Protein AF-A0ABD5PRK1-F1 (afdb_monomer_lite)

InterPro domains:
  IPR055713 Protein of unknown function DUF7289 [PF23960] (14-251)

Foldseek 3Di:
DDDDDDDDDDDDDDDDPVVNVVVVVCVCVVVVVVVCVVVVVVVVVVVVQVVLVVVLVVLVVVVLVVLVCCVVQQDKDWQDDPDPQSRKDKFQFKKKKKFFAAPVDPDTPCVPPLGMDMDTFIWTWRDDPFWIWIDTQQFIKIQGPVAIATPGDHQAAADPVRDGDRRGHHFDFDDDPDDTTITGRDPVRVVVVVVSNVSSVVRDPGQKMKMKMQHPRQVHVQVRHVVRQVPHPPWDWDWDDDDRMIMIITGGHDDDDADWAKAFPDWPAKFALDDDDTDRDRPQEAEAFGKIFTKTKIATQHQAKDKKKKKKWKDQPPHTQDIDIKTFPDIAHHGDIDMLSPCVGIPNQTMATEPDDDRRYGDDDAPGKMWMKMFMPDRTYIPPGTDIHHYHFWDKAKEWDDKDWDAAAEAFAKTKIKIKIFIQGAWDKKKKFKAFQVRDTQWIAIDTDHHGGMDIDITMRGGHDADLCLVAGKMKIDIPHYIDIDRHHHDKDKEFPDKDWPCPAAAAFAKIKIKTKIFIGSAWDWWKKFKAAQVRDTQWIDIDTHGGIDIDITMRRGHHDDWGWMWIDIPHYIDIDTHAHQDQADPLVPDDFFFDQDPVTRTEDAEPNSLLNCQVVDLAGAYEYPEAYALLNQCNHNVRQGRDARWDQALPTDARQYEYHPVLHEHENGEGHAQPTAKWENHSHFWHADPPIDAQQDTYEYENYEYYAYHIEYAAQWEHHISEDAHEYAHYEAEHEIEYQAFQYEPHTSEYESYEQQHEYEAAYAWYGHYQPVLVVPDADRVNDRQGFTEPHGREYEDQYEHAHYEAQYATEEAAQYEDHYSEYYQDAYEHHAYEYQHYHGYHDHQLVSCQVVCVVVVNHDDSVQADQAHHTREYDYAHHHYALLYEYACVHPVHRYGPYHHYDHDRYYYDHNVLQAAQCCCPDPGNVRHCDVVNVHQWDHFHGGGIHGPSNCLSVKDWDKDFPDWDAPAAASGKIKTKIKTKINDPNDPDQKDKWKKFKAWQVRDTQHIDIDIFGDDNPDTTIDIDMTMHRGHLPSAAKGWMWIDTRGDIDIDIYHHHHPCVVPDPPDDDDDDDDDDDDDDDDDDDDDDDD

pLDDT: mean 79.97, std 16.08, range [21.81, 98.88]

Organism: NCBI:txid2932267

Secondary structure (DSSP, 8-state):
-----------------HHHHHHHHHHHHHHHHHHHHHHHHHHHHHHHHHHHHHHHHHHHHHHHHHHHHHHHH---EE---SSGGG-PEEE---EEEEEEE-TTSSS--TT-TTTEEEEE--EEEEEETTEEEEEETTEEEEEETTEEEEEE--SEEE-TTSPEEE-PPP------SSS--EE---HHHHHHHHHHHHHHHHH---SEEEEEEE-TTHHHHHHHHHHHHTT--SSEEEEEEETTEEEEEEE---PPP-S--EEEEEEEEEEE-SSSSPPBPGGGEEETT-EEEEEEEEEE-SSS-B--EEEEEEEETTEEEEEEEEEBSS-B-TT-EEETT-TTTB-TT--EEET-SSTTEE---TT-EEEEEEEEETT--B-SS-EEEEEEPPPP-EEEEEEEE-S-B-TTS-EEEEEEEEE-SSSEEEEEEEE-TTS-EEEEEEEEE-TT-EEEEEEEESS----S-GGG-EEEEEESS-EEEEE--B--EEEEEEEEETT-SB-TT--EEEEEEEEEESS-EEEEEEEE-TTS-EEEEEEEEESSEEEEEEEESS--SS-EEEEEE-SS-EEEEEE-B--S---GGG---SS-SBTTBPEEE-SHHHHHTHHHH-TTS-EEE-S-EE-GGGGGSGGGTBS--BS-SSTTSPP--SEEE-TT-EEES-EEEEEEEEEESSEEESS--STTSPPTT-S-EEEEEEEEEEEEEEEEEEESSEEEE-SEEEEEEEEEEEEEEES-EESSEEEEES-B--S-EEEEEEEEEEE-HHHHSSS--TTSS----EESSEEEEESS-B--EEEE--EEEESS-EESSEEE--SS--EE-EEEE-S--EEE-S-HHHHHHHHHHTT----TT----BSSEEE---S--EE-TTEEEETTT-S-SEEET--S-----EEE-HHHHSSGGGGSTTTTTTS-BGGGTSSEE--TTS--EEHHHHHHH-EEEEEEEEE-SSEETTSEEEEEEEEEEE----S-SEEEEEEEEE-TTS-EEEEEEEEEE--TTS-EEEEEEEEEE--TT--EEEEEEEE-SS-EEEEEEEEE-TTTTS---------------------------

Sequence (1093 aa):
MWQNWRGSGDDTDRGVSPIVGITLLFGMVFVGAILVFVMGSAMFDTVGSEVDREKVHLCMGEADHRLGTVVATRTEQPMAFDDPDCQPEVVEEGALEITWFNSSDEDPDWDNESRTVSEDLGALKFELDDRTIAHQGGGIWERTDSGARVVKAPNVGFDGNETLQLDFMQLDSVEAAGSQSKAQHDYESGSSAVENLTSAVETSDGEDFALRIESRYAEAWERHLEREAEGVDKWNVSVTRKDDEVVMKVEDIGDVPADPHFLIDRDYGLTTHDEGYPHAIENNRVEQGDRFRINASLTNYGDTESDVEATISIWNESELVEERTIESKNEYDTGESVFTGEHEKWDNNHFFHVGSEGEHGIDLTPGEEYTYDVETGPGGDSLVERGTFLVVDEPPEFAIQNVDIDGPVTPRESLTVDARIKNQGEQHKQFVWLEGFDGNVVDIGELELDRNEQKTVTLEWGSVDVPAEPDEAEITVGTETDSETVDVDIDPLLEVSDIEVLDDPVEEGDPVTVRADIEAIGGETEQDVVLEGFDGTEVDRRSVTVSGSETVTLQYDDVGEPTGRVTVRTDDDEMEEVVVVDRDGPVCGAVSYDGSGTGSDPYQVSTVDELQCIDDQGLDAHYELVDDIDAHGTEYWNDGAGFEPIGDQWFWGNEFAGDFDGNGHAIKGLHIHRPDENFVGLFAINEYFDDSGPGVGEGSKIHDLRLENVSVHGQQVTGGLI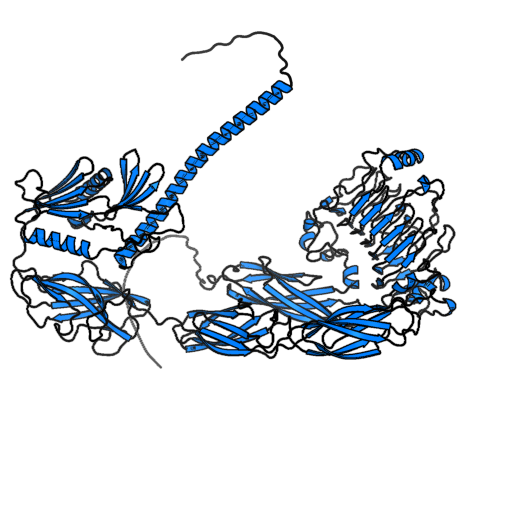GAAGGVIENVRVSGEVTAEYQEVGGIAGSAHNADLDNRLVSEATVKGGVPAAATHEVYHPWGADNMGIGGIVGSTGYNTEVSTAYSLADVEGPFAVGGIVGWTSDFASDNEQMYWAEGDIELTADPWEIEDYLNWMGRPVHSADNTGGAIFGRGDDANDGFDDSVYYNVDDHESAFGEHVIGEQIDVTGRHTHEMQGLNATDPGKLGNLHYEEDGGPWVAIPDTYPRFAWELEAEGVFEVEIDDIEEDVTAGETATIDVTVTSRYQDRDEESVTQTITLTNPDGQIVDTEQVTLESSLDEDDEKEISLVWQTDFGDDGVGNVTVRSDDREDSAQIEIDSIDDRTGESDSSVDDIVGGDSEIDIDVDAVEVS

Radius of gyration: 48.46 Å; chains: 1; bounding box: 107×113×134 Å

Structure (mmCIF, N/CA/C/O backbone):
data_AF-A0ABD5PRK1-F1
#
_entry.id   AF-A0ABD5PRK1-F1
#
loop_
_atom_site.group_PDB
_atom_site.id
_atom_site.type_symbol
_atom_site.label_atom_id
_atom_site.label_alt_id
_atom_site.label_comp_id
_atom_site.label_asym_id
_atom_site.label_entity_id
_atom_site.label_seq_id
_atom_site.pdbx_PDB_ins_code
_atom_site.Cartn_x
_atom_site.Cartn_y
_atom_site.Cartn_z
_atom_site.occupancy
_atom_site.B_iso_or_equiv
_atom_site.auth_seq_id
_atom_site.auth_comp_id
_atom_site.auth_asym_id
_atom_site.auth_atom_id
_atom_site.pdbx_PDB_model_num
ATOM 1 N N . MET A 1 1 ? -15.702 73.962 38.352 1.00 36.00 1 MET A N 1
ATOM 2 C CA . MET A 1 1 ? -15.189 75.319 38.663 1.00 36.00 1 MET A CA 1
ATOM 3 C C . MET A 1 1 ? -13.694 75.150 38.956 1.00 36.00 1 MET A C 1
ATOM 5 O O . MET A 1 1 ? -13.372 74.754 40.058 1.00 36.00 1 MET A O 1
ATOM 9 N N . TRP A 1 2 ? -12.807 75.068 37.962 1.00 32.00 2 TRP A N 1
ATOM 10 C CA . TRP A 1 2 ? -11.920 76.122 37.411 1.00 32.00 2 TRP A CA 1
ATOM 11 C C . TRP A 1 2 ? -11.212 75.478 36.188 1.00 32.00 2 TRP A C 1
ATOM 13 O O . TRP A 1 2 ? -10.627 74.418 36.347 1.00 32.00 2 TRP A O 1
ATOM 23 N N . GLN A 1 3 ? -11.520 75.829 34.935 1.00 40.16 3 GLN A N 1
ATOM 24 C CA . GLN A 1 3 ? -10.853 76.797 34.034 1.00 40.16 3 GLN A CA 1
ATOM 25 C C . GLN A 1 3 ? -9.332 76.651 33.783 1.00 40.16 3 GLN A C 1
ATOM 27 O O . GLN A 1 3 ? -8.527 77.024 34.623 1.00 40.16 3 GLN A O 1
ATOM 32 N N . ASN A 1 4 ? -9.027 76.271 32.528 1.00 43.12 4 ASN A N 1
ATOM 33 C CA . ASN A 1 4 ? -8.062 76.844 31.570 1.00 43.12 4 ASN A CA 1
ATOM 34 C C . ASN A 1 4 ? -6.611 77.126 31.993 1.00 43.12 4 ASN A C 1
ATOM 36 O O . ASN A 1 4 ? -6.372 78.022 32.793 1.00 43.12 4 ASN A O 1
ATOM 40 N N . TRP A 1 5 ? -5.667 76.622 31.184 1.00 39.00 5 TRP A N 1
ATOM 41 C CA . TRP A 1 5 ? -4.640 77.478 30.570 1.00 39.00 5 TRP A CA 1
ATOM 42 C C . TRP A 1 5 ? -4.132 76.925 29.224 1.00 39.00 5 TRP A C 1
ATOM 44 O O . TRP A 1 5 ? -3.831 75.745 29.087 1.00 39.00 5 TRP A O 1
ATOM 54 N N . ARG A 1 6 ? -4.073 77.817 28.227 1.00 44.06 6 ARG A N 1
ATOM 55 C CA . ARG A 1 6 ? -3.530 77.665 26.864 1.00 44.06 6 ARG A CA 1
ATOM 56 C C . ARG A 1 6 ? -2.334 78.622 26.732 1.00 44.06 6 ARG A C 1
ATOM 58 O O . ARG A 1 6 ? -2.422 79.735 27.246 1.00 44.06 6 ARG A O 1
ATOM 65 N N . GLY A 1 7 ? -1.324 78.253 25.940 1.00 33.56 7 GLY A N 1
ATOM 66 C CA . GLY A 1 7 ? -0.274 79.145 25.399 1.00 33.56 7 GLY A CA 1
ATOM 67 C C . GLY A 1 7 ? 1.081 78.425 25.347 1.00 33.56 7 GLY A C 1
ATOM 68 O O . GLY A 1 7 ? 1.615 78.126 26.403 1.00 33.56 7 GLY A O 1
ATOM 69 N N . SER A 1 8 ? 1.556 77.887 24.216 1.00 37.38 8 SER A N 1
ATOM 70 C CA . SER A 1 8 ? 2.039 78.457 22.932 1.00 37.38 8 SER A CA 1
ATOM 71 C C . SER A 1 8 ? 3.557 78.709 22.879 1.00 37.38 8 SER A C 1
ATOM 73 O O . SER A 1 8 ? 4.042 79.577 23.603 1.00 37.38 8 SER A O 1
ATOM 75 N N . GLY A 1 9 ? 4.209 78.060 21.900 1.00 35.16 9 GLY A N 1
ATOM 76 C CA . GLY A 1 9 ? 5.493 78.419 21.265 1.00 35.16 9 GLY A CA 1
ATOM 77 C C . GLY A 1 9 ? 6.755 77.900 21.968 1.00 35.16 9 GLY A C 1
ATOM 78 O O . GLY A 1 9 ? 6.799 77.874 23.189 1.00 35.16 9 GLY A O 1
ATOM 79 N N . ASP A 1 10 ? 7.845 77.517 21.305 1.00 39.00 10 ASP A N 1
ATOM 80 C CA . ASP A 1 10 ? 8.197 77.329 19.889 1.00 39.00 10 ASP A CA 1
ATOM 81 C C . ASP A 1 10 ? 9.543 76.551 19.878 1.00 39.00 10 ASP A C 1
ATOM 83 O O . ASP A 1 10 ? 10.304 76.668 20.840 1.00 39.00 10 ASP A O 1
ATOM 87 N N . ASP A 1 11 ? 9.793 75.780 18.815 1.00 45.78 11 ASP A N 1
ATOM 88 C CA . ASP A 1 11 ? 11.057 75.192 18.310 1.00 45.78 11 ASP A CA 1
ATOM 89 C C . ASP A 1 11 ? 12.128 74.574 19.249 1.00 45.78 11 ASP A C 1
ATOM 91 O O . ASP A 1 11 ? 12.793 75.255 20.030 1.00 45.78 11 ASP A O 1
ATOM 95 N N . THR A 1 12 ? 12.449 73.284 19.033 1.00 40.28 12 THR A N 1
ATOM 96 C CA . THR A 1 12 ? 13.782 72.804 18.571 1.00 40.28 12 THR A CA 1
ATOM 97 C C . THR A 1 12 ? 13.856 71.269 18.460 1.00 40.28 12 THR A C 1
ATOM 99 O O . THR A 1 12 ? 13.503 70.541 19.385 1.00 40.28 12 THR A O 1
ATOM 102 N N . ASP A 1 13 ? 14.368 70.814 17.313 1.00 48.66 13 ASP A N 1
ATOM 103 C CA . ASP A 1 13 ? 14.818 69.463 16.947 1.00 48.66 13 ASP A CA 1
ATOM 104 C C . ASP A 1 13 ? 15.233 68.537 18.098 1.00 48.66 13 ASP A C 1
ATOM 106 O O . ASP A 1 13 ? 16.192 68.832 18.818 1.00 48.66 13 ASP A O 1
ATOM 110 N N . ARG A 1 14 ? 14.632 67.338 18.133 1.00 44.12 14 ARG A N 1
ATOM 111 C CA . ARG A 1 14 ? 15.302 66.080 18.504 1.00 44.12 14 ARG A CA 1
ATOM 112 C C . ARG A 1 14 ? 14.697 64.925 17.709 1.00 44.12 14 ARG A C 1
ATOM 114 O O . ARG A 1 14 ? 13.741 64.299 18.151 1.00 44.12 14 ARG A O 1
ATOM 121 N N . GLY A 1 15 ? 15.288 64.627 16.552 1.00 52.00 15 GLY A N 1
ATOM 122 C CA . GLY A 1 15 ? 15.179 63.298 15.958 1.00 52.00 15 GLY A CA 1
ATOM 123 C C . GLY A 1 15 ? 15.675 62.272 16.976 1.00 52.00 15 GLY A C 1
ATOM 124 O O . GLY A 1 15 ? 16.831 62.312 17.405 1.00 52.00 15 GLY A O 1
ATOM 125 N N . VAL A 1 16 ? 14.771 61.412 17.430 1.00 48.41 16 VAL A N 1
ATOM 126 C CA . VAL A 1 16 ? 15.097 60.300 18.318 1.00 48.41 16 VAL A CA 1
ATOM 127 C C . VAL A 1 16 ? 15.764 59.239 17.444 1.00 48.41 16 VAL A C 1
ATOM 129 O O . VAL A 1 16 ? 15.196 58.821 16.441 1.00 48.41 16 VAL A O 1
ATOM 132 N N . SER A 1 17 ? 17.008 58.877 17.770 1.00 61.12 17 SER A N 1
ATOM 133 C CA . SER A 1 17 ? 17.769 57.834 17.065 1.00 61.12 17 SER A CA 1
ATOM 134 C C . SER A 1 17 ? 16.921 56.558 16.920 1.00 61.12 17 SER A C 1
ATOM 136 O O . SER A 1 17 ? 16.282 56.186 17.908 1.00 61.12 17 SER A O 1
ATOM 138 N N . PRO A 1 18 ? 16.936 55.854 15.768 1.00 61.69 18 PRO A N 1
ATOM 139 C CA . PRO A 1 18 ? 16.210 54.592 15.580 1.00 61.69 18 PRO A CA 1
ATOM 140 C C . PRO A 1 18 ? 16.487 53.573 16.691 1.00 61.69 18 PRO A C 1
ATOM 142 O O . PRO A 1 18 ? 15.584 52.865 17.118 1.00 61.69 18 PRO A O 1
ATOM 145 N N . ILE A 1 19 ? 17.704 53.581 17.247 1.00 64.56 19 ILE A N 1
ATOM 146 C CA . ILE A 1 19 ? 18.089 52.730 18.381 1.00 64.56 19 ILE A CA 1
ATOM 147 C C . ILE A 1 19 ? 17.270 53.075 19.627 1.00 64.56 19 ILE A C 1
ATOM 149 O O . ILE A 1 19 ? 16.774 52.183 20.295 1.00 64.56 19 ILE A O 1
ATOM 153 N N . VAL A 1 20 ? 17.068 54.361 19.924 1.00 63.69 20 VAL A N 1
ATOM 154 C CA . VAL A 1 20 ? 16.262 54.794 21.078 1.00 63.69 20 VAL A CA 1
ATOM 155 C C . VAL A 1 20 ? 14.776 54.512 20.841 1.00 63.69 20 VAL A C 1
ATOM 157 O O . VAL A 1 20 ? 14.081 54.185 21.794 1.00 63.69 20 VAL A O 1
ATOM 160 N N . GLY A 1 21 ? 14.305 54.578 19.589 1.00 64.88 21 GLY A N 1
ATOM 161 C CA . GLY A 1 21 ? 12.952 54.162 19.207 1.00 64.88 21 GLY A CA 1
ATOM 162 C C . GLY A 1 21 ? 12.718 52.667 19.427 1.00 64.88 21 GLY A C 1
ATOM 163 O O . GLY A 1 21 ? 11.761 52.304 20.099 1.00 64.88 21 GLY A O 1
ATOM 164 N N . ILE A 1 22 ? 13.639 51.818 18.961 1.00 70.38 22 ILE A N 1
ATOM 165 C CA . ILE A 1 22 ? 13.597 50.362 19.162 1.00 70.38 22 ILE A CA 1
ATOM 166 C C . ILE A 1 22 ? 13.758 50.008 20.648 1.00 70.38 22 ILE A C 1
ATOM 168 O O . ILE A 1 22 ? 13.011 49.185 21.156 1.00 70.38 22 ILE A O 1
ATOM 172 N N . THR A 1 23 ? 14.657 50.663 21.393 1.00 67.81 23 THR A N 1
ATOM 173 C CA . THR A 1 23 ? 14.811 50.419 22.841 1.00 67.81 23 THR A CA 1
ATOM 174 C C . THR A 1 23 ? 13.586 50.872 23.642 1.00 67.81 23 THR A C 1
ATOM 176 O O . THR A 1 23 ? 13.236 50.229 24.625 1.00 67.81 23 THR A O 1
ATOM 179 N N . LEU A 1 24 ? 12.909 51.952 23.238 1.00 70.50 24 LEU A N 1
ATOM 180 C CA . LEU A 1 24 ? 11.640 52.363 23.848 1.00 70.50 24 LEU A CA 1
ATOM 181 C C . LEU A 1 24 ? 10.492 51.428 23.473 1.00 70.50 24 LEU A C 1
ATOM 183 O O . LEU A 1 24 ? 9.649 51.182 24.325 1.00 70.50 24 LEU A O 1
ATOM 187 N N . LEU A 1 25 ? 10.474 50.895 22.248 1.00 74.25 25 LEU A N 1
ATOM 188 C CA . LEU A 1 25 ? 9.505 49.891 21.810 1.00 74.25 25 LEU A CA 1
ATOM 189 C C . LEU A 1 25 ? 9.691 48.582 22.572 1.00 74.25 25 LEU A C 1
ATOM 191 O O . LEU A 1 25 ? 8.744 48.133 23.199 1.00 74.25 25 LEU A O 1
ATOM 195 N N . PHE A 1 26 ? 10.910 48.039 22.639 1.00 74.50 26 PHE A N 1
ATOM 196 C CA . PHE A 1 26 ? 11.205 46.886 23.490 1.00 74.50 26 PHE A CA 1
ATOM 197 C C . PHE A 1 26 ? 10.923 47.191 24.959 1.00 74.50 26 PHE A C 1
ATOM 199 O O . PHE A 1 26 ? 10.348 46.360 25.639 1.00 74.50 26 PHE A O 1
ATOM 206 N N . GLY A 1 27 ? 11.235 48.392 25.450 1.00 70.50 27 GLY A N 1
ATOM 207 C CA . GLY A 1 27 ? 10.889 48.801 26.810 1.00 70.50 27 GLY A CA 1
ATOM 208 C C . GLY A 1 27 ? 9.378 48.850 27.063 1.00 70.50 27 GLY A C 1
ATOM 209 O O . GLY A 1 27 ? 8.934 48.420 28.120 1.00 70.50 27 GLY A O 1
ATOM 210 N N . MET A 1 28 ? 8.575 49.330 26.110 1.00 75.50 28 MET A N 1
ATOM 211 C CA . MET A 1 28 ? 7.111 49.363 26.214 1.00 75.50 28 MET A CA 1
ATOM 212 C C . MET A 1 28 ? 6.485 47.984 26.055 1.00 75.50 28 MET A C 1
ATOM 214 O O . MET A 1 28 ? 5.557 47.679 26.790 1.00 75.50 28 MET A O 1
ATOM 218 N N . VAL A 1 29 ? 6.997 47.155 25.146 1.00 72.56 29 VAL A N 1
ATOM 219 C CA . VAL A 1 29 ? 6.552 45.768 24.974 1.00 72.56 29 VAL A CA 1
ATOM 220 C C . VAL A 1 29 ? 6.918 44.953 26.208 1.00 72.56 29 VAL A C 1
ATOM 222 O O . VAL A 1 29 ? 6.083 44.219 26.706 1.00 72.56 29 VAL A O 1
ATOM 225 N N . PHE A 1 30 ? 8.106 45.150 26.783 1.00 74.31 30 PHE A N 1
ATOM 226 C CA . PHE A 1 30 ? 8.533 44.456 27.998 1.00 74.31 30 PHE A CA 1
ATOM 227 C C . PHE A 1 30 ? 7.751 44.925 29.231 1.00 74.31 30 PHE A C 1
ATOM 229 O O . PHE A 1 30 ? 7.329 44.111 30.042 1.00 74.31 30 PHE A O 1
ATOM 236 N N . VAL A 1 31 ? 7.486 46.231 29.363 1.00 73.94 31 VAL A N 1
ATOM 237 C CA . VAL A 1 31 ? 6.613 46.753 30.428 1.00 73.94 31 VAL A CA 1
ATOM 238 C C . VAL A 1 31 ? 5.169 46.300 30.223 1.00 73.94 31 VAL A C 1
ATOM 240 O O . VAL A 1 31 ? 4.520 45.965 31.204 1.00 73.94 31 VAL A O 1
ATOM 243 N N . GLY A 1 32 ? 4.682 46.250 28.981 1.00 72.25 32 GLY A N 1
ATOM 244 C CA . GLY A 1 32 ? 3.358 45.744 28.624 1.00 72.25 32 GLY A CA 1
ATOM 245 C C . GLY A 1 32 ? 3.213 44.257 28.927 1.00 72.25 32 GLY A C 1
ATOM 246 O O . GLY A 1 32 ? 2.250 43.878 29.575 1.00 72.25 32 GLY A O 1
ATOM 247 N N . ALA A 1 33 ? 4.206 43.445 28.569 1.00 72.75 33 ALA A N 1
ATOM 248 C CA . ALA A 1 33 ? 4.259 42.022 28.882 1.00 72.75 33 ALA A CA 1
ATOM 249 C C . ALA A 1 33 ? 4.326 41.781 30.394 1.00 72.75 33 ALA A C 1
ATOM 251 O O . ALA A 1 33 ? 3.603 40.933 30.892 1.00 72.75 33 ALA A O 1
ATOM 252 N N . ILE A 1 34 ? 5.102 42.569 31.152 1.00 71.12 34 ILE A N 1
ATOM 253 C CA . ILE A 1 34 ? 5.102 42.494 32.622 1.00 71.12 34 ILE A CA 1
ATOM 254 C C . ILE A 1 34 ? 3.736 42.894 33.191 1.00 71.12 34 ILE A C 1
ATOM 256 O O . ILE A 1 34 ? 3.265 42.266 34.128 1.00 71.12 34 ILE A O 1
ATOM 260 N N . LEU A 1 35 ? 3.083 43.924 32.648 1.00 64.62 35 LEU A N 1
ATOM 261 C CA . LEU A 1 35 ? 1.768 44.365 33.122 1.00 64.62 35 LEU A CA 1
ATOM 262 C C . LEU A 1 35 ? 0.675 43.339 32.819 1.00 64.62 35 LEU A C 1
ATOM 264 O O . LEU A 1 35 ? -0.165 43.094 33.677 1.00 64.62 35 LEU A O 1
ATOM 268 N N . VAL A 1 36 ? 0.714 42.726 31.636 1.00 70.69 36 VAL A N 1
ATOM 269 C CA . VAL A 1 36 ? -0.182 41.634 31.239 1.00 70.69 36 VAL A CA 1
ATOM 270 C C . VAL A 1 36 ? 0.107 40.382 32.057 1.00 70.69 36 VAL A C 1
ATOM 272 O O . VAL A 1 36 ? -0.831 39.759 32.519 1.00 70.69 36 VAL A O 1
ATOM 275 N N . PHE A 1 37 ? 1.371 40.055 32.325 1.00 68.88 37 PHE A N 1
ATOM 276 C CA . PHE A 1 37 ? 1.740 38.926 33.179 1.00 68.88 37 PHE A CA 1
ATOM 277 C C . PHE A 1 37 ? 1.311 39.143 34.635 1.00 68.88 37 PHE A C 1
ATOM 279 O O . PHE A 1 37 ? 0.816 38.224 35.266 1.00 68.88 37 PHE A O 1
ATOM 286 N N . VAL A 1 38 ? 1.429 40.364 35.168 1.00 64.19 38 VAL A N 1
ATOM 287 C CA . VAL A 1 38 ? 0.999 40.699 36.539 1.00 64.19 38 VAL A CA 1
ATOM 288 C C . VAL A 1 38 ? -0.527 40.783 36.656 1.00 64.19 38 VAL A C 1
ATOM 290 O O . VAL A 1 38 ? -1.080 40.335 37.654 1.00 64.19 38 VAL A O 1
ATOM 293 N N . MET A 1 39 ? -1.229 41.334 35.658 1.00 62.16 39 MET A N 1
ATOM 294 C CA . MET A 1 39 ? -2.701 41.302 35.627 1.00 62.16 39 MET A CA 1
ATOM 295 C C . MET A 1 39 ? -3.229 39.891 35.355 1.00 62.16 39 MET A C 1
ATOM 297 O O . MET A 1 39 ? -4.250 39.522 35.920 1.00 62.16 39 MET A O 1
ATOM 301 N N . GLY A 1 40 ? -2.515 39.113 34.542 1.00 57.84 40 GLY A N 1
ATOM 302 C CA . GLY A 1 40 ? -2.781 37.709 34.267 1.00 57.84 40 GLY A CA 1
ATOM 303 C C . GLY A 1 40 ? -2.614 36.864 35.519 1.00 57.84 40 GLY A C 1
ATOM 304 O O . GLY A 1 40 ? -3.560 36.192 35.889 1.00 57.84 40 GLY A O 1
ATOM 305 N N . SER A 1 41 ? -1.491 36.964 36.241 1.00 57.34 41 SER A N 1
ATOM 306 C CA . SER A 1 41 ? -1.297 36.196 37.481 1.00 57.34 41 SER A CA 1
ATOM 307 C C . SER A 1 41 ? -2.307 36.586 38.561 1.00 57.34 41 SER A C 1
ATOM 309 O O . SER A 1 41 ? -2.822 35.712 39.238 1.00 57.34 41 SER A O 1
ATOM 311 N N . ALA A 1 42 ? -2.662 37.870 38.686 1.00 54.16 42 ALA A N 1
ATOM 312 C CA . ALA A 1 42 ? -3.689 38.287 39.639 1.00 54.16 42 ALA A CA 1
ATOM 313 C C . ALA A 1 42 ? -5.094 37.785 39.254 1.00 54.16 42 ALA A C 1
ATOM 315 O O . ALA A 1 42 ? -5.876 37.446 40.136 1.00 54.16 42 ALA A O 1
ATOM 316 N N . MET A 1 43 ? -5.430 37.726 37.958 1.00 55.28 43 MET A N 1
ATOM 317 C CA . MET A 1 43 ? -6.680 37.109 37.494 1.00 55.28 43 MET A CA 1
ATOM 318 C C . MET A 1 43 ? -6.663 35.588 37.666 1.00 55.28 43 MET A C 1
ATOM 320 O O . MET A 1 43 ? -7.667 35.050 38.111 1.00 55.28 43 MET A O 1
ATOM 324 N N . PHE A 1 44 ? -5.547 34.914 37.381 1.00 54.47 44 PHE A N 1
ATOM 325 C CA . PHE A 1 44 ? -5.402 33.469 37.570 1.00 54.47 44 PHE A CA 1
ATOM 326 C C . PHE A 1 44 ? -5.474 33.066 39.050 1.00 54.47 44 PHE A C 1
ATOM 328 O O . PHE A 1 44 ? -6.173 32.109 39.347 1.00 54.47 44 PHE A O 1
ATOM 335 N N . ASP A 1 45 ? -4.891 33.830 39.983 1.00 54.22 45 ASP A N 1
ATOM 336 C CA . ASP A 1 45 ? -5.049 33.585 41.432 1.00 54.22 45 ASP A CA 1
ATOM 337 C C . ASP A 1 45 ? -6.508 33.799 41.897 1.00 54.22 45 ASP A C 1
ATOM 339 O O . ASP A 1 45 ? -7.007 33.112 42.788 1.00 54.22 45 ASP A O 1
ATOM 343 N N . THR A 1 46 ? -7.227 34.749 41.281 1.00 55.06 46 THR A N 1
ATOM 344 C CA . THR A 1 46 ? -8.635 35.027 41.628 1.00 55.06 46 THR A CA 1
ATOM 345 C C . THR A 1 46 ? -9.585 33.979 41.034 1.00 55.06 46 THR A C 1
ATOM 347 O O . THR A 1 46 ? -10.543 33.594 41.687 1.00 55.06 46 THR A O 1
ATOM 350 N N . VAL A 1 47 ? -9.319 33.495 39.816 1.00 57.56 47 VAL A N 1
ATOM 351 C CA . VAL A 1 47 ? -10.098 32.414 39.185 1.00 57.56 47 VAL A CA 1
ATOM 352 C C . VAL A 1 47 ? -9.780 31.066 39.835 1.00 57.56 47 VAL A C 1
ATOM 354 O O . VAL A 1 47 ? -10.703 30.302 40.082 1.00 57.56 47 VAL A O 1
ATOM 357 N N . GLY A 1 48 ? -8.514 30.802 40.176 1.00 59.56 48 GLY A N 1
ATOM 358 C CA . GLY A 1 48 ? -8.097 29.600 40.904 1.00 59.56 48 GLY A CA 1
ATOM 359 C C . GLY A 1 48 ? -8.814 29.475 42.245 1.00 59.56 48 GLY A C 1
ATOM 360 O O . GLY A 1 48 ? -9.508 28.496 42.467 1.00 59.56 48 GLY A O 1
ATOM 361 N N . SER A 1 49 ? -8.792 30.528 43.070 1.00 59.69 49 SER A N 1
ATOM 362 C CA . SER A 1 49 ? -9.482 30.516 44.373 1.00 59.69 49 SER A CA 1
ATOM 363 C C . SER A 1 49 ? -11.014 30.396 44.295 1.00 59.69 49 SER A C 1
ATOM 365 O O . SER A 1 49 ? -11.632 29.887 45.230 1.00 59.69 49 SER A O 1
ATOM 367 N N . GLU A 1 50 ? -11.654 30.843 43.208 1.00 62.09 50 GLU A N 1
ATOM 368 C CA . GLU A 1 50 ? -13.105 30.685 43.016 1.00 62.09 50 GLU A CA 1
ATOM 369 C C . GLU A 1 50 ? -13.465 29.273 42.516 1.00 62.09 50 GLU A C 1
ATOM 371 O O . GLU A 1 50 ? -14.463 28.710 42.963 1.00 62.09 50 GLU A O 1
ATOM 376 N N . VAL A 1 51 ? -12.611 28.666 41.684 1.00 65.19 51 VAL A N 1
ATOM 377 C CA . VAL A 1 51 ? -12.718 27.257 41.267 1.00 65.19 51 VAL A CA 1
ATOM 378 C C . VAL A 1 51 ? -12.456 26.313 42.443 1.00 65.19 51 VAL A C 1
ATOM 380 O O . VAL A 1 51 ? -13.252 25.408 42.675 1.00 65.19 51 VAL A O 1
ATOM 383 N N . ASP A 1 52 ? -11.408 26.550 43.235 1.00 67.25 52 ASP A N 1
ATOM 384 C CA . ASP A 1 52 ? -11.092 25.753 44.430 1.00 67.25 52 ASP A CA 1
ATOM 385 C C . ASP A 1 52 ? -12.230 25.830 45.455 1.00 67.25 52 ASP A C 1
ATOM 387 O O . ASP A 1 52 ? -12.584 24.843 46.098 1.00 67.25 52 ASP A O 1
ATOM 391 N N . ARG A 1 53 ? -12.888 26.990 45.554 1.00 67.88 53 ARG A N 1
ATOM 392 C CA . ARG A 1 53 ? -14.077 27.168 46.388 1.00 67.88 53 ARG A CA 1
ATOM 393 C C . ARG A 1 53 ? -15.271 26.343 45.902 1.00 67.88 53 ARG A C 1
ATOM 395 O O . ARG A 1 53 ? -15.931 25.731 46.739 1.00 67.88 53 ARG A O 1
ATOM 402 N N . GLU A 1 54 ? -15.591 26.334 44.606 1.00 72.12 54 GLU A N 1
ATOM 403 C CA . GLU A 1 54 ? -16.687 25.496 44.083 1.00 72.12 54 GLU A CA 1
ATOM 404 C C . GLU A 1 54 ? -16.373 24.000 44.214 1.00 72.12 54 GLU A C 1
ATOM 406 O O . GLU A 1 54 ? -17.244 23.232 44.625 1.00 72.12 54 GLU A O 1
ATOM 411 N N . LYS A 1 55 ? -15.116 23.603 43.988 1.00 74.25 55 LYS A N 1
ATOM 412 C CA . LYS A 1 55 ? -14.646 22.228 44.195 1.00 74.25 55 LYS A CA 1
ATOM 413 C C . LYS A 1 55 ? -14.780 21.774 45.647 1.00 74.25 55 LYS A C 1
ATOM 415 O O . LYS A 1 55 ? -15.388 20.738 45.901 1.00 74.25 55 LYS A O 1
ATOM 420 N N . VAL A 1 56 ? -14.308 22.562 46.617 1.00 75.12 56 VAL A N 1
ATOM 421 C CA . VAL A 1 56 ? -14.456 22.217 48.043 1.00 75.12 56 VAL A CA 1
ATOM 422 C C . VAL A 1 56 ? -15.929 22.207 48.470 1.00 75.12 56 VAL A C 1
ATOM 424 O O . VAL A 1 56 ? -16.303 21.414 49.329 1.00 75.12 56 VAL A O 1
ATOM 427 N N . HIS A 1 57 ? -16.802 23.020 47.864 1.00 72.69 57 HIS A N 1
ATOM 428 C CA . HIS A 1 57 ? -18.244 22.931 48.114 1.00 72.69 57 HIS A CA 1
ATOM 429 C C . HIS A 1 57 ? -18.869 21.633 47.580 1.00 72.69 57 HIS A C 1
ATOM 431 O O . HIS A 1 57 ? -19.713 21.068 48.273 1.00 72.69 57 HIS A O 1
ATOM 437 N N . LEU A 1 58 ? -18.445 21.145 46.410 1.00 74.44 58 LEU A N 1
ATOM 438 C CA . LEU A 1 58 ? -18.860 19.841 45.877 1.00 74.44 58 LEU A CA 1
ATOM 439 C C . LEU A 1 58 ? -18.351 18.697 46.761 1.00 74.44 58 LEU A C 1
ATOM 441 O O . LEU A 1 58 ? -19.140 17.851 47.172 1.00 74.44 58 LEU A O 1
ATOM 445 N N . CYS A 1 59 ? -17.073 18.728 47.146 1.00 79.06 59 CYS A N 1
ATOM 446 C CA . CYS A 1 59 ? -16.482 17.726 48.035 1.00 79.06 59 CYS A CA 1
ATOM 447 C C . CYS A 1 59 ? -17.107 17.740 49.438 1.00 79.06 59 CYS A C 1
ATOM 449 O O . CYS A 1 59 ? -17.344 16.684 50.014 1.00 79.06 59 CYS A O 1
ATOM 451 N N . MET A 1 60 ? -17.441 18.917 49.982 1.00 79.75 60 MET A N 1
ATOM 452 C CA . MET A 1 60 ? -18.185 19.027 51.240 1.00 79.75 60 MET A CA 1
ATOM 453 C C . MET A 1 60 ? -19.629 18.528 51.093 1.00 79.75 60 MET A C 1
ATOM 455 O O . MET A 1 60 ? -20.147 17.929 52.026 1.00 79.75 60 MET A O 1
ATOM 459 N N . GLY A 1 61 ? -20.280 18.754 49.947 1.00 73.12 61 GLY A N 1
ATOM 460 C CA . GLY A 1 61 ? -21.615 18.221 49.662 1.00 73.12 61 GLY A CA 1
ATOM 461 C C . GLY A 1 61 ? -21.627 16.694 49.587 1.00 73.12 61 GLY A C 1
ATOM 462 O O . GLY A 1 61 ? -22.489 16.060 50.182 1.00 73.12 61 GLY A O 1
ATOM 463 N N . GLU A 1 62 ? -20.625 16.108 48.938 1.00 76.44 62 GLU A N 1
ATOM 464 C CA . GLU A 1 62 ? -20.427 14.658 48.888 1.00 76.44 62 GLU A CA 1
ATOM 465 C C . GLU A 1 62 ? -20.054 14.089 50.266 1.00 76.44 62 GLU A C 1
ATOM 467 O O . GLU A 1 62 ? -20.598 13.072 50.685 1.00 76.44 62 GLU A O 1
ATOM 472 N N . ALA A 1 63 ? -19.187 14.762 51.030 1.00 75.31 63 ALA A N 1
ATOM 473 C CA . ALA A 1 63 ? -18.878 14.370 52.406 1.00 75.31 63 ALA A CA 1
ATOM 474 C C . ALA A 1 63 ? -20.124 14.419 53.311 1.00 75.31 63 ALA A C 1
ATOM 476 O O . ALA A 1 63 ? -20.338 13.505 54.102 1.00 75.31 63 ALA A O 1
ATOM 477 N N . ASP A 1 64 ? -20.965 15.448 53.176 1.00 72.06 64 ASP A N 1
ATOM 478 C CA . ASP A 1 64 ? -22.252 15.589 53.873 1.00 72.06 64 ASP A CA 1
ATOM 479 C C . ASP A 1 64 ? -23.259 14.512 53.431 1.00 72.06 64 ASP A C 1
ATOM 481 O O . ASP A 1 64 ? -23.940 13.940 54.279 1.00 72.06 64 ASP A O 1
ATOM 485 N N . HIS A 1 65 ? -23.296 14.148 52.144 1.00 73.06 65 HIS A N 1
ATOM 486 C CA . HIS A 1 65 ? -24.107 13.037 51.634 1.00 73.06 65 HIS A CA 1
ATOM 487 C C . HIS A 1 65 ? -23.637 11.682 52.181 1.00 73.06 65 HIS A C 1
ATOM 489 O O . HIS A 1 65 ? -24.450 10.881 52.645 1.00 73.06 65 HIS A O 1
ATOM 495 N N . ARG A 1 66 ? -22.322 11.440 52.218 1.00 74.38 66 ARG A N 1
ATOM 496 C CA . ARG A 1 66 ? -21.729 10.240 52.825 1.00 74.38 66 ARG A CA 1
ATOM 497 C C . ARG A 1 66 ? -21.968 10.192 54.325 1.00 74.38 66 ARG A C 1
ATOM 499 O O . ARG A 1 66 ? -22.327 9.137 54.825 1.00 74.38 66 ARG A O 1
ATOM 506 N N . LEU A 1 67 ? -21.838 11.306 55.046 1.00 68.12 67 LEU A N 1
ATOM 507 C CA . LEU A 1 67 ? -22.193 11.389 56.468 1.00 68.12 67 LEU A CA 1
ATOM 508 C C . LEU A 1 67 ? -23.689 11.128 56.687 1.00 68.12 67 LEU A C 1
ATOM 510 O O . LEU A 1 67 ? -24.044 10.368 57.583 1.00 68.12 67 LEU A O 1
ATOM 514 N N . GLY A 1 68 ? -24.560 11.671 55.835 1.00 60.03 68 GLY A N 1
ATOM 515 C CA . GLY A 1 68 ? -25.989 11.354 55.824 1.00 60.03 68 GLY A CA 1
ATOM 516 C C . GLY A 1 68 ? -26.253 9.870 55.563 1.00 60.03 68 GLY A C 1
ATOM 517 O O . GLY A 1 68 ? -27.092 9.270 56.227 1.00 60.03 68 GLY A O 1
ATOM 518 N N . THR A 1 69 ? -25.469 9.247 54.682 1.00 58.88 69 THR A N 1
ATOM 519 C CA . THR A 1 69 ? -25.508 7.805 54.408 1.00 58.88 69 THR A CA 1
ATOM 520 C C . THR A 1 69 ? -25.004 6.998 55.601 1.00 58.88 69 THR A C 1
ATOM 522 O O . THR A 1 69 ? -25.620 5.998 55.943 1.00 58.88 69 THR A O 1
ATOM 525 N N . VAL A 1 70 ? -23.947 7.424 56.301 1.00 61.62 70 VAL A N 1
ATOM 526 C CA . VAL A 1 70 ? -23.488 6.796 57.557 1.00 61.62 70 VAL A CA 1
ATOM 527 C C . VAL A 1 70 ? -24.596 6.841 58.613 1.00 61.62 70 VAL A C 1
ATOM 529 O O . VAL A 1 70 ? -24.824 5.847 59.298 1.00 61.62 70 VAL A O 1
ATOM 532 N N . VAL A 1 71 ? -25.316 7.963 58.724 1.00 55.97 71 VAL A N 1
ATOM 533 C CA . VAL A 1 71 ? -26.447 8.115 59.654 1.00 55.97 71 VAL A CA 1
ATOM 534 C C . VAL A 1 71 ? -27.645 7.251 59.241 1.00 55.97 71 VAL A C 1
ATOM 536 O O . VAL A 1 71 ? -28.213 6.566 60.087 1.00 55.97 71 VAL A O 1
ATOM 539 N N . ALA A 1 72 ? -27.999 7.227 57.953 1.00 51.59 72 ALA A N 1
ATOM 540 C CA . ALA A 1 72 ? -29.161 6.498 57.440 1.00 51.59 72 ALA A CA 1
ATOM 541 C C . ALA A 1 72 ? -28.937 4.977 57.364 1.00 51.59 72 ALA A C 1
ATOM 543 O O . ALA A 1 72 ? -29.798 4.191 57.746 1.00 51.59 72 ALA A O 1
ATOM 544 N N . THR A 1 73 ? -27.764 4.554 56.894 1.00 53.00 73 THR A N 1
ATOM 545 C CA . THR A 1 73 ? -27.446 3.148 56.574 1.00 53.00 73 THR A CA 1
ATOM 546 C C . THR A 1 73 ? -26.594 2.459 57.634 1.00 53.00 73 THR A C 1
ATOM 548 O O . THR A 1 73 ? -26.400 1.247 57.570 1.00 53.00 73 THR A O 1
ATOM 551 N N . ARG A 1 74 ? -26.048 3.209 58.606 1.00 52.62 74 ARG A N 1
ATOM 552 C CA . ARG A 1 74 ? -25.153 2.710 59.672 1.00 52.62 74 ARG A CA 1
ATOM 553 C C . ARG A 1 74 ? -23.869 2.037 59.161 1.00 52.62 74 ARG A C 1
ATOM 555 O O . ARG A 1 74 ? -23.187 1.354 59.923 1.00 52.62 74 ARG A O 1
ATOM 562 N N . THR A 1 75 ? -23.521 2.248 57.892 1.00 53.88 75 THR A N 1
ATOM 563 C CA . THR A 1 75 ? -22.336 1.676 57.241 1.00 53.88 75 THR A CA 1
ATOM 564 C C . THR A 1 75 ? -21.186 2.682 57.255 1.00 53.88 75 THR A C 1
ATOM 566 O O . THR A 1 75 ? -21.395 3.855 56.955 1.00 53.88 75 THR A O 1
ATOM 569 N N . GLU A 1 76 ? -19.971 2.237 57.598 1.00 60.88 76 GLU A N 1
ATOM 570 C CA . GLU A 1 76 ? -18.765 3.078 57.542 1.00 60.88 76 GLU A CA 1
ATOM 571 C C . GLU A 1 76 ? -18.543 3.612 56.123 1.00 60.88 76 GLU A C 1
ATOM 573 O O . GLU A 1 76 ? -18.503 2.830 55.173 1.00 60.88 76 GLU A O 1
ATOM 578 N N . GLN A 1 77 ? -18.316 4.920 55.983 1.00 65.25 77 GLN A N 1
ATOM 579 C CA . GLN A 1 77 ? -18.011 5.526 54.685 1.00 65.25 77 GLN A CA 1
ATOM 580 C C . GLN A 1 77 ? -16.566 6.039 54.642 1.00 65.25 77 GLN A C 1
ATOM 582 O O . GLN A 1 77 ? -16.114 6.697 55.590 1.00 65.25 77 GLN A O 1
ATOM 587 N N . PRO A 1 78 ? -15.814 5.762 53.560 1.00 70.12 78 PRO A N 1
ATOM 588 C CA . PRO A 1 78 ? -14.499 6.348 53.363 1.00 70.12 78 PRO A CA 1
ATOM 589 C C . PRO A 1 78 ? -14.623 7.857 53.116 1.00 70.12 78 PRO A C 1
ATOM 591 O O . PRO A 1 78 ? -15.383 8.312 52.259 1.00 70.12 78 PRO A O 1
ATOM 594 N N . MET A 1 79 ? -13.831 8.629 53.860 1.00 70.56 79 MET A N 1
ATOM 595 C CA . MET A 1 79 ? -13.736 10.091 53.746 1.00 70.56 79 MET A CA 1
ATOM 596 C C . MET A 1 79 ? -12.498 10.534 52.955 1.00 70.56 79 MET A C 1
ATOM 598 O O . MET A 1 79 ? -12.147 11.711 52.953 1.00 70.56 79 MET A O 1
ATOM 602 N N . ALA A 1 80 ? -11.833 9.584 52.292 1.00 67.00 80 ALA A N 1
ATOM 603 C CA . ALA A 1 80 ? -10.792 9.857 51.315 1.00 67.00 80 ALA A CA 1
ATOM 604 C C . ALA A 1 80 ? -11.429 10.089 49.940 1.00 67.00 80 ALA A C 1
ATOM 606 O O . ALA A 1 80 ? -12.274 9.309 49.495 1.00 67.00 80 ALA A O 1
ATOM 607 N N . PHE A 1 81 ? -10.996 11.157 49.283 1.00 73.06 81 PHE A N 1
ATOM 608 C CA . PHE A 1 81 ? -11.353 11.490 47.909 1.00 73.06 81 PHE A CA 1
ATOM 609 C C . PHE A 1 81 ? -10.127 11.283 47.015 1.00 73.06 81 PHE A C 1
ATOM 611 O O . PHE A 1 81 ? -8.998 11.396 47.496 1.00 73.06 81 PHE A O 1
ATOM 618 N N . ASP A 1 82 ? -10.328 10.980 45.733 1.00 73.12 82 ASP A N 1
ATOM 619 C CA . ASP A 1 82 ? -9.211 10.804 44.789 1.00 73.12 82 ASP A CA 1
ATOM 620 C C . ASP A 1 82 ? -8.488 12.129 44.496 1.00 73.12 82 ASP A C 1
ATOM 622 O O . ASP A 1 82 ? -7.302 12.141 44.164 1.00 73.12 82 ASP A O 1
ATOM 626 N N . ASP A 1 83 ? -9.182 13.258 44.680 1.00 72.94 83 ASP A N 1
ATOM 627 C CA . ASP A 1 83 ? -8.611 14.592 44.524 1.00 72.94 83 ASP A CA 1
ATOM 628 C C . ASP A 1 83 ? -7.785 14.991 45.774 1.00 72.94 83 ASP A C 1
ATOM 630 O O . ASP A 1 83 ? -8.315 15.016 46.898 1.00 72.94 83 ASP A O 1
ATOM 634 N N . PRO A 1 84 ? -6.483 15.313 45.626 1.00 68.69 84 PRO A N 1
ATOM 635 C CA . PRO A 1 84 ? -5.636 15.756 46.732 1.00 68.69 84 PRO A CA 1
ATOM 636 C C . PRO A 1 84 ? -6.077 17.088 47.363 1.00 68.69 84 PRO A C 1
ATOM 638 O O . PRO A 1 84 ? -5.732 17.326 48.522 1.00 68.69 84 PRO A O 1
ATOM 641 N N . ASP A 1 85 ? -6.851 17.922 46.661 1.00 67.81 85 ASP A N 1
ATOM 642 C CA . ASP A 1 85 ? -7.411 19.172 47.196 1.00 67.81 85 ASP A CA 1
ATOM 643 C C . ASP A 1 85 ? -8.703 18.936 48.011 1.00 67.81 85 ASP A C 1
ATOM 645 O O . ASP A 1 85 ? -9.182 19.826 48.716 1.00 67.81 85 ASP A O 1
ATOM 649 N N . CYS A 1 86 ? -9.241 17.710 47.990 1.00 75.00 86 CYS A N 1
ATOM 650 C CA . CYS A 1 86 ? -10.428 17.292 48.739 1.00 75.00 86 CYS A CA 1
ATOM 651 C C . CYS A 1 86 ? -10.100 16.333 49.889 1.00 75.00 86 CYS A C 1
ATOM 653 O O . CYS A 1 86 ? -10.851 15.404 50.154 1.00 75.00 86 CYS A O 1
ATOM 655 N N . GLN A 1 87 ? -8.996 16.551 50.605 1.00 79.94 87 GLN A N 1
ATOM 656 C CA . GLN A 1 87 ? -8.648 15.752 51.786 1.00 79.94 87 GLN A CA 1
ATOM 657 C C . GLN A 1 87 ? -9.154 16.428 53.074 1.00 79.94 87 GLN A C 1
ATOM 659 O O . GLN A 1 87 ? -8.523 17.384 53.536 1.00 79.94 87 GLN A O 1
ATOM 664 N N . PRO A 1 88 ? -10.272 15.978 53.680 1.00 78.00 88 PRO A N 1
ATOM 665 C CA . PRO A 1 88 ? -10.755 16.571 54.918 1.00 78.00 88 PRO A CA 1
ATOM 666 C C . PRO A 1 88 ? -9.914 16.145 56.126 1.00 78.00 88 PRO A C 1
ATOM 668 O O . PRO A 1 88 ? -9.453 15.008 56.233 1.00 78.00 88 PRO A O 1
ATOM 671 N N . GLU A 1 89 ? -9.787 17.045 57.097 1.00 78.94 89 GLU A N 1
ATOM 672 C CA . GLU A 1 89 ? -9.212 16.741 58.408 1.00 78.94 89 GLU A CA 1
ATOM 673 C C . GLU A 1 89 ? -10.348 16.577 59.427 1.00 78.94 89 GLU A C 1
ATOM 675 O O . GLU A 1 89 ? -11.154 17.490 59.625 1.00 78.94 89 GLU A O 1
ATOM 680 N N . VAL A 1 90 ? -10.419 15.415 60.080 1.00 74.50 90 VAL A N 1
ATOM 681 C CA . VAL A 1 90 ? -11.297 15.201 61.240 1.00 74.50 90 VAL A CA 1
ATOM 682 C C . VAL A 1 90 ? -10.571 15.726 62.473 1.00 74.50 90 VAL A C 1
ATOM 684 O O . VAL A 1 90 ? -9.446 15.311 62.752 1.00 74.50 90 VAL A O 1
ATOM 687 N N . VAL A 1 91 ? -11.197 16.642 63.206 1.00 77.44 91 VAL A N 1
ATOM 688 C CA . VAL A 1 91 ? -10.646 17.215 64.436 1.00 77.44 91 VAL A CA 1
ATOM 689 C C . VAL A 1 91 ? -11.641 17.106 65.583 1.00 77.44 91 VAL A C 1
ATOM 691 O O . VAL A 1 91 ? -12.824 17.397 65.426 1.00 77.44 91 VAL A O 1
ATOM 694 N N . GLU A 1 92 ? -11.145 16.750 66.764 1.00 77.81 92 GLU A N 1
ATOM 695 C CA . GLU A 1 92 ? -11.881 16.845 68.028 1.00 77.81 92 GLU A CA 1
ATOM 696 C C . GLU A 1 92 ? -11.983 18.328 68.437 1.00 77.81 92 GLU A C 1
ATOM 698 O O . GLU A 1 92 ? -11.225 18.837 69.266 1.00 77.81 92 GLU A O 1
ATOM 703 N N . GLU A 1 93 ? -12.863 19.079 67.773 1.00 80.38 93 GLU A N 1
ATOM 704 C CA . GLU A 1 93 ? -13.160 20.472 68.104 1.00 80.38 93 GLU A CA 1
ATOM 705 C C . GLU A 1 93 ? -14.644 20.648 68.433 1.00 80.38 93 GLU A C 1
ATOM 707 O O . GLU A 1 93 ? -15.513 20.159 67.716 1.00 80.38 93 GLU A O 1
ATOM 712 N N . GLY A 1 94 ? -14.917 21.444 69.469 1.00 81.44 94 GLY A N 1
ATOM 713 C CA . GLY A 1 94 ? -16.254 21.845 69.899 1.00 81.44 94 GLY A CA 1
ATOM 714 C C . GLY A 1 94 ? -16.920 20.869 70.867 1.00 81.44 94 GLY A C 1
ATOM 715 O O . GLY A 1 94 ? -16.729 19.661 70.772 1.00 81.44 94 GLY A O 1
ATOM 716 N N . ALA A 1 95 ? -17.707 21.417 71.788 1.00 83.94 95 ALA A N 1
ATOM 717 C CA . ALA A 1 95 ? -18.377 20.664 72.841 1.00 83.94 95 ALA A CA 1
ATOM 718 C C . ALA A 1 95 ? -19.822 21.136 73.020 1.00 83.94 95 ALA A C 1
ATOM 720 O O . ALA A 1 95 ? -20.150 22.309 72.805 1.00 83.94 95 ALA A O 1
ATOM 721 N N . LEU A 1 96 ? -20.672 20.203 73.425 1.00 83.69 96 LEU A N 1
ATOM 722 C CA . LEU A 1 96 ? -22.074 20.388 73.743 1.00 83.69 96 LEU A CA 1
ATOM 723 C C . LEU A 1 96 ? -22.294 20.094 75.221 1.00 83.69 96 LEU A C 1
ATOM 725 O O . LEU A 1 96 ? -21.912 19.039 75.713 1.00 83.69 96 LEU A O 1
ATOM 729 N N . GLU A 1 97 ? -22.966 20.992 75.925 1.00 84.06 97 GLU A N 1
ATOM 730 C CA . GLU A 1 97 ? -23.390 20.762 77.298 1.00 84.06 97 GLU A CA 1
ATOM 731 C C . GLU A 1 97 ? -24.866 21.079 77.472 1.00 84.06 97 GLU A C 1
ATOM 733 O O . GLU A 1 97 ? -25.372 22.088 76.981 1.00 84.06 97 GLU A O 1
ATOM 738 N N . ILE A 1 98 ? -25.561 20.225 78.211 1.00 81.00 98 ILE A N 1
ATOM 739 C CA . ILE A 1 98 ? -26.986 20.364 78.496 1.00 81.00 98 ILE A CA 1
ATOM 740 C C . ILE A 1 98 ? -27.183 20.281 79.998 1.00 81.00 98 ILE A C 1
ATOM 742 O O . ILE A 1 98 ? -26.629 19.394 80.638 1.00 81.00 98 ILE A O 1
ATOM 746 N N . THR A 1 99 ? -27.971 21.187 80.574 1.00 80.00 99 THR A N 1
ATOM 747 C CA . THR A 1 99 ? -28.241 21.184 82.012 1.00 80.00 99 THR A CA 1
ATOM 748 C C . THR A 1 99 ? -29.681 21.552 82.346 1.00 80.00 99 THR A C 1
ATOM 750 O O . THR A 1 99 ? -30.284 22.425 81.716 1.00 80.00 99 THR A O 1
ATOM 753 N N . TRP A 1 100 ? -30.222 20.907 83.379 1.00 76.69 100 TRP A N 1
ATOM 754 C CA . TRP A 1 100 ? -31.498 21.283 83.987 1.00 76.69 100 TRP A CA 1
ATOM 755 C C . TRP A 1 100 ? -31.269 22.187 85.197 1.00 76.69 100 TRP A C 1
ATOM 757 O O . TRP A 1 100 ? -30.489 21.871 86.103 1.00 76.69 100 TRP A O 1
ATOM 767 N N . PHE A 1 101 ? -31.988 23.304 85.262 1.00 73.44 101 PHE A N 1
ATOM 768 C CA . PHE A 1 101 ? -31.860 24.281 86.340 1.00 73.44 101 PHE A CA 1
ATOM 769 C C . PHE A 1 101 ? -33.228 24.738 86.858 1.00 73.44 101 PHE A C 1
ATOM 771 O O . PHE A 1 101 ? -34.281 24.299 86.400 1.00 73.44 101 PHE A O 1
ATOM 778 N N . ASN A 1 102 ? -33.222 25.535 87.923 1.00 73.00 102 ASN A N 1
ATOM 779 C CA . ASN A 1 102 ? -34.440 26.078 88.512 1.00 73.00 102 ASN A CA 1
ATOM 780 C C . ASN A 1 102 ? -34.472 27.595 88.294 1.00 73.00 102 ASN A C 1
ATOM 782 O O . ASN A 1 102 ? -33.471 28.261 88.554 1.00 73.00 102 ASN A O 1
ATOM 786 N N . SER A 1 103 ? -35.637 28.134 87.932 1.00 63.75 103 SER A N 1
ATOM 787 C CA . SER A 1 103 ? -35.916 29.554 87.643 1.00 63.75 103 SER A CA 1
ATOM 788 C C . SER A 1 103 ? -35.454 30.564 88.701 1.00 63.75 103 SER A C 1
ATOM 790 O O . SER A 1 103 ? -35.465 31.778 88.478 1.00 63.75 103 SER A O 1
ATOM 792 N N . SER A 1 104 ? -35.067 30.099 89.892 1.00 63.22 104 SER A N 1
ATOM 793 C CA . SER A 1 104 ? -34.507 30.933 90.955 1.00 63.22 104 SER A CA 1
ATOM 794 C C . SER A 1 104 ? -32.994 31.208 90.853 1.00 63.22 104 SER A C 1
ATOM 796 O O . SER A 1 104 ? -32.513 32.084 91.582 1.00 63.22 104 SER A O 1
ATOM 798 N N . ASP A 1 105 ? -32.274 30.553 89.938 1.00 62.97 105 ASP A N 1
ATOM 799 C CA . ASP A 1 105 ? -30.855 30.782 89.641 1.00 62.97 105 ASP A CA 1
ATOM 800 C C . ASP A 1 105 ? -30.688 31.721 88.417 1.00 62.97 105 ASP A C 1
ATOM 802 O O . ASP A 1 105 ? -31.317 31.521 87.385 1.00 62.97 105 ASP A O 1
ATOM 806 N N . GLU A 1 106 ? -29.863 32.784 88.516 1.00 64.88 106 GLU A N 1
ATOM 807 C CA . GLU A 1 106 ? -29.654 33.749 87.402 1.00 64.88 106 GLU A CA 1
ATOM 808 C C . GLU A 1 106 ? -28.895 33.125 86.207 1.00 64.88 106 GLU A C 1
ATOM 810 O O . GLU A 1 106 ? -29.102 33.537 85.062 1.00 64.88 106 GLU A O 1
ATOM 815 N N . ASP A 1 107 ? -28.044 32.124 86.456 1.00 72.81 107 ASP A N 1
ATOM 816 C CA . ASP A 1 107 ? -27.267 31.403 85.444 1.00 72.81 107 ASP A CA 1
ATOM 817 C C . ASP A 1 107 ? -27.238 29.890 85.740 1.00 72.81 107 ASP A C 1
ATOM 819 O O . ASP A 1 107 ? -27.150 29.524 86.916 1.00 72.81 107 ASP A O 1
ATOM 823 N N . PRO A 1 108 ? -27.287 29.017 84.709 1.00 78.88 108 PRO A N 1
ATOM 824 C CA . PRO A 1 108 ? -27.198 27.569 84.883 1.00 78.88 108 PRO A CA 1
ATOM 825 C C . PRO A 1 108 ? -25.873 27.148 85.537 1.00 78.88 108 PRO A C 1
ATOM 827 O O . PRO A 1 108 ? -24.812 27.689 85.214 1.00 78.88 108 PRO A O 1
ATOM 830 N N . ASP A 1 109 ? -25.929 26.180 86.455 1.00 79.62 109 ASP A N 1
ATOM 831 C CA . ASP A 1 109 ? -24.752 25.628 87.140 1.00 79.62 109 ASP A CA 1
ATOM 832 C C . ASP A 1 109 ? -24.140 24.478 86.329 1.00 79.62 109 ASP A C 1
ATOM 834 O O . ASP A 1 109 ? -24.400 23.302 86.586 1.00 79.62 109 ASP A O 1
ATOM 838 N N . TRP A 1 110 ? -23.332 24.830 85.328 1.00 81.31 110 TRP A N 1
ATOM 839 C CA . TRP A 1 110 ? -22.704 23.870 84.415 1.00 81.31 110 TRP A CA 1
ATOM 840 C C . TRP A 1 110 ? -21.770 22.871 85.116 1.00 81.31 110 TRP A C 1
ATOM 842 O O . TRP A 1 110 ? -21.641 21.744 84.660 1.00 81.31 110 TRP A O 1
ATOM 852 N N . ASP A 1 111 ? -21.194 23.222 86.271 1.00 77.25 111 ASP A N 1
ATOM 853 C CA . ASP A 1 111 ? -20.272 22.350 87.018 1.00 77.25 111 ASP A CA 1
ATOM 854 C C . ASP A 1 111 ? -20.998 21.236 87.813 1.00 77.25 111 ASP A C 1
ATOM 856 O O . ASP A 1 111 ? -20.361 20.426 88.499 1.00 77.25 111 ASP A O 1
ATOM 860 N N . ASN A 1 112 ? -22.335 21.190 87.785 1.00 73.19 112 ASN A N 1
ATOM 861 C CA . ASN A 1 112 ? -23.110 20.198 88.518 1.00 73.19 112 ASN A CA 1
ATOM 862 C C . ASN A 1 112 ? -23.254 18.885 87.733 1.00 73.19 112 ASN A C 1
ATOM 864 O O . ASN A 1 112 ? -24.246 18.664 87.044 1.00 73.19 112 ASN A O 1
ATOM 868 N N . GLU A 1 113 ? -22.315 17.962 87.949 1.00 66.44 113 GLU A N 1
ATOM 869 C CA . GLU A 1 113 ? -22.270 16.617 87.338 1.00 66.44 113 GLU A CA 1
ATOM 870 C C . GLU A 1 113 ? -23.548 15.764 87.532 1.00 66.44 113 GLU A C 1
ATOM 872 O O . GLU A 1 113 ? -23.688 14.728 86.896 1.00 66.44 113 GLU A O 1
ATOM 877 N N . SER A 1 114 ? -24.478 16.147 88.423 1.00 63.75 114 SER A N 1
ATOM 878 C CA . SER A 1 114 ? -25.769 15.447 88.594 1.00 63.75 114 SER A CA 1
ATOM 879 C C . SER A 1 114 ? -26.913 16.003 87.742 1.00 63.75 114 SER A C 1
ATOM 881 O O . SER A 1 114 ? -27.993 15.426 87.738 1.00 63.75 114 SER A O 1
ATOM 883 N N . ARG A 1 115 ? -26.705 17.144 87.078 1.00 66.81 115 ARG A N 1
ATOM 884 C CA . ARG A 1 115 ? -27.712 17.830 86.251 1.00 66.81 115 ARG A CA 1
ATOM 885 C C . ARG A 1 115 ? -27.193 18.247 84.882 1.00 66.81 115 ARG A C 1
ATOM 887 O O . ARG A 1 115 ? -28.013 18.581 84.035 1.00 66.81 115 ARG A O 1
ATOM 894 N N . THR A 1 116 ? -25.874 18.242 84.692 1.00 73.69 116 THR A N 1
ATOM 895 C CA . THR A 1 116 ? -25.206 18.612 83.447 1.00 73.69 116 THR A CA 1
ATOM 896 C C . THR A 1 116 ? -24.658 17.379 82.738 1.00 73.69 116 THR A C 1
ATOM 898 O O . THR A 1 116 ? -23.959 16.571 83.348 1.00 73.69 116 THR A O 1
ATOM 901 N N . VAL A 1 117 ? -24.942 17.284 81.444 1.00 73.62 117 VAL A N 1
ATOM 902 C CA . VAL A 1 117 ? -24.375 16.322 80.494 1.00 73.62 117 VAL A CA 1
ATOM 903 C C . VAL A 1 117 ? -23.437 17.085 79.566 1.00 73.62 117 VAL A C 1
ATOM 905 O O . VAL A 1 117 ? -23.763 18.205 79.177 1.00 73.62 117 VAL A O 1
ATOM 908 N N . SER A 1 118 ? -22.283 16.506 79.241 1.00 77.88 118 SER A N 1
ATOM 909 C CA . SER A 1 118 ? -21.281 17.097 78.351 1.00 77.88 118 SER A CA 1
ATOM 910 C C . SER A 1 118 ? -20.852 16.064 77.318 1.00 77.88 118 SER A C 1
ATOM 912 O O . SER A 1 118 ? -20.530 14.941 77.694 1.00 77.88 118 SER A O 1
ATOM 914 N N . GLU A 1 119 ? -20.846 16.464 76.052 1.00 74.62 119 GLU A N 1
ATOM 915 C CA . GLU A 1 119 ? -20.537 15.632 74.892 1.00 74.62 119 GLU A CA 1
ATOM 916 C C . GLU A 1 119 ? -19.601 16.393 73.940 1.00 74.62 119 GLU A C 1
ATOM 918 O O . GLU A 1 119 ? -19.747 17.604 73.751 1.00 74.62 119 GLU A O 1
ATOM 923 N N . ASP A 1 120 ? -18.655 15.696 73.315 1.00 78.75 120 ASP A N 1
ATOM 924 C CA . ASP A 1 120 ? -17.790 16.276 72.285 1.00 78.75 120 ASP A CA 1
ATOM 925 C C . ASP A 1 120 ? -18.507 16.248 70.922 1.00 78.75 120 ASP A C 1
ATOM 927 O O . ASP A 1 120 ? -19.155 15.268 70.561 1.00 78.75 120 ASP A O 1
ATOM 931 N N . LEU A 1 121 ? -18.430 17.338 70.149 1.00 76.44 121 LEU A N 1
ATOM 932 C CA . LEU A 1 121 ? -19.111 17.425 68.846 1.00 76.44 121 LEU A CA 1
ATOM 933 C C . LEU A 1 121 ? -18.239 16.921 67.692 1.00 76.44 121 LEU A C 1
ATOM 935 O O . LEU A 1 121 ? -18.751 16.338 66.736 1.00 76.44 121 LEU A O 1
ATOM 939 N N . GLY A 1 122 ? -16.934 17.187 67.755 1.00 79.38 122 GLY A N 1
ATOM 940 C CA . GLY A 1 122 ? -16.024 16.978 66.631 1.00 79.38 122 GLY A CA 1
ATOM 941 C C . GLY A 1 122 ? -16.340 17.878 65.425 1.00 79.38 122 GLY A C 1
ATOM 942 O O . GLY A 1 122 ? -17.385 18.530 65.333 1.00 79.38 122 GLY A O 1
ATOM 943 N N . ALA A 1 123 ? -15.411 17.965 64.477 1.00 82.19 123 ALA A N 1
ATOM 944 C CA . ALA A 1 123 ? -15.619 18.677 63.221 1.00 82.19 123 ALA A CA 1
ATOM 945 C C . ALA A 1 123 ? -14.837 18.036 62.069 1.00 82.19 123 ALA A C 1
ATOM 947 O O . ALA A 1 123 ? -13.669 17.683 62.219 1.00 82.19 123 ALA A O 1
ATOM 948 N N . LEU A 1 124 ? -15.460 17.965 60.893 1.00 83.31 124 LEU A N 1
ATOM 949 C CA . LEU A 1 124 ? -14.791 17.653 59.628 1.00 83.31 124 LEU A CA 1
ATOM 950 C C . LEU A 1 124 ? -14.469 18.974 58.923 1.00 83.31 124 LEU A C 1
ATOM 952 O O . LEU A 1 124 ? -15.398 19.706 58.580 1.00 83.31 124 LEU A O 1
ATOM 956 N N . LYS A 1 125 ? -13.190 19.312 58.722 1.00 84.19 125 LYS A N 1
ATOM 957 C CA . LYS A 1 125 ? -12.779 20.598 58.129 1.00 84.19 125 LYS A CA 1
ATOM 958 C C . LYS A 1 125 ? -12.031 20.435 56.804 1.00 84.19 125 LYS A C 1
ATOM 960 O O . LYS A 1 125 ? -11.190 19.554 56.654 1.00 84.19 125 LYS A O 1
ATOM 965 N N . PHE A 1 126 ? -12.294 21.365 55.891 1.00 83.50 126 PHE A N 1
ATOM 966 C CA . PHE A 1 126 ? -11.490 21.626 54.699 1.00 83.50 126 PHE A CA 1
ATOM 967 C C . PHE A 1 126 ? -10.807 22.989 54.868 1.00 83.50 126 PHE A C 1
ATOM 969 O O . PHE A 1 126 ? -11.470 24.005 55.128 1.00 83.50 126 PHE A O 1
ATOM 976 N N . GLU A 1 127 ? -9.477 23.006 54.770 1.00 80.81 127 GLU A N 1
ATOM 977 C CA . GLU A 1 127 ? -8.672 24.225 54.871 1.00 80.81 127 GLU A CA 1
ATOM 978 C C . GLU A 1 127 ? -8.385 24.791 53.476 1.00 80.81 127 GLU A C 1
ATOM 980 O O . GLU A 1 127 ? -7.793 24.127 52.634 1.00 80.81 127 GLU A O 1
ATOM 985 N N . LEU A 1 128 ? -8.805 26.038 53.256 1.00 77.94 128 LEU A N 1
ATOM 986 C CA . LEU A 1 128 ? -8.494 26.844 52.077 1.00 77.94 128 LEU A CA 1
ATOM 987 C C . LEU A 1 128 ? -7.606 28.023 52.508 1.00 77.94 128 LEU A C 1
ATOM 989 O O . LEU A 1 128 ? -7.614 28.426 53.674 1.00 77.94 128 LEU A O 1
ATOM 993 N N . ASP A 1 129 ? -6.877 28.625 51.568 1.00 75.81 129 ASP A N 1
ATOM 994 C CA . ASP A 1 129 ? -5.904 29.690 51.864 1.00 75.81 129 ASP A CA 1
ATOM 995 C C . ASP A 1 129 ? -6.503 30.923 52.582 1.00 75.81 129 ASP A C 1
ATOM 997 O O . ASP A 1 129 ? -5.798 31.603 53.334 1.00 75.81 129 ASP A O 1
ATOM 1001 N N . ASP A 1 130 ? -7.792 31.231 52.375 1.00 78.00 130 ASP A N 1
ATOM 1002 C CA . ASP A 1 130 ? -8.476 32.413 52.926 1.00 78.00 130 ASP A CA 1
ATOM 1003 C C . ASP A 1 130 ? -9.665 32.101 53.863 1.00 78.00 130 ASP A C 1
ATOM 1005 O O . ASP A 1 130 ? -10.281 33.027 54.414 1.00 78.00 130 ASP A O 1
ATOM 1009 N N . ARG A 1 131 ? -10.016 30.820 54.052 1.00 83.00 131 ARG A N 1
ATOM 1010 C CA . ARG A 1 131 ? -11.214 30.393 54.797 1.00 83.00 131 ARG A CA 1
ATOM 1011 C C . ARG A 1 131 ? -11.156 28.940 55.265 1.00 83.00 131 ARG A C 1
ATOM 1013 O O . ARG A 1 131 ? -10.363 28.137 54.797 1.00 83.00 131 ARG A O 1
ATOM 1020 N N . THR A 1 132 ? -12.067 28.584 56.159 1.00 85.88 132 THR A N 1
ATOM 1021 C CA . THR A 1 132 ? -12.301 27.201 56.591 1.00 85.88 132 THR A CA 1
ATOM 1022 C C . THR A 1 132 ? -13.772 26.865 56.390 1.00 85.88 132 THR A C 1
ATOM 1024 O O . THR A 1 132 ? -14.629 27.625 56.850 1.00 85.88 132 THR A O 1
ATOM 1027 N N . ILE A 1 133 ? -14.066 25.740 55.737 1.00 86.81 133 ILE A N 1
ATOM 1028 C CA . ILE A 1 133 ? -15.421 25.176 55.655 1.00 86.81 133 ILE A CA 1
ATOM 1029 C C . ILE A 1 133 ? -15.435 23.917 56.518 1.00 86.81 133 ILE A C 1
ATOM 1031 O O . ILE A 1 133 ? -14.577 23.053 56.351 1.00 86.81 133 ILE A O 1
ATOM 1035 N N . ALA A 1 134 ? -16.371 23.822 57.461 1.00 86.12 134 ALA A N 1
ATOM 1036 C CA . ALA A 1 134 ? -16.439 22.697 58.385 1.00 86.12 134 ALA A CA 1
ATOM 1037 C C . ALA A 1 134 ? -17.863 22.192 58.608 1.00 86.12 134 ALA A C 1
ATOM 1039 O O . ALA A 1 134 ? -18.794 22.989 58.727 1.00 86.12 134 ALA A O 1
ATOM 1040 N N . HIS A 1 135 ? -18.004 20.875 58.720 1.00 85.62 135 HIS A N 1
ATOM 1041 C CA . HIS A 1 135 ? -19.217 20.208 59.173 1.00 85.62 135 HIS A CA 1
ATOM 1042 C C . HIS A 1 135 ? -19.095 19.910 60.677 1.00 85.62 135 HIS A C 1
ATOM 1044 O O . HIS A 1 135 ? -18.174 19.207 61.090 1.00 85.62 135 HIS A O 1
ATOM 1050 N N . GLN A 1 136 ? -19.988 20.465 61.502 1.00 84.94 136 GLN A N 1
ATOM 1051 C CA . GLN A 1 136 ? -19.995 20.287 62.964 1.00 84.94 136 GLN A CA 1
ATOM 1052 C C . GLN A 1 136 ? -21.431 20.328 63.496 1.00 84.94 136 GLN A C 1
ATOM 1054 O O . GLN A 1 136 ? -22.176 21.256 63.170 1.00 84.94 136 GLN A O 1
ATOM 1059 N N . GLY A 1 137 ? -21.810 19.352 64.329 1.00 73.56 137 GLY A N 1
ATOM 1060 C CA . GLY A 1 137 ? -23.127 19.308 64.976 1.00 73.56 137 GLY A CA 1
ATOM 1061 C C . GLY A 1 137 ? -24.306 19.216 64.002 1.00 73.56 137 GLY A C 1
ATOM 1062 O O . GLY A 1 137 ? -25.371 19.742 64.301 1.00 73.56 137 GLY A O 1
ATOM 1063 N N . GLY A 1 138 ? -24.105 18.611 62.824 1.00 74.62 138 GLY A N 1
ATOM 1064 C CA . GLY A 1 138 ? -25.131 18.449 61.779 1.00 74.62 138 GLY A CA 1
ATOM 1065 C C . GLY A 1 138 ? -25.303 19.642 60.828 1.00 74.62 138 GLY A C 1
ATOM 1066 O O . GLY A 1 138 ? -26.178 19.615 59.967 1.00 74.62 138 GLY A O 1
ATOM 1067 N N . GLY A 1 139 ? -24.501 20.703 60.982 1.00 78.81 139 GLY A N 1
ATOM 1068 C CA . GLY A 1 139 ? -24.527 21.890 60.124 1.00 78.81 139 GLY A CA 1
ATOM 1069 C C . GLY A 1 139 ? -23.199 22.124 59.407 1.00 78.81 139 GLY A C 1
ATOM 1070 O O . GLY A 1 139 ? -22.146 21.680 59.869 1.00 78.81 139 GLY A O 1
ATOM 1071 N N . ILE A 1 140 ? -23.241 22.880 58.305 1.00 85.88 140 ILE A N 1
ATOM 1072 C CA . ILE A 1 140 ? -22.054 23.307 57.550 1.00 85.88 140 ILE A CA 1
ATOM 1073 C C . ILE A 1 140 ? -21.807 24.792 57.800 1.00 85.88 140 ILE A C 1
ATOM 1075 O O . ILE A 1 140 ? -22.660 25.648 57.535 1.00 85.88 140 ILE A O 1
ATOM 1079 N N . TRP A 1 141 ? -20.599 25.099 58.257 1.00 87.31 141 TRP A N 1
ATOM 1080 C CA . TRP A 1 141 ? -20.160 26.419 58.686 1.00 87.31 141 TRP A CA 1
ATOM 1081 C C . TRP A 1 141 ? -18.988 26.888 57.826 1.00 87.31 141 TRP A C 1
ATOM 1083 O O . TRP A 1 141 ? -18.063 26.130 57.553 1.00 87.31 141 TRP A O 1
ATOM 1093 N N . GLU A 1 142 ? -18.995 28.158 57.422 1.00 86.88 142 GLU A N 1
ATOM 1094 C CA . GLU A 1 142 ? -17.858 28.792 56.745 1.00 86.88 142 GLU A CA 1
ATOM 1095 C C . GLU A 1 142 ? -17.299 29.907 57.629 1.00 86.88 142 GLU A C 1
ATOM 1097 O O . GLU A 1 142 ? -18.032 30.804 58.057 1.00 86.88 142 GLU A O 1
ATOM 1102 N N . ARG A 1 143 ? -15.989 29.880 57.881 1.00 86.75 143 ARG A N 1
ATOM 1103 C CA . ARG A 1 143 ? -15.270 30.897 58.651 1.00 86.75 143 ARG A CA 1
ATOM 1104 C C . ARG A 1 143 ? -14.205 31.567 57.798 1.00 86.75 143 ARG A C 1
ATOM 1106 O O . ARG A 1 143 ? -13.387 30.903 57.179 1.00 86.75 143 ARG A O 1
ATOM 1113 N N . THR A 1 144 ? -14.192 32.893 57.832 1.00 85.00 144 THR A N 1
ATOM 1114 C CA . THR A 1 144 ? -13.182 33.746 57.188 1.00 85.00 144 THR A CA 1
ATOM 1115 C C . THR A 1 144 ? -12.551 34.667 58.232 1.00 85.00 144 THR A C 1
ATOM 1117 O O . THR A 1 144 ? -13.057 34.779 59.352 1.00 85.00 144 THR A O 1
ATOM 1120 N N . ASP A 1 145 ? -11.532 35.437 57.847 1.00 78.69 145 ASP A N 1
ATOM 1121 C CA . ASP A 1 145 ? -10.985 36.531 58.670 1.00 78.69 145 ASP A CA 1
ATOM 1122 C C . ASP A 1 145 ? -12.039 37.581 59.092 1.00 78.69 145 ASP A C 1
ATOM 1124 O O . ASP A 1 145 ? -11.811 38.370 60.013 1.00 78.69 145 ASP A O 1
ATOM 1128 N N . SER A 1 146 ? -13.191 37.625 58.409 1.00 76.44 146 SER A N 1
ATOM 1129 C CA . SER A 1 146 ? -14.271 38.589 58.650 1.00 76.44 146 SER A CA 1
ATOM 1130 C C . SER A 1 146 ? -15.383 38.100 59.589 1.00 76.44 146 SER A C 1
ATOM 1132 O O . SER A 1 146 ? -16.228 38.911 59.968 1.00 76.44 146 SER A O 1
ATOM 1134 N N . GLY A 1 147 ? -15.373 36.820 59.982 1.00 79.75 147 GLY A N 1
ATOM 1135 C CA . GLY A 1 147 ? -16.391 36.190 60.833 1.00 79.75 147 GLY A CA 1
ATOM 1136 C C . GLY A 1 147 ? -16.817 34.804 60.331 1.00 79.75 147 GLY A C 1
ATOM 1137 O O . GLY A 1 147 ? -16.330 34.330 59.298 1.00 79.75 147 GLY A O 1
ATOM 1138 N N . ALA A 1 148 ? -17.731 34.157 61.058 1.00 85.81 148 ALA A N 1
ATOM 1139 C CA . ALA A 1 148 ? -18.288 32.842 60.706 1.00 85.81 148 ALA A CA 1
ATOM 1140 C C . ALA A 1 148 ? -19.746 32.954 60.242 1.00 85.81 148 ALA A C 1
ATOM 1142 O O . ALA A 1 148 ? -20.507 33.731 60.817 1.00 85.81 148 ALA A O 1
ATOM 1143 N N . ARG A 1 149 ? -20.170 32.177 59.237 1.00 85.06 149 ARG A N 1
ATOM 1144 C CA . ARG A 1 149 ? -21.562 32.103 58.751 1.00 85.06 149 ARG A CA 1
ATOM 1145 C C . ARG A 1 149 ? -22.037 30.664 58.548 1.00 85.06 149 ARG A C 1
ATOM 1147 O O . ARG A 1 149 ? -21.239 29.773 58.288 1.00 85.06 149 ARG A O 1
ATOM 1154 N N . VAL A 1 150 ? -23.354 30.479 58.612 1.00 84.12 150 VAL A N 1
ATOM 1155 C CA . VAL A 1 150 ? -24.023 29.216 58.272 1.00 84.12 150 VAL A CA 1
ATOM 1156 C C . VAL A 1 150 ? -24.128 29.065 56.749 1.00 84.12 150 VAL A C 1
ATOM 1158 O O . VAL A 1 150 ? -24.486 30.021 56.051 1.00 84.12 150 VAL A O 1
ATOM 1161 N N . VAL A 1 151 ? -23.769 27.886 56.243 1.00 81.81 151 VAL A N 1
ATOM 1162 C CA . VAL A 1 151 ? -23.942 27.462 54.843 1.00 81.81 151 VAL A CA 1
ATOM 1163 C C . VAL A 1 151 ? -25.130 26.507 54.748 1.00 81.81 151 VAL A C 1
ATOM 1165 O O . VAL A 1 151 ? -26.033 26.759 53.955 1.00 81.81 151 VAL A O 1
ATOM 1168 N N . LYS A 1 152 ? -25.167 25.488 55.616 1.00 81.69 152 LYS A N 1
ATOM 1169 C CA . LYS A 1 152 ? -26.297 24.570 55.824 1.00 81.69 152 LYS A CA 1
ATOM 1170 C C . LYS A 1 152 ? -26.618 24.534 57.316 1.00 81.69 152 LYS A C 1
ATOM 1172 O O . LYS A 1 152 ? -25.706 24.385 58.127 1.00 81.69 152 LYS A O 1
ATOM 1177 N N . ALA A 1 153 ? -27.881 24.745 57.669 1.00 76.94 153 ALA A N 1
ATOM 1178 C CA . ALA A 1 153 ? -28.308 24.782 59.063 1.00 76.94 153 ALA A CA 1
ATOM 1179 C C . ALA A 1 153 ? -28.428 23.357 59.645 1.00 76.94 153 ALA A C 1
ATOM 1181 O O . ALA A 1 153 ? -28.868 22.467 58.919 1.00 76.94 153 ALA A O 1
ATOM 1182 N N . PRO A 1 154 ? -28.052 23.146 60.918 1.00 78.62 154 PRO A N 1
ATOM 1183 C CA . PRO A 1 154 ? -28.276 21.889 61.632 1.00 78.62 154 PRO A CA 1
ATOM 1184 C C . PRO A 1 154 ? -29.743 21.742 62.059 1.00 78.62 154 PRO A C 1
ATOM 1186 O O . PRO A 1 154 ? -30.443 22.747 62.214 1.00 78.62 154 PRO A O 1
ATOM 1189 N N . ASN A 1 155 ? -30.185 20.512 62.341 1.00 73.88 155 ASN A N 1
ATOM 1190 C CA . ASN A 1 155 ? -31.522 20.237 62.887 1.00 73.88 155 ASN A CA 1
ATOM 1191 C C . ASN A 1 155 ? -31.564 20.399 64.422 1.00 73.88 155 ASN A C 1
ATOM 1193 O O . ASN A 1 155 ? -31.902 19.494 65.177 1.00 73.88 155 ASN A O 1
ATOM 1197 N N . VAL A 1 156 ? -31.152 21.580 64.886 1.00 76.12 156 VAL A N 1
ATOM 1198 C CA . VAL A 1 156 ? -31.120 21.960 66.303 1.00 76.12 156 VAL A CA 1
ATOM 1199 C C . VAL A 1 156 ? -31.948 23.227 66.449 1.00 76.12 156 VAL A C 1
ATOM 1201 O O . VAL A 1 156 ? -31.534 24.290 65.976 1.00 76.12 156 VAL A O 1
ATOM 1204 N N . GLY A 1 157 ? -33.126 23.117 67.057 1.00 75.56 157 GLY A N 1
ATOM 1205 C CA . GLY A 1 157 ? -34.122 24.188 67.041 1.00 75.56 157 GLY A CA 1
ATOM 1206 C C . GLY A 1 157 ? -35.508 23.716 67.459 1.00 75.56 157 GLY A C 1
ATOM 1207 O O . GLY A 1 157 ? -35.638 22.756 68.214 1.00 75.56 157 GLY A O 1
ATOM 1208 N N . PHE A 1 158 ? -36.548 24.399 66.984 1.00 76.69 158 PHE A N 1
ATOM 1209 C CA . PHE A 1 158 ? -37.930 24.022 67.274 1.00 76.69 158 PHE A CA 1
ATOM 1210 C C . PHE A 1 158 ? -38.660 23.635 65.995 1.00 76.69 158 PHE A C 1
ATOM 1212 O O . PHE A 1 158 ? -38.570 24.332 64.987 1.00 76.69 158 PHE A O 1
ATOM 1219 N N . ASP A 1 159 ? -39.415 22.542 66.045 1.00 68.19 159 ASP A N 1
ATOM 1220 C CA . ASP A 1 159 ? -40.266 22.148 64.926 1.00 68.19 159 ASP A CA 1
ATOM 1221 C C . ASP A 1 159 ? -41.557 22.989 64.846 1.00 68.19 159 ASP A C 1
ATOM 1223 O O . ASP A 1 159 ? -41.861 23.825 65.702 1.00 68.19 159 ASP A O 1
ATOM 1227 N N . GLY A 1 160 ? -42.362 22.756 63.803 1.00 62.00 160 GLY A N 1
ATOM 1228 C CA . GLY A 1 160 ? -43.626 23.471 63.584 1.00 62.00 160 GLY A CA 1
ATOM 1229 C C . GLY A 1 160 ? -44.690 23.278 64.677 1.00 62.00 160 GLY A C 1
ATOM 1230 O O . GLY A 1 160 ? -45.681 24.010 64.678 1.00 62.00 160 GLY A O 1
ATOM 1231 N N . ASN A 1 161 ? -44.492 22.330 65.600 1.00 65.44 161 ASN A N 1
ATOM 1232 C CA . ASN A 1 161 ? -45.343 22.079 66.764 1.00 65.44 161 ASN A CA 1
ATOM 1233 C C . ASN A 1 161 ? -44.749 22.650 68.065 1.00 65.44 161 ASN A C 1
ATOM 1235 O O . ASN A 1 161 ? -45.264 22.364 69.151 1.00 65.44 161 ASN A O 1
ATOM 1239 N N . GLU A 1 162 ? -43.697 23.468 67.960 1.00 67.44 162 GLU A N 1
ATOM 1240 C CA . GLU A 1 162 ? -42.957 24.027 69.092 1.00 67.44 162 GLU A CA 1
ATOM 1241 C C . GLU A 1 162 ? -42.378 22.922 69.991 1.00 67.44 162 GLU A C 1
ATOM 1243 O O . GLU A 1 162 ? -42.383 23.038 71.218 1.00 67.44 162 GLU A O 1
ATOM 1248 N N . THR A 1 163 ? -41.917 21.819 69.395 1.00 69.81 163 THR A N 1
ATOM 1249 C CA . THR A 1 163 ? -41.136 20.778 70.076 1.00 69.81 163 THR A CA 1
ATOM 1250 C C . THR A 1 163 ? -39.657 21.083 69.899 1.00 69.81 163 THR A C 1
ATOM 1252 O O . THR A 1 163 ? -39.224 21.409 68.796 1.00 69.81 163 THR A O 1
ATOM 1255 N N . LEU A 1 164 ? -38.879 21.003 70.982 1.00 72.12 164 LEU A N 1
ATOM 1256 C CA . LEU A 1 164 ? -37.431 21.190 70.919 1.00 72.12 164 LEU A CA 1
ATOM 1257 C C . LEU A 1 164 ? -36.791 19.950 70.280 1.00 72.12 164 LEU A C 1
ATOM 1259 O O . LEU A 1 164 ? -36.875 18.865 70.850 1.00 72.12 164 LEU A O 1
ATOM 1263 N N . GLN A 1 165 ? -36.151 20.138 69.130 1.00 68.38 165 GLN A N 1
ATOM 1264 C CA . GLN A 1 165 ? -35.398 19.119 68.402 1.00 68.38 165 GLN A CA 1
ATOM 1265 C C . GLN A 1 165 ? -33.901 19.331 68.653 1.00 68.38 165 GLN A C 1
ATOM 1267 O O . GLN A 1 165 ? -33.385 20.444 68.494 1.00 68.38 165 GLN A O 1
ATOM 1272 N N . LEU A 1 166 ? -33.211 18.275 69.087 1.00 69.00 166 LEU A N 1
ATOM 1273 C CA . LEU A 1 166 ? -31.792 18.292 69.451 1.00 69.00 166 LEU A CA 1
ATOM 1274 C C . LEU A 1 166 ? -31.042 17.186 68.700 1.00 69.00 166 LEU A C 1
ATOM 1276 O O . LEU A 1 166 ? -30.539 16.248 69.315 1.00 69.00 166 LEU A O 1
ATOM 1280 N N . ASP A 1 167 ? -30.941 17.317 67.377 1.00 69.94 167 ASP A N 1
ATOM 1281 C CA . ASP A 1 167 ? -30.221 16.350 66.546 1.00 69.94 167 ASP A CA 1
ATOM 1282 C C . ASP A 1 167 ? -28.790 16.822 66.290 1.00 69.94 167 ASP A C 1
ATOM 1284 O O . ASP A 1 167 ? -28.504 17.595 65.370 1.00 69.94 167 ASP A O 1
ATOM 1288 N N . PHE A 1 168 ? -27.867 16.352 67.125 1.00 68.12 168 PHE A N 1
ATOM 1289 C CA . PHE A 1 168 ? -26.445 16.637 66.970 1.00 68.12 168 PHE A CA 1
ATOM 1290 C C . PHE A 1 168 ? -25.725 15.449 66.339 1.00 68.12 168 PHE A C 1
ATOM 1292 O O . PHE A 1 168 ? -25.717 14.349 66.885 1.00 68.12 168 PHE A O 1
ATOM 1299 N N . MET A 1 169 ? -25.052 15.692 65.213 1.00 71.06 169 MET A N 1
ATOM 1300 C CA . MET A 1 169 ? -24.080 14.741 64.674 1.00 71.06 169 MET A CA 1
ATOM 1301 C C . MET A 1 169 ? -22.751 14.890 65.418 1.00 71.06 169 MET A C 1
ATOM 1303 O O . MET A 1 169 ? -22.144 15.965 65.363 1.00 71.06 169 MET A O 1
ATOM 1307 N N . GLN A 1 170 ? -22.309 13.814 66.069 1.00 68.94 170 GLN A N 1
ATOM 1308 C CA . GLN A 1 170 ? -20.974 13.689 66.650 1.00 68.94 170 GLN A CA 1
ATOM 1309 C C . GLN A 1 170 ? -20.017 13.038 65.645 1.00 68.94 170 GLN A C 1
ATOM 1311 O O . GLN A 1 170 ? -20.404 12.128 64.909 1.00 68.94 170 GLN A O 1
ATOM 1316 N N . LEU A 1 171 ? -18.772 13.511 65.607 1.00 66.31 171 LEU A N 1
ATOM 1317 C CA . LEU 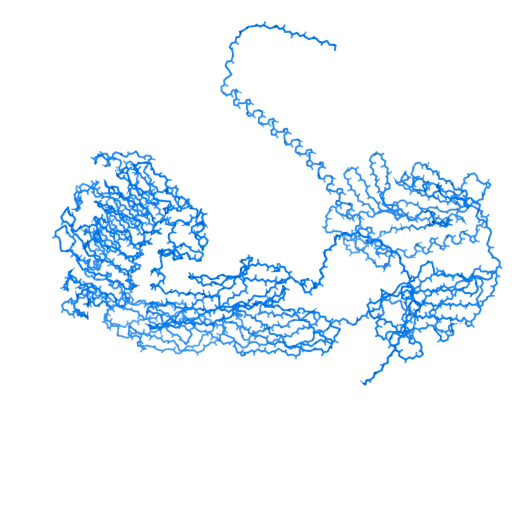A 1 171 ? -17.712 12.959 64.765 1.00 66.31 171 LEU A CA 1
ATOM 1318 C C . LEU A 1 171 ? -16.535 12.522 65.638 1.00 66.31 171 LEU A C 1
ATOM 1320 O O . LEU A 1 171 ? -15.902 13.367 66.269 1.00 66.31 171 LEU A O 1
ATOM 1324 N N . ASP A 1 172 ? -16.219 11.227 65.613 1.00 59.91 172 ASP A N 1
ATOM 1325 C CA . ASP A 1 172 ? -15.046 10.657 66.283 1.00 59.91 172 ASP A CA 1
ATOM 1326 C C . ASP A 1 172 ? -14.026 10.133 65.255 1.00 59.91 172 ASP A C 1
ATOM 1328 O O . ASP A 1 172 ? -14.376 9.725 64.142 1.00 59.91 172 ASP A O 1
ATOM 1332 N N . SER A 1 173 ? -12.740 10.174 65.605 1.00 55.94 173 SER A N 1
ATOM 1333 C CA . SER A 1 173 ? -11.652 9.728 64.737 1.00 55.94 173 SER A CA 1
ATOM 1334 C C . SER A 1 173 ? -11.278 8.271 65.025 1.00 55.94 173 SER A C 1
ATOM 1336 O O . SER A 1 173 ? -10.737 7.938 66.077 1.00 55.94 173 SER A O 1
ATOM 1338 N N . VAL A 1 174 ? -11.509 7.377 64.059 1.00 50.75 174 VAL A N 1
ATOM 1339 C CA . VAL A 1 174 ? -11.032 5.987 64.137 1.00 50.75 174 VAL A CA 1
ATOM 1340 C C . VAL A 1 174 ? -9.828 5.816 63.210 1.00 50.75 174 VAL A C 1
ATOM 1342 O O . VAL A 1 174 ? -9.969 5.695 61.994 1.00 50.75 174 VAL A O 1
ATOM 1345 N N . GLU A 1 175 ? -8.615 5.788 63.773 1.00 45.75 175 GLU A N 1
ATOM 1346 C CA . GLU A 1 175 ? -7.411 5.382 63.033 1.00 45.75 175 GLU A CA 1
ATOM 1347 C C . GLU A 1 175 ? -7.469 3.870 62.733 1.00 45.75 175 GLU A C 1
ATOM 1349 O O . GLU A 1 175 ? -7.040 3.031 63.532 1.00 45.75 175 GLU A O 1
ATOM 1354 N N . ALA A 1 176 ? -7.984 3.496 61.560 1.00 39.47 176 ALA A N 1
ATOM 1355 C CA . ALA A 1 176 ? -7.819 2.150 61.021 1.00 39.47 176 ALA A CA 1
ATOM 1356 C C . ALA A 1 176 ? -6.425 1.998 60.380 1.00 39.47 176 ALA A C 1
ATOM 1358 O O . ALA A 1 176 ? -5.868 2.928 59.803 1.00 39.47 176 ALA A O 1
ATOM 1359 N N . ALA A 1 177 ? -5.826 0.810 60.485 1.00 41.53 177 ALA A N 1
ATOM 1360 C CA . ALA A 1 177 ? -4.506 0.514 59.931 1.00 41.53 177 ALA A CA 1
ATOM 1361 C C . ALA A 1 177 ? -4.527 0.495 58.386 1.00 41.53 177 ALA A C 1
ATOM 1363 O O . ALA A 1 177 ? -4.673 -0.555 57.770 1.00 41.53 177 ALA A O 1
ATOM 1364 N N . GLY A 1 178 ? -4.370 1.667 57.775 1.00 40.69 178 GLY A N 1
ATOM 1365 C CA . GLY A 1 178 ? -4.393 1.909 56.331 1.00 40.69 178 GLY A CA 1
ATOM 1366 C C . GLY A 1 178 ? -4.827 3.355 56.099 1.00 40.69 178 GLY A C 1
ATOM 1367 O O . GLY A 1 178 ? -5.705 3.830 56.797 1.00 40.69 178 GLY A O 1
ATOM 1368 N N . SER A 1 179 ? -4.168 4.074 55.194 1.00 47.47 179 SER A N 1
ATOM 1369 C CA . SER A 1 179 ? -4.085 5.544 55.089 1.00 47.47 179 SER A CA 1
ATOM 1370 C C . SER A 1 179 ? -5.384 6.347 54.848 1.00 47.47 179 SER A C 1
ATOM 1372 O O . SER A 1 179 ? -5.297 7.443 54.303 1.00 47.47 179 SER A O 1
ATOM 1374 N N . GLN A 1 180 ? -6.570 5.840 55.183 1.00 55.09 180 GLN A N 1
ATOM 1375 C CA . GLN A 1 180 ? -7.852 6.467 54.857 1.00 55.09 180 GLN A CA 1
ATOM 1376 C C . GLN A 1 180 ? -8.671 6.751 56.119 1.00 55.09 180 GLN A C 1
ATOM 1378 O O . GLN A 1 180 ? -9.005 5.836 56.873 1.00 55.09 180 GLN A O 1
ATOM 1383 N N . SER A 1 181 ? -9.019 8.023 56.323 1.00 58.66 181 SER A N 1
ATOM 1384 C CA . SER A 1 181 ? -10.007 8.443 57.318 1.00 58.66 181 SER A CA 1
ATOM 1385 C C . SER A 1 181 ? -11.374 7.880 56.928 1.00 58.66 181 SER A C 1
ATOM 1387 O O . SER A 1 181 ? -11.803 8.027 55.783 1.00 58.66 181 SER A O 1
ATOM 1389 N N . LYS A 1 182 ? -12.067 7.238 57.865 1.00 60.06 182 LYS A N 1
ATOM 1390 C CA . LYS A 1 182 ? -13.448 6.775 57.693 1.00 60.06 182 LYS A CA 1
ATOM 1391 C C . LYS A 1 182 ? -14.347 7.518 58.667 1.00 60.06 182 LYS A C 1
ATOM 1393 O O . LYS A 1 182 ? -13.929 7.768 59.794 1.00 60.06 182 LYS A O 1
ATOM 1398 N N . ALA A 1 183 ? -15.567 7.835 58.247 1.00 59.06 183 ALA A N 1
ATOM 1399 C CA . ALA A 1 183 ? -16.599 8.270 59.176 1.00 59.06 183 ALA A CA 1
ATOM 1400 C C . ALA A 1 183 ? -17.437 7.070 59.608 1.00 59.06 183 ALA A C 1
ATOM 1402 O O . ALA A 1 183 ? -17.858 6.254 58.783 1.00 59.06 183 ALA A O 1
ATOM 1403 N N . GLN A 1 184 ? -17.676 6.984 60.910 1.00 55.09 184 GLN A N 1
ATOM 1404 C CA . GLN A 1 184 ? -18.465 5.940 61.540 1.00 55.09 184 GLN A CA 1
ATOM 1405 C C . GLN A 1 184 ? -19.488 6.584 62.473 1.00 55.09 184 GLN A C 1
ATOM 1407 O O . GLN A 1 184 ? -19.199 7.586 63.122 1.00 55.09 184 GLN A O 1
ATOM 1412 N N . HIS A 1 185 ? -20.685 6.004 62.528 1.00 50.06 185 HIS A N 1
ATOM 1413 C CA . HIS A 1 185 ? -21.707 6.393 63.489 1.00 50.06 185 HIS A CA 1
ATOM 1414 C C . HIS A 1 185 ? -21.368 5.787 64.858 1.00 50.06 185 HIS A C 1
ATOM 1416 O O . HIS A 1 185 ? -21.429 4.564 65.011 1.00 50.06 185 HIS A O 1
ATOM 1422 N N . ASP A 1 186 ? -21.030 6.605 65.857 1.00 50.50 186 ASP A N 1
ATOM 1423 C CA . ASP A 1 186 ? -20.805 6.110 67.218 1.00 50.50 186 ASP A CA 1
ATOM 1424 C C . ASP A 1 186 ? -22.146 5.863 67.932 1.00 50.50 186 ASP A C 1
ATOM 1426 O O . ASP A 1 186 ? -22.823 6.770 68.422 1.00 50.50 186 ASP A O 1
ATOM 1430 N N . TYR A 1 187 ? -22.568 4.597 67.944 1.00 46.38 187 TYR A N 1
ATOM 1431 C CA . TYR A 1 187 ? -23.801 4.169 68.602 1.00 46.38 187 TYR A CA 1
ATOM 1432 C C . TYR A 1 187 ? -23.694 4.171 70.135 1.00 46.38 187 TYR A C 1
ATOM 1434 O O . TYR A 1 187 ? -24.727 4.250 70.804 1.00 46.38 187 TYR A O 1
ATOM 1442 N N . GLU A 1 188 ? -22.483 4.097 70.708 1.00 43.31 188 GLU A N 1
ATOM 1443 C CA . GLU A 1 188 ? -22.324 4.178 72.162 1.00 43.31 188 GLU A CA 1
ATOM 1444 C C . GLU A 1 188 ? -22.620 5.607 72.637 1.00 43.31 188 GLU A C 1
ATOM 1446 O O . GLU A 1 188 ? -23.391 5.767 73.582 1.00 43.31 188 GLU A O 1
ATOM 1451 N N . SER A 1 189 ? -22.148 6.644 71.941 1.00 45.09 189 SER A N 1
ATOM 1452 C CA . SER A 1 189 ? -22.277 8.041 72.392 1.00 45.09 189 SER A CA 1
ATOM 1453 C C . SER A 1 189 ? -23.675 8.661 72.198 1.00 45.09 189 SER A C 1
ATOM 1455 O O . SER A 1 189 ? -24.166 9.341 73.096 1.00 45.09 189 SER A O 1
ATOM 1457 N N . GLY A 1 190 ? -24.409 8.349 71.119 1.00 45.00 190 GLY A N 1
ATOM 1458 C CA . GLY A 1 190 ? -25.800 8.823 70.939 1.00 45.00 190 GLY A CA 1
ATOM 1459 C C . GLY A 1 190 ? -26.805 8.175 71.907 1.00 45.00 190 GLY A C 1
ATOM 1460 O O . GLY A 1 190 ? -27.703 8.832 72.436 1.00 45.00 190 GLY A O 1
ATOM 1461 N N . SER A 1 191 ? -26.609 6.886 72.205 1.00 44.44 191 SER A N 1
ATOM 1462 C CA . SER A 1 191 ? -27.343 6.173 73.258 1.00 44.44 191 SER A CA 1
ATOM 1463 C C . SER A 1 191 ? -26.993 6.724 74.640 1.00 44.44 191 SER A C 1
ATOM 1465 O O . SER A 1 191 ? -27.887 6.914 75.457 1.00 44.44 191 SER A O 1
ATOM 1467 N N . SER A 1 192 ? -25.714 7.033 74.880 1.00 44.47 192 SER A N 1
ATOM 1468 C CA . SER A 1 192 ? -25.231 7.634 76.127 1.00 44.47 192 SER A CA 1
ATOM 1469 C C . SER A 1 192 ? -25.781 9.038 76.339 1.00 44.47 192 SER A C 1
ATOM 1471 O O . SER A 1 192 ? -26.178 9.349 77.450 1.00 44.47 192 SER A O 1
ATOM 1473 N N . ALA A 1 193 ? -25.863 9.878 75.305 1.00 49.16 193 ALA A N 1
ATOM 1474 C CA . ALA A 1 193 ? -26.403 11.231 75.408 1.00 49.16 193 ALA A CA 1
ATOM 1475 C C . ALA A 1 193 ? -27.900 11.216 75.751 1.00 49.16 193 ALA A C 1
ATOM 1477 O O . ALA A 1 193 ? -28.327 11.935 76.653 1.00 49.16 193 ALA A O 1
ATOM 1478 N N . VAL A 1 194 ? -28.691 10.353 75.101 1.00 50.12 194 VAL A N 1
ATOM 1479 C CA . VAL A 1 194 ? -30.121 10.171 75.409 1.00 50.12 194 VAL A CA 1
ATOM 1480 C C . VAL A 1 194 ? -30.321 9.504 76.776 1.00 50.12 194 VAL A C 1
ATOM 1482 O O . VAL A 1 194 ? -31.159 9.966 77.548 1.00 50.12 194 VAL A O 1
ATOM 1485 N N . GLU A 1 195 ? -29.528 8.491 77.144 1.00 52.34 195 GLU A N 1
ATOM 1486 C CA . GLU A 1 195 ? -29.544 7.884 78.487 1.00 52.34 195 GLU A CA 1
ATOM 1487 C C . GLU A 1 195 ? -29.097 8.874 79.575 1.00 52.34 195 GLU A C 1
ATOM 1489 O O . GLU A 1 195 ? -29.674 8.881 80.661 1.00 52.34 195 GLU A O 1
ATOM 1494 N N . ASN A 1 196 ? -28.120 9.744 79.302 1.00 52.53 196 ASN A N 1
ATOM 1495 C CA . ASN A 1 196 ? -27.630 10.782 80.212 1.00 52.53 196 ASN A CA 1
ATOM 1496 C C . ASN A 1 196 ? -28.650 11.917 80.352 1.00 52.53 196 ASN A C 1
ATOM 1498 O O . ASN A 1 196 ? -28.867 12.397 81.463 1.00 52.53 196 ASN A O 1
ATOM 1502 N N . LEU A 1 197 ? -29.313 12.320 79.263 1.00 53.12 197 LEU A N 1
ATOM 1503 C CA . LEU A 1 197 ? -30.413 13.288 79.270 1.00 53.12 197 LEU A CA 1
ATOM 1504 C C . LEU A 1 197 ? -31.620 12.743 80.032 1.00 53.12 197 LEU A C 1
ATOM 1506 O O . LEU A 1 197 ? -32.164 13.443 80.883 1.00 53.12 197 LEU A O 1
ATOM 1510 N N . THR A 1 198 ? -31.983 11.483 79.796 1.00 54.16 198 THR A N 1
ATOM 1511 C CA . THR A 1 198 ? -33.070 10.793 80.504 1.00 54.16 198 THR A CA 1
ATOM 1512 C C . THR A 1 198 ? -32.720 10.615 81.983 1.00 54.16 198 THR A C 1
ATOM 1514 O O . THR A 1 198 ? -33.513 10.977 82.844 1.00 54.16 198 THR A O 1
ATOM 1517 N N . SER A 1 199 ? -31.491 10.201 82.313 1.00 53.16 199 SER A N 1
ATOM 1518 C CA . SER A 1 199 ? -31.001 10.101 83.698 1.00 53.16 199 SER A CA 1
ATOM 1519 C C . SER A 1 199 ? -30.948 11.460 84.407 1.00 53.16 199 SER A C 1
ATOM 1521 O O . SER A 1 199 ? -31.249 11.554 85.600 1.00 53.16 199 SER A O 1
ATOM 1523 N N . ALA A 1 200 ? -30.571 12.530 83.702 1.00 54.06 200 ALA A N 1
ATOM 1524 C CA . ALA A 1 200 ? -30.592 13.891 84.226 1.00 54.06 200 ALA A CA 1
ATOM 1525 C C . ALA A 1 200 ? -32.031 14.368 84.470 1.00 54.06 200 ALA A C 1
ATOM 1527 O O . ALA A 1 200 ? -32.277 14.983 85.500 1.00 54.06 200 ALA A O 1
ATOM 1528 N N . VAL A 1 201 ? -32.991 14.032 83.599 1.00 56.03 201 VAL A N 1
ATOM 1529 C CA . VAL A 1 201 ? -34.431 14.282 83.812 1.00 56.03 201 VAL A CA 1
ATOM 1530 C C . VAL A 1 201 ? -34.959 13.494 85.017 1.00 56.03 201 VAL A C 1
ATOM 1532 O O . VAL A 1 201 ? -35.606 14.072 85.885 1.00 56.03 201 VAL A O 1
ATOM 1535 N N . GLU A 1 202 ? -34.627 12.206 85.134 1.00 54.56 202 GLU A N 1
ATOM 1536 C CA . GLU A 1 202 ? -35.056 11.330 86.237 1.00 54.56 202 GLU A CA 1
ATOM 1537 C C . GLU A 1 202 ? -34.504 11.751 87.613 1.00 54.56 202 GLU A C 1
ATOM 1539 O O . GLU A 1 202 ? -35.094 11.438 88.652 1.00 54.56 202 GLU A O 1
ATOM 1544 N N . THR A 1 203 ? -33.359 12.444 87.648 1.00 52.59 203 THR A N 1
ATOM 1545 C CA . THR A 1 203 ? -32.664 12.844 88.888 1.00 52.59 203 THR A CA 1
ATOM 1546 C C . THR A 1 203 ? -32.708 14.348 89.188 1.00 52.59 203 THR A C 1
ATOM 1548 O O . THR A 1 203 ? -32.278 14.774 90.269 1.00 52.59 203 THR A O 1
ATOM 1551 N N . SER A 1 204 ? -33.242 15.160 88.274 1.00 57.00 204 SER A N 1
ATOM 1552 C CA . SER A 1 204 ? -33.332 16.618 88.386 1.00 57.00 204 SER A CA 1
ATOM 1553 C C . SER A 1 204 ? -34.620 17.068 89.087 1.00 57.00 204 SER A C 1
ATOM 1555 O O . SER A 1 204 ? -35.710 16.608 88.781 1.00 57.00 204 SER A O 1
ATOM 1557 N N . ASP A 1 205 ? -34.499 18.042 90.000 1.00 59.88 205 ASP A N 1
ATOM 1558 C CA . ASP A 1 205 ? -35.638 18.806 90.553 1.00 59.88 205 ASP A CA 1
ATOM 1559 C C . ASP A 1 205 ? -35.806 20.169 89.821 1.00 59.88 205 ASP A C 1
ATOM 1561 O O . ASP A 1 205 ? -36.278 21.150 90.407 1.00 59.88 205 ASP A O 1
ATOM 1565 N N . GLY A 1 206 ? -35.251 20.301 88.611 1.00 62.62 206 GLY A N 1
ATOM 1566 C CA . GLY A 1 206 ? -35.259 21.523 87.799 1.00 62.62 206 GLY A CA 1
ATOM 1567 C C . GLY A 1 206 ? -36.551 21.683 86.996 1.00 62.62 206 GLY A C 1
ATOM 1568 O O . GLY A 1 206 ? -37.144 20.695 86.586 1.00 62.62 206 GLY A O 1
ATOM 1569 N N . GLU A 1 207 ? -36.979 22.928 86.778 1.00 70.31 207 GLU A N 1
ATOM 1570 C CA . GLU A 1 207 ? -38.194 23.266 86.008 1.00 70.31 207 GLU A CA 1
ATOM 1571 C C . GLU A 1 207 ? -37.853 23.860 84.621 1.00 70.31 207 GLU A C 1
ATOM 1573 O O . GLU A 1 207 ? -38.750 24.026 83.792 1.00 70.31 207 GLU A O 1
ATOM 1578 N N . ASP A 1 208 ? -36.564 24.143 84.370 1.00 78.75 208 ASP A N 1
ATOM 1579 C CA . ASP A 1 208 ? -36.045 24.845 83.192 1.00 78.75 208 ASP A CA 1
ATOM 1580 C C . ASP A 1 208 ? -34.818 24.131 82.595 1.00 78.75 208 ASP A C 1
ATOM 1582 O O . ASP A 1 208 ? -34.087 23.411 83.285 1.00 78.75 208 ASP A O 1
ATOM 1586 N N . PHE A 1 209 ? -34.564 24.377 81.312 1.00 83.50 209 PHE A N 1
ATOM 1587 C CA . PHE A 1 209 ? -33.570 23.698 80.480 1.00 83.50 209 PHE A CA 1
ATOM 1588 C C . PHE A 1 209 ? -32.566 24.693 79.882 1.00 83.50 209 PHE A C 1
ATOM 1590 O O . PHE A 1 209 ? -32.949 25.770 79.421 1.00 83.50 209 PHE A O 1
ATOM 1597 N N . ALA A 1 210 ? -31.276 24.355 79.849 1.00 84.75 210 ALA A N 1
ATOM 1598 C CA . ALA A 1 210 ? -30.264 25.145 79.152 1.00 84.75 210 ALA A CA 1
ATOM 1599 C C . ALA A 1 210 ? -29.298 24.282 78.331 1.00 84.75 210 ALA A C 1
ATOM 1601 O O . ALA A 1 210 ? -28.882 23.209 78.756 1.00 84.75 210 ALA A O 1
ATOM 1602 N N . LEU A 1 211 ? -28.895 24.824 77.183 1.00 87.44 211 LEU A N 1
ATOM 1603 C CA . LEU A 1 211 ? -27.960 24.265 76.209 1.00 87.44 211 LEU A CA 1
ATOM 1604 C C . LEU A 1 211 ? -26.767 25.214 76.049 1.00 87.44 211 LEU A C 1
ATOM 1606 O O . LEU A 1 211 ? -26.970 26.410 75.834 1.00 87.44 211 LEU A O 1
ATOM 1610 N N . ARG A 1 212 ? -25.537 24.705 76.120 1.00 88.94 212 ARG A N 1
ATOM 1611 C CA . ARG A 1 212 ? -24.296 25.435 75.840 1.00 88.94 212 ARG A CA 1
ATOM 1612 C C . ARG A 1 212 ? -23.522 24.736 74.727 1.00 88.94 212 ARG A C 1
ATOM 1614 O O . ARG A 1 212 ? -23.291 23.538 74.794 1.00 88.94 212 ARG A O 1
ATOM 1621 N N . ILE A 1 213 ? -23.117 25.500 73.717 1.00 89.56 213 ILE A N 1
ATOM 1622 C CA . ILE A 1 213 ? -22.288 25.044 72.599 1.00 89.56 213 ILE A CA 1
ATOM 1623 C C . ILE A 1 213 ? -20.982 25.834 72.633 1.00 89.56 213 ILE A C 1
ATOM 1625 O O . ILE A 1 213 ? -20.993 27.052 72.432 1.00 89.56 213 ILE A O 1
ATOM 1629 N N . GLU A 1 214 ? -19.863 25.157 72.868 1.00 90.75 214 GLU A N 1
ATOM 1630 C CA . GLU A 1 214 ? -18.524 25.718 72.695 1.00 90.75 214 GLU A CA 1
ATOM 1631 C C . GLU A 1 214 ? -18.049 25.399 71.272 1.00 90.75 214 GLU A C 1
ATOM 1633 O O . GLU A 1 214 ? -17.911 24.241 70.887 1.00 90.75 214 GLU A O 1
ATOM 1638 N N . SER A 1 215 ? -17.854 26.422 70.440 1.00 90.06 215 SER A N 1
ATOM 1639 C CA . SER A 1 215 ? -17.510 26.262 69.028 1.00 90.06 215 SER A CA 1
ATOM 1640 C C . SER A 1 215 ? -16.787 27.488 68.473 1.00 90.06 215 SER A C 1
ATOM 1642 O O . SER A 1 215 ? -17.189 28.633 68.672 1.00 90.06 215 SER A O 1
ATOM 1644 N N . ARG A 1 216 ? -15.780 27.258 67.623 1.00 87.00 216 ARG A N 1
ATOM 1645 C CA . ARG A 1 216 ? -15.128 28.321 66.831 1.00 87.00 216 ARG A CA 1
ATOM 1646 C C . ARG A 1 216 ? -16.062 29.007 65.828 1.00 87.00 216 ARG A C 1
ATOM 1648 O O . ARG A 1 216 ? -15.688 30.025 65.241 1.00 87.00 216 ARG A O 1
ATOM 1655 N N . TYR A 1 217 ? -17.252 28.448 65.618 1.00 89.44 217 TYR A N 1
ATOM 1656 C CA . TYR A 1 217 ? -18.316 28.979 64.772 1.00 89.44 217 TYR A CA 1
ATOM 1657 C C . TYR A 1 217 ? -19.454 29.601 65.603 1.00 89.44 217 TYR A C 1
ATOM 1659 O O . TYR A 1 217 ? -20.544 29.815 65.076 1.00 89.44 217 TYR A O 1
ATOM 1667 N N . ALA A 1 218 ? -19.215 29.936 66.880 1.00 87.88 218 ALA A N 1
ATOM 1668 C CA . ALA A 1 218 ? -20.212 30.472 67.814 1.00 87.88 218 ALA A CA 1
ATOM 1669 C C . ALA A 1 218 ? -21.042 31.650 67.263 1.00 87.88 218 ALA A C 1
ATOM 1671 O O . ALA A 1 218 ? -22.234 31.750 67.529 1.00 87.88 218 ALA A O 1
ATOM 1672 N N . GLU A 1 219 ? -20.456 32.541 66.454 1.00 88.12 219 GLU A N 1
ATOM 1673 C CA . GLU A 1 219 ? -21.192 33.648 65.811 1.00 88.12 219 GLU A CA 1
ATOM 1674 C C . GLU A 1 219 ? -22.260 33.166 64.804 1.00 88.12 219 GLU A C 1
ATOM 1676 O O . GLU A 1 219 ? -23.284 33.824 64.598 1.00 88.12 219 GLU A O 1
ATOM 1681 N N . ALA A 1 220 ? -22.027 32.033 64.141 1.00 89.06 220 ALA A N 1
ATOM 1682 C CA . ALA A 1 220 ? -22.998 31.423 63.241 1.00 89.06 220 ALA A CA 1
ATOM 1683 C C . ALA A 1 220 ? -24.059 30.625 64.016 1.00 89.06 220 ALA A C 1
ATOM 1685 O O . ALA A 1 220 ? -25.239 30.738 63.685 1.00 89.06 220 ALA A O 1
ATOM 1686 N N . TRP A 1 221 ? -23.653 29.911 65.072 1.00 88.62 221 TRP A N 1
ATOM 1687 C CA . TRP A 1 221 ? -24.551 29.196 65.987 1.00 88.62 221 TRP A CA 1
ATOM 1688 C C . TRP A 1 221 ? -25.534 30.128 66.709 1.00 88.62 221 TRP A C 1
ATOM 1690 O O . TRP A 1 221 ? -26.726 29.843 66.735 1.00 88.62 221 TRP A O 1
ATOM 1700 N N . GLU A 1 222 ? -25.073 31.279 67.214 1.00 90.50 222 GLU A N 1
ATOM 1701 C CA . GLU A 1 222 ? -25.930 32.303 67.838 1.00 90.50 222 GLU A CA 1
ATOM 1702 C C . GLU A 1 222 ? -27.044 32.744 66.881 1.00 90.50 222 GLU A C 1
ATOM 1704 O O . GLU A 1 222 ? -28.220 32.685 67.223 1.00 90.50 222 GLU A O 1
ATOM 1709 N N . ARG A 1 223 ? -26.689 33.095 65.639 1.00 87.00 223 ARG A N 1
ATOM 1710 C CA . ARG A 1 223 ? -27.660 33.546 64.628 1.00 87.00 223 ARG A CA 1
ATOM 1711 C C . ARG A 1 223 ? -28.616 32.455 64.155 1.00 87.00 223 ARG A C 1
ATOM 1713 O O . ARG A 1 223 ? -29.664 32.787 63.602 1.00 87.00 223 ARG A O 1
ATOM 1720 N N . HIS A 1 224 ? -28.224 31.187 64.256 1.00 87.88 224 HIS A N 1
ATOM 1721 C CA . HIS A 1 224 ? -29.102 30.053 63.976 1.00 87.88 224 HIS A CA 1
ATOM 1722 C C . HIS A 1 224 ? -30.124 29.898 65.102 1.00 87.88 224 HIS A C 1
ATOM 1724 O O . HIS A 1 224 ? -31.314 30.051 64.857 1.00 87.88 224 HIS A O 1
ATOM 1730 N N . LEU A 1 225 ? -29.662 29.747 66.344 1.00 87.56 225 LEU A N 1
ATOM 1731 C CA . LEU A 1 225 ? -30.530 29.546 67.507 1.00 87.56 225 LEU A CA 1
ATOM 1732 C C . LEU A 1 225 ? -31.446 30.749 67.791 1.00 87.56 225 LEU A C 1
ATOM 1734 O O . LEU A 1 225 ? -32.591 30.562 68.189 1.00 87.56 225 LEU A O 1
ATOM 1738 N N . GLU A 1 226 ? -30.989 31.984 67.551 1.00 86.69 226 GLU A N 1
ATOM 1739 C CA . GLU A 1 226 ? -31.854 33.172 67.630 1.00 86.69 226 GLU A CA 1
ATOM 1740 C C . GLU A 1 226 ? -33.006 33.102 66.620 1.00 86.69 226 GLU A C 1
ATOM 1742 O O . GLU A 1 226 ? -34.129 33.471 66.954 1.00 86.69 226 GLU A O 1
ATOM 1747 N N . ARG A 1 227 ? -32.747 32.605 65.402 1.00 85.62 227 ARG A N 1
ATOM 1748 C CA . ARG A 1 227 ? -33.774 32.463 64.362 1.00 85.62 227 ARG A CA 1
ATOM 1749 C C . ARG A 1 227 ? -34.802 31.401 64.735 1.00 85.62 227 ARG A C 1
ATOM 1751 O O . ARG A 1 227 ? -35.990 31.650 64.570 1.00 85.62 227 ARG A O 1
ATOM 1758 N N . GLU A 1 228 ? -34.352 30.267 65.260 1.00 84.00 228 GLU A N 1
ATOM 1759 C CA . GLU A 1 228 ? -35.238 29.194 65.731 1.00 84.00 228 GLU A CA 1
ATOM 1760 C C . GLU A 1 228 ? -36.095 29.650 66.926 1.00 84.00 228 GLU A C 1
ATOM 1762 O O . GLU A 1 228 ? -37.260 29.282 67.047 1.00 84.00 228 GLU A O 1
ATOM 1767 N N . ALA A 1 229 ? -35.560 30.525 67.783 1.00 82.31 229 ALA A N 1
ATOM 1768 C CA . ALA A 1 229 ? -36.281 31.062 68.934 1.00 82.31 229 ALA A CA 1
ATOM 1769 C C . ALA A 1 229 ? -37.328 32.145 68.585 1.00 82.31 229 ALA A C 1
ATOM 1771 O O . ALA A 1 229 ? -38.241 32.376 69.378 1.00 82.31 229 ALA A O 1
ATOM 1772 N N . GLU A 1 230 ? -37.238 32.819 67.428 1.00 80.06 230 GLU A N 1
ATOM 1773 C CA . GLU A 1 230 ? -38.140 33.929 67.048 1.00 80.06 230 GLU A CA 1
ATOM 1774 C C . GLU A 1 230 ? -39.620 33.509 66.880 1.00 80.06 230 GLU A C 1
ATOM 1776 O O . GLU A 1 230 ? -40.493 34.383 66.831 1.00 80.06 230 GLU A O 1
ATOM 1781 N N . GLY A 1 231 ? -39.908 32.202 66.806 1.00 69.06 231 GLY A N 1
ATOM 1782 C CA . GLY A 1 231 ? -41.236 31.637 66.537 1.00 69.06 231 GLY A CA 1
ATOM 1783 C C . GLY A 1 231 ? -41.891 30.834 67.667 1.00 69.06 231 GLY A C 1
ATOM 1784 O O . GLY A 1 231 ? -42.964 30.290 67.430 1.00 69.06 231 GLY A O 1
ATOM 1785 N N . VAL A 1 232 ? -41.285 30.747 68.856 1.00 78.50 232 VAL A N 1
ATOM 1786 C CA . VAL A 1 232 ? -41.780 29.899 69.959 1.00 78.50 232 VAL A CA 1
ATOM 1787 C C . VAL A 1 232 ? -42.606 30.707 70.959 1.00 78.50 232 VAL A C 1
ATOM 1789 O O . VAL A 1 232 ? -42.071 31.553 71.674 1.00 78.50 232 VAL A O 1
ATOM 1792 N N . ASP A 1 233 ? -43.905 30.418 71.049 1.00 75.69 233 ASP A N 1
ATOM 1793 C CA . ASP A 1 233 ? -44.837 31.034 72.002 1.00 75.69 233 ASP A CA 1
ATOM 1794 C C . ASP A 1 233 ? -45.060 30.169 73.264 1.00 75.69 233 ASP A C 1
ATOM 1796 O O . ASP A 1 233 ? -45.492 30.688 74.301 1.00 75.69 233 ASP A O 1
ATOM 1800 N N . LYS A 1 234 ? -44.792 28.855 73.192 1.00 75.75 234 LYS A N 1
ATOM 1801 C CA . LYS A 1 234 ? -45.025 27.883 74.283 1.00 75.75 234 LYS A CA 1
ATOM 1802 C C . LYS A 1 234 ? -44.119 28.068 75.500 1.00 75.75 234 LYS A C 1
ATOM 1804 O O . LYS A 1 234 ? -44.575 27.845 76.622 1.00 75.75 234 LYS A O 1
ATOM 1809 N N . TRP A 1 235 ? -42.871 28.475 75.282 1.00 79.50 235 TRP A N 1
ATOM 1810 C CA . TRP A 1 235 ? -41.825 28.572 76.304 1.00 79.50 235 TRP A CA 1
ATOM 1811 C C . TRP A 1 235 ? -41.088 29.907 76.218 1.00 79.50 235 TRP A C 1
ATOM 1813 O O . TRP A 1 235 ? -41.057 30.542 75.165 1.00 79.50 235 TRP A O 1
ATOM 1823 N N . ASN A 1 236 ? -40.458 30.335 77.314 1.00 80.56 236 ASN A N 1
ATOM 1824 C CA . ASN A 1 236 ? -39.595 31.515 77.287 1.00 80.56 236 ASN A CA 1
ATOM 1825 C C . ASN A 1 236 ? -38.173 31.113 76.870 1.00 80.56 236 ASN A C 1
ATOM 1827 O O . ASN A 1 236 ? -37.462 30.473 77.645 1.00 80.56 236 ASN A O 1
ATOM 1831 N N . VAL A 1 237 ? -37.763 31.493 75.654 1.00 85.88 237 VAL A N 1
ATOM 1832 C CA . VAL A 1 237 ? -36.465 31.119 75.070 1.00 85.88 237 VAL A CA 1
ATOM 1833 C C . VAL A 1 237 ? -35.529 32.327 74.981 1.00 85.88 237 VAL A C 1
ATOM 1835 O O . VAL A 1 237 ? -35.912 33.390 74.493 1.00 85.88 237 VAL A O 1
ATOM 1838 N N . SER A 1 238 ? -34.278 32.180 75.424 1.00 86.31 238 SER A N 1
ATOM 1839 C CA . SER A 1 238 ? -33.245 33.217 75.271 1.00 86.31 238 SER A CA 1
ATOM 1840 C C . SER A 1 238 ? -31.911 32.642 74.809 1.00 86.31 238 SER A C 1
ATOM 1842 O O . SER A 1 238 ? -31.507 31.582 75.275 1.00 86.31 238 SER A O 1
ATOM 1844 N N . VAL A 1 239 ? -31.219 33.358 73.917 1.00 88.69 239 VAL A N 1
ATOM 1845 C CA . VAL A 1 239 ? -29.914 32.971 73.359 1.00 88.69 239 VAL A CA 1
ATOM 1846 C C . VAL A 1 239 ? -28.897 34.070 73.661 1.00 88.69 239 VAL A C 1
ATOM 1848 O O . VAL A 1 239 ? -29.190 35.257 73.524 1.00 88.69 239 VAL A O 1
ATOM 1851 N N . THR A 1 240 ? -27.706 33.691 74.121 1.00 89.12 240 THR A N 1
ATOM 1852 C CA . THR A 1 240 ? -26.605 34.619 74.419 1.00 89.12 240 THR A CA 1
ATOM 1853 C C . THR A 1 240 ? -25.268 34.034 73.981 1.00 89.12 240 THR A C 1
ATOM 1855 O O . THR A 1 240 ? -25.021 32.854 74.209 1.00 89.12 240 THR A O 1
ATOM 1858 N N . ARG A 1 241 ? -24.375 34.854 73.413 1.00 90.25 241 ARG A N 1
ATOM 1859 C CA . ARG A 1 241 ? -22.999 34.447 73.085 1.00 90.25 241 ARG A CA 1
ATOM 1860 C C . ARG A 1 241 ? -21.946 35.186 73.901 1.00 90.25 241 ARG A C 1
ATOM 1862 O O . ARG A 1 241 ? -22.048 36.392 74.154 1.00 90.25 241 ARG A O 1
ATOM 1869 N N . LYS A 1 242 ? -20.871 34.479 74.247 1.00 86.56 242 LYS A N 1
ATOM 1870 C CA . LYS A 1 242 ? -19.656 35.043 74.833 1.00 86.56 242 LYS A CA 1
ATOM 1871 C C . LYS A 1 242 ? -18.429 34.317 74.283 1.00 86.56 242 LYS A C 1
ATOM 1873 O O . LYS A 1 242 ? -18.265 33.130 74.507 1.00 86.56 242 LYS A O 1
ATOM 1878 N N . ASP A 1 243 ? -17.550 35.060 73.610 1.00 86.81 243 ASP A N 1
ATOM 1879 C CA . ASP A 1 243 ? -16.366 34.509 72.938 1.00 86.81 243 ASP A CA 1
ATOM 1880 C C . ASP A 1 243 ? -16.756 33.354 71.982 1.00 86.81 243 ASP A C 1
ATOM 1882 O O . ASP A 1 243 ? -17.515 33.612 71.036 1.00 86.81 243 ASP A O 1
ATOM 1886 N N . ASP A 1 244 ? -16.279 32.135 72.247 1.00 87.44 244 ASP A N 1
ATOM 1887 C CA . ASP A 1 244 ? -16.550 30.908 71.481 1.00 87.44 244 ASP A CA 1
ATOM 1888 C C . ASP A 1 244 ? -17.697 30.059 72.088 1.00 87.44 244 ASP A C 1
ATOM 1890 O O . ASP A 1 244 ? -17.927 28.940 71.649 1.00 87.44 244 ASP A O 1
ATOM 1894 N N . GLU A 1 245 ? -18.450 30.570 73.073 1.00 88.62 245 GLU A N 1
ATOM 1895 C CA . GLU A 1 245 ? -19.585 29.870 73.705 1.00 88.62 245 GLU A CA 1
ATOM 1896 C C . GLU A 1 245 ? -20.935 30.513 73.332 1.00 88.62 245 GLU A C 1
ATOM 1898 O O . GLU A 1 245 ? -21.108 31.732 73.452 1.00 88.62 245 GLU A O 1
ATOM 1903 N N . VAL A 1 246 ? -21.924 29.696 72.953 1.00 91.25 246 VAL A N 1
ATOM 1904 C CA . VAL A 1 246 ? -23.334 30.086 72.760 1.00 91.25 246 VAL A CA 1
ATOM 1905 C C . VAL A 1 246 ? -24.203 29.347 73.769 1.00 91.25 246 VAL A C 1
ATOM 1907 O O . VAL A 1 246 ? -24.102 28.133 73.886 1.00 91.25 246 VAL A O 1
ATOM 1910 N N . VAL A 1 247 ? -25.069 30.064 74.485 1.00 90.19 247 VAL A N 1
ATOM 1911 C CA . VAL A 1 247 ? -25.980 29.496 75.486 1.00 90.19 247 VAL A CA 1
ATOM 1912 C C . VAL A 1 247 ? -27.424 29.819 75.133 1.00 90.19 247 VAL A C 1
ATOM 1914 O O . VAL A 1 247 ? -27.766 30.993 74.981 1.00 90.19 247 VAL A O 1
ATOM 1917 N N . MET A 1 248 ? -28.267 28.791 75.075 1.00 88.19 248 MET A N 1
ATOM 1918 C CA . MET A 1 248 ? -29.717 28.870 74.914 1.00 88.19 248 MET A CA 1
ATOM 1919 C C . MET A 1 248 ? -30.412 28.393 76.197 1.00 88.19 248 MET A C 1
ATOM 1921 O O . MET A 1 248 ? -30.076 27.336 76.719 1.00 88.19 248 MET A O 1
ATOM 1925 N N . LYS A 1 249 ? -31.375 29.158 76.717 1.00 87.88 249 LYS A N 1
ATOM 1926 C CA . LYS A 1 249 ? -32.188 28.811 77.899 1.00 87.88 249 LYS A CA 1
ATOM 1927 C C . LYS A 1 249 ? -33.660 28.704 77.498 1.00 87.88 249 LYS A C 1
ATOM 1929 O O . LYS A 1 249 ? -34.128 29.579 76.771 1.00 87.88 249 LYS A O 1
ATOM 1934 N N . VAL A 1 250 ? -34.361 27.684 77.990 1.00 84.06 250 VAL A N 1
ATOM 1935 C CA . VAL A 1 250 ? -35.797 27.421 77.806 1.00 84.06 250 VAL A CA 1
ATOM 1936 C C . VAL A 1 250 ? -36.435 27.267 79.188 1.00 84.06 250 VAL A C 1
ATOM 1938 O O . VAL A 1 250 ? -36.079 26.356 79.932 1.00 84.06 250 VAL A O 1
ATOM 1941 N N . GLU A 1 251 ? -37.353 28.162 79.542 1.00 79.44 251 GLU A N 1
ATOM 1942 C CA . GLU A 1 251 ? -37.990 28.198 80.868 1.00 79.44 251 GLU A CA 1
ATOM 1943 C C . GLU A 1 251 ? -39.480 27.767 80.813 1.00 79.44 251 GLU A C 1
ATOM 1945 O O . GLU A 1 251 ? -40.126 27.939 79.774 1.00 79.44 251 GLU A O 1
ATOM 1950 N N . ASP A 1 252 ? -40.020 27.262 81.937 1.00 70.44 252 ASP A N 1
ATOM 1951 C CA . ASP A 1 252 ? -41.417 26.831 82.203 1.00 70.44 252 ASP A CA 1
ATOM 1952 C C . ASP A 1 252 ? -41.872 25.431 81.657 1.00 70.44 252 ASP A C 1
ATOM 1954 O O . ASP A 1 252 ? -42.923 25.333 81.015 1.00 70.44 252 ASP A O 1
ATOM 1958 N N . ILE A 1 253 ? -41.160 24.314 81.924 1.00 67.56 253 ILE A N 1
ATOM 1959 C CA . ILE A 1 253 ? -41.404 23.002 81.248 1.00 67.56 253 ILE A CA 1
ATOM 1960 C C . ILE A 1 253 ? -42.445 22.027 81.910 1.00 67.56 253 ILE A C 1
ATOM 1962 O O . ILE A 1 253 ? -43.149 21.343 81.169 1.00 67.56 253 ILE A O 1
ATOM 1966 N N . GLY A 1 254 ? -42.685 22.001 83.236 1.00 57.84 254 GLY A N 1
ATOM 1967 C CA . GLY A 1 254 ? -43.797 21.243 83.907 1.00 57.84 254 GLY A CA 1
ATOM 1968 C C . GLY A 1 254 ? -43.569 19.747 84.306 1.00 57.84 254 GLY A C 1
ATOM 1969 O O . GLY A 1 254 ? -42.572 19.163 83.912 1.00 57.84 254 GLY A O 1
ATOM 1970 N N . ASP A 1 255 ? -44.483 19.133 85.108 1.00 54.97 255 ASP A N 1
ATOM 1971 C CA . ASP A 1 255 ? -44.385 17.777 85.761 1.00 54.97 255 ASP A CA 1
ATOM 1972 C C . ASP A 1 255 ? -44.846 16.545 84.900 1.00 54.97 255 ASP A C 1
ATOM 1974 O O . ASP A 1 255 ? -45.757 16.669 84.078 1.00 54.97 255 ASP A O 1
ATOM 1978 N N . VAL A 1 256 ? -44.311 15.333 85.187 1.00 53.00 256 VAL A N 1
ATOM 1979 C CA . VAL A 1 256 ? -44.518 14.005 84.514 1.00 53.00 256 VAL A CA 1
ATOM 1980 C C . VAL A 1 256 ? -45.908 13.335 84.787 1.00 53.00 256 VAL A C 1
ATOM 1982 O O . VAL A 1 256 ? -46.463 13.534 85.873 1.00 53.00 256 VAL A O 1
ATOM 1985 N N . PRO A 1 257 ? -46.511 12.541 83.856 1.00 53.72 257 PRO A N 1
ATOM 1986 C CA . PRO A 1 257 ? -47.859 11.937 83.998 1.00 53.72 257 PRO A CA 1
ATOM 1987 C C . PRO A 1 257 ? -47.977 10.762 85.001 1.00 53.72 257 PRO A C 1
ATOM 1989 O O . PRO A 1 257 ? -47.016 10.051 85.244 1.00 53.72 257 PRO A O 1
ATOM 1992 N N . ALA A 1 258 ? -49.187 10.510 85.538 1.00 54.19 258 ALA A N 1
ATOM 1993 C CA . ALA A 1 258 ? -49.456 9.537 86.622 1.00 54.19 258 ALA A CA 1
ATOM 1994 C C . ALA A 1 258 ? -50.147 8.204 86.209 1.00 54.19 258 ALA A C 1
ATOM 1996 O O . ALA A 1 258 ? -50.465 7.400 87.086 1.00 54.19 258 ALA A O 1
ATOM 1997 N N . ASP A 1 259 ? -50.433 7.978 84.921 1.00 68.94 259 ASP A N 1
ATOM 1998 C CA . ASP A 1 259 ? -51.104 6.772 84.384 1.00 68.94 259 ASP A CA 1
ATOM 1999 C C . ASP A 1 259 ? -50.091 5.895 83.596 1.00 68.94 259 ASP A C 1
ATOM 2001 O O . ASP A 1 259 ? -49.137 6.464 83.065 1.00 68.94 259 ASP A O 1
ATOM 2005 N N . PRO A 1 260 ? -50.256 4.548 83.507 1.00 69.31 260 PRO A N 1
ATOM 2006 C CA . PRO A 1 260 ? -49.364 3.667 82.736 1.00 69.31 260 PRO A CA 1
ATOM 2007 C C . PRO A 1 260 ? -49.326 4.104 81.272 1.00 69.31 260 PRO A C 1
ATOM 2009 O O . PRO A 1 260 ? -50.378 4.279 80.650 1.00 69.31 260 PRO A O 1
ATOM 2012 N N . HIS A 1 261 ? -48.117 4.308 80.757 1.00 79.00 261 HIS A N 1
ATOM 2013 C CA . HIS A 1 261 ? -47.880 4.877 79.437 1.00 79.00 261 HIS A CA 1
ATOM 2014 C C . HIS A 1 261 ? -46.697 4.157 78.799 1.00 79.00 261 HIS A C 1
ATOM 2016 O O . HIS A 1 261 ? -45.561 4.329 79.244 1.00 79.00 261 HIS A O 1
ATOM 2022 N N . PHE A 1 262 ? -46.968 3.325 77.795 1.00 81.88 262 PHE A N 1
ATOM 2023 C CA . PHE A 1 262 ? -45.912 2.648 77.047 1.00 81.88 262 PHE A CA 1
ATOM 2024 C C . PHE A 1 262 ? -45.415 3.545 75.925 1.00 81.88 262 PHE A C 1
ATOM 2026 O O . PHE A 1 262 ? -46.201 3.929 75.060 1.00 81.88 262 PHE A O 1
ATOM 2033 N N . LEU A 1 263 ? -44.128 3.872 75.958 1.00 80.56 263 LEU A N 1
ATOM 2034 C CA . LEU A 1 263 ? -43.457 4.601 74.888 1.00 80.56 263 LEU A CA 1
ATOM 2035 C C . LEU A 1 263 ? -42.594 3.647 74.067 1.00 80.56 263 LEU A C 1
ATOM 2037 O O . LEU A 1 263 ? -42.107 2.637 74.585 1.00 80.56 263 LEU A O 1
ATOM 2041 N N . ILE A 1 264 ? -42.433 3.964 72.789 1.00 80.56 264 ILE A N 1
ATOM 2042 C CA . ILE A 1 264 ? -41.525 3.278 71.882 1.00 80.56 264 ILE A CA 1
ATOM 2043 C C . ILE A 1 264 ? -40.141 3.895 72.068 1.00 80.56 264 ILE A C 1
ATOM 2045 O O . ILE A 1 264 ? -39.879 5.004 71.611 1.00 80.56 264 ILE A O 1
ATOM 2049 N N . ASP A 1 265 ? -39.230 3.180 72.727 1.00 74.00 265 ASP A N 1
ATOM 2050 C CA . ASP A 1 265 ? -37.881 3.711 72.979 1.00 74.00 265 ASP A CA 1
ATOM 2051 C C . ASP A 1 265 ? -37.013 3.665 71.725 1.00 74.00 265 ASP A C 1
ATOM 2053 O O . ASP A 1 265 ? -36.111 4.482 71.533 1.00 74.00 265 ASP A O 1
ATOM 2057 N N . ARG A 1 266 ? -37.217 2.621 70.911 1.00 78.69 266 ARG A N 1
ATOM 2058 C CA . ARG A 1 266 ? -36.395 2.345 69.735 1.00 78.69 266 ARG A CA 1
ATOM 2059 C C . ARG A 1 266 ? -37.098 1.404 68.769 1.00 78.69 266 ARG A C 1
ATOM 2061 O O . ARG A 1 266 ? -37.529 0.320 69.162 1.00 78.69 266 ARG A O 1
ATOM 2068 N N . ASP A 1 267 ? -37.105 1.784 67.498 1.00 79.94 267 ASP A N 1
ATOM 2069 C CA . ASP A 1 267 ? -37.408 0.891 66.384 1.00 79.94 267 ASP A CA 1
ATOM 2070 C C . ASP A 1 267 ? -36.124 0.192 65.894 1.00 79.94 267 ASP A C 1
ATOM 2072 O O . ASP A 1 267 ? -35.090 0.827 65.661 1.00 79.94 267 ASP A O 1
ATOM 2076 N N . TYR A 1 268 ? -36.169 -1.135 65.788 1.00 77.94 268 TYR A N 1
ATOM 2077 C CA . TYR A 1 268 ? -35.084 -1.985 65.288 1.00 77.94 268 TYR A CA 1
ATOM 2078 C C . TYR A 1 268 ? -35.346 -2.500 63.870 1.00 77.94 268 TYR A C 1
ATOM 2080 O O . TYR A 1 268 ? -34.506 -3.234 63.347 1.00 77.94 268 TYR A O 1
ATOM 2088 N N . GLY A 1 269 ? -36.462 -2.124 63.248 1.00 83.12 269 GLY A N 1
ATOM 2089 C CA . GLY A 1 269 ? -36.754 -2.470 61.868 1.00 83.12 269 GLY A CA 1
ATOM 2090 C C . GLY A 1 269 ? -37.145 -3.924 61.652 1.00 83.12 269 GLY A C 1
ATOM 2091 O O . GLY A 1 269 ? -37.683 -4.607 62.536 1.00 83.12 269 GLY A O 1
ATOM 2092 N N . LEU A 1 270 ? -36.898 -4.390 60.429 1.00 86.62 270 LEU A N 1
ATOM 2093 C CA . LEU A 1 270 ? -37.234 -5.738 60.012 1.00 86.62 270 LEU A CA 1
ATOM 2094 C C . LEU A 1 270 ? -36.208 -6.728 60.561 1.00 86.62 270 LEU A C 1
ATOM 2096 O O . LEU A 1 270 ? -35.000 -6.510 60.516 1.00 86.62 270 LEU A O 1
ATOM 2100 N N . THR A 1 271 ? -36.694 -7.857 61.063 1.00 82.31 271 THR A N 1
ATOM 2101 C CA . THR A 1 271 ? -35.859 -8.938 61.590 1.00 82.31 271 THR A CA 1
ATOM 2102 C C . THR A 1 271 ? -36.261 -10.287 61.015 1.00 82.31 271 THR A C 1
ATOM 2104 O O . THR A 1 271 ? -37.434 -10.537 60.723 1.00 82.31 271 THR A O 1
ATOM 2107 N N . THR A 1 272 ? -35.285 -11.181 60.870 1.00 77.31 272 THR A N 1
ATOM 2108 C CA . THR A 1 272 ? -35.483 -12.541 60.352 1.00 77.31 272 THR A CA 1
ATOM 2109 C C . THR A 1 272 ? -36.385 -13.369 61.273 1.00 77.31 272 THR A C 1
ATOM 2111 O O . THR A 1 272 ? -36.287 -13.277 62.500 1.00 77.31 272 THR A O 1
ATOM 2114 N N . HIS A 1 273 ? -37.217 -14.251 60.712 1.00 74.06 273 HIS A N 1
ATOM 2115 C CA . HIS A 1 273 ? -38.110 -15.115 61.497 1.00 74.06 273 HIS A CA 1
ATOM 2116 C C . HIS A 1 273 ? -37.416 -16.270 62.259 1.00 74.06 273 HIS A C 1
ATOM 2118 O O . HIS A 1 273 ? -38.046 -16.851 63.150 1.00 74.06 273 HIS A O 1
ATOM 2124 N N . ASP A 1 274 ? -36.174 -16.630 61.922 1.00 67.06 274 ASP A N 1
ATOM 2125 C CA . ASP A 1 274 ? -35.512 -17.869 62.367 1.00 67.06 274 ASP A CA 1
ATOM 2126 C C . ASP A 1 274 ? -35.441 -18.089 63.897 1.00 67.06 274 ASP A C 1
ATOM 2128 O O . ASP A 1 274 ? -35.472 -17.160 64.707 1.00 67.06 274 ASP A O 1
ATOM 2132 N N . GLU A 1 275 ? -35.358 -19.363 64.319 1.00 51.16 275 GLU A N 1
ATOM 2133 C CA . GLU A 1 275 ? -35.257 -19.772 65.732 1.00 51.16 275 GLU A CA 1
ATOM 2134 C C . GLU A 1 275 ? -33.880 -19.403 66.330 1.00 51.16 275 GLU A C 1
ATOM 2136 O O . GLU A 1 275 ? -32.951 -20.209 66.382 1.00 51.16 275 GLU A O 1
ATOM 2141 N N . GLY A 1 276 ? -33.746 -18.170 66.811 1.00 58.62 276 GLY A N 1
ATOM 2142 C CA . GLY A 1 276 ? -32.525 -17.620 67.403 1.00 58.62 276 GLY A CA 1
ATOM 2143 C C . GLY A 1 276 ? -32.688 -16.125 67.664 1.00 58.62 276 GLY A C 1
ATOM 2144 O O . GLY A 1 276 ? -33.741 -15.576 67.362 1.00 58.62 276 GLY A O 1
ATOM 2145 N N . TYR A 1 277 ? -31.696 -15.471 68.280 1.00 57.00 277 TYR A N 1
ATOM 2146 C CA . TYR A 1 277 ? -31.725 -14.013 68.479 1.00 57.00 277 TYR A CA 1
ATOM 2147 C C . TYR A 1 277 ? -32.081 -13.319 67.149 1.00 57.00 277 TYR A C 1
ATOM 2149 O O . TYR A 1 277 ? -31.425 -13.622 66.156 1.00 57.00 277 TYR A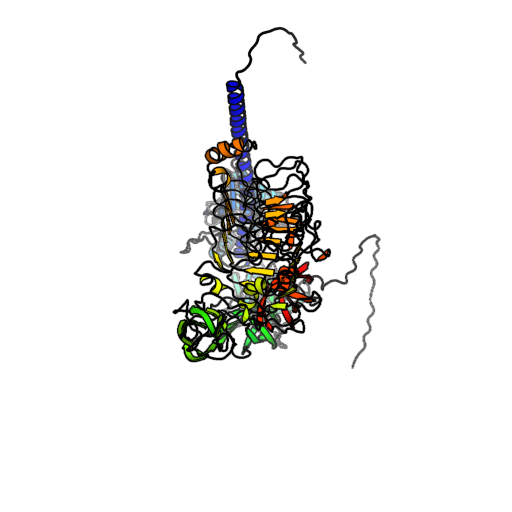 O 1
ATOM 2157 N N . PRO A 1 278 ? -33.107 -12.449 67.103 1.00 60.94 278 PRO A N 1
ATOM 2158 C CA . PRO A 1 278 ? -33.535 -11.825 65.856 1.00 60.94 278 PRO A CA 1
ATOM 2159 C C . PRO A 1 278 ? -32.377 -11.019 65.257 1.00 60.94 278 PRO A C 1
ATOM 2161 O O . PRO A 1 278 ? -31.819 -10.146 65.923 1.00 60.94 278 PRO A O 1
ATOM 2164 N N . HIS A 1 279 ? -32.004 -11.338 64.019 1.00 70.56 279 HIS A N 1
ATOM 2165 C CA . HIS A 1 279 ? -31.040 -10.568 63.242 1.00 70.56 279 HIS A CA 1
ATOM 2166 C C . HIS A 1 279 ? -31.797 -9.547 62.397 1.00 70.56 279 HIS A C 1
ATOM 2168 O O . HIS A 1 279 ? -32.850 -9.875 61.847 1.00 70.56 279 HIS A O 1
ATOM 2174 N N . ALA A 1 280 ? -31.289 -8.316 62.337 1.00 72.19 280 ALA A N 1
ATOM 2175 C CA . ALA A 1 280 ? -31.825 -7.301 61.438 1.00 72.19 280 ALA A CA 1
ATOM 2176 C C . ALA A 1 280 ? -31.666 -7.773 59.987 1.00 72.19 280 ALA A C 1
ATOM 2178 O O . ALA A 1 280 ? -30.635 -8.351 59.642 1.00 72.19 280 ALA A O 1
ATOM 2179 N N . ILE A 1 281 ? -32.692 -7.554 59.171 1.00 71.50 281 ILE A N 1
ATOM 2180 C CA . ILE A 1 281 ? -32.632 -7.798 57.732 1.00 71.50 281 ILE A CA 1
ATOM 2181 C C . ILE A 1 281 ? -31.805 -6.673 57.109 1.00 71.50 281 ILE A C 1
ATOM 2183 O O . ILE A 1 281 ? -32.088 -5.494 57.329 1.00 71.50 281 ILE A O 1
ATOM 2187 N N . GLU A 1 282 ? -30.751 -7.032 56.376 1.00 61.31 282 GLU A N 1
ATOM 2188 C CA . GLU A 1 282 ? -29.858 -6.052 55.759 1.00 61.31 282 GLU A CA 1
ATOM 2189 C C . GLU A 1 282 ? -30.630 -5.173 54.766 1.00 61.31 282 GLU A C 1
ATOM 2191 O O . GLU A 1 282 ? -31.411 -5.655 53.946 1.00 61.31 282 GLU A O 1
ATOM 2196 N N . ASN A 1 283 ? -30.421 -3.858 54.865 1.00 63.66 283 ASN A N 1
ATOM 2197 C CA . ASN A 1 283 ? -31.017 -2.842 53.993 1.00 63.66 283 ASN A CA 1
ATOM 2198 C C . ASN A 1 283 ? -32.559 -2.817 53.947 1.00 63.66 283 ASN A C 1
ATOM 2200 O O . ASN A 1 283 ? -33.111 -2.221 53.027 1.00 63.66 283 ASN A O 1
ATOM 2204 N N . ASN A 1 284 ? -33.257 -3.446 54.906 1.00 76.69 284 ASN A N 1
ATOM 2205 C CA . ASN A 1 284 ? -34.721 -3.585 54.890 1.00 76.69 284 ASN A CA 1
ATOM 2206 C C . ASN A 1 284 ? -35.250 -4.115 53.540 1.00 76.69 284 ASN A C 1
ATOM 2208 O O . ASN A 1 284 ? -36.281 -3.661 53.048 1.00 76.69 284 ASN A O 1
ATOM 2212 N N . ARG A 1 285 ? -34.532 -5.054 52.913 1.00 79.06 285 ARG A N 1
ATOM 2213 C CA . ARG A 1 285 ? -34.962 -5.697 51.664 1.00 79.06 285 ARG A CA 1
ATOM 2214 C C . ARG A 1 285 ? -35.527 -7.073 51.980 1.00 79.06 285 ARG A C 1
ATOM 2216 O O . ARG A 1 285 ? -34.889 -7.833 52.701 1.00 79.06 285 ARG A O 1
ATOM 2223 N N . VAL A 1 286 ? -36.720 -7.375 51.481 1.00 80.69 286 VAL A N 1
ATOM 2224 C CA . VAL A 1 286 ? -37.358 -8.689 51.659 1.00 80.69 286 VAL A CA 1
ATOM 2225 C C . VAL A 1 286 ? -37.643 -9.319 50.304 1.00 80.69 286 VAL A C 1
ATOM 2227 O O . VAL A 1 286 ? -38.148 -8.656 49.401 1.00 80.69 286 VAL A O 1
ATOM 2230 N N . GLU A 1 287 ? -37.313 -10.594 50.162 1.00 80.62 287 GLU A N 1
ATOM 2231 C CA . GLU A 1 287 ? -37.482 -11.357 48.925 1.00 80.62 287 GLU A CA 1
ATOM 2232 C C . GLU A 1 287 ? -38.816 -12.114 48.911 1.00 80.62 287 GLU A C 1
ATOM 2234 O O . GLU A 1 287 ? -39.458 -12.363 49.943 1.00 80.62 287 GLU A O 1
ATOM 2239 N N . GLN A 1 288 ? -39.261 -12.521 47.722 1.00 78.31 288 GLN A N 1
ATOM 2240 C CA . GLN A 1 288 ? -40.447 -13.361 47.606 1.00 78.31 288 GLN A CA 1
ATOM 2241 C C . GLN A 1 288 ? -40.208 -14.730 48.275 1.00 78.31 288 GLN A C 1
ATOM 2243 O O . GLN A 1 288 ? -39.304 -15.477 47.917 1.00 78.31 288 GLN A O 1
ATOM 2248 N N . GLY A 1 289 ? -41.046 -15.084 49.256 1.00 74.62 289 GLY A N 1
ATOM 2249 C CA . GLY A 1 289 ? -40.875 -16.280 50.094 1.00 74.62 289 GLY A CA 1
ATOM 2250 C C . GLY A 1 289 ? -40.226 -16.025 51.462 1.00 74.62 289 GLY A C 1
ATOM 2251 O O . GLY A 1 289 ? -40.200 -16.937 52.296 1.00 74.62 289 GLY A O 1
ATOM 2252 N N . ASP A 1 290 ? -39.776 -14.799 51.749 1.00 83.00 290 ASP A N 1
ATOM 2253 C CA . ASP A 1 290 ? -39.175 -14.459 53.039 1.00 83.00 290 ASP A CA 1
ATOM 2254 C C . ASP A 1 290 ? -40.176 -14.401 54.191 1.00 83.00 290 ASP A C 1
ATOM 2256 O O . ASP A 1 290 ? -41.341 -14.013 54.049 1.00 83.00 290 ASP A O 1
ATOM 2260 N N . ARG A 1 291 ? -39.689 -14.739 55.393 1.00 85.44 291 ARG A N 1
ATOM 2261 C CA . ARG A 1 291 ? -40.428 -14.601 56.655 1.00 85.44 291 ARG A CA 1
ATOM 2262 C C . ARG A 1 291 ? -39.747 -13.574 57.553 1.00 85.44 291 ARG A C 1
ATOM 2264 O O . ARG A 1 291 ? -38.631 -13.808 58.018 1.00 85.44 291 ARG A O 1
ATOM 2271 N N . PHE A 1 292 ? -40.454 -12.496 57.886 1.00 87.56 292 PHE A N 1
ATOM 2272 C CA . PHE A 1 292 ? -39.906 -11.376 58.662 1.00 87.56 292 PHE A CA 1
ATOM 2273 C C . PHE A 1 292 ? -40.806 -10.942 59.834 1.00 87.56 292 PHE A C 1
ATOM 2275 O O . PHE A 1 292 ? -41.959 -11.367 59.959 1.00 87.56 292 PHE A O 1
ATOM 2282 N N . ARG A 1 293 ? -40.260 -10.122 60.740 1.00 87.38 293 ARG A N 1
ATOM 2283 C CA . ARG A 1 293 ? -40.946 -9.479 61.880 1.00 87.38 293 ARG A CA 1
ATOM 2284 C C . ARG A 1 293 ? -40.551 -8.007 61.967 1.00 87.38 293 ARG A C 1
ATOM 2286 O O . ARG A 1 293 ? -39.426 -7.680 61.613 1.00 87.38 293 ARG A O 1
ATOM 2293 N N . ILE A 1 294 ? -41.415 -7.164 62.525 1.00 88.12 294 ILE A N 1
ATOM 2294 C CA . ILE A 1 294 ? -41.093 -5.770 62.875 1.00 88.12 294 ILE A CA 1
ATOM 2295 C C . ILE A 1 294 ? -40.781 -5.710 64.372 1.00 88.12 294 ILE A C 1
ATOM 2297 O O . ILE A 1 294 ? -41.585 -6.169 65.192 1.00 88.12 294 ILE A O 1
ATOM 2301 N N . ASN A 1 295 ? -39.597 -5.210 64.728 1.00 86.19 295 ASN A N 1
ATOM 2302 C CA . ASN A 1 295 ? -39.067 -5.273 66.086 1.00 86.19 295 ASN A CA 1
ATOM 2303 C C . ASN A 1 295 ? -38.879 -3.873 66.692 1.00 86.19 295 ASN A C 1
ATOM 2305 O O . ASN A 1 295 ? -38.052 -3.115 66.212 1.00 86.19 295 ASN A O 1
ATOM 2309 N N . ALA A 1 296 ? -39.570 -3.557 67.785 1.00 84.50 296 ALA A N 1
ATOM 2310 C CA . ALA A 1 296 ? -39.456 -2.296 68.522 1.00 84.50 296 ALA A CA 1
ATOM 2311 C C . ALA A 1 296 ? -39.398 -2.548 70.041 1.00 84.50 296 ALA A C 1
ATOM 2313 O O . ALA A 1 296 ? -39.996 -3.517 70.517 1.00 84.50 296 ALA A O 1
ATOM 2314 N N . SER A 1 297 ? -38.677 -1.702 70.791 1.00 85.88 297 SER A N 1
ATOM 2315 C CA . SER A 1 297 ? -38.643 -1.700 72.267 1.00 85.88 297 SER A CA 1
ATOM 2316 C C . SER A 1 297 ? -39.755 -0.824 72.823 1.00 85.88 297 SER A C 1
ATOM 2318 O O . SER A 1 297 ? -39.842 0.346 72.460 1.00 85.88 297 SER A O 1
ATOM 2320 N N . LEU A 1 298 ? -40.564 -1.383 73.720 1.00 88.12 298 LEU A N 1
ATOM 2321 C CA . LEU A 1 298 ? -41.671 -0.698 74.382 1.00 88.12 298 LEU A CA 1
ATOM 2322 C C . LEU A 1 298 ? -41.426 -0.662 75.895 1.00 88.12 298 LEU A C 1
ATOM 2324 O O . LEU A 1 298 ? -41.338 -1.736 76.497 1.00 88.12 298 LEU A O 1
ATOM 2328 N N . THR A 1 299 ? -41.374 0.523 76.513 1.00 84.00 299 THR A N 1
ATOM 2329 C CA . THR A 1 299 ? -41.134 0.695 77.963 1.00 84.00 299 THR A CA 1
ATOM 2330 C C . THR A 1 299 ? -42.285 1.402 78.668 1.00 84.00 299 THR A C 1
ATOM 2332 O O . THR A 1 299 ? -42.821 2.394 78.178 1.00 84.00 299 THR A O 1
ATOM 2335 N N . ASN A 1 300 ? -42.661 0.908 79.853 1.00 83.25 300 ASN A N 1
ATOM 2336 C CA . ASN A 1 300 ? -43.690 1.527 80.692 1.00 83.25 300 ASN A CA 1
ATOM 2337 C C . ASN A 1 300 ? -43.123 2.701 81.509 1.00 83.25 300 ASN A C 1
ATOM 2339 O O . ASN A 1 300 ? -42.426 2.485 82.501 1.00 83.25 300 ASN A O 1
ATOM 2343 N N . TYR A 1 301 ? -43.481 3.934 81.160 1.00 75.75 301 TYR A N 1
ATOM 2344 C CA . TYR A 1 301 ? -43.064 5.146 81.879 1.00 75.75 301 TYR A CA 1
ATOM 2345 C C . TYR A 1 301 ? -44.087 5.667 82.892 1.00 75.75 301 TYR A C 1
ATOM 2347 O O . TYR A 1 301 ? -43.862 6.697 83.524 1.00 75.75 301 TYR A O 1
ATOM 2355 N N . GLY A 1 302 ? -45.214 4.978 83.071 1.00 70.25 302 GLY A N 1
ATOM 2356 C CA . GLY A 1 302 ? -46.188 5.362 84.088 1.00 70.25 302 GLY A CA 1
ATOM 2357 C C . GLY A 1 302 ? -45.935 4.708 85.445 1.00 70.25 302 GLY A C 1
ATOM 2358 O O . GLY A 1 302 ? -45.233 3.707 85.570 1.00 70.25 302 GLY A O 1
ATOM 2359 N N . ASP A 1 303 ? -46.577 5.238 86.483 1.00 71.81 303 ASP A N 1
ATOM 2360 C CA . ASP A 1 303 ? -46.345 4.860 87.887 1.00 71.81 303 ASP A CA 1
ATOM 2361 C C . ASP A 1 303 ? -46.964 3.498 88.317 1.00 71.81 303 ASP A C 1
ATOM 2363 O O . ASP A 1 303 ? -47.031 3.195 89.517 1.00 71.81 303 ASP A O 1
ATOM 2367 N N . THR A 1 304 ? -47.476 2.675 87.387 1.00 76.62 304 THR A N 1
ATOM 2368 C CA . THR A 1 304 ? -48.147 1.386 87.685 1.00 76.62 304 THR A CA 1
ATOM 2369 C C . THR A 1 304 ? -47.844 0.282 86.664 1.00 76.62 304 THR A C 1
ATOM 2371 O O . THR A 1 304 ? -47.780 0.572 85.474 1.00 76.62 304 THR A O 1
ATOM 2374 N N . GLU A 1 305 ? -47.769 -0.982 87.109 1.00 83.50 305 GLU A N 1
ATOM 2375 C CA . GLU A 1 305 ? -47.637 -2.173 86.241 1.00 83.50 305 GLU A CA 1
ATOM 2376 C C . GLU A 1 305 ? -48.856 -2.364 85.308 1.00 83.50 305 GLU A C 1
ATOM 2378 O O . GLU A 1 305 ? -49.995 -2.141 85.732 1.00 83.50 305 GLU A O 1
ATOM 2383 N N . SER A 1 306 ? -48.630 -2.760 84.048 1.00 85.19 306 SER A N 1
ATOM 2384 C CA . SER A 1 306 ? -49.686 -2.997 83.042 1.00 85.19 306 SER A CA 1
ATOM 2385 C C . SER A 1 306 ? -49.222 -3.967 81.947 1.00 85.19 306 SER A C 1
ATOM 2387 O O . SER A 1 306 ? -48.025 -4.109 81.704 1.00 85.19 306 SER A O 1
ATOM 2389 N N . ASP A 1 307 ? -50.160 -4.641 81.284 1.00 87.19 307 ASP A N 1
ATOM 2390 C CA . ASP A 1 307 ? -49.954 -5.283 79.982 1.00 87.19 307 ASP A CA 1
ATOM 2391 C C . ASP A 1 307 ? -49.837 -4.238 78.859 1.00 87.19 307 ASP A C 1
ATOM 2393 O O . ASP A 1 307 ? -50.290 -3.099 79.028 1.00 87.19 307 ASP A O 1
ATOM 2397 N N . VAL A 1 308 ? -49.204 -4.626 77.744 1.00 87.81 308 VAL A N 1
ATOM 2398 C CA . VAL A 1 308 ? -49.026 -3.783 76.553 1.00 87.81 308 VAL A CA 1
ATOM 2399 C C . VAL A 1 308 ? -49.662 -4.437 75.329 1.00 87.81 308 VAL A C 1
ATOM 2401 O O . VAL A 1 308 ? -49.457 -5.623 75.050 1.00 87.81 308 VAL A O 1
ATOM 2404 N N . GLU A 1 309 ? -50.424 -3.637 74.591 1.00 88.88 309 GLU A N 1
ATOM 2405 C CA . GLU A 1 309 ? -50.923 -3.953 73.256 1.00 88.88 309 GLU A CA 1
ATOM 2406 C C . GLU A 1 309 ? -50.071 -3.190 72.236 1.00 88.88 309 GLU A C 1
ATOM 2408 O O . GLU A 1 309 ? -49.829 -1.994 72.410 1.00 88.88 309 GLU A O 1
ATOM 2413 N N . ALA A 1 310 ? -49.615 -3.865 71.181 1.00 88.94 310 ALA A N 1
ATOM 2414 C CA . ALA A 1 310 ? -48.924 -3.228 70.064 1.00 88.94 310 ALA A CA 1
ATOM 2415 C C . ALA A 1 310 ? -49.653 -3.539 68.754 1.00 88.94 310 ALA A C 1
ATOM 2417 O O . ALA A 1 310 ? -49.927 -4.702 68.461 1.00 88.94 310 ALA A O 1
ATOM 2418 N N . THR A 1 311 ? -49.974 -2.517 67.966 1.00 90.44 311 THR A N 1
ATOM 2419 C CA . THR A 1 311 ? -50.572 -2.664 66.634 1.00 90.44 311 THR A CA 1
ATOM 2420 C C . THR A 1 311 ? -49.525 -2.356 65.580 1.00 90.44 311 THR A C 1
ATOM 2422 O O . THR A 1 311 ? -48.983 -1.259 65.543 1.00 90.44 311 THR A O 1
ATOM 2425 N N . ILE A 1 312 ? -49.232 -3.345 64.739 1.00 91.50 312 ILE A N 1
ATOM 2426 C CA . ILE A 1 312 ? -48.292 -3.244 63.627 1.00 91.50 312 ILE A CA 1
ATOM 2427 C C . ILE A 1 312 ? -49.105 -3.106 62.346 1.00 91.50 312 ILE A C 1
ATOM 2429 O O . ILE A 1 312 ? -49.905 -3.991 62.037 1.00 91.50 312 ILE A O 1
ATOM 2433 N N . SER A 1 313 ? -48.899 -2.030 61.595 1.00 90.75 313 SER A N 1
ATOM 2434 C CA . SER A 1 313 ? -49.586 -1.795 60.321 1.00 90.75 313 SER A CA 1
ATOM 2435 C C . SER A 1 313 ? -48.582 -1.649 59.183 1.00 90.75 313 SER A C 1
ATOM 2437 O O . SER A 1 313 ? -47.528 -1.059 59.378 1.00 90.75 313 SER A O 1
ATOM 2439 N N . ILE A 1 314 ? -48.890 -2.214 58.015 1.00 92.06 314 ILE A N 1
ATOM 2440 C CA . ILE A 1 314 ? -48.091 -2.136 56.787 1.00 92.06 314 ILE A CA 1
ATOM 2441 C C . ILE A 1 314 ? -48.933 -1.448 55.719 1.00 92.06 314 ILE A C 1
ATOM 2443 O O . ILE A 1 314 ? -50.106 -1.777 55.528 1.00 92.06 314 ILE A O 1
ATOM 2447 N N . TRP A 1 315 ? -48.323 -0.503 55.018 1.00 89.38 315 TRP A N 1
ATOM 2448 C CA . TRP A 1 315 ? -48.968 0.372 54.057 1.00 89.38 315 TRP A CA 1
ATOM 2449 C C . TRP A 1 315 ? -48.181 0.402 52.752 1.00 89.38 315 TRP A C 1
ATOM 2451 O O . TRP A 1 315 ? -46.952 0.423 52.767 1.00 89.38 315 TRP A O 1
ATOM 2461 N N . ASN A 1 316 ? -48.904 0.467 51.640 1.00 87.56 316 ASN A N 1
ATOM 2462 C CA . ASN A 1 316 ? -48.371 0.873 50.348 1.00 87.56 316 ASN A CA 1
ATOM 2463 C C . ASN A 1 316 ? -48.880 2.296 50.101 1.00 87.56 316 ASN A C 1
ATOM 2465 O O . ASN A 1 316 ? -50.092 2.521 50.040 1.00 87.56 316 ASN A O 1
ATOM 2469 N N . GLU A 1 317 ? -47.972 3.269 50.083 1.00 84.25 317 GLU A N 1
ATOM 2470 C CA . GLU A 1 317 ? -48.301 4.696 50.113 1.00 84.25 317 GLU A CA 1
ATOM 2471 C C . GLU A 1 317 ? -49.321 5.053 51.227 1.00 84.25 317 GLU A C 1
ATOM 2473 O O . GLU A 1 317 ? -48.987 5.129 52.410 1.00 84.25 317 GLU A O 1
ATOM 2478 N N . SER A 1 318 ? -50.586 5.292 50.857 1.00 82.06 318 SER A N 1
ATOM 2479 C CA . SER A 1 318 ? -51.693 5.628 51.766 1.00 82.06 318 SER A CA 1
ATOM 2480 C C . SER A 1 318 ? -52.697 4.484 51.970 1.00 82.06 318 SER A C 1
ATOM 2482 O O . SER A 1 318 ? -53.661 4.652 52.723 1.00 82.06 318 SER A O 1
ATOM 2484 N N . GLU A 1 319 ? -52.517 3.342 51.303 1.00 86.50 319 GLU A N 1
ATOM 2485 C CA . GLU A 1 319 ? -53.395 2.176 51.401 1.00 86.50 319 GLU A CA 1
ATOM 2486 C C . GLU A 1 319 ? -52.879 1.194 52.459 1.00 86.50 319 GLU A C 1
ATOM 2488 O O . GLU A 1 319 ? -51.721 0.784 52.442 1.00 86.50 319 GLU A O 1
ATOM 2493 N N . LEU A 1 320 ? -53.746 0.825 53.408 1.00 89.06 320 LEU A N 1
ATOM 2494 C CA . LEU A 1 320 ? -53.426 -0.171 54.428 1.00 89.06 320 LEU A CA 1
ATOM 2495 C C . LEU A 1 320 ? -53.437 -1.561 53.787 1.00 89.06 320 LEU A C 1
ATOM 2497 O O . LEU A 1 320 ? -54.499 -2.045 53.392 1.00 89.06 320 LEU A O 1
ATOM 2501 N N . VAL A 1 321 ? -52.272 -2.200 53.736 1.00 89.06 321 VAL A N 1
ATOM 2502 C CA . VAL A 1 321 ? -52.083 -3.541 53.171 1.00 89.06 321 VAL A CA 1
ATOM 2503 C C . VAL A 1 321 ? -52.424 -4.601 54.212 1.00 89.06 321 VAL A C 1
ATOM 2505 O O . VAL A 1 321 ? -53.168 -5.537 53.933 1.00 89.06 321 VAL A O 1
ATOM 2508 N N . GLU A 1 322 ? -51.910 -4.442 55.434 1.00 89.81 322 GLU A N 1
ATOM 2509 C CA . GLU A 1 322 ? -52.075 -5.417 56.514 1.00 89.81 322 GLU A CA 1
ATOM 2510 C C . GLU A 1 322 ? -51.970 -4.729 57.885 1.00 89.81 322 GLU A C 1
ATOM 2512 O O . GLU A 1 322 ? -51.164 -3.823 58.072 1.00 89.81 322 GLU A O 1
ATOM 2517 N N . GLU A 1 323 ? -52.757 -5.171 58.870 1.00 89.81 323 GLU A N 1
ATOM 2518 C CA . GLU A 1 323 ? -52.708 -4.670 60.252 1.00 89.81 323 GLU A CA 1
ATOM 2519 C C . GLU A 1 323 ? -52.837 -5.826 61.247 1.00 89.81 323 GLU A C 1
ATOM 2521 O O . GLU A 1 323 ? -53.706 -6.694 61.108 1.00 89.81 323 GLU A O 1
ATOM 2526 N N . ARG A 1 324 ? -51.981 -5.842 62.275 1.00 88.19 324 ARG A N 1
ATOM 2527 C CA . ARG A 1 324 ? -51.953 -6.886 63.304 1.00 88.19 324 ARG A CA 1
ATOM 2528 C C . ARG A 1 324 ? -51.715 -6.312 64.689 1.00 88.19 324 ARG A C 1
ATOM 2530 O O . ARG A 1 324 ? -50.655 -5.765 64.968 1.00 88.19 324 ARG A O 1
ATOM 2537 N N . THR A 1 325 ? -52.668 -6.539 65.584 1.00 88.50 325 THR A N 1
ATOM 2538 C CA . THR A 1 325 ? -52.502 -6.275 67.016 1.00 88.50 325 THR A CA 1
ATOM 2539 C C . THR A 1 325 ? -51.966 -7.515 67.726 1.00 88.50 325 THR A C 1
ATOM 2541 O O . THR A 1 325 ? -52.446 -8.628 67.483 1.00 88.50 325 THR A O 1
ATOM 2544 N N . ILE A 1 326 ? -50.976 -7.309 68.592 1.00 87.69 326 ILE A N 1
ATOM 2545 C CA . ILE A 1 326 ? -50.363 -8.317 69.454 1.00 87.69 326 ILE A CA 1
ATOM 2546 C C . ILE A 1 326 ? -50.475 -7.881 70.917 1.00 87.69 326 ILE A C 1
ATOM 2548 O O . ILE A 1 326 ? -50.284 -6.711 71.246 1.00 87.69 326 ILE A O 1
ATOM 2552 N N . GLU A 1 327 ? -50.785 -8.829 71.798 1.00 88.94 327 GLU A N 1
ATOM 2553 C CA . GLU A 1 327 ? -50.920 -8.589 73.242 1.00 88.94 327 GLU A CA 1
ATOM 2554 C C . GLU A 1 327 ? -49.782 -9.282 74.004 1.00 88.94 327 GLU A C 1
ATOM 2556 O O . GLU A 1 327 ? -49.428 -10.442 73.728 1.00 88.94 327 GLU A O 1
ATOM 2561 N N . SER A 1 328 ? -49.197 -8.593 74.987 1.00 89.62 328 SER A N 1
ATOM 2562 C CA . SER A 1 328 ? -48.151 -9.183 75.816 1.00 89.62 328 SER A CA 1
ATOM 2563 C C . SER A 1 328 ? -48.700 -10.278 76.738 1.00 89.62 328 SER A C 1
ATOM 2565 O O . SER A 1 328 ? -49.755 -10.167 77.359 1.00 89.62 328 SER A O 1
ATOM 2567 N N . LYS A 1 329 ? -47.953 -11.377 76.903 1.00 86.56 329 LYS A N 1
ATOM 2568 C CA . LYS A 1 329 ? -48.338 -12.477 77.813 1.00 86.56 329 LYS A CA 1
ATOM 2569 C C . LYS A 1 329 ? -48.107 -12.163 79.299 1.00 86.56 329 LYS A C 1
ATOM 2571 O O . LYS A 1 329 ? -48.552 -12.945 80.141 1.00 86.56 329 LYS A O 1
ATOM 2576 N N . ASN A 1 330 ? -47.368 -11.096 79.618 1.00 86.81 330 ASN A N 1
ATOM 2577 C CA . ASN A 1 330 ? -47.036 -10.657 80.979 1.00 86.81 330 ASN A CA 1
ATOM 2578 C C . ASN A 1 330 ? -47.309 -9.149 81.146 1.00 86.81 330 ASN A C 1
ATOM 2580 O O . ASN A 1 330 ? -47.337 -8.425 80.152 1.00 86.81 330 ASN A O 1
ATOM 2584 N N . GLU A 1 331 ? -47.468 -8.713 82.398 1.00 87.38 331 GLU A N 1
ATOM 2585 C CA . GLU A 1 331 ? -47.495 -7.302 82.823 1.00 87.38 331 GLU A CA 1
ATOM 2586 C C . GLU A 1 331 ? -46.053 -6.806 83.064 1.00 87.38 331 GLU A C 1
ATOM 2588 O O . GLU A 1 331 ? -45.200 -7.610 83.458 1.00 87.38 331 GLU A O 1
ATOM 2593 N N . TYR A 1 332 ? -45.796 -5.513 82.836 1.00 85.88 332 TYR A N 1
ATOM 2594 C CA . TYR A 1 332 ? -44.479 -4.869 82.948 1.00 85.88 332 TYR A CA 1
ATOM 2595 C C . TYR A 1 332 ? -44.500 -3.730 83.977 1.00 85.88 332 TYR A C 1
ATOM 2597 O O . TYR A 1 332 ? -45.369 -2.851 83.921 1.00 85.88 332 TYR A O 1
ATOM 2605 N N . ASP A 1 333 ? -43.549 -3.757 84.917 1.00 82.56 333 ASP A N 1
ATOM 2606 C CA . ASP A 1 333 ? -43.357 -2.719 85.943 1.00 82.56 333 ASP A CA 1
ATOM 2607 C C . ASP A 1 333 ? -42.873 -1.387 85.320 1.00 82.56 333 ASP A C 1
ATOM 2609 O O . ASP A 1 333 ? -42.406 -1.343 84.182 1.00 82.56 333 ASP A O 1
ATOM 2613 N N . THR A 1 334 ? -42.951 -0.283 86.073 1.00 78.00 334 THR A N 1
ATOM 2614 C CA . THR A 1 334 ? -42.375 1.011 85.661 1.00 78.00 334 THR A CA 1
ATOM 2615 C C . THR A 1 334 ? -40.885 0.861 85.330 1.00 78.00 334 THR A C 1
ATOM 2617 O O . THR A 1 334 ? -40.104 0.404 86.170 1.00 78.00 334 THR A O 1
ATOM 2620 N N . GLY A 1 335 ? -40.496 1.273 84.124 1.00 74.25 335 GLY A N 1
ATOM 2621 C CA . GLY A 1 335 ? -39.139 1.171 83.590 1.00 74.25 335 GLY A CA 1
ATOM 2622 C C . GLY A 1 335 ? -38.764 -0.204 83.019 1.00 74.25 335 GLY A C 1
ATOM 2623 O O . GLY A 1 335 ? -37.609 -0.392 82.646 1.00 74.25 335 GLY A O 1
ATOM 2624 N N . GLU A 1 336 ? -39.682 -1.178 82.960 1.00 82.00 336 GLU A N 1
ATOM 2625 C CA . GLU A 1 336 ? -39.442 -2.443 82.250 1.00 82.00 336 GLU A CA 1
ATOM 2626 C C . GLU A 1 336 ? -39.813 -2.349 80.762 1.00 82.00 336 GLU A C 1
ATOM 2628 O O . GLU A 1 336 ? -40.843 -1.771 80.403 1.00 82.00 336 GLU A O 1
ATOM 2633 N N . SER A 1 337 ? -38.988 -2.985 79.920 1.00 84.25 337 SER A N 1
ATOM 2634 C CA . SER A 1 337 ? -39.114 -2.988 78.456 1.00 84.25 337 SER A CA 1
ATOM 2635 C C . SER A 1 337 ? -39.483 -4.362 77.883 1.00 84.25 337 SER A C 1
ATOM 2637 O O . SER A 1 337 ? -39.121 -5.412 78.430 1.00 84.25 337 SER A O 1
ATOM 2639 N N . VAL A 1 338 ? -40.136 -4.369 76.719 1.00 86.88 338 VAL A N 1
ATOM 2640 C CA . VAL A 1 338 ? -40.381 -5.565 75.898 1.00 86.88 338 VAL A CA 1
ATOM 2641 C C . VAL A 1 338 ? -40.148 -5.292 74.417 1.00 86.88 338 VAL A C 1
ATOM 2643 O O . VAL A 1 338 ? -40.493 -4.229 73.918 1.00 86.88 338 VAL A O 1
ATOM 2646 N N . PHE A 1 339 ? -39.606 -6.283 73.704 1.00 86.44 339 PHE A N 1
ATOM 2647 C CA . PHE A 1 339 ? -39.384 -6.219 72.260 1.00 86.44 339 PHE A CA 1
ATOM 2648 C C . PHE A 1 339 ? -40.490 -6.937 71.484 1.00 86.44 339 PHE A C 1
ATOM 2650 O O . PHE A 1 339 ? -40.777 -8.104 71.774 1.00 86.44 339 PHE A O 1
ATOM 2657 N N . THR A 1 340 ? -41.071 -6.301 70.463 1.00 84.50 340 THR A N 1
ATOM 2658 C CA . THR A 1 340 ? -42.137 -6.900 69.626 1.00 84.50 340 THR A CA 1
ATOM 2659 C C . THR A 1 340 ? -41.677 -8.144 68.846 1.00 84.50 340 THR A C 1
ATOM 2661 O O . THR A 1 340 ? -42.486 -9.021 68.544 1.00 84.50 340 THR A O 1
ATOM 2664 N N . GLY A 1 341 ? -40.373 -8.303 68.592 1.00 75.12 341 GLY A N 1
ATOM 2665 C CA . GLY A 1 341 ? -39.789 -9.463 67.906 1.00 75.12 341 GLY A CA 1
ATOM 2666 C C . GLY A 1 341 ? -39.609 -10.729 68.763 1.00 75.12 341 GLY A C 1
ATOM 2667 O O . GLY A 1 341 ? -39.299 -11.800 68.220 1.00 75.12 341 GLY A O 1
ATOM 2668 N N . GLU A 1 342 ? -39.803 -10.659 70.089 1.00 78.62 342 GLU A N 1
ATOM 2669 C CA . GLU A 1 342 ? -39.631 -11.796 71.008 1.00 78.62 342 GLU A CA 1
ATOM 2670 C C . GLU A 1 342 ? -40.832 -12.760 70.993 1.00 78.62 342 GLU A C 1
ATOM 2672 O O . GLU A 1 342 ? -41.749 -12.671 71.812 1.00 78.62 342 GLU A O 1
ATOM 2677 N N . HIS A 1 343 ? -40.797 -13.763 70.110 1.00 71.38 343 HIS A N 1
ATOM 2678 C CA . HIS A 1 343 ? -41.940 -14.656 69.857 1.00 71.38 343 HIS A CA 1
ATOM 2679 C C . HIS A 1 343 ? -42.546 -15.356 71.093 1.00 71.38 343 HIS A C 1
ATOM 2681 O O . HIS A 1 343 ? -43.732 -15.696 71.115 1.00 71.38 343 HIS A O 1
ATOM 2687 N N . GLU A 1 344 ? -41.752 -15.600 72.142 1.00 77.50 344 GLU A N 1
ATOM 2688 C CA . GLU A 1 344 ? -42.239 -16.247 73.363 1.00 77.50 344 GLU A CA 1
ATOM 2689 C C . GLU A 1 344 ? -43.106 -15.314 74.223 1.00 77.50 344 GLU A C 1
ATOM 2691 O O . GLU A 1 344 ? -43.942 -15.814 74.986 1.00 77.50 344 GLU A O 1
ATOM 2696 N N . LYS A 1 345 ? -42.938 -13.989 74.097 1.00 82.88 345 LYS A N 1
ATOM 2697 C CA . LYS A 1 345 ? -43.569 -12.958 74.940 1.00 82.88 345 LYS A CA 1
ATOM 2698 C C . LYS A 1 345 ? -44.930 -12.488 74.444 1.00 82.88 345 LYS A C 1
ATOM 2700 O O . LYS A 1 345 ? -45.737 -12.082 75.274 1.00 82.88 345 LYS A O 1
ATOM 2705 N N . TRP A 1 346 ? -45.195 -12.618 73.150 1.00 85.19 346 TRP A N 1
ATOM 2706 C CA . TRP A 1 346 ? -46.419 -12.158 72.489 1.00 85.19 346 TRP A CA 1
ATOM 2707 C C . TRP A 1 346 ? -47.320 -13.325 72.099 1.00 85.19 346 TRP A C 1
ATOM 2709 O O . TRP A 1 346 ? -46.877 -14.479 72.050 1.00 85.19 346 TRP A O 1
ATOM 2719 N N . ASP A 1 347 ? -48.597 -13.072 71.844 1.00 81.69 347 ASP A N 1
ATOM 2720 C CA . ASP A 1 347 ? -49.473 -14.047 71.202 1.00 81.69 347 ASP A CA 1
ATOM 2721 C C . ASP A 1 347 ? -49.029 -14.371 69.751 1.00 81.69 347 ASP A C 1
ATOM 2723 O O . ASP A 1 347 ? -48.086 -13.798 69.198 1.00 81.69 347 ASP A O 1
ATOM 2727 N N . ASN A 1 348 ? -49.599 -15.426 69.158 1.00 66.88 348 ASN A N 1
ATOM 2728 C CA . ASN A 1 348 ? -49.036 -16.110 67.978 1.00 66.88 348 ASN A CA 1
ATOM 2729 C C . ASN A 1 348 ? -49.142 -15.319 66.643 1.00 66.88 348 ASN A C 1
ATOM 2731 O O . ASN A 1 348 ? -49.138 -15.952 65.593 1.00 66.88 348 ASN A O 1
ATOM 2735 N N . ASN A 1 349 ? -49.236 -13.982 66.642 1.00 64.12 349 ASN A N 1
ATOM 2736 C CA . ASN A 1 349 ? -49.583 -13.185 65.452 1.00 64.12 349 ASN A CA 1
ATOM 2737 C C . ASN A 1 349 ? -48.513 -12.184 64.945 1.00 64.12 349 ASN A C 1
ATOM 2739 O O . ASN A 1 349 ? -48.825 -11.300 64.155 1.00 64.12 349 ASN A O 1
ATOM 2743 N N . HIS A 1 350 ? -47.249 -12.318 65.349 1.00 71.88 350 HIS A N 1
ATOM 2744 C CA . HIS A 1 350 ? -46.226 -11.263 65.208 1.00 71.88 350 HIS A CA 1
ATOM 2745 C C . HIS A 1 350 ? -45.219 -11.434 64.036 1.00 71.88 350 HIS A C 1
ATOM 2747 O O . HIS A 1 350 ? -44.131 -10.866 64.095 1.00 71.88 350 HIS A O 1
ATOM 2753 N N . PHE A 1 351 ? -45.498 -12.237 62.995 1.00 84.19 351 PHE A N 1
ATOM 2754 C CA . PHE A 1 351 ? -44.585 -12.404 61.837 1.00 84.19 351 PHE A CA 1
ATOM 2755 C C . PHE A 1 351 ? -45.312 -12.450 60.486 1.00 84.19 351 PHE A C 1
ATOM 2757 O O . PHE A 1 351 ? -46.442 -12.922 60.425 1.00 84.19 351 PHE A O 1
ATOM 2764 N N . PHE A 1 352 ? -44.648 -12.047 59.405 1.00 88.12 352 PHE A N 1
ATOM 2765 C CA . PHE A 1 352 ? -45.176 -11.965 58.035 1.00 88.12 352 PHE A CA 1
ATOM 2766 C C . PHE A 1 352 ? -44.459 -12.956 57.102 1.00 88.12 352 PHE A C 1
ATOM 2768 O O . PHE A 1 352 ? -43.341 -13.375 57.404 1.00 88.12 352 PHE A O 1
ATOM 2775 N N . HIS A 1 353 ? -45.108 -13.373 56.010 1.00 87.25 353 HIS A N 1
ATOM 2776 C CA . HIS A 1 353 ? -44.533 -14.253 54.980 1.00 87.25 353 HIS A CA 1
ATOM 2777 C C . HIS A 1 353 ? -44.926 -13.758 53.582 1.00 87.25 353 HIS A C 1
ATOM 2779 O O . HIS A 1 353 ? -46.117 -13.757 53.256 1.00 87.25 353 HIS A O 1
ATOM 2785 N N . VAL A 1 354 ? -43.940 -13.339 52.787 1.00 83.50 354 VAL A N 1
ATOM 2786 C CA . VAL A 1 354 ? -44.144 -12.697 51.478 1.00 83.50 354 VAL A CA 1
ATOM 2787 C C . VAL A 1 354 ? -44.610 -13.730 50.442 1.00 83.50 354 VAL A C 1
ATOM 2789 O O . VAL A 1 354 ? -43.941 -14.738 50.230 1.00 83.50 354 VAL A O 1
ATOM 2792 N N . GLY A 1 355 ? -45.766 -13.507 49.804 1.00 70.62 355 GLY A N 1
ATOM 2793 C CA . GLY A 1 355 ? -46.224 -14.284 48.638 1.00 70.62 355 GLY A CA 1
ATOM 2794 C C . GLY A 1 355 ? -46.898 -15.641 48.916 1.00 70.62 355 GLY A C 1
ATOM 2795 O O . GLY A 1 355 ? -47.095 -16.428 47.991 1.00 70.62 355 GLY A O 1
ATOM 2796 N N . SER A 1 356 ? -47.270 -15.968 50.164 1.00 65.19 356 SER A N 1
ATOM 2797 C CA . SER A 1 356 ? -47.900 -17.269 50.490 1.00 65.19 356 SER A CA 1
ATOM 2798 C C . SER A 1 356 ? -49.410 -17.197 50.769 1.00 65.19 356 SER A C 1
ATOM 2800 O O . SER A 1 356 ? -49.848 -16.391 51.586 1.00 65.19 356 SER A O 1
ATOM 2802 N N . GLU A 1 357 ? -50.206 -18.124 50.217 1.00 58.62 357 GLU A N 1
ATOM 2803 C CA . GLU A 1 357 ? -51.598 -18.342 50.653 1.00 58.62 357 GLU A CA 1
ATOM 2804 C C . GLU A 1 357 ? -51.632 -19.104 52.000 1.00 58.62 357 GLU A C 1
ATOM 2806 O O . GLU A 1 357 ? -51.455 -20.326 52.049 1.00 58.62 357 GLU A O 1
ATOM 2811 N N . GLY A 1 358 ? -51.877 -18.412 53.121 1.00 62.09 358 GLY A N 1
ATOM 2812 C CA . GLY A 1 358 ? -51.965 -19.057 54.439 1.00 62.09 358 GLY A CA 1
ATOM 2813 C C . GLY A 1 358 ? -52.115 -18.112 55.636 1.00 62.09 358 GLY A C 1
ATOM 2814 O O . GLY A 1 358 ? -52.131 -16.894 55.495 1.00 62.09 358 GLY A O 1
ATOM 2815 N N . GLU A 1 359 ? -52.228 -18.688 56.840 1.00 62.09 359 GLU A N 1
ATOM 2816 C CA . GLU A 1 359 ? -52.174 -17.945 58.112 1.00 62.09 359 GLU A CA 1
ATOM 2817 C C . GLU A 1 359 ? -50.790 -17.261 58.184 1.00 62.09 359 GLU A C 1
ATOM 2819 O O . GLU A 1 359 ? -49.776 -17.956 58.118 1.00 62.09 359 GLU A O 1
ATOM 2824 N N . HIS A 1 360 ? -50.762 -15.924 58.262 1.00 75.56 360 HIS A N 1
ATOM 2825 C CA . HIS A 1 360 ? -49.584 -15.032 58.213 1.00 75.56 360 HIS A CA 1
ATOM 2826 C C . HIS A 1 360 ? -49.046 -14.595 56.835 1.00 75.56 360 HIS A C 1
ATOM 2828 O O . HIS A 1 360 ? -48.097 -13.806 56.813 1.00 75.56 360 HIS A O 1
ATOM 2834 N N . GLY A 1 361 ? -49.644 -15.033 55.724 1.00 81.00 361 GLY A N 1
ATOM 2835 C CA . GLY A 1 361 ? -49.277 -14.560 54.384 1.00 81.00 361 GLY A CA 1
ATOM 2836 C C . GLY A 1 361 ? -49.606 -13.082 54.166 1.00 81.00 361 GLY A C 1
ATOM 2837 O O . GLY A 1 361 ? -50.640 -12.618 54.644 1.00 81.00 361 GLY A O 1
ATOM 2838 N N . ILE A 1 362 ? -48.728 -12.367 53.466 1.00 86.19 362 ILE A N 1
ATOM 2839 C CA . ILE A 1 362 ? -48.951 -10.998 52.991 1.00 86.19 362 ILE A CA 1
ATOM 2840 C C . ILE A 1 362 ? -48.627 -10.934 51.495 1.00 86.19 362 ILE A C 1
ATOM 2842 O O . ILE A 1 362 ? -47.651 -11.542 51.045 1.00 86.19 362 ILE A O 1
ATOM 2846 N N . ASP A 1 363 ? -49.488 -10.262 50.737 1.00 82.88 363 ASP A N 1
ATOM 2847 C CA . ASP A 1 363 ? -49.328 -10.065 49.297 1.00 82.88 363 ASP A CA 1
ATOM 2848 C C . ASP A 1 363 ? -48.618 -8.729 49.081 1.00 82.88 363 ASP A C 1
ATOM 2850 O O . ASP A 1 363 ? -49.178 -7.679 49.392 1.00 82.88 363 ASP A O 1
ATOM 2854 N N . LEU A 1 364 ? -47.357 -8.794 48.662 1.00 85.44 364 LEU A N 1
ATOM 2855 C CA . LEU A 1 364 ? -46.515 -7.630 48.412 1.00 85.44 364 LEU A CA 1
ATOM 2856 C C . LEU A 1 364 ? -45.901 -7.777 47.021 1.00 85.44 364 LEU A C 1
ATOM 2858 O O . LEU A 1 364 ? -45.396 -8.851 46.681 1.00 85.44 364 LEU A O 1
ATOM 2862 N N . THR A 1 365 ? -45.948 -6.709 46.238 1.00 79.44 365 THR A N 1
ATOM 2863 C CA . THR A 1 365 ? -45.420 -6.667 44.873 1.00 79.44 365 THR A CA 1
ATOM 2864 C C . THR A 1 365 ? -43.905 -6.445 44.902 1.00 79.44 365 THR A C 1
ATOM 2866 O O . THR A 1 365 ? -43.459 -5.490 45.545 1.00 79.44 365 THR A O 1
ATOM 2869 N N . PRO A 1 366 ? -43.099 -7.273 44.213 1.00 74.38 366 PRO A N 1
ATOM 2870 C CA . PRO A 1 366 ? -41.689 -6.971 43.981 1.00 74.38 366 PRO A CA 1
ATOM 2871 C C . PRO A 1 366 ? -41.497 -5.623 43.273 1.00 74.38 366 PRO A C 1
ATOM 2873 O O . PRO A 1 366 ? -42.320 -5.220 42.453 1.00 74.38 366 PRO A O 1
ATOM 2876 N N . GLY A 1 367 ? -40.431 -4.906 43.629 1.00 66.06 367 GLY A N 1
ATOM 2877 C CA . GLY A 1 367 ? -40.115 -3.573 43.111 1.00 66.06 367 GLY A CA 1
ATOM 2878 C C . GLY A 1 367 ? -40.838 -2.413 43.807 1.00 66.06 367 GLY A C 1
ATOM 2879 O O . GLY A 1 367 ? -40.493 -1.260 43.557 1.00 66.06 367 GLY A O 1
ATOM 2880 N N . GLU A 1 368 ? -41.797 -2.682 44.700 1.00 77.88 368 GLU A N 1
ATOM 2881 C CA . GLU A 1 368 ? -42.519 -1.646 45.450 1.00 77.88 368 GLU A CA 1
ATOM 2882 C C . GLU A 1 368 ? -41.940 -1.420 46.858 1.00 77.88 368 GLU A C 1
ATOM 2884 O O . GLU A 1 368 ? -41.526 -2.355 47.554 1.00 77.88 368 GLU A O 1
ATOM 2889 N N . GLU A 1 369 ? -41.941 -0.155 47.293 1.00 82.12 369 GLU A N 1
ATOM 2890 C CA . GLU A 1 369 ? -41.601 0.249 48.659 1.00 82.12 369 GLU A CA 1
ATOM 2891 C C . GLU A 1 369 ? -42.853 0.246 49.547 1.00 82.12 369 GLU A C 1
ATOM 2893 O O . GLU A 1 369 ? -43.902 0.787 49.194 1.00 82.12 369 GLU A O 1
ATOM 2898 N N . TYR A 1 370 ? -42.726 -0.337 50.735 1.00 89.38 370 TYR A N 1
ATOM 2899 C CA . TYR A 1 370 ? -43.776 -0.400 51.743 1.00 89.38 370 TYR A CA 1
ATOM 2900 C C . TYR A 1 370 ? -43.334 0.333 53.007 1.00 89.38 370 TYR A C 1
ATOM 2902 O O . TYR A 1 370 ? -42.158 0.334 53.373 1.00 89.38 370 TYR A O 1
ATOM 2910 N N . THR A 1 371 ? -44.297 0.917 53.719 1.00 90.12 371 THR A N 1
ATOM 2911 C CA . THR A 1 371 ? -44.067 1.543 55.026 1.00 90.12 371 THR A CA 1
ATOM 2912 C C . THR A 1 371 ? -44.734 0.745 56.139 1.00 90.12 371 THR A C 1
ATOM 2914 O O . THR A 1 371 ? -45.769 0.118 55.920 1.00 90.12 371 THR A O 1
ATOM 2917 N N . TYR A 1 372 ? -44.175 0.762 57.347 1.00 91.25 372 TYR A N 1
ATOM 2918 C CA . TYR A 1 372 ? -44.775 0.154 58.527 1.00 91.25 372 TYR A CA 1
ATOM 2919 C C . TYR A 1 372 ? -44.831 1.110 59.715 1.00 91.25 372 TYR A C 1
ATOM 2921 O O . TYR A 1 372 ? -44.003 2.004 59.864 1.00 91.25 372 TYR A O 1
ATOM 2929 N N . ASP A 1 373 ? -45.807 0.888 60.587 1.00 90.62 373 ASP A N 1
ATOM 2930 C CA . ASP A 1 373 ? -45.981 1.628 61.833 1.00 90.62 373 ASP A CA 1
ATOM 2931 C C . ASP A 1 373 ? -46.157 0.671 63.015 1.00 90.62 373 ASP A C 1
ATOM 2933 O O . ASP A 1 373 ? -46.648 -0.452 62.845 1.00 90.62 373 ASP A O 1
ATOM 2937 N N . VAL A 1 374 ? -45.779 1.130 64.206 1.00 87.94 374 VAL A N 1
ATOM 2938 C CA . VAL A 1 374 ? -45.990 0.441 65.481 1.00 87.94 374 VAL A CA 1
ATOM 2939 C C . VAL A 1 374 ? -46.703 1.408 66.416 1.00 87.94 374 VAL A C 1
ATOM 2941 O O . VAL A 1 374 ? -46.146 2.437 66.771 1.00 87.94 374 VAL A O 1
ATOM 2944 N N . GLU A 1 375 ? -47.915 1.064 66.842 1.00 88.44 375 GLU A N 1
ATOM 2945 C CA . GLU A 1 375 ? -48.702 1.850 67.799 1.00 88.44 375 GLU A CA 1
ATOM 2946 C C . GLU A 1 375 ? -48.862 1.097 69.128 1.00 88.44 375 GLU A C 1
ATOM 2948 O O . GLU A 1 375 ? -49.136 -0.104 69.125 1.00 88.44 375 GLU A O 1
ATOM 2953 N N . THR A 1 376 ? -48.737 1.781 70.270 1.00 85.94 376 THR A N 1
ATOM 2954 C CA . THR A 1 376 ? -48.805 1.186 71.617 1.00 85.94 376 THR A CA 1
ATOM 2955 C C . THR A 1 376 ? -50.092 1.529 72.372 1.00 85.94 376 THR A C 1
ATOM 2957 O O . THR A 1 376 ? -50.661 2.620 72.269 1.00 85.94 376 THR A O 1
ATOM 2960 N N . GLY A 1 377 ? -50.526 0.618 73.242 1.00 79.19 377 GLY A N 1
ATOM 2961 C CA . GLY A 1 377 ? -51.539 0.871 74.264 1.00 79.19 377 GLY A CA 1
ATOM 2962 C C . GLY A 1 377 ? -51.205 0.180 75.592 1.00 79.19 377 GLY A C 1
ATOM 2963 O O . GLY A 1 377 ? -50.637 -0.911 75.568 1.00 79.19 377 GLY A O 1
ATOM 2964 N N . PRO A 1 378 ? -51.581 0.755 76.757 1.00 63.62 378 PRO A N 1
ATOM 2965 C CA . PRO A 1 378 ? -52.182 2.078 76.975 1.00 63.62 378 PRO A CA 1
ATOM 2966 C C . PRO A 1 378 ? -51.157 3.233 76.923 1.00 63.62 378 PRO A C 1
ATOM 2968 O O . PRO A 1 378 ? -50.017 3.088 77.353 1.00 63.62 378 PRO A O 1
ATOM 2971 N N . GLY A 1 379 ? -51.587 4.394 76.415 1.00 64.31 379 GLY A N 1
ATOM 2972 C CA . GLY A 1 379 ? -50.751 5.595 76.252 1.00 64.31 379 GLY A CA 1
ATOM 2973 C C . GLY A 1 379 ? -50.860 6.203 74.853 1.00 64.31 379 GLY A C 1
ATOM 2974 O O . GLY A 1 379 ? -51.005 7.414 74.729 1.00 64.31 379 GLY A O 1
ATOM 2975 N N . GLY A 1 380 ? -50.963 5.356 73.824 1.00 69.44 380 GLY A N 1
ATOM 2976 C CA . GLY A 1 380 ? -51.173 5.800 72.446 1.00 69.44 380 GLY A CA 1
ATOM 2977 C C . GLY A 1 380 ? -49.931 6.458 71.862 1.00 69.44 380 GLY A C 1
ATOM 2978 O O . GLY A 1 380 ? -50.037 7.573 71.356 1.00 69.44 380 GLY A O 1
ATOM 2979 N N . ASP A 1 381 ? -48.781 5.796 71.994 1.00 81.50 381 ASP A N 1
ATOM 2980 C CA . ASP A 1 381 ? -47.558 6.197 71.302 1.00 81.50 381 ASP A CA 1
ATOM 2981 C C . ASP A 1 381 ? -47.497 5.527 69.926 1.00 81.50 381 ASP A C 1
ATOM 2983 O O . ASP A 1 381 ? -48.024 4.427 69.750 1.00 81.50 381 ASP A O 1
ATOM 2987 N N . SER A 1 382 ? -46.882 6.182 68.953 1.00 82.06 382 SER A N 1
ATOM 2988 C CA . SER A 1 382 ? -46.678 5.650 67.602 1.00 82.06 382 SER A CA 1
ATOM 2989 C C . SER A 1 382 ? -45.276 5.998 67.133 1.00 82.06 382 SER A C 1
ATOM 2991 O O . SER A 1 382 ? -44.640 6.889 67.701 1.00 82.06 382 SER A O 1
ATOM 2993 N N . LEU A 1 383 ? -44.782 5.343 66.082 1.00 75.38 383 LEU A N 1
ATOM 2994 C CA . LEU A 1 383 ? -43.519 5.777 65.501 1.00 75.38 383 LEU A CA 1
ATOM 2995 C C . LEU A 1 383 ? -43.654 7.225 65.008 1.00 75.38 383 LEU A C 1
ATOM 2997 O O . LEU A 1 383 ? -44.681 7.628 64.457 1.00 75.38 383 LEU A O 1
ATOM 3001 N N . VAL A 1 384 ? -42.611 8.023 65.243 1.00 69.50 384 VAL A N 1
ATOM 3002 C CA . VAL A 1 384 ? -42.551 9.421 64.783 1.00 69.50 384 VAL A CA 1
ATOM 3003 C C . VAL A 1 384 ? -42.532 9.476 63.252 1.00 69.50 384 VAL A C 1
ATOM 3005 O O . VAL A 1 384 ? -43.135 10.363 62.650 1.00 69.50 384 VAL A O 1
ATOM 3008 N N . GLU A 1 385 ? -41.884 8.489 62.635 1.00 75.12 385 GLU A N 1
ATOM 3009 C CA . GLU A 1 385 ? -41.843 8.253 61.198 1.00 75.12 385 GLU A CA 1
ATOM 3010 C C . GLU A 1 385 ? -42.047 6.758 60.941 1.00 75.12 385 GLU A C 1
ATOM 3012 O O . GLU A 1 385 ? -41.498 5.919 61.658 1.00 75.12 385 GLU A O 1
ATOM 3017 N N . ARG A 1 386 ? -42.856 6.420 59.934 1.00 81.56 386 ARG A N 1
ATOM 3018 C CA . ARG A 1 386 ? -43.067 5.025 59.542 1.00 81.56 386 ARG A CA 1
ATOM 3019 C C . ARG A 1 386 ? -41.772 4.455 58.977 1.00 81.56 386 ARG A C 1
ATOM 3021 O O . ARG A 1 386 ? -41.159 5.083 58.119 1.00 81.56 386 ARG A O 1
ATOM 3028 N N . GLY A 1 387 ? -41.378 3.261 59.407 1.00 80.88 387 GLY A N 1
ATOM 3029 C CA . GLY A 1 387 ? -40.217 2.596 58.820 1.00 80.88 387 GLY A CA 1
ATOM 3030 C C . GLY A 1 387 ? -40.513 2.112 57.401 1.00 80.88 387 GLY A C 1
ATOM 3031 O O . GLY A 1 387 ? -41.659 1.812 57.078 1.00 80.88 387 GLY A O 1
ATOM 3032 N N . THR A 1 388 ? -39.498 2.033 56.544 1.00 84.06 388 THR A N 1
ATOM 3033 C CA . THR A 1 388 ? -39.622 1.639 55.130 1.00 84.06 388 THR A CA 1
ATOM 3034 C C . THR A 1 388 ? -38.910 0.319 54.845 1.00 84.06 388 THR A C 1
ATOM 3036 O O . THR A 1 388 ? -37.902 -0.012 55.481 1.00 84.06 388 THR A O 1
ATOM 3039 N N . PHE A 1 389 ? -39.429 -0.445 53.884 1.00 85.44 389 PHE A N 1
ATOM 3040 C CA . PHE A 1 389 ? -38.779 -1.642 53.354 1.00 85.44 389 PHE A CA 1
ATOM 3041 C C . PHE A 1 389 ? -39.127 -1.869 51.877 1.00 85.44 389 PHE A C 1
ATOM 3043 O O . PHE A 1 389 ? -40.226 -1.538 51.436 1.00 85.44 389 PHE A O 1
ATOM 3050 N N . LEU A 1 390 ? -38.187 -2.438 51.120 1.00 79.44 390 LEU A N 1
ATOM 3051 C CA . LEU A 1 390 ? -38.326 -2.710 49.686 1.00 79.44 390 LEU A CA 1
ATOM 3052 C C . LEU A 1 390 ? -38.513 -4.209 49.456 1.00 79.44 390 LEU A C 1
ATOM 3054 O O . LEU A 1 390 ? -37.772 -5.020 50.017 1.00 79.44 390 LEU A O 1
ATOM 3058 N N . VAL A 1 391 ? -39.459 -4.579 48.598 1.00 78.94 391 VAL A N 1
ATOM 3059 C CA . VAL A 1 391 ? -39.578 -5.964 48.130 1.00 78.94 391 VAL A CA 1
ATOM 3060 C C . VAL A 1 391 ? -38.720 -6.137 46.881 1.00 78.94 391 VAL A C 1
ATOM 3062 O O . VAL A 1 391 ? -38.860 -5.365 45.935 1.00 78.94 391 VAL A O 1
ATOM 3065 N N . VAL A 1 392 ? -37.810 -7.112 46.877 1.00 69.19 392 VAL A N 1
ATOM 3066 C CA . VAL A 1 392 ? -36.835 -7.325 45.788 1.00 69.19 392 VAL A CA 1
ATOM 3067 C C . VAL A 1 392 ? -36.980 -8.697 45.131 1.00 69.19 392 VAL A C 1
ATOM 3069 O O . VAL A 1 392 ? -37.425 -9.647 45.776 1.00 69.19 392 VAL A O 1
ATOM 3072 N N . ASP A 1 393 ? -36.602 -8.775 43.853 1.00 62.50 393 ASP A N 1
ATOM 3073 C CA . ASP A 1 393 ? -36.568 -10.000 43.042 1.00 62.50 393 ASP A CA 1
ATOM 3074 C C . ASP A 1 393 ? -35.201 -10.726 43.090 1.00 62.50 393 ASP A C 1
ATOM 3076 O O . ASP A 1 393 ? -34.193 -10.144 43.501 1.00 62.50 393 ASP A O 1
ATOM 3080 N N . GLU A 1 394 ? -35.160 -11.993 42.641 1.00 61.56 394 GLU A N 1
ATOM 3081 C CA . GLU A 1 394 ? -33.916 -12.753 42.397 1.00 61.56 394 GLU A CA 1
ATOM 3082 C C . GLU A 1 394 ? -33.139 -12.146 41.201 1.00 61.56 394 GLU A C 1
ATOM 3084 O O . GLU A 1 394 ? -33.743 -11.901 40.155 1.00 61.56 394 GLU A O 1
ATOM 3089 N N . PRO A 1 395 ? -31.812 -11.920 41.297 1.00 64.62 395 PRO A N 1
ATOM 3090 C CA . PRO A 1 395 ? -31.025 -11.339 40.202 1.00 64.62 395 PRO A CA 1
ATOM 3091 C C . PRO A 1 395 ? -30.965 -12.263 38.964 1.00 64.62 395 PRO A C 1
ATOM 3093 O O . PRO A 1 395 ? -31.117 -13.479 39.114 1.00 64.62 395 PRO A O 1
ATOM 3096 N N . PRO A 1 396 ? -30.727 -11.728 37.749 1.00 69.94 396 PRO A N 1
ATOM 3097 C CA . PRO A 1 396 ? -30.541 -12.533 36.537 1.00 69.94 396 PRO A CA 1
ATOM 3098 C C . PRO A 1 396 ? -29.317 -13.454 36.636 1.00 69.94 396 PRO A C 1
ATOM 3100 O O . PRO A 1 396 ? -28.282 -13.071 37.179 1.00 69.94 396 PRO A O 1
ATOM 3103 N N . GLU A 1 397 ? -29.430 -14.667 36.089 1.00 84.50 397 GLU A N 1
ATOM 3104 C CA . GLU A 1 397 ? -28.372 -15.689 36.124 1.00 84.50 397 GLU A CA 1
ATOM 3105 C C . GLU A 1 397 ? -28.290 -16.381 34.759 1.00 84.50 397 GLU A C 1
ATOM 3107 O O . GLU A 1 397 ? -29.075 -17.286 34.463 1.00 84.50 397 GLU A O 1
ATOM 3112 N N . PHE A 1 398 ? -27.364 -15.947 33.907 1.00 91.62 398 PHE A N 1
ATOM 3113 C CA . PHE A 1 398 ? -27.160 -16.487 32.568 1.00 91.62 398 PHE A CA 1
ATOM 3114 C C . PHE A 1 398 ? -26.140 -17.618 32.653 1.00 91.62 398 PHE A C 1
ATOM 3116 O O . PHE A 1 398 ? -24.969 -17.402 32.939 1.00 91.62 398 PHE A O 1
ATOM 3123 N N . ALA A 1 399 ? -26.604 -18.846 32.435 1.00 92.75 399 ALA A N 1
ATOM 3124 C CA . ALA A 1 399 ? -25.765 -20.035 32.480 1.00 92.75 399 ALA A CA 1
ATOM 3125 C C . ALA A 1 399 ? -25.500 -20.556 31.065 1.00 92.75 399 ALA A C 1
ATOM 3127 O O . ALA A 1 399 ? -26.454 -20.866 30.330 1.00 92.75 399 ALA A O 1
ATOM 3128 N N . ILE A 1 400 ? -24.228 -20.734 30.718 1.00 95.56 400 ILE A N 1
ATOM 3129 C CA . ILE A 1 400 ? -23.793 -21.282 29.434 1.00 95.56 400 ILE A CA 1
ATOM 3130 C C . ILE A 1 400 ? -24.057 -22.796 29.450 1.00 95.56 400 ILE A C 1
ATOM 3132 O O . ILE A 1 400 ? -23.694 -23.522 30.372 1.00 95.56 400 ILE A O 1
ATOM 3136 N N . GLN A 1 401 ? -24.800 -23.293 28.461 1.00 95.50 401 GLN A N 1
ATOM 3137 C CA . GLN A 1 401 ? -25.217 -24.699 28.383 1.00 95.50 401 GLN A CA 1
ATOM 3138 C C . GLN A 1 401 ? -24.308 -25.528 27.474 1.00 95.50 401 GLN A C 1
ATOM 3140 O O . GLN A 1 401 ? -24.063 -26.703 27.761 1.00 95.50 401 GLN A O 1
ATOM 3145 N N . ASN A 1 402 ? -23.885 -24.942 26.357 1.00 92.88 402 ASN A N 1
ATOM 3146 C CA . ASN A 1 402 ? -22.929 -25.498 25.408 1.00 92.88 402 ASN A CA 1
ATOM 3147 C C . ASN A 1 402 ? -22.353 -24.368 24.557 1.00 92.88 402 ASN A C 1
ATOM 3149 O O . ASN A 1 402 ? -23.031 -23.367 24.330 1.00 92.88 402 ASN A O 1
ATOM 3153 N N . VAL A 1 403 ? -21.137 -24.591 24.079 1.00 94.81 403 VAL A N 1
ATOM 3154 C CA . VAL A 1 403 ? -20.443 -23.774 23.089 1.00 94.81 403 VAL A CA 1
ATOM 3155 C C . VAL A 1 403 ? -20.046 -24.731 21.964 1.00 94.81 403 VAL A C 1
ATOM 3157 O O . VAL A 1 403 ? -19.470 -25.786 22.239 1.00 94.81 403 VAL A O 1
ATOM 3160 N N . ASP A 1 404 ? -20.447 -24.417 20.738 1.00 92.69 404 ASP A N 1
ATOM 3161 C CA . ASP A 1 404 ? -20.186 -25.189 19.525 1.00 92.69 404 ASP A CA 1
ATOM 3162 C C . ASP A 1 404 ? -19.375 -24.320 18.543 1.00 92.69 404 ASP A C 1
ATOM 3164 O O . ASP A 1 404 ? -19.608 -23.120 18.442 1.00 92.69 404 ASP A O 1
ATOM 3168 N N . ILE A 1 405 ? -18.420 -24.929 17.836 1.00 89.31 405 ILE A N 1
ATOM 3169 C CA . ILE A 1 405 ? -17.534 -24.267 16.864 1.00 89.31 405 ILE A CA 1
ATOM 3170 C C . ILE A 1 405 ? -17.691 -24.980 15.515 1.00 89.31 405 ILE A C 1
ATOM 3172 O O . ILE A 1 405 ? -17.697 -26.219 15.471 1.00 89.31 405 ILE A O 1
ATOM 3176 N N . ASP A 1 406 ? -17.811 -24.223 14.424 1.00 77.81 406 ASP A N 1
ATOM 3177 C CA . ASP A 1 406 ? -18.054 -24.754 13.076 1.00 77.81 406 ASP A CA 1
ATOM 3178 C C . ASP A 1 406 ? -16.766 -25.229 12.370 1.00 77.81 406 ASP A C 1
ATOM 3180 O O . ASP A 1 406 ? -16.361 -24.735 11.327 1.00 77.81 406 ASP A O 1
ATOM 3184 N N . GLY A 1 407 ? -16.157 -26.292 12.904 1.00 76.56 407 GLY A N 1
ATOM 3185 C CA . GLY A 1 407 ? -15.010 -26.964 12.278 1.00 76.56 407 GLY A CA 1
ATOM 3186 C C . GLY A 1 407 ? -13.646 -26.388 12.673 1.00 76.56 407 GLY A C 1
ATOM 3187 O O . GLY A 1 407 ? -13.571 -25.602 13.616 1.00 76.56 407 GLY A O 1
ATOM 3188 N N . PRO A 1 408 ? -12.557 -26.864 12.038 1.00 83.12 408 PRO A N 1
ATOM 3189 C CA . PRO A 1 408 ? -11.240 -26.293 12.260 1.00 83.12 408 PRO A CA 1
ATOM 3190 C C . PRO A 1 408 ? -11.142 -24.908 11.613 1.00 83.12 408 PRO A C 1
ATOM 3192 O O . PRO A 1 408 ? -11.773 -24.680 10.582 1.00 83.12 408 PRO A O 1
ATOM 3195 N N . VAL A 1 409 ? -10.344 -24.020 12.200 1.00 85.56 409 VAL A N 1
ATOM 3196 C CA . VAL A 1 409 ? -10.074 -22.685 11.650 1.00 85.56 409 VAL A CA 1
ATOM 3197 C C . VAL A 1 409 ? -8.683 -22.626 11.042 1.00 85.56 409 VAL A C 1
ATOM 3199 O O . VAL A 1 409 ? -7.711 -23.105 11.632 1.00 85.56 409 VAL A O 1
ATOM 3202 N N . THR A 1 410 ? -8.590 -22.033 9.864 1.00 84.06 410 THR A N 1
ATOM 3203 C CA . THR A 1 410 ? -7.323 -21.766 9.192 1.00 84.06 410 THR A CA 1
ATOM 3204 C C . THR A 1 410 ? -6.774 -20.415 9.682 1.00 84.06 410 THR A C 1
ATOM 3206 O O . THR A 1 410 ? -7.555 -19.496 9.937 1.00 84.06 410 THR A O 1
ATOM 3209 N N . PRO A 1 411 ? -5.453 -20.243 9.869 1.00 81.75 411 PRO A N 1
ATOM 3210 C CA . PRO A 1 411 ? -4.878 -18.951 10.234 1.00 81.75 411 PRO A CA 1
ATOM 3211 C C . PRO A 1 411 ? -5.379 -17.800 9.353 1.00 81.75 411 PRO A C 1
ATOM 3213 O O . PRO A 1 411 ? -5.421 -17.939 8.136 1.00 81.75 411 PRO A O 1
ATOM 3216 N N . ARG A 1 412 ? -5.680 -16.648 9.970 1.00 75.06 412 ARG A N 1
ATOM 3217 C CA . ARG A 1 412 ? -6.188 -15.427 9.308 1.00 75.06 412 ARG A CA 1
ATOM 3218 C C . ARG A 1 412 ? -7.594 -15.534 8.694 1.00 75.06 412 ARG A C 1
ATOM 3220 O O . ARG A 1 412 ? -8.060 -14.538 8.147 1.00 75.06 412 ARG A O 1
ATOM 3227 N N . GLU A 1 413 ? -8.276 -16.673 8.823 1.00 77.44 413 GLU A N 1
ATOM 3228 C CA . GLU A 1 413 ? -9.710 -16.793 8.538 1.00 77.44 413 GLU A CA 1
ATOM 3229 C C . GLU A 1 413 ? -10.557 -16.399 9.758 1.00 77.44 413 GLU A C 1
ATOM 3231 O O . GLU A 1 413 ? -10.064 -16.317 10.889 1.00 77.44 413 GLU A O 1
ATOM 3236 N N . SER A 1 414 ? -11.849 -16.176 9.519 1.00 76.06 414 SER A N 1
ATOM 3237 C CA . SER A 1 414 ? -12.840 -15.891 10.552 1.00 76.06 414 SER A CA 1
ATOM 3238 C C . SER A 1 414 ? -13.287 -17.153 11.295 1.00 76.06 414 SER A C 1
ATOM 3240 O O . SER A 1 414 ? -13.439 -18.217 10.691 1.00 76.06 414 SER A O 1
ATOM 3242 N N . LEU A 1 415 ? -13.604 -17.028 12.584 1.00 82.44 415 LEU A N 1
ATOM 3243 C CA . LEU A 1 415 ? -14.160 -18.104 13.406 1.00 82.44 415 LEU A CA 1
ATOM 3244 C C . LEU A 1 415 ? -15.533 -17.739 13.969 1.00 82.44 415 LEU A C 1
ATOM 3246 O O . LEU A 1 415 ? -15.660 -16.783 14.729 1.00 82.44 415 LEU A O 1
ATOM 3250 N N . THR A 1 416 ? -16.530 -18.576 13.689 1.00 85.50 416 THR A N 1
ATOM 3251 C CA . THR A 1 416 ? -17.878 -18.466 14.261 1.00 85.50 416 THR A CA 1
ATOM 3252 C C . THR A 1 416 ? -18.061 -19.426 15.441 1.00 85.50 416 THR A C 1
ATOM 3254 O O . THR A 1 416 ? -17.738 -20.618 15.362 1.00 85.50 416 THR A O 1
ATOM 3257 N N . VAL A 1 417 ? -18.613 -18.914 16.542 1.00 91.06 417 VAL A N 1
ATOM 3258 C CA . VAL A 1 417 ? -18.805 -19.622 17.812 1.00 91.06 417 VAL A CA 1
ATOM 3259 C C . VAL A 1 417 ? -20.258 -19.509 18.271 1.00 91.06 417 VAL A C 1
ATOM 3261 O O . VAL A 1 417 ? -20.740 -18.439 18.633 1.00 91.06 417 VAL A O 1
ATOM 3264 N N . ASP A 1 418 ? -20.956 -20.640 18.338 1.00 93.25 418 ASP A N 1
ATOM 3265 C CA . ASP A 1 418 ? -22.346 -20.723 18.782 1.00 93.25 418 ASP A CA 1
ATOM 3266 C C . ASP A 1 418 ? -22.430 -21.083 20.272 1.00 93.25 418 ASP A C 1
ATOM 3268 O O . ASP A 1 418 ? -22.209 -22.225 20.682 1.00 93.25 418 ASP A O 1
ATOM 3272 N N . ALA A 1 419 ? -22.846 -20.136 21.109 1.00 93.88 419 ALA A N 1
ATOM 3273 C CA . ALA A 1 419 ? -23.046 -20.327 22.540 1.00 93.88 419 ALA A CA 1
ATOM 3274 C C . ALA A 1 419 ? -24.532 -20.376 22.912 1.00 93.88 419 ALA A C 1
ATOM 3276 O O . ALA A 1 419 ? -25.305 -19.447 22.685 1.00 93.88 419 ALA A O 1
ATOM 3277 N N . ARG A 1 420 ? -24.974 -21.458 23.558 1.00 95.62 420 ARG A N 1
ATOM 3278 C CA . ARG A 1 420 ? -26.346 -21.573 24.068 1.00 95.62 420 ARG A CA 1
ATOM 3279 C C . ARG A 1 420 ? -26.421 -21.132 25.518 1.00 95.62 420 ARG A C 1
ATOM 3281 O O . ARG A 1 420 ? -25.873 -21.790 26.399 1.00 95.62 420 ARG A O 1
ATOM 3288 N N . ILE A 1 421 ? -27.217 -20.111 25.791 1.00 95.62 421 ILE A N 1
ATOM 3289 C CA . ILE A 1 421 ? -27.324 -19.495 27.112 1.00 95.62 421 ILE A CA 1
ATOM 3290 C C . ILE A 1 421 ? -28.746 -19.639 27.635 1.00 95.62 421 ILE A C 1
ATOM 3292 O O . ILE A 1 421 ? -29.716 -19.584 26.875 1.00 95.62 421 ILE A O 1
ATOM 3296 N N . LYS A 1 422 ? -28.878 -19.879 28.941 1.00 93.88 422 LYS A N 1
ATOM 3297 C CA . LYS A 1 422 ? -30.163 -19.997 29.628 1.00 93.88 422 LYS A CA 1
ATOM 3298 C C . LYS A 1 422 ? -30.205 -19.091 30.852 1.00 93.88 422 LYS A C 1
ATOM 3300 O O . LYS A 1 422 ? -29.378 -19.257 31.742 1.00 93.88 422 LYS A O 1
ATOM 3305 N N . ASN A 1 423 ? -31.236 -18.255 30.952 1.00 88.94 423 ASN A N 1
ATOM 3306 C CA . ASN A 1 423 ? -31.474 -17.447 32.143 1.00 88.94 423 ASN A CA 1
ATOM 3307 C C . ASN A 1 423 ? -32.215 -18.258 33.222 1.00 88.94 423 ASN A C 1
ATOM 3309 O O . ASN A 1 423 ? -33.273 -18.848 32.972 1.00 88.94 423 ASN A O 1
ATOM 3313 N N . GLN A 1 424 ? -31.646 -18.330 34.422 1.00 85.06 424 GLN A N 1
ATOM 3314 C CA . GLN A 1 424 ? -32.210 -19.004 35.594 1.00 85.06 424 GLN A CA 1
ATOM 3315 C C . GLN A 1 424 ? -32.806 -18.021 36.621 1.00 85.06 424 GLN A C 1
ATOM 3317 O O . GLN A 1 424 ? -33.610 -18.454 37.453 1.00 85.06 424 GLN A O 1
ATOM 3322 N N . GLY A 1 425 ? -32.479 -16.728 36.511 1.00 73.44 425 GLY A N 1
ATOM 3323 C CA . GLY A 1 425 ? -32.979 -15.622 37.336 1.00 73.44 425 GLY A CA 1
ATOM 3324 C C . GLY A 1 425 ? -34.148 -14.862 36.696 1.00 73.44 425 GLY A C 1
ATOM 3325 O O . GLY A 1 425 ? -34.856 -15.414 35.850 1.00 73.44 425 GLY A O 1
ATOM 3326 N N . GLU A 1 426 ? -34.392 -13.616 37.113 1.00 68.81 426 GLU A N 1
ATOM 3327 C CA . GLU A 1 426 ? -35.401 -12.743 36.484 1.00 68.81 426 GLU A CA 1
ATOM 3328 C C . GLU A 1 426 ? -34.991 -12.260 35.088 1.00 68.81 426 GLU A C 1
ATOM 3330 O O . GLU A 1 426 ? -33.820 -12.325 34.710 1.00 68.81 426 GLU A O 1
ATOM 3335 N N . GLN A 1 427 ? -35.976 -11.792 34.316 1.00 70.56 427 GLN A N 1
ATOM 3336 C CA . GLN A 1 427 ? -35.747 -11.215 32.990 1.00 70.56 427 GLN A CA 1
ATOM 3337 C C . GLN A 1 427 ? -34.758 -10.048 33.078 1.00 70.56 427 GLN A C 1
ATOM 3339 O O . GLN A 1 427 ? -34.964 -9.108 33.846 1.00 70.56 427 GLN A O 1
ATOM 3344 N N . HIS A 1 428 ? -33.688 -10.107 32.289 1.00 74.44 428 HIS A N 1
ATOM 3345 C CA . HIS A 1 428 ? -32.691 -9.043 32.225 1.00 74.44 428 HIS A CA 1
ATOM 3346 C C . HIS A 1 428 ? -31.845 -9.163 30.956 1.00 74.44 428 HIS A C 1
ATOM 3348 O O . HIS A 1 428 ? -31.884 -10.191 30.277 1.00 74.44 428 HIS A O 1
ATOM 3354 N N . LYS A 1 429 ? -31.060 -8.119 30.687 1.00 77.75 429 LYS A N 1
ATOM 3355 C CA . LYS A 1 429 ? -30.022 -8.050 29.655 1.00 77.75 429 LYS A CA 1
ATOM 3356 C C . LYS A 1 429 ? -28.641 -8.332 30.249 1.00 77.75 429 LYS A C 1
ATOM 3358 O O . LYS A 1 429 ? -28.314 -7.771 31.288 1.00 77.75 429 LYS A O 1
ATOM 3363 N N . GLN A 1 430 ? -27.838 -9.192 29.642 1.00 80.19 430 GLN A N 1
ATOM 3364 C CA . GLN A 1 430 ? -26.431 -9.360 30.022 1.00 80.19 430 GLN A CA 1
ATOM 3365 C C . GLN A 1 430 ? -25.555 -9.408 28.782 1.00 80.19 430 GLN A C 1
ATOM 3367 O O . GLN A 1 430 ? -25.984 -9.912 27.744 1.00 80.19 430 GLN A O 1
ATOM 3372 N N . PHE A 1 431 ? -24.318 -8.939 28.916 1.00 75.94 431 PHE A N 1
ATOM 3373 C CA . PHE A 1 431 ? -23.316 -9.144 27.882 1.00 75.94 431 PHE A CA 1
ATOM 3374 C C . PHE A 1 431 ? -22.860 -10.600 27.846 1.00 75.94 431 PHE A C 1
ATOM 3376 O O . PHE A 1 431 ? -22.669 -11.252 28.877 1.00 75.94 431 PHE A O 1
ATOM 3383 N N . VAL A 1 432 ? -22.675 -11.077 26.627 1.00 83.94 432 VAL A N 1
ATOM 3384 C CA . VAL A 1 432 ? -22.039 -12.330 26.261 1.00 83.94 432 VAL A CA 1
ATOM 3385 C C . VAL A 1 432 ? -20.832 -11.951 25.428 1.00 83.94 432 VAL A C 1
ATOM 3387 O O . VAL A 1 432 ? -20.976 -11.171 24.497 1.00 83.94 432 VAL A O 1
ATOM 3390 N N . TRP A 1 433 ? -19.655 -12.465 25.740 1.00 85.31 433 TRP A N 1
ATOM 3391 C CA . TRP A 1 433 ? -18.447 -12.127 24.994 1.00 85.31 433 TRP A CA 1
ATOM 3392 C C . TRP A 1 433 ? -17.641 -13.366 24.643 1.00 85.31 433 TRP A C 1
ATOM 3394 O O . TRP A 1 433 ? -17.742 -14.398 25.310 1.00 85.31 433 TRP A O 1
ATOM 3404 N N . LEU A 1 434 ? -16.836 -13.240 23.597 1.00 90.69 434 LEU A N 1
ATOM 3405 C CA . LEU A 1 434 ? -15.844 -14.203 23.158 1.00 90.69 434 LEU A CA 1
ATOM 3406 C C . LEU A 1 434 ? -14.455 -13.640 23.457 1.00 90.69 434 LEU A C 1
ATOM 3408 O O . LEU A 1 434 ? -14.116 -12.535 23.041 1.00 90.69 434 LEU A O 1
ATOM 3412 N N . GLU A 1 435 ? -13.646 -14.404 24.179 1.00 88.19 435 GLU A N 1
ATOM 3413 C CA . GLU A 1 435 ? -12.226 -14.140 24.382 1.00 88.19 435 GLU A CA 1
ATOM 3414 C C . GLU A 1 435 ? -11.406 -15.006 23.423 1.00 88.19 435 GLU A C 1
ATOM 3416 O O . GLU A 1 435 ? -11.588 -16.230 23.372 1.00 88.19 435 GLU A O 1
ATOM 3421 N N . GLY A 1 436 ? -10.496 -14.363 22.691 1.00 85.25 436 GLY A N 1
ATOM 3422 C CA . GLY A 1 436 ? -9.519 -15.023 21.831 1.00 85.25 436 GLY A CA 1
ATOM 3423 C C . GLY A 1 436 ? -8.395 -15.694 22.629 1.00 85.25 436 GLY A C 1
ATOM 3424 O O . GLY A 1 436 ? -8.383 -15.708 23.863 1.00 85.25 436 GLY A O 1
ATOM 3425 N N . PHE A 1 437 ? -7.399 -16.237 21.927 1.00 85.94 437 PHE A N 1
ATOM 3426 C CA . PHE A 1 437 ? -6.335 -17.057 22.532 1.00 85.94 437 PHE A CA 1
ATOM 3427 C C . PHE A 1 437 ? -5.423 -16.316 23.527 1.00 85.94 437 PHE A C 1
ATOM 3429 O O . PHE A 1 437 ? -4.730 -16.941 24.333 1.00 85.94 437 PHE A O 1
ATOM 3436 N N . ASP A 1 438 ? -5.389 -14.986 23.479 1.00 80.06 438 ASP A N 1
ATOM 3437 C CA . ASP A 1 438 ? -4.617 -14.134 24.385 1.00 80.06 438 ASP A CA 1
ATOM 3438 C C . ASP A 1 438 ? -5.433 -13.621 25.589 1.00 80.06 438 ASP A C 1
ATOM 3440 O O . ASP A 1 438 ? -4.887 -12.935 26.463 1.00 80.06 438 ASP A O 1
ATOM 3444 N N . GLY A 1 439 ? -6.714 -14.001 25.668 1.00 77.94 439 GLY A N 1
ATOM 3445 C CA . GLY A 1 439 ? -7.662 -13.576 26.695 1.00 77.94 439 GLY A CA 1
ATOM 3446 C C . GLY A 1 439 ? -8.232 -12.174 26.478 1.00 77.94 439 GLY A C 1
ATOM 3447 O O . GLY A 1 439 ? -8.877 -11.642 27.383 1.00 77.94 439 GLY A O 1
ATOM 3448 N N . ASN A 1 440 ? -7.979 -11.545 25.326 1.00 76.56 440 ASN A N 1
ATOM 3449 C CA . ASN A 1 440 ? -8.662 -10.315 24.950 1.00 76.56 440 ASN A CA 1
ATOM 3450 C C . ASN A 1 440 ? -10.041 -10.639 24.375 1.00 76.56 440 ASN A C 1
ATOM 3452 O O . ASN A 1 440 ? -10.228 -11.658 23.712 1.00 76.56 440 ASN A O 1
ATOM 3456 N N . VAL A 1 441 ? -11.003 -9.754 24.627 1.00 74.69 441 VAL A N 1
ATOM 3457 C CA . VAL A 1 441 ? -12.333 -9.858 24.025 1.00 74.69 441 VAL A CA 1
ATOM 3458 C C . VAL A 1 441 ? -12.217 -9.548 22.538 1.00 74.69 441 VAL A C 1
ATOM 3460 O O . VAL A 1 441 ? -11.743 -8.470 22.180 1.00 74.69 441 VAL A O 1
ATOM 3463 N N . VAL A 1 442 ? -12.626 -10.502 21.707 1.00 77.69 442 VAL A N 1
ATOM 3464 C CA . VAL A 1 442 ? -12.635 -10.394 20.240 1.00 77.69 442 VAL A CA 1
ATOM 3465 C C . VAL A 1 442 ? -14.037 -10.140 19.696 1.00 77.69 442 VAL A C 1
ATOM 3467 O O . VAL A 1 442 ? -14.156 -9.582 18.616 1.00 77.69 442 VAL A O 1
ATOM 3470 N N . ASP A 1 443 ? -15.074 -10.491 20.464 1.00 73.94 443 ASP A N 1
ATOM 3471 C CA . ASP A 1 443 ? -16.471 -10.197 20.139 1.00 73.94 443 ASP A CA 1
ATOM 3472 C C . ASP A 1 443 ? -17.328 -10.073 21.409 1.00 73.94 443 ASP A C 1
ATOM 3474 O O . ASP A 1 443 ? -17.045 -10.709 22.430 1.00 73.94 443 ASP A O 1
ATOM 3478 N N . ILE A 1 444 ? -18.372 -9.248 21.369 1.00 79.12 444 ILE A N 1
ATOM 3479 C CA . ILE A 1 444 ? -19.298 -9.016 22.479 1.00 79.12 444 ILE A CA 1
ATOM 3480 C C . ILE A 1 444 ? -20.702 -8.695 21.959 1.00 79.12 444 ILE A C 1
ATOM 3482 O O . ILE A 1 444 ? -20.887 -7.842 21.103 1.00 79.12 444 ILE A O 1
ATOM 3486 N N . GLY A 1 445 ? -21.715 -9.334 22.540 1.00 63.81 445 GLY A N 1
ATOM 3487 C CA . GLY A 1 445 ? -23.122 -9.093 22.234 1.00 63.81 445 GLY A CA 1
ATOM 3488 C C . GLY A 1 445 ? -23.979 -8.988 23.493 1.00 63.81 445 GLY A C 1
ATOM 3489 O O . GLY A 1 445 ? -23.693 -9.603 24.520 1.00 63.81 445 GLY A O 1
ATOM 3490 N N . GLU A 1 446 ? -25.063 -8.217 23.435 1.00 80.56 446 GLU A N 1
ATOM 3491 C CA . GLU A 1 446 ? -26.049 -8.145 24.517 1.00 80.56 446 GLU A CA 1
ATOM 3492 C C . GLU A 1 446 ? -27.153 -9.195 24.308 1.00 80.56 446 GLU A C 1
ATOM 3494 O O . GLU A 1 446 ? -27.723 -9.348 23.227 1.00 80.56 446 GLU A O 1
ATOM 3499 N N . LEU A 1 447 ? -27.495 -9.927 25.366 1.00 83.75 447 LEU A N 1
ATOM 3500 C CA . LEU A 1 447 ? -28.538 -10.939 25.347 1.00 83.75 447 LEU A CA 1
ATOM 3501 C C . LEU A 1 447 ? -29.606 -10.622 26.397 1.00 83.75 447 LEU A C 1
ATOM 3503 O O . LEU A 1 447 ? -29.336 -10.636 27.595 1.00 83.75 447 LEU A O 1
ATOM 3507 N N . GLU A 1 448 ? -30.846 -10.401 25.958 1.00 85.88 448 GLU A N 1
ATOM 3508 C CA . GLU A 1 448 ? -32.018 -10.371 26.838 1.00 85.88 448 GLU A CA 1
ATOM 3509 C C . GLU A 1 448 ? -32.699 -11.740 26.857 1.00 85.88 448 GLU A C 1
ATOM 3511 O O . GLU A 1 448 ? -32.975 -12.321 25.804 1.00 85.88 448 GLU A O 1
ATOM 3516 N N . LEU A 1 449 ? -32.982 -12.258 28.052 1.00 85.25 449 LEU A N 1
ATOM 3517 C CA . LEU A 1 449 ? -33.716 -13.509 28.224 1.00 85.25 449 LEU A CA 1
ATOM 3518 C C . LEU A 1 449 ? -34.747 -13.375 29.331 1.00 85.25 449 LEU A C 1
ATOM 3520 O O . LEU A 1 449 ? -34.403 -13.013 30.459 1.00 85.25 449 LEU A O 1
ATOM 3524 N N . ASP A 1 450 ? -35.979 -13.790 29.045 1.00 82.69 450 ASP A N 1
ATOM 3525 C CA . ASP A 1 450 ? -36.994 -14.004 30.068 1.00 82.69 450 ASP A CA 1
ATOM 3526 C C . ASP A 1 450 ? -36.557 -15.092 31.060 1.00 82.69 450 ASP A C 1
ATOM 3528 O O . ASP A 1 450 ? -35.740 -15.980 30.778 1.00 82.69 450 ASP A O 1
ATOM 3532 N N . ARG A 1 451 ? -37.175 -15.094 32.241 1.00 80.31 451 ARG A N 1
ATOM 3533 C CA . ARG A 1 451 ? -36.951 -16.135 33.246 1.00 80.31 451 ARG A CA 1
ATOM 3534 C C . ARG A 1 451 ? -37.201 -17.538 32.674 1.00 80.31 451 ARG A C 1
ATOM 3536 O O . ARG A 1 451 ? -38.312 -17.875 32.262 1.00 80.31 451 ARG A O 1
ATOM 3543 N N . ASN A 1 452 ? -36.199 -18.417 32.771 1.00 79.50 452 ASN A N 1
ATOM 3544 C CA . ASN A 1 452 ? -36.152 -19.772 32.190 1.00 79.50 452 ASN A CA 1
ATOM 3545 C C . ASN A 1 452 ? -36.082 -19.851 30.654 1.00 79.50 452 ASN A C 1
ATOM 3547 O O . ASN A 1 452 ? -36.162 -20.967 30.118 1.00 79.50 452 ASN A O 1
ATOM 3551 N N . GLU A 1 453 ? -35.931 -18.732 29.950 1.00 87.75 453 GLU A N 1
ATOM 3552 C CA . GLU A 1 453 ? -35.685 -18.718 28.512 1.00 87.75 453 GLU A CA 1
ATOM 3553 C C . GLU A 1 453 ? -34.256 -19.173 28.190 1.00 87.75 453 GLU A C 1
ATOM 3555 O O . GLU A 1 453 ? -33.348 -19.106 29.020 1.00 87.75 453 GLU A O 1
ATOM 3560 N N . GLN A 1 454 ? -34.073 -19.711 26.985 1.00 92.44 454 GLN A N 1
ATOM 3561 C CA . GLN A 1 454 ? -32.769 -20.078 26.450 1.00 92.44 454 GLN A CA 1
ATOM 3562 C C . GLN A 1 454 ? -32.674 -19.629 24.991 1.00 92.44 454 GLN A C 1
ATOM 3564 O O . GLN A 1 454 ? -33.633 -19.817 24.234 1.00 92.44 454 GLN A O 1
ATOM 3569 N N . LYS A 1 455 ? -31.509 -19.140 24.580 1.00 91.69 455 LYS A N 1
ATOM 3570 C CA . LYS A 1 455 ? -31.227 -18.718 23.204 1.00 91.69 455 LYS A CA 1
ATOM 3571 C C . LYS A 1 455 ? -29.802 -19.126 22.829 1.00 91.69 455 LYS A C 1
ATOM 3573 O O . LYS A 1 455 ? -28.973 -19.332 23.711 1.00 91.69 455 LYS A O 1
ATOM 3578 N N . THR A 1 456 ? -29.563 -19.333 21.540 1.00 91.12 456 THR A N 1
ATOM 3579 C CA . THR A 1 456 ? -28.207 -19.471 20.999 1.00 91.12 456 THR A CA 1
ATOM 3580 C C . THR A 1 456 ? -27.774 -18.096 20.517 1.00 91.12 456 THR A C 1
ATOM 3582 O O . THR A 1 456 ? -28.553 -17.437 19.827 1.00 91.12 456 THR A O 1
ATOM 3585 N N . VAL A 1 457 ? -26.594 -17.673 20.946 1.00 87.12 457 VAL A N 1
ATOM 3586 C CA . VAL A 1 457 ? -25.890 -16.479 20.488 1.00 87.12 457 VAL A CA 1
ATOM 3587 C C . VAL A 1 457 ? -24.737 -16.958 19.627 1.00 87.12 457 VAL A C 1
ATOM 3589 O O . VAL A 1 457 ? -24.039 -17.887 20.026 1.00 87.12 457 VAL A O 1
ATOM 3592 N N . THR A 1 458 ? -24.590 -16.350 18.463 1.00 87.81 458 THR A N 1
ATOM 3593 C CA . THR A 1 458 ? -23.480 -16.582 17.547 1.00 87.81 458 THR A CA 1
ATOM 3594 C C . THR A 1 458 ? -22.513 -15.422 17.736 1.00 87.81 458 THR A C 1
ATOM 3596 O O . THR A 1 458 ? -22.959 -14.277 17.731 1.00 87.81 458 THR A O 1
ATOM 3599 N N . LEU A 1 459 ? -21.249 -15.735 18.002 1.00 81.06 459 LEU A N 1
ATOM 3600 C CA . LEU A 1 459 ? -20.159 -14.781 18.193 1.00 81.06 459 LEU A CA 1
ATOM 3601 C C . LEU A 1 459 ? -19.120 -15.010 17.096 1.00 81.06 459 LEU A C 1
ATOM 3603 O O . LEU A 1 459 ? -18.869 -16.162 16.735 1.00 81.06 459 LEU A O 1
ATOM 3607 N N . GLU A 1 460 ? -18.516 -13.951 16.577 1.00 78.62 460 GLU A N 1
ATOM 3608 C CA . GLU A 1 460 ? -17.643 -14.003 15.402 1.00 78.62 460 GLU A CA 1
ATOM 3609 C C . GLU A 1 460 ? -16.295 -13.333 15.663 1.00 78.62 460 GLU A C 1
ATOM 3611 O O . GLU A 1 460 ? -16.213 -12.200 16.117 1.00 78.62 460 GLU A O 1
ATOM 3616 N N . TRP A 1 461 ? -15.209 -14.041 15.359 1.00 80.31 461 TRP A N 1
ATOM 3617 C CA . TRP A 1 461 ? -13.852 -13.510 15.410 1.00 80.31 461 TRP A CA 1
ATOM 3618 C C . TRP A 1 461 ? -13.328 -13.350 13.980 1.00 80.31 461 TRP A C 1
ATOM 3620 O O . TRP A 1 461 ? -12.990 -14.346 13.349 1.00 80.31 461 TRP A O 1
ATOM 3630 N N . GLY A 1 462 ? -13.268 -12.111 13.477 1.00 58.09 462 GLY A N 1
ATOM 3631 C CA . GLY A 1 462 ? -13.027 -11.810 12.054 1.00 58.09 462 GLY A CA 1
ATOM 3632 C C . GLY A 1 462 ? -11.695 -12.304 11.472 1.00 58.09 462 GLY A C 1
ATOM 3633 O O . GLY A 1 462 ? -11.678 -12.861 10.382 1.00 58.09 462 GLY A O 1
ATOM 3634 N N . SER A 1 463 ? -10.579 -12.165 12.196 1.00 74.75 463 SER A N 1
ATOM 3635 C CA . SER A 1 463 ? -9.280 -12.716 11.776 1.00 74.75 463 SER A CA 1
ATOM 3636 C C . SER A 1 463 ? -8.571 -13.361 12.956 1.00 74.75 463 SER A C 1
ATOM 3638 O O . SER A 1 463 ? -8.210 -12.695 13.932 1.00 74.75 463 SER A O 1
ATOM 3640 N N . VAL A 1 464 ? -8.415 -14.683 12.887 1.00 76.75 464 VAL A N 1
ATOM 3641 C CA . VAL A 1 464 ? -7.859 -15.474 13.982 1.00 76.75 464 VAL A CA 1
ATOM 3642 C C . VAL A 1 464 ? -6.330 -15.420 13.987 1.00 76.75 464 VAL A C 1
ATOM 3644 O O . VAL A 1 464 ? -5.647 -16.065 13.184 1.00 76.75 464 VAL A O 1
ATOM 3647 N N . ASP A 1 465 ? -5.789 -14.700 14.970 1.00 75.38 465 ASP A N 1
ATOM 3648 C CA . ASP A 1 465 ? -4.361 -14.665 15.287 1.00 75.38 465 ASP A CA 1
ATOM 3649 C C . ASP A 1 465 ? -3.939 -15.927 16.050 1.00 75.38 465 ASP A C 1
ATOM 3651 O O . ASP A 1 465 ? -4.131 -16.045 17.262 1.00 75.38 465 ASP A O 1
ATOM 3655 N N . VAL A 1 466 ? -3.339 -16.892 15.353 1.00 80.06 466 VAL A N 1
ATOM 3656 C CA . VAL A 1 466 ? -3.023 -18.198 15.950 1.00 80.06 466 VAL A CA 1
ATOM 3657 C C . VAL A 1 466 ? -1.889 -18.104 16.992 1.00 80.06 466 VAL A C 1
ATOM 3659 O O . VAL A 1 466 ? -0.855 -17.475 16.739 1.00 80.06 466 VAL A O 1
ATOM 3662 N N . PRO A 1 467 ? -2.018 -18.747 18.172 1.00 79.06 467 PRO A N 1
ATOM 3663 C CA . PRO A 1 467 ? -1.022 -18.682 19.231 1.00 79.06 467 PRO A CA 1
ATOM 3664 C C . PRO A 1 467 ? 0.248 -19.453 18.871 1.00 79.06 467 PRO A C 1
ATOM 3666 O O . PRO A 1 467 ? 0.266 -20.358 18.041 1.00 79.06 467 PRO A O 1
ATOM 3669 N N . ALA A 1 468 ? 1.327 -19.158 19.599 1.00 73.38 468 ALA A N 1
ATOM 3670 C CA . ALA A 1 468 ? 2.612 -19.841 19.434 1.00 73.38 468 ALA A CA 1
ATOM 3671 C C . ALA A 1 468 ? 2.569 -21.356 19.739 1.00 73.38 468 ALA A C 1
ATOM 3673 O O . ALA A 1 468 ? 3.457 -22.090 19.307 1.00 73.38 468 ALA A O 1
ATOM 3674 N N . GLU A 1 469 ? 1.581 -21.815 20.510 1.00 78.75 469 GLU A N 1
ATOM 3675 C CA . GLU A 1 469 ? 1.338 -23.230 20.819 1.00 78.75 469 GLU A CA 1
ATOM 3676 C C . GLU A 1 469 ? -0.080 -23.609 20.339 1.00 78.75 469 GLU A C 1
ATOM 3678 O O . GLU A 1 469 ? -1.005 -23.650 21.147 1.00 78.75 469 GLU A O 1
ATOM 3683 N N . PRO A 1 470 ? -0.276 -23.863 19.029 1.00 80.12 470 PRO A N 1
ATOM 3684 C CA . PRO A 1 470 ? -1.603 -24.084 18.440 1.00 80.12 470 PRO A CA 1
ATOM 3685 C C . PRO A 1 470 ? -2.283 -25.373 18.925 1.00 80.12 470 PRO A C 1
ATOM 3687 O O . PRO A 1 470 ? -3.504 -25.443 18.962 1.00 80.12 470 PRO A O 1
ATOM 3690 N N . ASP A 1 471 ? -1.512 -26.367 19.385 1.00 78.38 471 ASP A N 1
ATOM 3691 C CA . ASP A 1 471 ? -2.044 -27.598 19.998 1.00 78.38 471 ASP A CA 1
ATOM 3692 C C . ASP A 1 471 ? -2.793 -27.349 21.331 1.00 78.38 471 ASP A C 1
ATOM 3694 O O . ASP A 1 471 ? -3.426 -28.268 21.857 1.00 78.38 471 ASP A O 1
ATOM 3698 N N . GLU A 1 472 ? -2.670 -26.151 21.918 1.00 81.25 472 GLU A N 1
ATOM 3699 C CA . GLU A 1 472 ? -3.339 -25.723 23.158 1.00 81.25 472 GLU A CA 1
ATOM 3700 C C . GLU A 1 472 ? -4.255 -24.500 22.916 1.00 81.25 472 GLU A C 1
ATOM 3702 O O . GLU A 1 472 ? -4.512 -23.725 23.835 1.00 81.25 472 GLU A O 1
ATOM 3707 N N . ALA A 1 473 ? -4.718 -24.296 21.676 1.00 86.94 473 ALA A N 1
ATOM 3708 C CA . ALA A 1 473 ? -5.593 -23.188 21.308 1.00 86.94 473 ALA A CA 1
ATOM 3709 C C . ALA A 1 473 ? -6.985 -23.339 21.953 1.00 86.94 473 ALA A C 1
ATOM 3711 O O . ALA A 1 473 ? -7.768 -24.214 21.587 1.00 86.94 473 ALA A O 1
ATOM 3712 N N . GLU A 1 474 ? -7.297 -22.471 22.914 1.00 92.06 474 GLU A N 1
ATOM 3713 C CA . GLU A 1 474 ? -8.573 -22.444 23.634 1.00 92.06 474 GLU A CA 1
ATOM 3714 C C . GLU A 1 474 ? -9.208 -21.050 23.531 1.00 92.06 474 GLU A C 1
ATOM 3716 O O . GLU A 1 474 ? -8.539 -20.041 23.758 1.00 92.06 474 GLU A O 1
ATOM 3721 N N . ILE A 1 475 ? -10.509 -20.994 23.249 1.00 93.31 475 ILE A N 1
ATOM 3722 C CA . ILE A 1 475 ? -11.322 -19.769 23.333 1.00 93.31 475 ILE A CA 1
ATOM 3723 C C . ILE A 1 475 ? -12.234 -19.832 24.551 1.00 93.31 475 ILE A C 1
ATOM 3725 O O . ILE A 1 475 ? -12.583 -20.919 25.023 1.00 93.31 475 ILE A O 1
ATOM 3729 N N . THR A 1 476 ? -12.657 -18.677 25.059 1.00 94.25 476 THR A N 1
ATOM 3730 C CA . THR A 1 476 ? -13.600 -18.615 26.185 1.00 94.25 476 THR A CA 1
ATOM 3731 C C . THR A 1 476 ? -14.826 -17.805 25.814 1.00 94.25 476 THR A C 1
ATOM 3733 O O . THR A 1 476 ? -14.708 -16.668 25.382 1.00 94.25 476 THR A O 1
ATOM 3736 N N . VAL A 1 477 ? -16.012 -18.370 26.036 1.00 95.06 477 VAL A N 1
ATOM 3737 C CA . VAL A 1 477 ? -17.262 -17.610 26.009 1.00 95.06 477 VAL A CA 1
ATOM 3738 C C . VAL A 1 477 ? -17.630 -17.242 27.438 1.00 95.06 477 VAL A C 1
ATOM 3740 O O . VAL A 1 477 ? -17.700 -18.108 28.314 1.00 95.06 477 VAL A O 1
ATOM 3743 N N . GLY A 1 478 ? -17.866 -15.958 27.680 1.00 89.38 478 GLY A N 1
ATOM 3744 C CA . GLY A 1 478 ? -18.222 -15.416 28.983 1.00 89.38 478 GLY A CA 1
ATOM 3745 C C . GLY A 1 478 ? -19.590 -14.745 28.995 1.00 89.38 478 GLY A C 1
ATOM 3746 O O . GLY A 1 478 ? -20.077 -14.247 27.988 1.00 89.38 478 GLY A O 1
ATOM 3747 N N . THR A 1 479 ? -20.206 -14.744 30.170 1.00 90.06 479 THR A N 1
ATOM 3748 C CA . THR A 1 479 ? -21.340 -13.907 30.575 1.00 90.06 479 THR A CA 1
ATOM 3749 C C . THR A 1 479 ? -21.007 -13.298 31.935 1.00 90.06 479 THR A C 1
ATOM 3751 O O . THR A 1 479 ? -20.102 -13.773 32.627 1.00 90.06 479 THR A O 1
ATOM 3754 N N . GLU A 1 480 ? -21.755 -12.293 32.391 1.00 86.62 480 GLU A N 1
ATOM 3755 C CA . GLU A 1 480 ? -21.509 -11.685 33.710 1.00 86.62 480 GLU A CA 1
ATOM 3756 C C . GLU A 1 480 ? -21.565 -12.695 34.875 1.00 86.62 480 GLU A C 1
ATOM 3758 O O . GLU A 1 480 ? -20.991 -12.452 35.941 1.00 86.62 480 GLU A O 1
ATOM 3763 N N . THR A 1 481 ? -22.252 -13.830 34.687 1.00 86.31 481 THR A N 1
ATOM 3764 C CA . THR A 1 481 ? -22.493 -14.829 35.737 1.00 86.31 481 THR A CA 1
ATOM 3765 C C . THR A 1 481 ? -21.844 -16.196 35.512 1.00 86.31 481 THR A C 1
ATOM 3767 O O . THR A 1 481 ? -21.785 -16.981 36.461 1.00 86.31 481 THR A O 1
ATOM 3770 N N . ASP A 1 482 ? -21.356 -16.498 34.308 1.00 92.62 482 ASP A N 1
ATOM 3771 C CA . ASP A 1 482 ? -20.826 -17.818 33.930 1.00 92.62 482 ASP A CA 1
ATOM 3772 C C . ASP A 1 482 ? -19.819 -17.719 32.773 1.00 92.62 482 ASP A C 1
ATOM 3774 O O . ASP A 1 482 ? -19.925 -16.810 31.953 1.00 92.62 482 ASP A O 1
ATOM 3778 N N . SER A 1 483 ? -18.871 -18.653 32.672 1.00 94.00 483 SER A N 1
ATOM 3779 C CA . SER A 1 483 ? -17.915 -18.725 31.556 1.00 94.00 483 SER A CA 1
ATOM 3780 C C . SER A 1 483 ? -17.554 -20.172 31.211 1.00 94.00 483 SER A C 1
ATOM 3782 O O . SER A 1 483 ? -17.440 -21.017 32.101 1.00 94.00 483 SER A O 1
ATOM 3784 N N . GLU A 1 484 ? -17.342 -20.460 29.927 1.00 95.56 484 GLU A N 1
ATOM 3785 C CA . GLU A 1 484 ? -16.987 -21.788 29.412 1.00 95.56 484 GLU A CA 1
ATOM 3786 C C . GLU A 1 484 ? -15.840 -21.668 28.398 1.00 95.56 484 GLU A C 1
ATOM 3788 O O . GLU A 1 484 ? -15.856 -20.789 27.539 1.00 95.56 484 GLU A O 1
ATOM 3793 N N . THR A 1 485 ? -14.859 -22.567 28.488 1.00 94.31 485 THR A N 1
ATOM 3794 C CA . THR A 1 485 ? -13.675 -22.607 27.613 1.00 94.31 485 THR A CA 1
ATOM 3795 C C . THR A 1 485 ? -13.733 -23.842 26.714 1.00 94.31 485 THR A C 1
ATOM 3797 O O . THR A 1 485 ? -14.074 -24.929 27.193 1.00 94.31 485 THR A O 1
ATOM 3800 N N . VAL A 1 486 ? -13.398 -23.692 25.430 1.00 93.25 486 VAL A N 1
ATOM 3801 C CA . VAL A 1 486 ? -13.437 -24.769 24.426 1.00 93.25 486 VAL A CA 1
ATOM 3802 C C . VAL A 1 486 ? -12.153 -24.790 23.596 1.00 93.25 486 VAL A C 1
ATOM 3804 O O . VAL A 1 486 ? -11.646 -23.739 23.214 1.00 93.25 486 VAL A O 1
ATOM 3807 N N . ASP A 1 487 ? -11.658 -25.998 23.309 1.00 91.25 487 ASP A N 1
ATOM 3808 C CA . ASP A 1 487 ? -10.535 -26.238 22.396 1.00 91.25 487 ASP A CA 1
ATOM 3809 C C . ASP A 1 487 ? -10.926 -25.894 20.943 1.00 91.25 487 ASP A C 1
ATOM 3811 O O . ASP A 1 487 ? -11.983 -26.323 20.467 1.00 91.25 487 ASP A O 1
ATOM 3815 N N . VAL A 1 488 ? -10.056 -25.187 20.223 1.00 90.88 488 VAL A N 1
ATOM 3816 C CA . VAL A 1 488 ? -10.200 -24.889 18.790 1.00 90.88 488 VAL A CA 1
ATOM 3817 C C . VAL A 1 488 ? -9.214 -25.747 17.999 1.00 90.88 488 VAL A C 1
ATOM 3819 O O . VAL A 1 488 ? -8.012 -25.721 18.259 1.00 90.88 488 VAL A O 1
ATOM 3822 N N . ASP A 1 489 ? -9.710 -26.503 17.017 1.00 89.00 489 ASP A N 1
ATOM 3823 C CA . ASP A 1 489 ? -8.846 -27.203 16.062 1.00 89.00 489 ASP A CA 1
ATOM 3824 C C . ASP A 1 489 ? -8.324 -26.180 15.030 1.00 89.00 489 ASP A C 1
ATOM 3826 O O . ASP A 1 489 ? -9.122 -25.515 14.374 1.00 89.00 489 ASP A O 1
ATOM 3830 N N . ILE A 1 490 ? -7.004 -26.050 14.870 1.00 88.62 490 ILE A N 1
ATOM 3831 C CA . ILE A 1 490 ? -6.390 -25.194 13.839 1.00 88.62 490 ILE A CA 1
ATOM 3832 C C . ILE A 1 490 ? -5.971 -26.057 12.641 1.00 88.62 490 ILE A C 1
ATOM 3834 O O . ILE A 1 490 ? -5.311 -27.081 12.844 1.00 88.62 490 ILE A O 1
ATOM 3838 N N . ASP A 1 491 ? -6.321 -25.653 11.416 1.00 89.56 491 ASP A N 1
ATOM 3839 C CA . ASP A 1 491 ? -5.777 -26.254 10.188 1.00 89.56 491 ASP A CA 1
ATOM 3840 C C . ASP A 1 491 ? -4.554 -25.442 9.719 1.00 89.56 491 ASP A C 1
ATOM 3842 O O . ASP A 1 491 ? -4.697 -24.270 9.374 1.00 89.56 491 ASP A O 1
ATOM 3846 N N . PRO A 1 492 ? -3.328 -25.988 9.790 1.00 89.31 492 PRO A N 1
ATOM 3847 C CA . PRO A 1 492 ? -2.119 -25.214 9.534 1.00 89.31 492 PRO A CA 1
ATOM 3848 C C . PRO A 1 492 ? -1.854 -24.989 8.039 1.00 89.31 492 PRO A C 1
ATOM 3850 O O . PRO A 1 492 ? -1.886 -25.942 7.258 1.00 89.31 492 PRO A O 1
ATOM 3853 N N . LEU A 1 493 ? -1.455 -23.763 7.688 1.00 89.25 493 LEU A N 1
ATOM 3854 C CA . LEU A 1 493 ? -1.040 -23.366 6.338 1.00 89.25 493 LEU A CA 1
ATOM 3855 C C . LEU A 1 493 ? 0.473 -23.499 6.137 1.00 89.25 493 LEU A C 1
ATOM 3857 O O . LEU A 1 493 ? 1.238 -23.419 7.104 1.00 89.25 493 LEU A O 1
ATOM 3861 N N . LEU A 1 494 ? 0.914 -23.661 4.888 1.00 91.81 494 LEU A N 1
ATOM 3862 C CA . LEU A 1 494 ? 2.320 -23.631 4.489 1.00 91.81 494 LEU A CA 1
ATOM 3863 C C . LEU A 1 494 ? 2.587 -22.554 3.426 1.00 91.81 494 LEU A C 1
ATOM 3865 O O . LEU A 1 494 ? 2.385 -22.792 2.237 1.00 91.81 494 LEU A O 1
ATOM 3869 N N . GLU A 1 495 ? 3.130 -21.418 3.857 1.00 91.69 495 GLU A N 1
ATOM 3870 C CA . GLU A 1 495 ? 3.438 -20.266 2.997 1.00 91.69 495 GLU A CA 1
ATOM 3871 C C . GLU A 1 495 ? 4.850 -20.344 2.405 1.00 91.69 495 GLU A C 1
ATOM 3873 O O . GLU A 1 495 ? 5.775 -20.892 3.023 1.00 91.69 495 GLU A O 1
ATOM 3878 N N . VAL A 1 496 ? 5.035 -19.756 1.224 1.00 93.06 496 VAL A N 1
ATOM 3879 C CA . VAL A 1 496 ? 6.321 -19.537 0.561 1.00 93.06 496 VAL A CA 1
ATOM 3880 C C . VAL A 1 496 ? 6.773 -18.109 0.857 1.00 93.06 496 VAL A C 1
ATOM 3882 O O . VAL A 1 496 ? 6.388 -17.153 0.203 1.00 93.06 496 VAL A O 1
ATOM 3885 N N . SER A 1 497 ? 7.625 -17.953 1.868 1.00 91.56 497 SER A N 1
ATOM 3886 C CA . SER A 1 497 ? 8.053 -16.631 2.348 1.00 91.56 497 SER A CA 1
ATOM 3887 C C . SER A 1 497 ? 9.123 -15.945 1.488 1.00 91.56 497 SER A C 1
ATOM 3889 O O . SER A 1 497 ? 9.248 -14.724 1.549 1.00 91.56 497 SER A O 1
ATOM 3891 N N . ASP A 1 498 ? 9.939 -16.715 0.759 1.00 94.69 498 ASP A N 1
ATOM 3892 C CA . ASP A 1 498 ? 11.029 -16.207 -0.090 1.00 94.69 498 ASP A CA 1
ATOM 3893 C C . ASP A 1 498 ? 11.493 -17.289 -1.078 1.00 94.69 498 ASP A C 1
ATOM 3895 O O . ASP A 1 498 ? 11.530 -18.481 -0.734 1.00 94.69 498 ASP A O 1
ATOM 3899 N N . ILE A 1 499 ? 11.921 -16.882 -2.275 1.00 95.56 499 ILE A N 1
ATOM 3900 C CA . ILE A 1 499 ? 12.558 -17.750 -3.272 1.00 95.56 499 ILE A CA 1
ATOM 3901 C C . ILE A 1 499 ? 13.895 -17.137 -3.706 1.00 95.56 499 ILE A C 1
ATOM 3903 O O . ILE A 1 499 ? 14.001 -15.958 -4.003 1.00 95.56 499 ILE A O 1
ATOM 3907 N N . GLU A 1 500 ? 14.942 -17.960 -3.780 1.00 95.06 500 GLU A N 1
ATOM 3908 C CA . GLU A 1 500 ? 16.281 -17.561 -4.223 1.00 95.06 500 GLU A CA 1
ATOM 3909 C C . GLU A 1 500 ? 16.797 -18.529 -5.300 1.00 95.06 500 GLU A C 1
ATOM 3911 O O . GLU A 1 500 ? 16.965 -19.736 -5.064 1.00 95.06 500 GLU A O 1
ATOM 3916 N N . VAL A 1 501 ? 17.148 -17.995 -6.471 1.00 93.06 501 VAL A N 1
ATOM 3917 C CA . VAL A 1 501 ? 17.851 -18.730 -7.532 1.00 93.06 501 VAL A CA 1
ATOM 3918 C C . VAL A 1 501 ? 19.362 -18.651 -7.291 1.00 93.06 501 VAL A C 1
ATOM 3920 O O . VAL A 1 501 ? 19.982 -17.596 -7.380 1.00 93.06 501 VAL A O 1
ATOM 3923 N N . LEU A 1 502 ? 20.003 -19.783 -6.984 1.00 90.31 502 LEU A N 1
ATOM 3924 C CA . LEU A 1 502 ? 21.416 -19.790 -6.563 1.00 90.31 502 LEU A CA 1
ATOM 3925 C C . LEU A 1 502 ? 22.438 -19.722 -7.695 1.00 90.31 502 LEU A C 1
ATOM 3927 O O . LEU A 1 502 ? 23.612 -19.427 -7.445 1.00 90.31 502 LEU A O 1
ATOM 3931 N N . ASP A 1 503 ? 22.028 -20.124 -8.891 1.00 84.12 503 ASP A N 1
ATOM 3932 C CA . ASP A 1 503 ? 22.924 -20.361 -10.020 1.00 84.12 503 ASP A CA 1
ATOM 3933 C C . ASP A 1 503 ? 22.844 -19.237 -11.078 1.00 84.12 503 ASP A C 1
ATOM 3935 O O . ASP A 1 503 ? 23.401 -19.405 -12.154 1.00 84.12 503 ASP A O 1
ATOM 3939 N N . ASP A 1 504 ? 22.225 -18.093 -10.757 1.00 82.44 504 ASP A N 1
ATOM 3940 C CA . ASP A 1 504 ? 21.948 -16.962 -11.661 1.00 82.44 504 ASP A CA 1
ATOM 3941 C C . ASP A 1 504 ? 23.192 -16.079 -11.979 1.00 82.44 504 ASP A C 1
ATOM 3943 O O . ASP A 1 504 ? 23.940 -15.717 -11.056 1.00 82.44 504 ASP A O 1
ATOM 3947 N N . PRO A 1 505 ? 23.465 -15.714 -13.254 1.00 89.31 505 PRO A N 1
ATOM 3948 C CA . PRO A 1 505 ? 22.785 -16.146 -14.481 1.00 89.31 505 PRO A CA 1
ATOM 3949 C C . PRO A 1 505 ? 23.242 -17.535 -14.962 1.00 89.31 505 PRO A C 1
ATOM 3951 O O . PRO A 1 505 ? 24.352 -17.989 -14.658 1.00 89.31 505 PRO A O 1
ATOM 3954 N N . VAL A 1 506 ? 22.411 -18.187 -15.780 1.00 91.75 506 VAL A N 1
ATOM 3955 C CA . VAL A 1 506 ? 22.567 -19.594 -16.206 1.00 91.75 506 VAL A CA 1
ATOM 3956 C C . VAL A 1 506 ? 22.685 -19.725 -17.728 1.00 91.75 506 VAL A C 1
ATOM 3958 O O . VAL A 1 506 ? 22.131 -18.918 -18.461 1.00 91.75 506 VAL A O 1
ATOM 3961 N N . GLU A 1 507 ? 23.388 -20.740 -18.246 1.00 89.62 507 GLU A N 1
ATOM 3962 C CA . GLU A 1 507 ? 23.380 -21.041 -19.694 1.00 89.62 507 GLU A CA 1
ATOM 3963 C C . GLU A 1 507 ? 22.168 -21.935 -20.058 1.00 89.62 507 GLU A C 1
ATOM 3965 O O . GLU A 1 507 ? 21.713 -22.736 -19.240 1.00 89.62 507 GLU A O 1
ATOM 3970 N N . GLU A 1 508 ? 21.668 -21.860 -21.302 1.00 85.56 508 GLU A N 1
ATOM 3971 C CA . GLU A 1 508 ? 20.615 -22.767 -21.809 1.00 85.56 508 GLU A CA 1
ATOM 3972 C C . GLU A 1 508 ? 20.975 -24.244 -21.549 1.00 85.56 508 GLU A C 1
ATOM 3974 O O . GLU A 1 508 ? 22.044 -24.737 -21.936 1.00 85.56 508 GLU A O 1
ATOM 3979 N N . GLY A 1 509 ? 20.037 -24.975 -20.947 1.00 85.88 509 GLY A N 1
ATOM 3980 C CA . GLY A 1 509 ? 20.149 -26.399 -20.646 1.00 85.88 509 GLY A CA 1
ATOM 3981 C C . GLY A 1 509 ? 21.071 -26.747 -19.474 1.00 85.88 509 GLY A C 1
ATOM 3982 O O . GLY A 1 509 ? 21.330 -27.936 -19.242 1.00 85.88 509 GLY A O 1
ATOM 3983 N N . ASP A 1 510 ? 21.585 -25.753 -18.743 1.00 91.12 510 ASP A N 1
ATOM 3984 C CA . ASP A 1 510 ? 22.232 -25.981 -17.453 1.00 91.12 510 ASP A CA 1
ATOM 3985 C C . ASP A 1 510 ? 21.185 -26.142 -16.332 1.00 91.12 510 ASP A C 1
ATOM 3987 O O . ASP A 1 510 ? 20.083 -25.595 -16.411 1.00 91.12 510 ASP A O 1
ATOM 3991 N N . PRO A 1 511 ? 21.501 -26.926 -15.282 1.00 91.75 511 PRO A N 1
ATOM 3992 C CA . PRO A 1 511 ? 20.602 -27.117 -14.157 1.00 91.75 511 PRO A CA 1
ATOM 3993 C C . PRO A 1 511 ? 20.635 -25.919 -13.206 1.00 91.75 511 PRO A C 1
ATOM 3995 O O . PRO A 1 511 ? 21.710 -25.403 -12.894 1.00 91.75 511 PRO A O 1
ATOM 3998 N N . VAL A 1 512 ? 19.477 -25.574 -12.652 1.00 93.44 512 VAL A N 1
ATOM 3999 C CA . VAL A 1 512 ? 19.292 -24.471 -11.707 1.00 93.44 512 VAL A CA 1
ATOM 4000 C C . VAL A 1 512 ? 18.818 -24.977 -10.359 1.00 93.44 512 VAL A C 1
ATOM 4002 O O . VAL A 1 512 ? 17.928 -25.824 -10.262 1.00 93.44 512 VAL A O 1
ATOM 4005 N N . THR A 1 513 ? 19.443 -24.462 -9.303 1.00 95.69 513 THR A N 1
ATOM 4006 C CA . THR A 1 513 ? 19.056 -24.727 -7.921 1.00 95.69 513 THR A CA 1
ATOM 4007 C C . THR A 1 513 ? 18.208 -23.579 -7.387 1.00 95.69 513 THR A C 1
ATOM 4009 O O . THR A 1 513 ? 18.713 -22.471 -7.213 1.00 95.69 513 THR A O 1
ATOM 4012 N N . VAL A 1 514 ? 16.956 -23.880 -7.050 1.00 96.81 514 VAL A N 1
ATOM 4013 C CA . VAL A 1 514 ? 16.023 -22.935 -6.428 1.00 96.81 514 VAL A CA 1
ATOM 4014 C C . VAL A 1 514 ? 15.933 -23.255 -4.942 1.00 96.81 514 VAL A C 1
ATOM 4016 O O . VAL A 1 514 ? 15.743 -24.415 -4.555 1.00 96.81 514 VAL A O 1
ATOM 4019 N N . ARG A 1 515 ? 16.132 -22.255 -4.088 1.00 97.12 515 ARG A N 1
ATOM 4020 C CA . ARG A 1 515 ? 15.863 -22.352 -2.652 1.00 97.12 515 ARG A CA 1
ATOM 4021 C C . ARG A 1 515 ? 14.563 -21.632 -2.366 1.00 97.12 515 ARG A C 1
ATOM 4023 O O . ARG A 1 515 ? 14.377 -20.542 -2.868 1.00 97.12 515 ARG A O 1
ATOM 4030 N N . ALA A 1 516 ? 13.716 -22.246 -1.559 1.00 97.31 516 ALA A N 1
ATOM 4031 C CA . ALA A 1 516 ? 12.491 -21.627 -1.085 1.00 97.31 516 ALA A CA 1
ATOM 4032 C C . ALA A 1 516 ? 12.497 -21.681 0.437 1.00 97.31 516 ALA A C 1
ATOM 4034 O O . ALA A 1 516 ? 12.693 -22.765 1.003 1.00 97.31 516 ALA A O 1
ATOM 4035 N N . ASP A 1 517 ? 12.343 -20.537 1.086 1.00 97.12 517 ASP A N 1
ATOM 4036 C CA . ASP A 1 517 ? 12.076 -20.475 2.515 1.00 97.12 517 ASP A CA 1
ATOM 4037 C C . ASP A 1 517 ? 10.561 -20.555 2.704 1.00 97.12 517 ASP A C 1
ATOM 4039 O O . ASP A 1 517 ? 9.810 -19.738 2.180 1.00 97.12 517 ASP A O 1
ATOM 4043 N N . ILE A 1 518 ? 10.115 -21.578 3.427 1.00 96.12 518 ILE A N 1
ATOM 4044 C CA . ILE A 1 518 ? 8.702 -21.852 3.692 1.00 96.12 518 ILE A CA 1
ATOM 4045 C C . ILE A 1 518 ? 8.412 -21.727 5.182 1.00 96.12 518 ILE A C 1
ATOM 4047 O O . ILE A 1 518 ? 9.265 -22.063 6.015 1.00 96.12 518 ILE A O 1
ATOM 4051 N N . GLU A 1 519 ? 7.205 -21.294 5.519 1.00 93.94 519 GLU A N 1
ATOM 4052 C CA . GLU A 1 519 ? 6.758 -21.110 6.894 1.00 93.94 519 GLU A CA 1
ATOM 4053 C C . GLU A 1 519 ? 5.413 -21.796 7.134 1.00 93.94 519 GLU A C 1
ATOM 4055 O O . GLU A 1 519 ? 4.441 -21.573 6.424 1.00 93.94 519 GLU A O 1
ATOM 4060 N N . ALA A 1 520 ? 5.371 -22.665 8.144 1.00 92.12 520 ALA A N 1
ATOM 4061 C CA . ALA A 1 520 ? 4.137 -23.274 8.608 1.00 92.12 520 ALA A CA 1
ATOM 4062 C C . ALA A 1 520 ? 3.473 -22.365 9.643 1.00 92.12 520 ALA A C 1
ATOM 4064 O O . ALA A 1 520 ? 4.056 -22.097 10.702 1.00 92.12 520 ALA A O 1
ATOM 4065 N N . ILE A 1 521 ? 2.248 -21.941 9.357 1.00 87.06 521 ILE A N 1
ATOM 4066 C CA . ILE A 1 521 ? 1.442 -21.093 10.231 1.00 87.06 521 ILE A CA 1
ATOM 4067 C C . ILE A 1 521 ? 0.345 -21.938 10.858 1.00 87.06 521 ILE A C 1
ATOM 4069 O O . ILE A 1 521 ? -0.301 -22.747 10.207 1.00 87.06 521 ILE A O 1
ATOM 4073 N N . GLY A 1 522 ? 0.150 -21.765 12.160 1.00 84.88 522 GLY A N 1
ATOM 4074 C CA . GLY A 1 522 ? -0.888 -22.465 12.908 1.00 84.88 522 GLY A CA 1
ATOM 4075 C C . GLY A 1 522 ? -0.591 -23.917 13.271 1.00 84.88 522 GLY A C 1
ATOM 4076 O O . GLY A 1 522 ? -1.455 -24.588 13.823 1.00 84.88 522 GLY A O 1
ATOM 4077 N N . GLY A 1 523 ? 0.637 -24.402 13.062 1.00 87.31 523 GLY A N 1
ATOM 4078 C CA . GLY A 1 523 ? 1.069 -25.698 13.588 1.00 87.31 523 GLY A CA 1
ATOM 4079 C C . GLY A 1 523 ? 2.085 -26.423 12.722 1.00 87.31 523 GLY A C 1
ATOM 4080 O O . GLY A 1 523 ? 2.643 -25.870 11.782 1.00 87.31 523 GLY A O 1
ATOM 4081 N N . GLU A 1 524 ? 2.362 -27.681 13.078 1.00 90.62 524 GLU A N 1
ATOM 4082 C CA . GLU A 1 524 ? 3.150 -28.569 12.221 1.00 90.62 524 GLU A CA 1
ATOM 4083 C C . GLU A 1 524 ? 2.276 -29.091 11.072 1.00 90.62 524 GLU A C 1
ATOM 4085 O O . GLU A 1 524 ? 1.241 -29.703 11.326 1.00 90.62 524 GLU A O 1
ATOM 4090 N N . THR A 1 525 ? 2.718 -28.913 9.826 1.00 92.31 525 THR A N 1
ATOM 4091 C CA . THR A 1 525 ? 2.001 -29.378 8.626 1.00 92.31 525 THR A CA 1
ATOM 4092 C C . THR A 1 525 ? 2.900 -30.208 7.707 1.00 92.31 525 THR A C 1
ATOM 4094 O O . THR A 1 525 ? 4.123 -30.038 7.696 1.00 92.31 525 THR A O 1
ATOM 4097 N N . GLU A 1 526 ? 2.313 -31.159 6.967 1.00 94.12 526 GLU A N 1
ATOM 4098 C CA . GLU A 1 526 ? 2.998 -31.990 5.963 1.00 94.12 526 GLU A CA 1
ATOM 4099 C C . GLU A 1 526 ? 2.364 -31.772 4.585 1.00 94.12 526 GLU A C 1
ATOM 4101 O O . GLU A 1 526 ? 1.261 -32.257 4.337 1.00 94.12 526 GLU A O 1
ATOM 4106 N N . GLN A 1 527 ? 3.087 -31.103 3.683 1.00 95.06 527 GLN A N 1
ATOM 4107 C CA . GLN A 1 527 ? 2.632 -30.789 2.324 1.00 95.06 527 GLN A CA 1
ATOM 4108 C C . GLN A 1 527 ? 3.738 -30.983 1.278 1.00 95.06 527 GLN A C 1
ATOM 4110 O O . GLN A 1 527 ? 4.916 -31.176 1.609 1.00 95.06 527 GLN A O 1
ATOM 4115 N N . ASP A 1 528 ? 3.350 -30.979 0.002 1.00 96.06 528 ASP A N 1
ATOM 4116 C CA . ASP A 1 528 ? 4.276 -31.000 -1.129 1.00 96.06 528 ASP A CA 1
ATOM 4117 C C . ASP A 1 528 ? 4.652 -29.571 -1.537 1.00 96.06 528 ASP A C 1
ATOM 4119 O O . ASP A 1 528 ? 3.784 -28.768 -1.841 1.00 96.06 528 ASP A O 1
ATOM 4123 N N . VAL A 1 529 ? 5.953 -29.291 -1.627 1.00 97.44 529 VAL A N 1
ATOM 4124 C CA . VAL A 1 529 ? 6.476 -28.092 -2.292 1.00 97.44 529 VAL A CA 1
ATOM 4125 C C . VAL A 1 529 ? 6.849 -28.471 -3.719 1.00 97.44 529 VAL A C 1
ATOM 4127 O O . VAL A 1 529 ? 7.657 -29.387 -3.933 1.00 97.44 529 VAL A O 1
ATOM 4130 N N . VAL A 1 530 ? 6.246 -27.802 -4.689 1.00 97.56 530 VAL A N 1
ATOM 4131 C CA . VAL A 1 530 ? 6.394 -28.052 -6.123 1.00 97.56 530 VAL A CA 1
ATOM 4132 C C . VAL A 1 530 ? 7.181 -26.907 -6.749 1.00 97.56 530 VAL A C 1
ATOM 4134 O O . VAL A 1 530 ? 6.947 -25.756 -6.418 1.00 97.56 530 VAL A O 1
ATOM 4137 N N . LEU A 1 531 ? 8.124 -27.231 -7.636 1.00 97.56 531 LEU A N 1
ATOM 4138 C CA . LEU A 1 531 ? 8.772 -26.265 -8.522 1.00 97.56 531 LEU A CA 1
ATOM 4139 C C . LEU A 1 531 ? 8.221 -26.458 -9.932 1.00 97.56 531 LEU A C 1
ATOM 4141 O O . LEU A 1 531 ? 8.294 -27.571 -10.470 1.00 97.56 531 LEU A O 1
ATOM 4145 N N . GLU A 1 532 ? 7.739 -25.384 -10.537 1.00 95.62 532 GLU A N 1
ATOM 4146 C CA . GLU A 1 532 ? 7.317 -25.328 -11.932 1.00 95.62 532 GLU A CA 1
ATOM 4147 C C . GLU A 1 532 ? 8.330 -24.538 -12.767 1.00 95.62 532 GLU A C 1
ATOM 4149 O O . GLU A 1 532 ? 8.957 -23.587 -12.300 1.00 95.62 532 GLU A O 1
ATOM 4154 N N . GLY A 1 533 ? 8.582 -25.018 -13.986 1.00 92.06 533 GLY A N 1
ATOM 4155 C CA . GLY A 1 533 ? 9.457 -24.351 -14.949 1.00 92.06 533 GLY A CA 1
ATOM 4156 C C . GLY A 1 533 ? 8.712 -23.301 -15.776 1.00 92.06 533 GLY A C 1
ATOM 4157 O O . GLY A 1 533 ? 7.509 -23.134 -15.639 1.00 92.06 533 GLY A O 1
ATOM 4158 N N . PHE A 1 534 ? 9.421 -22.675 -16.720 1.00 89.25 534 PHE A N 1
ATOM 4159 C CA . PHE A 1 534 ? 8.941 -21.537 -17.531 1.00 89.25 534 PHE A CA 1
ATOM 4160 C C . PHE A 1 534 ? 7.653 -21.779 -18.341 1.00 89.25 534 PHE A C 1
ATOM 4162 O O . PHE A 1 534 ? 7.078 -20.841 -18.874 1.00 89.25 534 PHE A O 1
ATOM 4169 N N . ASP A 1 535 ? 7.241 -23.034 -18.530 1.00 86.00 535 ASP A N 1
ATOM 4170 C CA . ASP A 1 535 ? 6.025 -23.415 -19.257 1.00 86.00 535 ASP A CA 1
ATOM 4171 C C . ASP A 1 535 ? 4.893 -23.896 -18.329 1.00 86.00 535 ASP A C 1
ATOM 4173 O O . ASP A 1 535 ? 3.967 -24.573 -18.790 1.00 86.00 535 ASP A O 1
ATOM 4177 N N . GLY A 1 536 ? 5.002 -23.615 -17.025 1.00 88.31 536 GLY A N 1
ATOM 4178 C CA . GLY A 1 536 ? 4.073 -24.057 -15.982 1.00 88.31 536 GLY A CA 1
ATOM 4179 C C . GLY A 1 536 ? 4.131 -25.562 -15.706 1.00 88.31 536 GLY A C 1
ATOM 4180 O O . GLY A 1 536 ? 3.233 -26.133 -15.089 1.00 88.31 536 GLY A O 1
ATOM 4181 N N . THR A 1 537 ? 5.142 -26.281 -16.213 1.00 92.00 537 THR A N 1
ATOM 4182 C CA . THR A 1 537 ? 5.256 -27.720 -15.950 1.00 92.00 537 THR A CA 1
ATOM 4183 C C . THR A 1 537 ? 6.013 -28.001 -14.660 1.00 92.00 537 THR A C 1
ATOM 4185 O O . THR A 1 537 ? 7.091 -27.465 -14.429 1.00 92.00 537 THR A O 1
ATOM 4188 N N . GLU A 1 538 ? 5.492 -28.918 -13.838 1.00 95.81 538 GLU A N 1
ATOM 4189 C CA . GLU A 1 538 ? 6.206 -29.437 -12.663 1.00 95.81 538 GLU A CA 1
ATOM 4190 C C . GLU A 1 538 ? 7.557 -30.056 -13.069 1.00 95.81 538 GLU A C 1
ATOM 4192 O O . GLU A 1 538 ? 7.612 -31.081 -13.767 1.00 95.81 538 GLU A O 1
ATOM 4197 N N . VAL A 1 539 ? 8.646 -29.455 -12.583 1.00 96.00 539 VAL A N 1
ATOM 4198 C CA . VAL A 1 539 ? 10.031 -29.896 -12.813 1.00 96.00 539 VAL A CA 1
ATOM 4199 C C . VAL A 1 539 ? 10.640 -30.585 -11.590 1.00 96.00 539 VAL A C 1
ATOM 4201 O O . VAL A 1 539 ? 11.442 -31.508 -11.760 1.00 96.00 539 VAL A O 1
ATOM 4204 N N . ASP A 1 540 ? 10.216 -30.224 -10.373 1.00 97.62 540 ASP A N 1
ATOM 4205 C CA . ASP A 1 540 ? 10.612 -30.893 -9.126 1.00 97.62 540 ASP A CA 1
ATOM 4206 C C . ASP A 1 540 ? 9.482 -30.869 -8.083 1.00 97.62 540 ASP A C 1
ATOM 4208 O O . ASP A 1 540 ? 8.594 -30.023 -8.118 1.00 97.62 540 ASP A O 1
ATOM 4212 N N . ARG A 1 541 ? 9.511 -31.814 -7.141 1.00 97.25 541 ARG A N 1
ATOM 4213 C CA . ARG A 1 541 ? 8.531 -31.923 -6.051 1.00 97.25 541 ARG A CA 1
ATOM 4214 C C . ARG A 1 541 ? 9.175 -32.503 -4.809 1.00 97.25 541 ARG A C 1
ATOM 4216 O O . ARG A 1 541 ? 9.856 -33.536 -4.861 1.00 97.25 541 ARG A O 1
ATOM 4223 N N . ARG A 1 542 ? 8.851 -31.928 -3.655 1.00 96.81 542 ARG A N 1
ATOM 4224 C CA . ARG A 1 542 ? 9.336 -32.409 -2.369 1.00 96.81 542 ARG A CA 1
ATOM 4225 C C . ARG A 1 542 ? 8.291 -32.306 -1.263 1.00 96.81 542 ARG A C 1
ATOM 4227 O O . ARG A 1 542 ? 7.939 -31.215 -0.848 1.00 96.81 542 ARG A O 1
ATOM 4234 N N . SER A 1 543 ? 7.919 -33.454 -0.699 1.00 95.81 543 SER A N 1
ATOM 4235 C CA . SER A 1 543 ? 7.135 -33.513 0.539 1.00 95.81 543 SER A CA 1
ATOM 4236 C C . SER A 1 543 ? 7.991 -33.111 1.742 1.00 95.81 543 SER A C 1
ATOM 4238 O O . SER A 1 543 ? 9.089 -33.661 1.937 1.00 95.81 543 SER A O 1
ATOM 4240 N N . VAL A 1 544 ? 7.490 -32.185 2.551 1.00 95.00 544 VAL A N 1
ATOM 4241 C CA . VAL A 1 544 ? 8.154 -31.633 3.740 1.00 95.00 544 VAL A CA 1
ATOM 4242 C C . VAL A 1 544 ? 7.216 -31.660 4.941 1.00 95.00 544 VAL A C 1
ATOM 4244 O O . VAL A 1 544 ? 6.006 -31.722 4.776 1.00 95.00 544 VAL A O 1
ATOM 4247 N N . THR A 1 545 ? 7.779 -31.659 6.150 1.00 95.50 545 THR A N 1
ATOM 4248 C CA . THR A 1 545 ? 7.018 -31.531 7.401 1.00 95.50 545 THR A CA 1
ATOM 4249 C C . THR A 1 545 ? 7.638 -30.395 8.196 1.00 95.50 545 THR A C 1
ATOM 4251 O O . THR A 1 545 ? 8.792 -30.520 8.613 1.00 95.50 545 THR A O 1
ATOM 4254 N N . VAL A 1 546 ? 6.892 -29.312 8.380 1.00 92.44 546 VAL A N 1
ATOM 4255 C CA . VAL A 1 546 ? 7.403 -28.018 8.850 1.00 92.44 546 VAL A CA 1
ATOM 4256 C C . VAL A 1 546 ? 6.601 -27.574 10.070 1.00 92.44 546 VAL A C 1
ATOM 4258 O O . VAL A 1 546 ? 5.394 -27.748 10.088 1.00 92.44 546 VAL A O 1
ATOM 4261 N N . SER A 1 547 ? 7.264 -27.032 11.098 1.00 86.38 547 SER A N 1
ATOM 4262 C CA . SER A 1 547 ? 6.655 -26.624 12.383 1.00 86.38 547 SER A CA 1
ATOM 4263 C C . SER A 1 547 ? 7.022 -25.179 12.782 1.00 86.38 547 SER A C 1
ATOM 4265 O O . SER A 1 547 ? 7.264 -24.894 13.956 1.00 86.38 547 SER A O 1
ATOM 4267 N N . GLY A 1 548 ? 7.242 -24.318 11.792 1.00 87.44 548 GLY A N 1
ATOM 4268 C CA . GLY A 1 548 ? 7.877 -22.999 11.880 1.00 87.44 548 GLY A CA 1
ATOM 4269 C C . GLY A 1 548 ? 8.450 -22.667 10.504 1.00 87.44 548 GLY A C 1
ATOM 4270 O O . GLY A 1 548 ? 7.791 -22.953 9.519 1.00 87.44 548 GLY A O 1
ATOM 4271 N N . SER A 1 549 ? 9.694 -22.197 10.398 1.00 90.62 549 SER A N 1
ATOM 4272 C CA . SER A 1 549 ? 10.344 -22.011 9.091 1.00 90.62 549 SER A CA 1
ATOM 4273 C C . SER A 1 549 ? 11.325 -23.129 8.712 1.00 90.62 549 SER A C 1
ATOM 4275 O O . SER A 1 549 ? 12.093 -23.634 9.543 1.00 90.62 549 SER A O 1
ATOM 4277 N N . GLU A 1 550 ? 11.333 -23.511 7.435 1.00 95.44 550 GLU A N 1
ATOM 4278 C CA . GLU A 1 550 ? 12.302 -24.431 6.831 1.00 95.44 550 GLU A CA 1
ATOM 4279 C C . GLU A 1 550 ? 12.746 -23.920 5.452 1.00 95.44 550 GLU A C 1
ATOM 4281 O O . GLU A 1 550 ? 11.964 -23.346 4.714 1.00 95.44 550 GLU A O 1
ATOM 4286 N N . THR A 1 551 ? 14.003 -24.166 5.072 1.00 96.38 551 THR A N 1
ATOM 4287 C CA . THR A 1 551 ? 14.463 -23.930 3.694 1.00 96.38 551 THR A CA 1
ATOM 4288 C C . THR A 1 551 ? 14.420 -25.226 2.896 1.00 96.38 551 THR A C 1
ATOM 4290 O O . THR A 1 551 ? 15.122 -26.200 3.214 1.00 96.38 551 THR A O 1
ATOM 4293 N N . VAL A 1 552 ? 13.690 -25.215 1.791 1.00 96.56 552 VAL A N 1
ATOM 4294 C CA . VAL A 1 552 ? 13.654 -26.283 0.797 1.00 96.56 552 VAL A CA 1
ATOM 4295 C C . VAL A 1 552 ? 14.593 -25.942 -0.357 1.00 96.56 552 VAL A C 1
ATOM 4297 O O . VAL A 1 552 ? 14.963 -24.800 -0.600 1.00 96.56 552 VAL A O 1
ATOM 4300 N N . THR A 1 553 ? 15.094 -26.971 -1.031 1.00 97.12 553 THR A N 1
ATOM 4301 C CA . THR A 1 553 ? 15.914 -26.808 -2.233 1.00 97.12 553 THR A CA 1
ATOM 4302 C C . THR A 1 553 ? 15.377 -27.750 -3.291 1.00 97.12 553 THR A C 1
ATOM 4304 O O . THR A 1 553 ? 15.256 -28.952 -3.008 1.00 97.12 553 THR A O 1
ATOM 4307 N N . LEU A 1 554 ? 15.082 -27.185 -4.456 1.00 97.19 554 LEU A N 1
ATOM 4308 C CA . LEU A 1 554 ? 14.472 -27.803 -5.629 1.00 97.19 554 LEU A CA 1
ATOM 4309 C C . LEU A 1 554 ? 15.421 -27.638 -6.830 1.00 97.19 554 LEU A C 1
ATOM 4311 O O . LEU A 1 554 ? 16.316 -26.785 -6.808 1.00 97.19 554 LEU A O 1
ATOM 4315 N N . GLN A 1 555 ? 15.293 -28.495 -7.845 1.00 95.88 555 GLN A N 1
ATOM 4316 C CA . GLN A 1 555 ? 16.155 -28.469 -9.033 1.00 95.88 555 GLN A CA 1
ATOM 4317 C C . GLN A 1 555 ? 15.372 -28.420 -10.341 1.00 95.88 555 GLN A C 1
ATOM 4319 O O . GLN A 1 555 ? 14.558 -29.295 -10.613 1.00 95.88 555 GLN A O 1
ATOM 4324 N N . TYR A 1 556 ? 15.735 -27.480 -11.210 1.00 94.81 556 TYR A N 1
ATOM 4325 C CA . TYR A 1 556 ? 15.299 -27.452 -12.601 1.00 94.81 556 TYR A CA 1
ATOM 4326 C C . TYR A 1 556 ? 16.466 -27.881 -13.504 1.00 94.81 556 TYR A C 1
ATOM 4328 O O . TYR A 1 556 ? 17.414 -27.135 -13.697 1.00 94.81 556 TYR A O 1
ATOM 4336 N N . ASP A 1 557 ? 16.441 -29.118 -14.010 1.00 91.00 557 ASP A N 1
ATOM 4337 C CA . ASP A 1 557 ? 17.608 -29.769 -14.638 1.00 91.00 557 ASP A CA 1
ATOM 4338 C C . ASP A 1 557 ? 18.003 -29.257 -16.046 1.00 91.00 557 ASP A C 1
ATOM 4340 O O . ASP A 1 557 ? 19.129 -29.520 -16.473 1.00 91.00 557 ASP A O 1
ATOM 4344 N N . ASP A 1 558 ? 17.084 -28.643 -16.797 1.00 89.44 558 ASP A N 1
ATOM 4345 C CA . ASP A 1 558 ? 17.239 -28.331 -18.232 1.00 89.44 558 ASP A CA 1
ATOM 4346 C C . ASP A 1 558 ? 16.483 -27.032 -18.557 1.00 89.44 558 ASP A C 1
ATOM 4348 O O . ASP A 1 558 ? 15.368 -27.075 -19.077 1.00 89.44 558 ASP A O 1
ATOM 4352 N N . VAL A 1 559 ? 17.059 -25.889 -18.171 1.00 88.50 559 VAL A N 1
ATOM 4353 C CA . VAL A 1 559 ? 16.429 -24.571 -18.352 1.00 88.50 559 VAL A CA 1
ATOM 4354 C C . VAL A 1 559 ? 16.320 -24.208 -19.834 1.00 88.50 559 VAL A C 1
ATOM 4356 O O . VAL A 1 559 ? 17.279 -24.357 -20.593 1.00 88.50 559 VAL A O 1
ATOM 4359 N N . GLY A 1 560 ? 15.134 -23.752 -20.246 1.00 83.62 560 GLY A N 1
ATOM 4360 C CA . GLY A 1 560 ? 14.849 -23.318 -21.616 1.00 83.62 560 GLY A CA 1
ATOM 4361 C C . GLY A 1 560 ? 15.326 -21.895 -21.936 1.00 83.62 560 GLY A C 1
ATOM 4362 O O . GLY A 1 560 ? 15.885 -21.208 -21.092 1.00 83.62 560 GLY A O 1
ATOM 4363 N N . GLU A 1 561 ? 15.074 -21.455 -23.171 1.00 80.56 561 GLU A N 1
ATOM 4364 C CA . GLU A 1 561 ? 15.168 -20.047 -23.588 1.00 80.56 561 GLU A CA 1
ATOM 4365 C C . GLU A 1 561 ? 13.775 -19.527 -23.982 1.00 80.56 561 GLU A C 1
ATOM 4367 O O . GLU A 1 561 ? 12.977 -20.315 -24.512 1.00 80.56 561 GLU A O 1
ATOM 4372 N N . PRO A 1 562 ? 13.507 -18.213 -23.846 1.00 85.50 562 PRO A N 1
ATOM 4373 C CA . PRO A 1 562 ? 14.361 -17.161 -23.260 1.00 85.50 562 PRO A CA 1
ATOM 4374 C C . PRO A 1 562 ? 14.400 -17.203 -21.712 1.00 85.50 562 PRO A C 1
ATOM 4376 O O . PRO A 1 562 ? 13.933 -18.173 -21.124 1.00 85.50 562 PRO A O 1
ATOM 4379 N N . THR A 1 563 ? 14.983 -16.178 -21.066 1.00 88.44 563 THR A N 1
ATOM 4380 C CA . THR A 1 563 ? 14.771 -15.883 -19.629 1.00 88.44 563 THR A CA 1
ATOM 4381 C C . THR A 1 563 ? 13.285 -15.981 -19.285 1.00 88.44 563 THR A C 1
ATOM 4383 O O . THR A 1 563 ? 12.458 -15.517 -20.067 1.00 88.44 563 THR A O 1
ATOM 4386 N N . GLY A 1 564 ? 12.965 -16.565 -18.132 1.00 89.00 564 GLY A N 1
ATOM 4387 C CA . GLY A 1 564 ? 11.591 -16.750 -17.670 1.00 89.00 564 GLY A CA 1
ATOM 4388 C C . GLY A 1 564 ? 11.517 -16.950 -16.159 1.00 89.00 564 GLY A C 1
ATOM 4389 O O . GLY A 1 564 ? 12.541 -16.897 -15.470 1.00 89.00 564 GLY A O 1
ATOM 4390 N N . ARG A 1 565 ? 10.304 -17.184 -15.657 1.00 90.94 565 ARG A N 1
ATOM 4391 C CA . ARG A 1 565 ? 10.010 -17.347 -14.229 1.00 90.94 565 ARG A CA 1
ATOM 4392 C C . ARG A 1 565 ? 9.838 -18.801 -13.837 1.00 90.94 565 ARG A C 1
ATOM 4394 O O . ARG A 1 565 ? 9.337 -19.615 -14.610 1.00 90.94 565 ARG A O 1
ATOM 4401 N N . VAL A 1 566 ? 10.297 -19.127 -12.639 1.00 93.50 566 VAL A N 1
ATOM 4402 C CA . VAL A 1 566 ? 9.967 -20.382 -11.966 1.00 93.50 566 VAL A CA 1
ATOM 4403 C C . VAL A 1 566 ? 8.997 -20.095 -10.837 1.00 93.50 566 VAL A C 1
ATOM 4405 O O . VAL A 1 566 ? 9.189 -19.129 -10.105 1.00 93.50 566 VAL A O 1
ATOM 4408 N N . THR A 1 567 ? 8.025 -20.976 -10.658 1.00 95.00 567 THR A N 1
ATOM 4409 C CA . THR A 1 567 ? 7.008 -20.860 -9.608 1.00 95.00 567 THR A CA 1
ATOM 4410 C C . THR A 1 567 ? 7.283 -21.926 -8.558 1.00 95.00 567 THR A C 1
ATOM 4412 O O . THR A 1 567 ? 7.436 -23.110 -8.884 1.00 95.00 567 THR A O 1
ATOM 4415 N N . VAL A 1 568 ? 7.395 -21.534 -7.291 1.00 96.69 568 VAL A N 1
ATOM 4416 C CA . VAL A 1 568 ? 7.378 -22.469 -6.164 1.00 96.69 568 VAL A CA 1
ATOM 4417 C C . VAL A 1 568 ? 6.015 -22.393 -5.507 1.00 96.69 568 VAL A C 1
ATOM 4419 O O . VAL A 1 568 ? 5.591 -21.328 -5.087 1.00 96.69 568 VAL A O 1
ATOM 4422 N N . ARG A 1 569 ? 5.365 -23.547 -5.388 1.00 95.25 569 ARG A N 1
ATOM 4423 C CA . ARG A 1 569 ? 3.969 -23.667 -4.974 1.00 95.25 569 ARG A CA 1
ATOM 4424 C C . ARG A 1 569 ? 3.792 -24.734 -3.895 1.00 95.25 569 ARG A C 1
ATOM 4426 O O . ARG A 1 569 ? 4.392 -25.813 -3.988 1.00 95.25 569 ARG A O 1
ATOM 4433 N N . THR A 1 570 ? 2.960 -24.454 -2.901 1.00 94.38 570 THR A N 1
ATOM 4434 C CA . THR A 1 570 ? 2.405 -25.403 -1.921 1.00 94.38 570 THR A CA 1
ATOM 4435 C C . THR A 1 570 ? 0.930 -25.675 -2.249 1.00 94.38 570 THR A C 1
ATOM 4437 O O . THR A 1 570 ? 0.477 -25.354 -3.347 1.00 94.38 570 THR A O 1
ATOM 4440 N N . ASP A 1 571 ? 0.184 -26.351 -1.371 1.00 90.31 571 ASP A N 1
ATOM 4441 C CA . ASP A 1 571 ? -1.271 -26.452 -1.558 1.00 90.31 571 ASP A CA 1
ATOM 4442 C C . ASP A 1 571 ? -1.991 -25.152 -1.122 1.00 90.31 571 ASP A C 1
ATOM 4444 O O . ASP A 1 571 ? -3.160 -24.985 -1.468 1.00 90.31 571 ASP A O 1
ATOM 4448 N N . ASP A 1 572 ? -1.295 -24.250 -0.414 1.00 87.94 572 ASP A N 1
ATOM 4449 C CA . ASP A 1 572 ? -1.856 -23.050 0.223 1.00 87.94 572 ASP A CA 1
ATOM 4450 C C . ASP A 1 572 ? -1.337 -21.723 -0.353 1.00 87.94 572 ASP A C 1
ATOM 4452 O O . ASP A 1 572 ? -1.964 -20.691 -0.139 1.00 87.94 572 ASP A O 1
ATOM 4456 N N . ASP A 1 573 ? -0.178 -21.730 -1.018 1.00 89.69 573 ASP A N 1
ATOM 4457 C CA . ASP A 1 573 ? 0.530 -20.514 -1.426 1.00 89.69 573 ASP A CA 1
ATOM 4458 C C . ASP A 1 573 ? 1.455 -20.764 -2.627 1.00 89.69 573 ASP A C 1
ATOM 4460 O O . ASP A 1 573 ? 1.911 -21.891 -2.862 1.00 89.69 573 ASP A O 1
ATOM 4464 N N . GLU A 1 574 ? 1.783 -19.714 -3.372 1.00 91.62 574 GLU A N 1
ATOM 4465 C CA . GLU A 1 574 ? 2.753 -19.760 -4.461 1.00 91.62 574 GLU A CA 1
ATOM 4466 C C . GLU A 1 574 ? 3.520 -18.449 -4.621 1.00 91.62 574 GLU A C 1
ATOM 4468 O O . GLU A 1 574 ? 3.047 -17.369 -4.296 1.00 91.62 574 GLU A O 1
ATOM 4473 N N . MET A 1 575 ? 4.747 -18.549 -5.123 1.00 89.56 575 MET A N 1
ATOM 4474 C CA . MET A 1 575 ? 5.591 -17.393 -5.393 1.00 89.56 575 MET A CA 1
ATOM 4475 C C . MET A 1 575 ? 6.454 -17.667 -6.623 1.00 89.56 575 MET A C 1
ATOM 4477 O O . MET A 1 575 ? 6.847 -18.808 -6.889 1.00 89.56 575 MET A O 1
ATOM 4481 N N . GLU A 1 576 ? 6.774 -16.615 -7.369 1.00 91.88 576 GLU A N 1
ATOM 4482 C CA . GLU A 1 576 ? 7.586 -16.695 -8.578 1.00 91.88 576 GLU A CA 1
ATOM 4483 C C . GLU A 1 576 ? 8.928 -15.987 -8.435 1.00 91.88 576 GLU A C 1
ATOM 4485 O O . GLU A 1 576 ? 9.046 -14.969 -7.761 1.00 91.88 576 GLU A O 1
ATOM 4490 N N . GLU A 1 577 ? 9.939 -16.494 -9.136 1.00 93.19 577 GLU A N 1
ATOM 4491 C CA . GLU A 1 577 ? 11.258 -15.869 -9.206 1.00 93.19 577 GLU A CA 1
ATOM 4492 C C . GLU A 1 577 ? 11.828 -15.945 -10.625 1.00 93.19 577 GLU A C 1
ATOM 4494 O O . GLU A 1 577 ? 11.638 -16.932 -11.345 1.00 93.19 577 GLU A O 1
ATOM 4499 N N . VAL A 1 578 ? 12.552 -14.906 -11.041 1.00 91.94 578 VAL A N 1
ATOM 4500 C CA . VAL A 1 578 ? 13.142 -14.840 -12.382 1.00 91.94 578 VAL A CA 1
ATOM 4501 C C . VAL A 1 578 ? 14.421 -15.676 -12.429 1.00 91.94 578 VAL A C 1
ATOM 4503 O O . VAL A 1 578 ? 15.280 -15.602 -11.555 1.00 91.94 578 VAL A O 1
ATOM 4506 N N . VAL A 1 579 ? 14.597 -16.448 -13.502 1.00 92.81 579 VAL A N 1
ATOM 4507 C CA . VAL A 1 579 ? 15.852 -17.147 -13.808 1.00 92.81 579 VAL A CA 1
ATOM 4508 C C . VAL A 1 579 ? 16.456 -16.545 -15.071 1.00 92.81 579 VAL A C 1
ATOM 4510 O O . VAL A 1 579 ? 15.929 -16.726 -16.174 1.00 92.81 579 VAL A O 1
ATOM 4513 N N . VAL A 1 580 ? 17.585 -15.844 -14.934 1.00 92.19 580 VAL A N 1
ATOM 4514 C CA . VAL A 1 580 ? 18.208 -15.118 -16.041 1.00 92.19 580 VAL A CA 1
ATOM 4515 C C . VAL A 1 580 ? 19.096 -16.043 -16.869 1.00 92.19 580 VAL A C 1
ATOM 4517 O O . VAL A 1 580 ? 20.075 -16.610 -16.384 1.00 92.19 580 VAL A O 1
ATOM 4520 N N . VAL A 1 581 ? 18.785 -16.167 -18.161 1.00 91.06 581 VAL A N 1
ATOM 4521 C CA . VAL A 1 581 ? 19.566 -16.979 -19.102 1.00 91.06 581 VAL A CA 1
ATOM 4522 C C . VAL A 1 581 ? 20.617 -16.113 -19.813 1.00 91.06 581 VAL A C 1
ATOM 4524 O O . VAL A 1 581 ? 20.276 -15.213 -20.585 1.00 91.06 581 VAL A O 1
ATOM 4527 N N . ASP A 1 582 ? 21.903 -16.397 -19.582 1.00 91.75 582 ASP A N 1
ATOM 4528 C CA . ASP A 1 582 ? 23.054 -15.729 -20.210 1.00 91.75 582 ASP A CA 1
ATOM 4529 C C . ASP A 1 582 ? 23.189 -16.144 -21.685 1.00 91.75 582 ASP A C 1
ATOM 4531 O O . ASP A 1 582 ? 23.590 -17.265 -22.024 1.00 91.75 582 ASP A O 1
ATOM 4535 N N . ARG A 1 583 ? 22.865 -15.206 -22.582 1.00 91.38 583 ARG A N 1
ATOM 4536 C CA . ARG A 1 583 ? 23.043 -15.327 -24.033 1.00 91.38 583 ARG A CA 1
ATOM 4537 C C . ARG A 1 583 ? 23.246 -13.958 -24.682 1.00 91.38 583 ARG A C 1
ATOM 4539 O O . ARG A 1 583 ? 22.865 -12.934 -24.140 1.00 91.38 583 ARG A O 1
ATOM 4546 N N . ASP A 1 584 ? 23.777 -13.950 -25.903 1.00 90.12 584 ASP A N 1
ATOM 4547 C CA . ASP A 1 584 ? 24.106 -12.719 -26.653 1.00 90.12 584 ASP A CA 1
ATOM 4548 C C . ASP A 1 584 ? 22.877 -12.026 -27.294 1.00 90.12 584 ASP A C 1
ATOM 4550 O O . ASP A 1 584 ? 23.019 -10.971 -27.906 1.00 90.12 584 ASP A O 1
ATOM 4554 N N . GLY A 1 585 ? 21.681 -12.612 -27.171 1.00 90.00 585 GLY A N 1
ATOM 4555 C CA . GLY A 1 585 ? 20.427 -12.144 -27.778 1.00 90.00 585 GLY A CA 1
ATOM 4556 C C . GLY A 1 585 ? 19.921 -13.012 -28.945 1.00 90.00 585 GLY A C 1
ATOM 4557 O O . GLY A 1 585 ? 20.582 -13.977 -29.356 1.00 90.00 585 GLY A O 1
ATOM 4558 N N . PRO A 1 586 ? 18.727 -12.709 -29.492 1.00 93.88 586 PRO A N 1
ATOM 4559 C CA . PRO A 1 586 ? 18.091 -13.517 -30.527 1.00 93.88 586 PRO A CA 1
ATOM 4560 C C . PRO A 1 586 ? 18.774 -13.425 -31.890 1.00 93.88 586 PRO A C 1
ATOM 4562 O O . PRO A 1 586 ? 19.332 -12.411 -32.305 1.00 93.88 586 PRO A O 1
ATOM 4565 N N . VAL A 1 587 ? 18.611 -14.482 -32.687 1.00 92.44 587 VAL A N 1
ATOM 4566 C CA . VAL A 1 587 ? 18.870 -14.417 -34.130 1.00 92.44 587 VAL A CA 1
ATOM 4567 C C . VAL A 1 587 ? 17.571 -14.044 -34.840 1.00 92.44 587 VAL A C 1
ATOM 4569 O O . VAL A 1 587 ? 16.792 -14.930 -35.187 1.00 92.44 587 VAL A O 1
ATOM 4572 N N . CYS A 1 588 ? 17.367 -12.760 -35.143 1.00 94.31 588 CYS A N 1
ATOM 4573 C CA . CYS A 1 588 ? 16.091 -12.247 -35.667 1.00 94.31 588 CYS A CA 1
ATOM 4574 C C . CYS A 1 588 ? 15.558 -12.941 -36.926 1.00 94.31 588 CYS A C 1
ATOM 4576 O O . CYS A 1 588 ? 14.358 -13.119 -37.093 1.00 94.31 588 CYS A O 1
ATOM 4578 N N . GLY A 1 589 ? 16.429 -13.4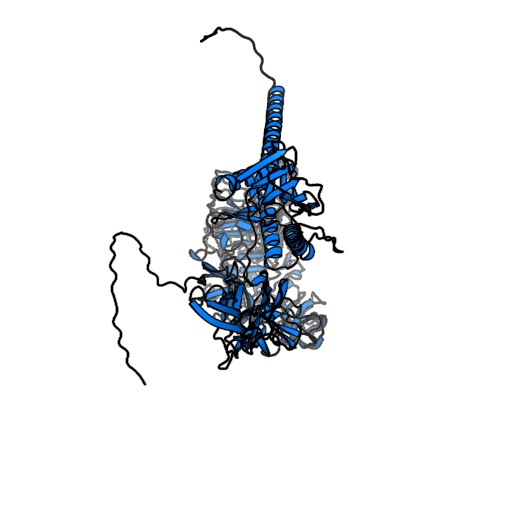72 -37.789 1.00 92.75 589 GLY A N 1
ATOM 4579 C CA . GLY A 1 589 ? 15.992 -14.275 -38.940 1.00 92.75 589 GLY A CA 1
ATOM 4580 C C . GLY A 1 589 ? 15.330 -15.625 -38.596 1.00 92.75 589 GLY A C 1
ATOM 4581 O O . GLY A 1 589 ? 14.883 -16.318 -39.516 1.00 92.75 589 GLY A O 1
ATOM 4582 N N . ALA A 1 590 ? 15.344 -16.036 -37.326 1.00 92.44 590 ALA A N 1
ATOM 4583 C CA . ALA A 1 590 ? 14.688 -17.230 -36.799 1.00 92.44 590 ALA A CA 1
ATOM 4584 C C . ALA A 1 590 ? 13.423 -16.918 -35.978 1.00 92.44 590 ALA A C 1
ATOM 4586 O O . ALA A 1 590 ? 12.654 -17.847 -35.737 1.00 92.44 590 ALA A O 1
ATOM 4587 N N . VAL A 1 591 ? 13.208 -15.652 -35.607 1.00 95.50 591 VAL A N 1
ATOM 4588 C CA . VAL A 1 591 ? 12.012 -15.168 -34.908 1.00 95.50 591 VAL A CA 1
ATOM 4589 C C . VAL A 1 591 ? 10.850 -15.068 -35.900 1.00 95.50 591 VAL A C 1
ATOM 4591 O O . VAL A 1 591 ? 11.044 -14.811 -37.095 1.00 95.50 591 VAL A O 1
ATOM 4594 N N . SER A 1 592 ? 9.635 -15.343 -35.437 1.00 94.44 592 SER A N 1
ATOM 4595 C CA . SER A 1 592 ? 8.427 -15.272 -36.254 1.00 94.44 592 SER A CA 1
ATOM 4596 C C . SER A 1 592 ? 7.271 -14.737 -35.440 1.00 94.44 592 SER A C 1
ATOM 4598 O O . SER A 1 592 ? 7.026 -15.267 -34.372 1.00 94.44 592 SER A O 1
ATOM 4600 N N . TYR A 1 593 ? 6.528 -13.805 -36.022 1.00 96.81 593 TYR A N 1
ATOM 4601 C CA . TYR A 1 593 ? 5.371 -13.175 -35.403 1.00 96.81 593 TYR A CA 1
ATOM 4602 C C . TYR A 1 593 ? 4.079 -13.773 -35.954 1.00 96.81 593 TYR A C 1
ATOM 4604 O O . TYR A 1 593 ? 3.987 -14.060 -37.161 1.00 96.81 593 TYR A O 1
ATOM 4612 N N . ASP A 1 594 ? 3.074 -13.888 -35.094 1.00 97.06 594 ASP A N 1
ATOM 4613 C CA . ASP A 1 594 ? 1.687 -14.017 -35.524 1.00 97.06 594 ASP A CA 1
ATOM 4614 C C . ASP A 1 594 ? 1.126 -12.647 -35.945 1.00 97.06 594 ASP A C 1
ATOM 4616 O O . ASP A 1 594 ? 1.646 -11.601 -35.568 1.00 97.06 594 ASP A O 1
ATOM 4620 N N . GLY A 1 595 ? 0.115 -12.649 -36.821 1.00 96.31 595 GLY A N 1
ATOM 4621 C CA . GLY A 1 595 ? -0.418 -11.437 -37.461 1.00 96.31 595 GLY A CA 1
ATOM 4622 C C . GLY A 1 595 ? 0.280 -11.040 -38.772 1.00 96.31 595 GLY A C 1
ATOM 4623 O O . GLY A 1 595 ? 1.091 -11.784 -39.340 1.00 96.31 595 GLY A O 1
ATOM 4624 N N . SER A 1 596 ? -0.085 -9.883 -39.338 1.00 96.56 596 SER A N 1
ATOM 4625 C CA . SER A 1 596 ? 0.459 -9.400 -40.623 1.00 96.56 596 SER A CA 1
ATOM 4626 C C . SER A 1 596 ? 1.088 -8.009 -40.581 1.00 96.56 596 SER A C 1
ATOM 4628 O O . SER A 1 596 ? 1.485 -7.508 -41.640 1.00 96.56 596 SER A O 1
ATOM 4630 N N . GLY A 1 597 ? 1.207 -7.412 -39.392 1.00 96.88 597 GLY A N 1
ATOM 4631 C CA . GLY A 1 597 ? 1.823 -6.103 -39.177 1.00 96.88 597 GLY A CA 1
ATOM 4632 C C . GLY A 1 597 ? 1.011 -4.942 -39.740 1.00 96.88 597 GLY A C 1
ATOM 4633 O O . GLY A 1 597 ? 1.563 -3.887 -40.041 1.00 96.88 597 GLY A O 1
ATOM 4634 N N . THR A 1 598 ? -0.291 -5.136 -39.967 1.00 97.38 598 THR A N 1
ATOM 4635 C CA . THR A 1 598 ? -1.196 -4.081 -40.449 1.00 97.38 598 THR A CA 1
ATOM 4636 C C . THR A 1 598 ? -2.022 -3.548 -39.288 1.00 97.38 598 THR A C 1
ATOM 4638 O O . THR A 1 598 ? -2.336 -4.313 -38.395 1.00 97.38 598 THR A O 1
ATOM 4641 N N . GLY A 1 599 ? -2.501 -2.303 -39.325 1.00 93.38 599 GLY A N 1
ATOM 4642 C CA . GLY A 1 599 ? -3.299 -1.759 -38.211 1.00 93.38 599 GLY A CA 1
ATOM 4643 C C . GLY A 1 599 ? -4.659 -2.438 -37.955 1.00 93.38 599 GLY A C 1
ATOM 4644 O O . GLY A 1 599 ? -5.433 -1.959 -37.146 1.00 93.38 599 GLY A O 1
ATOM 4645 N N . SER A 1 600 ? -5.020 -3.500 -38.684 1.00 95.94 600 SER A N 1
ATOM 4646 C CA . SER A 1 600 ? -6.192 -4.345 -38.377 1.00 95.94 600 SER A CA 1
ATOM 4647 C C . SER A 1 600 ? -5.826 -5.782 -37.992 1.00 95.94 600 SER A C 1
ATOM 4649 O O . SER A 1 600 ? -6.720 -6.608 -37.840 1.00 95.94 600 SER A O 1
ATOM 4651 N N . ASP A 1 601 ? -4.535 -6.094 -38.021 1.00 97.62 601 ASP A N 1
ATOM 4652 C CA . ASP A 1 601 ? -3.925 -7.406 -37.798 1.00 97.62 601 ASP A CA 1
ATOM 4653 C C . ASP A 1 601 ? -2.430 -7.150 -37.503 1.00 97.62 601 ASP A C 1
ATOM 4655 O O . ASP A 1 601 ? -1.593 -7.383 -38.397 1.00 97.62 601 ASP A O 1
ATOM 4659 N N . PRO A 1 602 ? -2.122 -6.499 -36.359 1.00 98.19 602 PRO A N 1
ATOM 4660 C CA . PRO A 1 602 ? -0.758 -6.152 -35.956 1.00 98.19 602 PRO A CA 1
ATOM 4661 C C . PRO A 1 602 ? 0.066 -7.419 -35.703 1.00 98.19 602 PRO A C 1
ATOM 4663 O O . PRO A 1 602 ? -0.460 -8.529 -35.720 1.00 98.19 602 PRO A O 1
ATOM 4666 N N . TYR A 1 603 ? 1.382 -7.277 -35.582 1.00 98.62 603 TYR A N 1
ATOM 4667 C CA . TYR A 1 603 ? 2.245 -8.372 -35.160 1.00 98.62 603 TYR A CA 1
ATOM 4668 C C . TYR A 1 603 ? 2.145 -8.558 -33.648 1.00 98.62 603 TYR A C 1
ATOM 4670 O O . TYR A 1 603 ? 2.347 -7.601 -32.910 1.00 98.62 603 TYR A O 1
ATOM 4678 N N . GLN A 1 604 ? 1.867 -9.781 -33.210 1.00 98.19 604 GLN A N 1
ATOM 4679 C CA . GLN A 1 604 ? 1.799 -10.115 -31.788 1.00 98.19 604 GLN A CA 1
ATOM 4680 C C . GLN A 1 604 ? 3.202 -10.300 -31.222 1.00 98.19 604 GLN A C 1
ATOM 4682 O O . GLN A 1 604 ? 4.036 -10.954 -31.855 1.00 98.19 604 GLN A O 1
ATOM 4687 N N . VAL A 1 605 ? 3.451 -9.710 -30.058 1.00 97.88 605 VAL A N 1
ATOM 4688 C CA . VAL A 1 605 ? 4.716 -9.785 -29.330 1.00 97.88 605 VAL A CA 1
ATOM 4689 C C . VAL A 1 605 ? 4.427 -10.391 -27.957 1.00 97.88 605 VAL A C 1
ATOM 4691 O O . VAL A 1 605 ? 3.726 -9.799 -27.147 1.00 97.88 605 VAL A O 1
ATOM 4694 N N . SER A 1 606 ? 4.952 -11.590 -27.731 1.00 93.38 606 SER A N 1
ATOM 4695 C CA . SER A 1 606 ? 4.793 -12.383 -26.499 1.00 93.38 606 SER A CA 1
ATOM 4696 C C . SER A 1 606 ? 6.130 -12.664 -25.809 1.00 93.38 606 SER A C 1
ATOM 4698 O O . SER A 1 606 ? 6.195 -13.259 -24.742 1.00 93.38 606 SER A O 1
ATOM 4700 N N . THR A 1 607 ? 7.243 -12.298 -26.452 1.00 93.31 607 THR A N 1
ATOM 4701 C CA . THR A 1 607 ? 8.589 -12.600 -25.963 1.00 93.31 607 THR A CA 1
ATOM 4702 C C . THR A 1 607 ? 9.540 -11.430 -26.180 1.00 93.31 607 THR A C 1
ATOM 4704 O O . THR A 1 607 ? 9.442 -10.682 -27.156 1.00 93.31 607 THR A O 1
ATOM 4707 N N . VAL A 1 608 ? 10.561 -11.333 -25.326 1.00 95.94 608 VAL A N 1
ATOM 4708 C CA . VAL A 1 608 ? 11.636 -10.335 -25.468 1.00 95.94 608 VAL A CA 1
ATOM 4709 C C . VAL A 1 608 ? 12.414 -10.488 -26.790 1.00 95.94 608 VAL A C 1
ATOM 4711 O O . VAL A 1 608 ? 12.944 -9.515 -27.329 1.00 95.94 608 VAL A O 1
ATOM 4714 N N . ASP A 1 609 ? 12.436 -11.693 -27.371 1.00 96.00 609 ASP A N 1
ATOM 4715 C CA . ASP A 1 609 ? 13.064 -11.951 -28.672 1.00 96.00 609 ASP A CA 1
ATOM 4716 C C . ASP A 1 609 ? 12.283 -11.345 -29.838 1.00 96.00 609 ASP A C 1
ATOM 4718 O O . ASP A 1 609 ? 12.873 -10.796 -30.770 1.00 96.00 609 ASP A O 1
ATOM 4722 N N . GLU A 1 610 ? 10.955 -11.424 -29.783 1.00 97.56 610 GLU A N 1
ATOM 4723 C CA . GLU A 1 610 ? 10.069 -10.732 -30.715 1.00 97.56 610 GLU A CA 1
ATOM 4724 C C . GLU A 1 610 ? 10.185 -9.216 -30.553 1.00 97.56 610 GLU A C 1
ATOM 4726 O O . GLU A 1 610 ? 10.256 -8.505 -31.554 1.00 97.56 610 GLU A O 1
ATOM 4731 N N . LEU A 1 611 ? 10.299 -8.712 -29.327 1.00 97.75 611 LEU A N 1
ATOM 4732 C CA . LEU A 1 611 ? 10.481 -7.283 -29.081 1.00 97.75 611 LEU A CA 1
ATOM 4733 C C . LEU A 1 611 ? 11.783 -6.751 -29.711 1.00 97.75 611 LEU A C 1
ATOM 4735 O O . LEU A 1 611 ? 11.768 -5.771 -30.455 1.00 97.75 611 LEU A O 1
ATOM 4739 N N . GLN A 1 612 ? 12.910 -7.434 -29.493 1.00 97.19 612 GLN A N 1
ATOM 4740 C CA . GLN A 1 612 ? 14.222 -7.022 -30.012 1.00 97.19 612 GLN A CA 1
ATOM 4741 C C . GLN A 1 612 ? 14.312 -7.029 -31.538 1.00 97.19 612 GLN A C 1
ATOM 4743 O O . GLN A 1 612 ? 15.088 -6.272 -32.121 1.00 97.19 612 GLN A O 1
ATOM 4748 N N . CYS A 1 613 ? 13.539 -7.891 -32.194 1.00 97.81 613 CYS A N 1
ATOM 4749 C CA . CYS A 1 613 ? 13.628 -8.112 -33.632 1.00 97.81 613 CYS A CA 1
ATOM 4750 C C . CYS A 1 613 ? 12.679 -7.245 -34.473 1.00 97.81 613 CYS A C 1
ATOM 4752 O O . CYS A 1 613 ? 12.618 -7.423 -35.696 1.00 97.81 613 CYS A O 1
ATOM 4754 N N . ILE A 1 614 ? 11.994 -6.275 -33.856 1.00 97.62 614 ILE A N 1
ATOM 4755 C CA . ILE A 1 614 ? 11.110 -5.311 -34.532 1.00 97.62 614 ILE A CA 1
ATOM 4756 C C . ILE A 1 614 ? 11.838 -4.552 -35.653 1.00 97.62 614 ILE A C 1
ATOM 4758 O O . ILE A 1 614 ? 11.285 -4.390 -36.745 1.00 97.62 614 ILE A O 1
ATOM 4762 N N . ASP A 1 615 ? 13.098 -4.165 -35.442 1.00 94.06 615 ASP A N 1
ATOM 4763 C CA . ASP A 1 615 ? 13.924 -3.479 -36.447 1.00 94.06 615 ASP A CA 1
ATOM 4764 C C . ASP A 1 615 ? 14.084 -4.291 -37.741 1.00 94.06 615 ASP A C 1
ATOM 4766 O O . ASP A 1 615 ? 13.922 -3.774 -38.854 1.00 94.06 615 ASP A O 1
ATOM 4770 N N . ASP A 1 616 ? 14.376 -5.587 -37.605 1.00 95.12 616 ASP A N 1
ATOM 4771 C CA . ASP A 1 616 ? 14.514 -6.516 -38.729 1.00 95.12 616 ASP A CA 1
ATOM 4772 C C . ASP A 1 616 ? 13.159 -6.855 -39.369 1.00 95.12 616 ASP A C 1
ATOM 4774 O O . ASP A 1 616 ? 13.087 -7.117 -40.580 1.00 95.12 616 ASP A O 1
ATOM 4778 N N . GLN A 1 617 ? 12.094 -6.868 -38.565 1.00 96.12 617 GLN A N 1
ATOM 4779 C CA . GLN A 1 617 ? 10.749 -7.221 -38.997 1.00 96.12 617 GLN A CA 1
ATOM 4780 C C . GLN A 1 617 ? 10.086 -6.098 -39.808 1.00 96.12 617 GLN A C 1
ATOM 4782 O O . GLN A 1 617 ? 9.525 -6.358 -40.880 1.00 96.12 617 GLN A O 1
ATOM 4787 N N . GLY A 1 618 ? 10.198 -4.852 -39.349 1.00 95.38 618 GLY A N 1
ATOM 4788 C CA . GLY A 1 618 ? 9.742 -3.668 -40.066 1.00 95.38 618 GLY A CA 1
ATOM 4789 C C . GLY A 1 618 ? 9.284 -2.546 -39.140 1.00 95.38 618 GLY A C 1
ATOM 4790 O O . GLY A 1 618 ? 8.263 -2.661 -38.469 1.00 95.38 618 GLY A O 1
ATOM 4791 N N . LEU A 1 619 ? 9.984 -1.416 -39.197 1.00 95.31 619 LEU A N 1
ATOM 4792 C CA . LEU A 1 619 ? 9.689 -0.213 -38.412 1.00 95.31 619 LEU A CA 1
ATOM 4793 C C . LEU A 1 619 ? 8.394 0.520 -38.814 1.00 95.31 619 LEU A C 1
ATOM 4795 O O . LEU A 1 619 ? 7.939 1.390 -38.083 1.00 95.31 619 LEU A O 1
ATOM 4799 N N . ASP A 1 620 ? 7.806 0.210 -39.975 1.00 94.56 620 ASP A N 1
ATOM 4800 C CA . ASP A 1 620 ? 6.529 0.766 -40.451 1.00 94.56 620 ASP A CA 1
ATOM 4801 C C . ASP A 1 620 ? 5.324 -0.164 -40.218 1.00 94.56 620 ASP A C 1
ATOM 4803 O O . ASP A 1 620 ? 4.214 0.142 -40.663 1.00 94.56 620 ASP A O 1
ATOM 4807 N N . ALA A 1 621 ? 5.542 -1.312 -39.570 1.00 97.50 621 ALA A N 1
ATOM 4808 C CA . ALA A 1 621 ? 4.495 -2.256 -39.193 1.00 97.50 621 ALA A CA 1
ATOM 4809 C C . ALA A 1 621 ? 3.884 -1.910 -37.827 1.00 97.50 621 ALA A C 1
ATOM 4811 O O . ALA A 1 621 ? 4.445 -1.133 -37.065 1.00 97.50 621 ALA A O 1
ATOM 4812 N N . HIS A 1 622 ? 2.728 -2.499 -37.531 1.00 98.19 622 HIS A N 1
ATOM 4813 C CA . HIS A 1 622 ? 2.033 -2.338 -36.251 1.00 98.19 622 HIS A CA 1
ATOM 4814 C C . HIS A 1 622 ? 2.252 -3.564 -35.366 1.00 98.19 622 HIS A C 1
ATOM 4816 O O . HIS A 1 622 ? 2.279 -4.675 -35.905 1.00 98.19 622 HIS A O 1
ATOM 4822 N N . TYR A 1 623 ? 2.367 -3.361 -34.058 1.00 98.69 623 TYR A N 1
ATOM 4823 C CA . TYR A 1 623 ? 2.679 -4.373 -33.053 1.00 98.69 623 TYR A CA 1
ATOM 4824 C C . TYR A 1 623 ? 1.707 -4.262 -31.877 1.00 98.69 623 TYR A C 1
ATOM 4826 O O . TYR A 1 623 ? 1.307 -3.153 -31.533 1.00 98.69 623 TYR A O 1
ATOM 4834 N N . GLU A 1 624 ? 1.335 -5.400 -31.298 1.00 98.25 624 GLU A N 1
ATOM 4835 C CA . GLU A 1 624 ? 0.558 -5.485 -30.058 1.00 98.25 624 GLU A CA 1
ATOM 4836 C C . GLU A 1 624 ? 1.262 -6.452 -29.096 1.00 98.25 624 GLU A C 1
ATOM 4838 O O . GLU A 1 624 ? 1.669 -7.541 -29.522 1.00 98.25 624 GLU A O 1
ATOM 4843 N N . LEU A 1 625 ? 1.439 -6.068 -27.831 1.00 97.56 625 LEU A N 1
ATOM 4844 C CA . LEU A 1 625 ? 1.804 -7.033 -26.796 1.00 97.56 625 LEU A CA 1
ATOM 4845 C C . LEU A 1 625 ? 0.595 -7.925 -26.507 1.00 97.56 625 LEU A C 1
ATOM 4847 O O . LEU A 1 625 ? -0.546 -7.462 -26.508 1.00 97.56 625 LEU A O 1
ATOM 4851 N N . VAL A 1 626 ? 0.842 -9.215 -26.300 1.00 94.44 626 VAL A N 1
ATOM 4852 C CA . VAL A 1 626 ? -0.214 -10.183 -25.947 1.00 94.44 626 VAL A CA 1
ATOM 4853 C C . VAL A 1 626 ? 0.014 -10.878 -24.611 1.00 94.44 626 VAL A C 1
ATOM 4855 O O . VAL A 1 626 ? -0.921 -11.515 -24.127 1.00 94.44 626 VAL A O 1
ATOM 4858 N N . ASP A 1 627 ? 1.220 -10.721 -24.065 1.00 89.31 627 ASP A N 1
ATOM 4859 C CA . ASP A 1 627 ? 1.692 -11.213 -22.776 1.00 89.31 627 ASP A CA 1
ATOM 4860 C C . ASP A 1 627 ? 2.697 -10.191 -22.211 1.00 89.31 627 ASP A C 1
ATOM 4862 O O . ASP A 1 627 ? 3.312 -9.427 -22.972 1.00 89.31 627 ASP A O 1
ATOM 4866 N N . ASP A 1 628 ? 2.891 -10.211 -20.894 1.00 90.56 628 ASP A N 1
ATOM 4867 C CA . ASP A 1 628 ? 3.980 -9.493 -20.238 1.00 90.56 628 ASP A CA 1
ATOM 4868 C C . ASP A 1 628 ? 5.344 -10.041 -20.689 1.00 90.56 628 ASP A C 1
ATOM 4870 O O . ASP A 1 628 ? 5.505 -11.209 -21.053 1.00 90.56 628 ASP A O 1
ATOM 4874 N N . ILE A 1 629 ? 6.363 -9.180 -20.700 1.00 93.56 629 ILE A N 1
ATOM 4875 C CA . ILE A 1 629 ? 7.697 -9.522 -21.199 1.00 93.56 629 ILE A CA 1
ATOM 4876 C C . ILE A 1 629 ? 8.736 -9.375 -20.093 1.00 93.56 629 ILE A C 1
ATOM 4878 O O . ILE A 1 629 ? 9.153 -8.266 -19.756 1.00 93.56 629 ILE A O 1
ATOM 4882 N N . ASP A 1 630 ? 9.275 -10.500 -19.624 1.00 92.75 630 ASP A N 1
ATOM 4883 C CA . ASP A 1 630 ? 10.480 -10.514 -18.792 1.00 92.75 630 ASP A CA 1
ATOM 4884 C C . ASP A 1 630 ? 11.740 -10.253 -19.636 1.00 92.75 630 ASP A C 1
ATOM 4886 O O . ASP A 1 630 ? 12.279 -11.120 -20.332 1.00 92.75 630 ASP A O 1
ATOM 4890 N N . ALA A 1 631 ? 12.254 -9.029 -19.545 1.00 96.62 631 ALA A N 1
ATOM 4891 C CA . ALA A 1 631 ? 13.425 -8.550 -20.269 1.00 96.62 631 ALA A CA 1
ATOM 4892 C C . ALA A 1 631 ? 14.729 -8.586 -19.446 1.00 96.62 631 ALA A C 1
ATOM 4894 O O . ALA A 1 631 ? 15.767 -8.158 -19.954 1.00 96.62 631 ALA A O 1
ATOM 4895 N N . HIS A 1 632 ? 14.731 -9.158 -18.236 1.00 94.94 632 HIS A N 1
ATOM 4896 C CA . HIS A 1 632 ? 15.909 -9.267 -17.355 1.00 94.94 632 HIS A CA 1
ATOM 4897 C C . HIS A 1 632 ? 17.152 -9.867 -18.046 1.00 94.94 632 HIS A C 1
ATOM 4899 O O . HIS A 1 632 ? 18.280 -9.439 -17.812 1.00 94.94 632 HIS A O 1
ATOM 4905 N N . GLY A 1 633 ? 16.955 -10.814 -18.975 1.00 94.62 633 GLY A N 1
ATOM 4906 C CA . GLY A 1 633 ? 18.041 -11.417 -19.763 1.00 94.62 633 GLY A CA 1
ATOM 4907 C C . GLY A 1 633 ? 18.819 -10.445 -20.645 1.00 94.62 633 GLY A C 1
ATOM 4908 O O . GLY A 1 633 ? 19.959 -10.736 -21.009 1.00 94.62 633 GLY A O 1
ATOM 4909 N N . THR A 1 634 ? 18.235 -9.291 -20.975 1.00 97.44 634 THR A N 1
ATOM 4910 C CA . THR A 1 634 ? 18.850 -8.317 -21.881 1.00 97.44 634 THR A CA 1
ATOM 4911 C C . THR A 1 634 ? 20.178 -7.775 -21.360 1.00 97.44 634 THR A C 1
ATOM 4913 O O . THR A 1 634 ? 21.009 -7.416 -22.186 1.00 97.44 634 THR A O 1
ATOM 4916 N N . GLU A 1 635 ? 20.452 -7.811 -20.047 1.00 96.00 635 GLU A N 1
ATOM 4917 C CA . GLU A 1 635 ? 21.740 -7.400 -19.454 1.00 96.00 635 GLU A CA 1
ATOM 4918 C C . GLU A 1 635 ? 22.952 -8.076 -20.121 1.00 96.00 635 GLU A C 1
ATOM 4920 O O . GLU A 1 635 ? 24.005 -7.459 -20.302 1.00 96.00 635 GLU A O 1
ATOM 4925 N N . TYR A 1 636 ? 22.793 -9.327 -20.557 1.00 94.69 636 TYR A N 1
ATOM 4926 C CA . TYR A 1 636 ? 23.865 -10.128 -21.154 1.00 94.69 636 TYR A CA 1
ATOM 4927 C C . TYR A 1 636 ? 23.927 -10.031 -22.684 1.00 94.69 636 TYR A C 1
ATOM 4929 O O . TYR A 1 636 ? 24.873 -10.525 -23.306 1.00 94.69 636 TYR A O 1
ATOM 4937 N N . TRP A 1 637 ? 22.954 -9.368 -23.308 1.00 96.56 637 TRP A N 1
ATOM 4938 C CA . TRP A 1 637 ? 22.831 -9.322 -24.760 1.00 96.56 637 TRP A CA 1
ATOM 4939 C C . TRP A 1 637 ? 23.821 -8.346 -25.393 1.00 96.56 637 TRP A C 1
ATOM 4941 O O . TRP A 1 637 ? 24.313 -7.408 -24.758 1.00 96.56 637 TRP A O 1
ATOM 4951 N N . ASN A 1 638 ? 24.090 -8.548 -26.684 1.00 95.25 638 ASN A N 1
ATOM 4952 C CA . ASN A 1 638 ? 24.882 -7.649 -27.518 1.00 95.25 638 ASN A CA 1
ATOM 4953 C C . ASN A 1 638 ? 26.273 -7.341 -26.928 1.00 95.25 638 ASN A C 1
ATOM 4955 O O . ASN A 1 638 ? 26.657 -6.178 -26.790 1.00 95.25 638 ASN A O 1
ATOM 4959 N N . ASP A 1 639 ? 27.038 -8.378 -26.568 1.00 93.94 639 ASP A N 1
ATOM 4960 C CA . ASP A 1 639 ? 28.321 -8.264 -25.856 1.00 93.94 639 ASP A CA 1
ATOM 4961 C C . ASP A 1 639 ? 28.220 -7.490 -24.506 1.00 93.94 639 ASP A C 1
ATOM 4963 O O . ASP A 1 639 ? 29.187 -6.845 -24.078 1.00 93.94 639 ASP A O 1
ATOM 4967 N N . GLY A 1 640 ? 27.067 -7.561 -23.827 1.00 94.44 640 GLY A N 1
ATOM 4968 C CA . GLY A 1 640 ? 26.770 -6.863 -22.566 1.00 94.44 640 GLY A CA 1
ATOM 4969 C C . GLY A 1 640 ? 26.366 -5.393 -22.734 1.00 94.44 640 GLY A C 1
ATOM 4970 O O . GLY A 1 640 ? 26.481 -4.612 -21.791 1.00 94.44 640 GLY A O 1
ATOM 4971 N N . ALA A 1 641 ? 25.966 -4.983 -23.941 1.00 96.75 641 ALA A N 1
ATOM 4972 C CA . ALA A 1 641 ? 25.443 -3.641 -24.209 1.00 96.75 641 ALA A CA 1
ATOM 4973 C C . ALA A 1 641 ? 23.945 -3.505 -23.885 1.00 96.75 641 ALA A C 1
ATOM 4975 O O . ALA A 1 641 ? 23.387 -2.413 -24.014 1.00 96.75 641 ALA A O 1
ATOM 4976 N N . GLY A 1 642 ? 23.281 -4.588 -23.482 1.00 97.75 642 GLY A N 1
ATOM 4977 C CA . GLY A 1 642 ? 21.845 -4.574 -23.251 1.00 97.75 642 GLY A CA 1
ATOM 4978 C C . GLY A 1 642 ? 21.034 -4.806 -24.524 1.00 97.75 642 GLY A C 1
ATOM 4979 O O . GLY A 1 642 ? 21.570 -5.104 -25.598 1.00 97.75 642 GLY A O 1
ATOM 4980 N N . PHE A 1 643 ? 19.732 -4.574 -24.418 1.00 98.19 643 PHE A N 1
ATOM 4981 C CA . PHE A 1 643 ? 18.810 -4.487 -25.542 1.00 98.19 643 PHE A CA 1
ATOM 4982 C C . PHE A 1 643 ? 19.275 -3.420 -26.559 1.00 98.19 643 PHE A C 1
ATOM 4984 O O . PHE A 1 643 ? 19.884 -2.400 -26.212 1.00 98.19 643 PHE A O 1
ATOM 4991 N N . GLU A 1 644 ? 19.073 -3.679 -27.850 1.00 97.19 644 GLU A N 1
ATOM 4992 C CA . GLU A 1 644 ? 19.304 -2.707 -28.926 1.00 97.19 644 GLU A CA 1
ATOM 4993 C C . GLU A 1 644 ? 18.032 -1.878 -29.149 1.00 97.19 644 GLU A C 1
ATOM 4995 O O . GLU A 1 644 ? 17.028 -2.464 -29.545 1.00 97.19 644 GLU A O 1
ATOM 5000 N N . PRO A 1 645 ? 18.051 -0.553 -28.874 1.00 97.62 645 PRO A N 1
ATOM 5001 C CA . PRO A 1 645 ? 16.908 0.336 -29.072 1.00 97.62 645 PRO A CA 1
ATOM 5002 C C . PRO A 1 645 ? 16.251 0.177 -30.440 1.00 97.62 645 PRO A C 1
ATOM 5004 O O . PRO A 1 645 ? 16.948 0.111 -31.449 1.00 97.62 645 PRO A O 1
ATOM 5007 N N . ILE A 1 646 ? 14.918 0.180 -30.462 1.00 96.94 646 ILE A N 1
ATOM 5008 C CA . ILE A 1 646 ? 14.124 0.061 -31.687 1.00 96.94 646 ILE A CA 1
ATOM 5009 C C . ILE A 1 646 ? 14.245 1.356 -32.496 1.00 96.94 646 ILE A C 1
ATOM 5011 O O . ILE A 1 646 ? 13.891 2.443 -32.025 1.00 96.94 646 ILE A O 1
ATOM 5015 N N . GLY A 1 647 ? 14.721 1.242 -33.731 1.00 92.25 647 GLY A N 1
ATOM 5016 C CA . GLY A 1 647 ? 15.051 2.362 -34.602 1.00 92.25 647 GLY A CA 1
ATOM 5017 C C . GLY A 1 647 ? 16.517 2.801 -34.515 1.00 92.25 647 GLY A C 1
ATOM 5018 O O . GLY A 1 647 ? 17.267 2.521 -33.585 1.00 92.25 647 GLY A O 1
ATOM 5019 N N . ASP A 1 648 ? 16.951 3.553 -35.523 1.00 88.25 648 ASP A N 1
ATOM 5020 C CA . ASP A 1 648 ? 18.351 3.950 -35.661 1.00 88.25 648 ASP A CA 1
ATOM 5021 C C . ASP A 1 648 ? 18.724 5.118 -34.718 1.00 88.25 648 ASP A C 1
ATOM 5023 O O . ASP A 1 648 ? 18.193 6.227 -34.809 1.00 88.25 648 ASP A O 1
ATOM 5027 N N . GLN A 1 649 ? 19.778 4.931 -33.921 1.00 82.56 649 GLN A N 1
ATOM 5028 C CA . GLN A 1 649 ? 20.324 5.893 -32.946 1.00 82.56 649 GLN A CA 1
ATOM 5029 C C . GLN A 1 649 ? 21.138 7.063 -33.546 1.00 82.56 649 GLN A C 1
ATOM 5031 O O . GLN A 1 649 ? 22.171 7.498 -33.023 1.00 82.56 649 GLN A O 1
ATOM 5036 N N . TRP A 1 650 ? 20.720 7.600 -34.691 1.00 76.12 650 TRP A N 1
ATOM 5037 C CA . TRP A 1 650 ? 21.341 8.785 -35.289 1.00 76.12 650 TRP A CA 1
ATOM 5038 C C . TRP A 1 650 ? 20.327 9.620 -36.072 1.00 76.12 650 TRP A C 1
ATOM 5040 O O . TRP A 1 650 ? 19.405 9.105 -36.679 1.00 76.12 650 TRP A O 1
ATOM 5050 N N . PHE A 1 651 ? 20.595 10.924 -36.197 1.00 68.94 651 PHE A N 1
ATOM 5051 C CA . PHE A 1 651 ? 19.717 11.940 -36.814 1.00 68.94 651 PHE A CA 1
ATOM 5052 C C . PHE A 1 651 ? 19.143 11.625 -38.222 1.00 68.94 651 PHE A C 1
ATOM 5054 O O . PHE A 1 651 ? 18.180 12.252 -38.647 1.00 68.94 651 PHE A O 1
ATOM 5061 N N . TRP A 1 652 ? 19.755 10.734 -39.011 1.00 73.25 652 TRP A N 1
ATOM 5062 C CA . TRP A 1 652 ? 19.264 10.342 -40.355 1.00 73.25 652 TRP A CA 1
ATOM 5063 C C . TRP A 1 652 ? 18.890 8.860 -40.429 1.00 73.25 652 TRP A C 1
ATOM 5065 O O . TRP A 1 652 ? 18.910 8.274 -41.516 1.00 73.25 652 TRP A O 1
ATOM 5075 N N . GLY A 1 653 ? 18.689 8.270 -39.260 1.00 76.75 653 GLY A N 1
ATOM 5076 C CA . GLY A 1 653 ? 18.264 6.909 -39.060 1.00 76.75 653 GLY A CA 1
ATOM 5077 C C . GLY A 1 653 ? 16.830 6.668 -39.514 1.00 76.75 653 GLY A C 1
ATOM 5078 O O . GLY A 1 653 ? 16.109 7.617 -39.810 1.00 76.75 653 GLY A O 1
ATOM 5079 N N . ASN A 1 654 ? 16.460 5.397 -39.615 1.00 87.44 654 ASN A N 1
ATOM 5080 C CA . ASN A 1 654 ? 15.079 4.968 -39.746 1.00 87.44 654 ASN A CA 1
ATOM 5081 C C . ASN A 1 654 ? 14.408 5.020 -38.371 1.00 87.44 654 ASN A C 1
ATOM 5083 O O . ASN A 1 654 ? 14.901 4.440 -37.406 1.00 87.44 654 ASN A O 1
ATOM 5087 N N . GLU A 1 655 ? 13.290 5.719 -38.317 1.00 90.25 655 GLU A N 1
ATOM 5088 C CA . GLU A 1 655 ? 12.416 5.852 -37.165 1.00 90.25 655 GLU A CA 1
ATOM 5089 C C . GLU A 1 655 ? 11.383 4.725 -37.088 1.00 90.25 655 GLU A C 1
ATOM 5091 O O . GLU A 1 655 ? 10.987 4.162 -38.114 1.00 90.25 655 GLU A O 1
ATOM 5096 N N . PHE A 1 656 ? 10.900 4.440 -35.878 1.00 93.88 656 PHE A N 1
ATOM 5097 C CA . PHE A 1 656 ? 9.682 3.658 -35.701 1.00 93.88 656 PHE A CA 1
ATOM 5098 C C . PHE A 1 656 ? 8.466 4.478 -36.153 1.00 93.88 656 PHE A C 1
ATOM 5100 O O . PHE A 1 656 ? 8.104 5.471 -35.533 1.00 93.88 656 PHE A O 1
ATOM 5107 N N . ALA A 1 657 ? 7.828 4.071 -37.247 1.00 92.44 657 ALA A N 1
ATOM 5108 C CA . ALA A 1 657 ? 6.672 4.748 -37.841 1.00 92.44 657 ALA A CA 1
ATOM 5109 C C . ALA A 1 657 ? 5.354 3.971 -37.644 1.00 92.44 657 ALA A C 1
ATOM 5111 O O . ALA A 1 657 ? 4.322 4.356 -38.200 1.00 92.44 657 ALA A O 1
ATOM 5112 N N . GLY A 1 658 ? 5.419 2.855 -36.918 1.00 93.31 658 GLY A N 1
ATOM 5113 C CA . GLY A 1 658 ? 4.316 1.954 -36.624 1.00 93.31 658 GLY A CA 1
ATOM 5114 C C . GLY A 1 658 ? 3.390 2.416 -35.503 1.00 93.31 658 GLY A C 1
ATOM 5115 O O . GLY A 1 658 ? 3.510 3.519 -34.977 1.00 93.31 658 GLY A O 1
ATOM 5116 N N . ASP A 1 659 ? 2.463 1.531 -35.148 1.00 96.12 659 ASP A N 1
ATOM 5117 C CA . ASP A 1 659 ? 1.695 1.604 -33.899 1.00 96.12 659 ASP A CA 1
ATOM 5118 C C . ASP A 1 659 ? 2.219 0.499 -32.985 1.00 96.12 659 ASP A C 1
ATOM 5120 O O . ASP A 1 659 ? 2.395 -0.625 -33.466 1.00 96.12 659 ASP A O 1
ATOM 5124 N N . PHE A 1 660 ? 2.536 0.825 -31.741 1.00 98.38 660 PHE A N 1
ATOM 5125 C CA . PHE A 1 660 ? 2.943 -0.127 -30.719 1.00 98.38 660 PHE A CA 1
ATOM 5126 C C . PHE A 1 660 ? 1.935 -0.040 -29.579 1.00 98.38 660 PHE A C 1
ATOM 5128 O O . PHE A 1 660 ? 1.961 0.908 -28.792 1.00 98.38 660 PHE A O 1
ATOM 5135 N N . ASP A 1 661 ? 1.047 -1.024 -29.543 1.00 98.00 661 ASP A N 1
ATOM 5136 C CA . ASP A 1 661 ? 0.018 -1.177 -28.527 1.00 98.00 661 ASP A CA 1
ATOM 5137 C C . ASP A 1 661 ? 0.547 -2.120 -27.442 1.00 98.00 661 ASP A C 1
ATOM 5139 O O . ASP A 1 661 ? 0.778 -3.303 -27.690 1.00 98.00 661 ASP A O 1
ATOM 5143 N N . GLY A 1 662 ? 0.810 -1.600 -26.250 1.00 96.56 662 GLY A N 1
ATOM 5144 C CA . GLY A 1 662 ? 1.180 -2.414 -25.101 1.00 96.56 662 GLY A CA 1
ATOM 5145 C C . GLY A 1 662 ? 0.001 -3.217 -24.555 1.00 96.56 662 GLY A C 1
ATOM 5146 O O . GLY A 1 662 ? 0.227 -4.181 -23.835 1.00 96.56 662 GLY A O 1
ATOM 5147 N N . ASN A 1 663 ? -1.241 -2.879 -24.922 1.00 92.62 663 ASN A N 1
ATOM 5148 C CA . ASN A 1 663 ? -2.454 -3.578 -24.506 1.00 92.62 663 ASN A CA 1
ATOM 5149 C C . ASN A 1 663 ? -2.522 -3.820 -22.976 1.00 92.62 663 ASN A C 1
ATOM 5151 O O . ASN A 1 663 ? -3.024 -4.848 -22.533 1.00 92.62 663 ASN A O 1
ATOM 5155 N N . GLY A 1 664 ? -1.974 -2.895 -22.176 1.00 88.12 664 GLY A N 1
ATOM 5156 C CA . GLY A 1 664 ? -1.903 -2.969 -20.710 1.00 88.12 664 GLY A CA 1
ATOM 5157 C C . GLY A 1 664 ? -0.730 -3.786 -20.147 1.00 88.12 664 GLY A C 1
ATOM 5158 O O . GLY A 1 664 ? -0.464 -3.711 -18.945 1.00 88.12 664 GLY A O 1
ATOM 5159 N N . HIS A 1 665 ? -0.000 -4.515 -20.995 1.00 89.62 665 HIS A N 1
ATOM 5160 C CA . HIS A 1 665 ? 1.090 -5.399 -20.589 1.00 89.62 665 HIS A CA 1
ATOM 5161 C C . HIS A 1 665 ? 2.344 -4.647 -20.140 1.00 89.62 665 HIS A C 1
ATOM 5163 O O . HIS A 1 665 ? 2.645 -3.532 -20.596 1.00 89.62 665 HIS A O 1
ATOM 5169 N N . ALA A 1 666 ? 3.108 -5.300 -19.269 1.00 94.06 666 ALA A N 1
ATOM 5170 C CA . ALA A 1 666 ? 4.370 -4.793 -18.762 1.00 94.06 666 ALA A CA 1
ATOM 5171 C C . ALA A 1 666 ? 5.589 -5.403 -19.469 1.00 94.06 666 ALA A C 1
ATOM 5173 O O . ALA A 1 666 ? 5.634 -6.577 -19.830 1.00 94.06 666 ALA A O 1
ATOM 5174 N N . ILE A 1 667 ? 6.639 -4.595 -19.622 1.00 97.62 667 ILE A N 1
ATOM 5175 C CA . ILE A 1 667 ? 7.991 -5.053 -19.955 1.00 97.62 667 ILE A CA 1
ATOM 5176 C C . ILE A 1 667 ? 8.853 -4.861 -18.706 1.00 97.62 667 ILE A C 1
ATOM 5178 O O . ILE A 1 667 ? 9.161 -3.730 -18.318 1.00 97.62 667 ILE A O 1
ATOM 5182 N N . LYS A 1 668 ? 9.248 -5.976 -18.088 1.00 96.62 668 LYS A N 1
ATOM 5183 C CA . LYS A 1 668 ? 9.871 -6.039 -16.760 1.00 96.62 668 LYS A CA 1
ATOM 5184 C C . LYS A 1 668 ? 11.388 -6.226 -16.881 1.00 96.62 668 LYS A C 1
ATOM 5186 O O . LYS A 1 668 ? 11.860 -7.094 -17.615 1.00 96.62 668 LYS A O 1
ATOM 5191 N N . GLY A 1 669 ? 12.180 -5.422 -16.174 1.00 96.56 669 GLY A N 1
ATOM 5192 C CA . GLY A 1 669 ? 13.632 -5.616 -16.051 1.00 96.56 669 GLY A CA 1
ATOM 5193 C C . GLY A 1 669 ? 14.452 -5.322 -17.314 1.00 96.56 669 GLY A C 1
ATOM 5194 O O . GLY A 1 669 ? 15.525 -5.896 -17.504 1.00 96.56 669 GLY A O 1
ATOM 5195 N N . LEU A 1 670 ? 13.962 -4.463 -18.214 1.00 98.44 670 LEU A N 1
ATOM 5196 C CA . LEU A 1 670 ? 14.665 -4.113 -19.454 1.00 98.44 670 LEU A CA 1
ATOM 5197 C C . LEU A 1 670 ? 16.016 -3.437 -19.168 1.00 98.44 670 LEU A C 1
ATOM 5199 O O . LEU A 1 670 ? 16.063 -2.379 -18.545 1.00 98.44 670 LEU A O 1
ATOM 5203 N N . HIS A 1 671 ? 17.109 -3.986 -19.700 1.00 98.56 671 HIS A N 1
ATOM 5204 C CA . HIS A 1 671 ? 18.459 -3.446 -19.545 1.00 98.56 671 HIS A CA 1
ATOM 5205 C C . HIS A 1 671 ? 19.011 -2.905 -20.869 1.00 98.56 671 HIS A C 1
ATOM 5207 O O . HIS A 1 671 ? 19.093 -3.622 -21.867 1.00 98.56 671 HIS A O 1
ATOM 5213 N N . ILE A 1 672 ? 19.459 -1.648 -20.878 1.00 98.62 672 ILE A N 1
ATOM 5214 C CA . ILE A 1 672 ? 20.106 -0.985 -22.018 1.00 98.62 672 ILE A CA 1
ATOM 5215 C C . ILE A 1 672 ? 21.346 -0.241 -21.512 1.00 98.62 672 ILE A C 1
ATOM 5217 O O . ILE A 1 672 ? 21.223 0.789 -20.855 1.00 98.62 672 ILE A O 1
ATOM 5221 N N . HIS A 1 673 ? 22.553 -0.702 -21.856 1.00 98.19 673 HIS A N 1
ATOM 5222 C CA . HIS A 1 673 ? 23.812 -0.097 -21.403 1.00 98.19 673 HIS A CA 1
ATOM 5223 C C . HIS A 1 673 ? 24.679 0.392 -22.567 1.00 98.19 673 HIS A C 1
ATOM 5225 O O . HIS A 1 673 ? 25.605 -0.273 -23.039 1.00 98.19 673 HIS A O 1
ATOM 5231 N N . ARG A 1 674 ? 24.386 1.613 -23.023 1.00 97.50 674 ARG A N 1
ATOM 5232 C CA . ARG A 1 674 ? 24.960 2.240 -24.222 1.00 97.50 674 ARG A CA 1
ATOM 5233 C C . ARG A 1 674 ? 25.524 3.644 -23.921 1.00 97.50 674 ARG A C 1
ATOM 5235 O O . ARG A 1 674 ? 25.123 4.622 -24.552 1.00 97.50 674 ARG A O 1
ATOM 5242 N N . PRO A 1 675 ? 26.518 3.769 -23.012 1.00 96.25 675 PRO A N 1
ATOM 5243 C CA . PRO A 1 675 ? 27.073 5.059 -22.548 1.00 96.25 675 PRO A CA 1
ATOM 5244 C C . PRO A 1 675 ? 27.677 5.941 -23.651 1.00 96.25 675 PRO A C 1
ATOM 5246 O O . PRO A 1 675 ? 27.881 7.142 -23.474 1.00 96.25 675 PRO A O 1
ATOM 5249 N N . ASP A 1 676 ? 28.031 5.340 -24.786 1.00 93.25 676 ASP A N 1
ATOM 5250 C CA . ASP A 1 676 ? 28.684 6.012 -25.907 1.00 93.25 676 ASP A CA 1
ATOM 5251 C C . ASP A 1 676 ? 27.711 6.360 -27.057 1.00 93.25 676 ASP A C 1
ATOM 5253 O O . ASP A 1 676 ? 28.146 6.933 -28.064 1.00 93.25 676 ASP A O 1
ATOM 5257 N N . GLU A 1 677 ? 26.417 6.042 -26.922 1.00 93.56 677 GLU A N 1
ATOM 5258 C CA . GLU A 1 677 ? 25.385 6.201 -27.957 1.00 93.56 677 GLU A CA 1
ATOM 5259 C C . GLU A 1 677 ? 24.302 7.202 -27.527 1.00 93.56 677 GLU A C 1
ATOM 5261 O O . GLU A 1 677 ? 23.969 7.316 -26.352 1.00 93.56 677 GLU A O 1
ATOM 5266 N N . ASN A 1 678 ? 23.777 7.974 -28.482 1.00 91.38 678 ASN A N 1
ATOM 5267 C CA . ASN A 1 678 ? 22.680 8.918 -28.223 1.00 91.38 678 ASN A CA 1
ATOM 5268 C C . ASN A 1 678 ? 21.350 8.248 -28.578 1.00 91.38 678 ASN A C 1
ATOM 5270 O O . ASN A 1 678 ? 21.371 7.268 -29.315 1.00 91.38 678 ASN A O 1
ATOM 5274 N N . PHE A 1 679 ? 20.221 8.832 -28.171 1.00 92.81 679 PHE A N 1
ATOM 5275 C CA . PHE A 1 679 ? 18.886 8.302 -28.490 1.00 92.81 679 PHE A CA 1
ATOM 5276 C C . PHE A 1 679 ? 18.680 6.912 -27.896 1.00 92.81 679 PHE A C 1
ATOM 5278 O O . PHE A 1 679 ? 18.499 5.930 -28.612 1.00 92.81 679 PHE A O 1
ATOM 5285 N N . VAL A 1 680 ? 18.778 6.837 -26.572 1.00 97.56 680 VAL A N 1
ATOM 5286 C CA . VAL A 1 680 ? 18.730 5.571 -25.841 1.00 97.56 680 VAL A CA 1
ATOM 5287 C C . VAL A 1 680 ? 17.420 5.483 -25.063 1.00 97.56 680 VAL A C 1
ATOM 5289 O O . VAL A 1 680 ? 17.061 6.410 -24.347 1.00 97.56 680 VAL A O 1
ATOM 5292 N N . GLY A 1 681 ? 16.724 4.369 -25.242 1.00 98.00 681 GLY A N 1
ATOM 5293 C CA . GLY A 1 681 ? 15.449 3.981 -24.638 1.00 98.00 681 GLY A CA 1
ATOM 5294 C C . GLY A 1 681 ? 14.978 2.689 -25.305 1.00 98.00 681 GLY A C 1
ATOM 5295 O O . GLY A 1 681 ? 15.666 2.212 -26.214 1.00 98.00 681 GLY A O 1
ATOM 5296 N N . LEU A 1 682 ? 13.838 2.119 -24.900 1.00 98.56 682 LEU A N 1
ATOM 5297 C CA . LEU A 1 682 ? 13.246 0.982 -25.629 1.00 98.56 682 LEU A CA 1
ATOM 5298 C C . LEU A 1 682 ? 13.130 1.300 -27.131 1.00 98.56 682 LEU A C 1
ATOM 5300 O O . LEU A 1 682 ? 13.529 0.502 -27.978 1.00 98.56 682 LEU A O 1
ATOM 5304 N N . PHE A 1 683 ? 12.686 2.516 -27.446 1.00 97.94 683 PHE A N 1
ATOM 5305 C CA . PHE A 1 683 ? 12.754 3.104 -28.777 1.00 97.94 683 PHE A CA 1
ATOM 5306 C C . PHE A 1 683 ? 13.881 4.140 -28.848 1.00 97.94 683 PHE A C 1
ATOM 5308 O O . PHE A 1 683 ? 14.047 4.976 -27.959 1.00 97.94 683 PHE A O 1
ATOM 5315 N N . ALA A 1 684 ? 14.643 4.150 -29.938 1.00 95.44 684 ALA A N 1
ATOM 5316 C CA . ALA A 1 684 ? 15.599 5.220 -30.193 1.00 95.44 684 ALA A CA 1
ATOM 5317 C C . ALA A 1 684 ? 14.860 6.511 -30.573 1.00 95.44 684 ALA A C 1
ATOM 5319 O O . ALA A 1 684 ? 14.982 7.534 -29.893 1.00 95.44 684 ALA A O 1
ATOM 5320 N N . ILE A 1 685 ? 14.090 6.446 -31.667 1.00 90.69 685 ILE A N 1
ATOM 5321 C CA . ILE A 1 685 ? 13.316 7.549 -32.249 1.00 90.69 685 ILE A CA 1
ATOM 5322 C C . ILE A 1 685 ? 12.078 7.019 -32.986 1.00 90.69 685 ILE A C 1
ATOM 5324 O O . ILE A 1 685 ? 12.142 5.990 -33.661 1.00 90.69 685 ILE A O 1
ATOM 5328 N N . ASN A 1 686 ? 10.968 7.754 -32.933 1.00 88.81 686 ASN A N 1
ATOM 5329 C CA . ASN A 1 686 ? 9.720 7.387 -33.617 1.00 88.81 686 ASN A CA 1
ATOM 5330 C C . ASN A 1 686 ? 9.196 8.464 -34.595 1.00 88.81 686 ASN A C 1
ATOM 5332 O O . ASN A 1 686 ? 8.171 8.275 -35.249 1.00 88.81 686 ASN A O 1
ATOM 5336 N N . GLU A 1 687 ? 9.907 9.584 -34.759 1.00 79.81 687 GLU A N 1
ATOM 5337 C CA . GLU A 1 687 ? 9.601 10.583 -35.789 1.00 79.81 687 GLU A CA 1
ATOM 5338 C C . GLU A 1 687 ? 10.850 11.350 -36.252 1.00 79.81 687 GLU A C 1
ATOM 5340 O O . GLU A 1 687 ? 11.923 11.261 -35.658 1.00 79.81 687 GLU A O 1
ATOM 5345 N N . TYR A 1 688 ? 10.713 12.120 -37.337 1.00 69.62 688 TYR A N 1
ATOM 5346 C CA . TYR A 1 688 ? 11.766 12.962 -37.885 1.00 69.62 688 TYR A CA 1
ATOM 5347 C C . TYR A 1 688 ? 11.655 14.422 -37.430 1.00 69.62 688 TYR A C 1
ATOM 5349 O O . TYR A 1 688 ? 10.668 15.113 -37.667 1.00 69.62 688 TYR A O 1
ATOM 5357 N N . PHE A 1 689 ? 12.747 14.934 -36.876 1.00 69.25 689 PHE A N 1
ATOM 5358 C CA . PHE A 1 689 ? 12.807 16.190 -36.132 1.00 69.25 689 PHE A CA 1
ATOM 5359 C C . PHE A 1 689 ? 13.131 17.418 -37.006 1.00 69.25 689 PHE A C 1
ATOM 5361 O O . PHE A 1 689 ? 14.124 18.123 -36.784 1.00 69.25 689 PHE A O 1
ATOM 5368 N N . ASP A 1 690 ? 12.314 17.697 -38.027 1.00 67.62 690 ASP A N 1
ATOM 5369 C CA . ASP A 1 690 ? 12.360 18.964 -38.773 1.00 67.62 690 ASP A CA 1
ATOM 5370 C C . ASP A 1 690 ? 10.960 19.538 -39.076 1.00 67.62 690 ASP A C 1
ATOM 5372 O O . ASP A 1 690 ? 9.948 18.872 -38.898 1.00 67.62 690 ASP A O 1
ATOM 5376 N N . ASP A 1 691 ? 10.885 20.782 -39.576 1.00 63.81 691 ASP A N 1
ATOM 5377 C CA . ASP A 1 691 ? 9.618 21.446 -39.967 1.00 63.81 691 ASP A CA 1
ATOM 5378 C C . ASP A 1 691 ? 8.836 20.707 -41.092 1.00 63.81 691 ASP A C 1
ATOM 5380 O O . ASP A 1 691 ? 7.857 21.241 -41.631 1.00 63.81 691 ASP A O 1
ATOM 5384 N N . SER A 1 692 ? 9.314 19.547 -41.557 1.00 66.00 692 SER A N 1
ATOM 5385 C CA . SER A 1 692 ? 8.670 18.697 -42.558 1.00 66.00 692 SER A CA 1
ATOM 5386 C C . SER A 1 692 ? 8.146 17.362 -42.023 1.00 66.00 692 SER A C 1
ATOM 5388 O O . SER A 1 692 ? 7.545 16.631 -42.819 1.00 66.00 692 SER A O 1
ATOM 5390 N N . GLY A 1 693 ? 8.318 17.092 -40.723 1.00 65.00 693 GLY A N 1
ATOM 5391 C CA . GLY A 1 693 ? 7.645 16.006 -40.009 1.00 65.00 693 GLY A CA 1
ATOM 5392 C C . GLY A 1 693 ? 6.116 16.173 -39.964 1.00 65.00 693 GLY A C 1
ATOM 5393 O O . GLY A 1 693 ? 5.596 17.238 -40.345 1.00 65.00 693 GLY A O 1
ATOM 5394 N N . PRO A 1 694 ? 5.373 15.107 -39.615 1.00 64.62 694 PRO A N 1
ATOM 5395 C CA . PRO A 1 694 ? 3.963 15.205 -39.260 1.00 64.62 694 PRO A CA 1
ATOM 5396 C C . PRO A 1 694 ? 3.662 16.329 -38.251 1.00 64.62 694 PRO A C 1
ATOM 5398 O O . PRO A 1 694 ? 4.532 16.852 -37.557 1.00 64.62 694 PRO A O 1
ATOM 5401 N N . GLY A 1 695 ? 2.411 16.792 -38.241 1.00 71.19 695 GLY A N 1
ATOM 5402 C CA . GLY A 1 695 ? 1.966 17.706 -37.188 1.00 71.19 695 GLY A CA 1
ATOM 5403 C C . GLY A 1 695 ? 1.842 16.990 -35.840 1.00 71.19 695 GLY A C 1
ATOM 5404 O O . GLY A 1 695 ? 1.820 15.768 -35.793 1.00 71.19 695 GLY A O 1
ATOM 5405 N N . VAL A 1 696 ? 1.668 17.762 -34.766 1.00 79.31 696 VAL A N 1
ATOM 5406 C CA . VAL A 1 696 ? 1.314 17.230 -33.436 1.00 79.31 696 VAL A CA 1
ATOM 5407 C C . VAL A 1 696 ? 0.108 16.295 -33.549 1.00 79.31 696 VAL A C 1
ATOM 5409 O O . VAL A 1 696 ? -0.883 16.653 -34.199 1.00 79.31 696 VAL A O 1
ATOM 5412 N N . GLY A 1 697 ? 0.213 15.110 -32.948 1.00 76.19 697 GLY A N 1
ATOM 5413 C CA . GLY A 1 697 ? -0.824 14.076 -32.979 1.00 76.19 697 GLY A CA 1
ATOM 5414 C C . GLY A 1 697 ? -0.908 13.293 -34.298 1.00 76.19 697 GLY A C 1
ATOM 5415 O O . GLY A 1 697 ? -1.846 12.525 -34.514 1.00 76.19 697 GLY A O 1
ATOM 5416 N N . GLU A 1 698 ? 0.033 13.494 -35.225 1.00 79.25 698 GLU A N 1
ATOM 5417 C CA . GLU A 1 698 ? 0.187 12.696 -36.441 1.00 79.25 698 GLU A CA 1
ATOM 5418 C C . GLU A 1 698 ? 1.489 11.880 -36.348 1.00 79.25 698 GLU A C 1
ATOM 5420 O O . GLU A 1 698 ? 2.506 12.398 -35.914 1.00 79.25 698 GLU A O 1
ATOM 5425 N N . GLY A 1 699 ? 1.504 10.624 -36.802 1.00 84.06 699 GLY A N 1
ATOM 5426 C CA . GLY A 1 699 ? 2.730 9.813 -36.814 1.00 84.06 699 GLY A CA 1
ATOM 5427 C C . GLY A 1 699 ? 2.525 8.425 -36.223 1.00 84.06 699 GLY A C 1
ATOM 5428 O O . GLY A 1 699 ? 1.429 7.873 -36.331 1.00 84.06 699 GLY A O 1
ATOM 5429 N N . SER A 1 700 ? 3.599 7.871 -35.664 1.00 91.38 700 SER A N 1
ATOM 5430 C CA . SER A 1 700 ? 3.561 6.646 -34.867 1.00 91.38 700 SER A CA 1
ATOM 5431 C C . SER A 1 700 ? 2.796 6.871 -33.566 1.00 91.38 700 SER A C 1
ATOM 5433 O O . SER A 1 700 ? 2.703 8.000 -33.075 1.00 91.38 700 SER A O 1
ATOM 5435 N N . LYS A 1 701 ? 2.241 5.791 -33.024 1.00 94.88 701 LYS A N 1
ATOM 5436 C CA . LYS A 1 701 ? 1.590 5.779 -31.717 1.00 94.88 701 LYS A CA 1
ATOM 5437 C C . LYS A 1 701 ? 2.262 4.700 -30.869 1.00 94.88 701 LYS A C 1
ATOM 5439 O O . LYS A 1 701 ? 2.545 3.620 -31.376 1.00 94.88 701 LYS A O 1
ATOM 5444 N N . ILE A 1 702 ? 2.609 5.032 -29.633 1.00 97.75 702 ILE A N 1
ATOM 5445 C CA . ILE A 1 702 ? 3.147 4.097 -28.640 1.00 97.75 702 ILE A CA 1
ATOM 5446 C C . ILE A 1 702 ? 2.266 4.261 -27.412 1.00 97.75 702 ILE A C 1
ATOM 5448 O O . ILE A 1 702 ? 2.214 5.367 -26.866 1.00 97.75 702 ILE A O 1
ATOM 5452 N N . HIS A 1 703 ? 1.519 3.225 -27.035 1.00 97.44 703 HIS A N 1
ATOM 5453 C CA . HIS A 1 703 ? 0.507 3.386 -26.000 1.00 97.44 703 HIS A CA 1
ATOM 5454 C C . HIS A 1 703 ? 0.210 2.148 -25.161 1.00 97.44 703 HIS A C 1
ATOM 5456 O O . HIS A 1 703 ? 0.604 1.056 -25.547 1.00 97.44 703 HIS A O 1
ATOM 5462 N N . ASP A 1 704 ? -0.484 2.350 -24.037 1.00 95.81 704 ASP A N 1
ATOM 5463 C CA . ASP A 1 704 ? -0.978 1.308 -23.122 1.00 95.81 704 ASP A CA 1
ATOM 5464 C C . ASP A 1 704 ? 0.135 0.365 -22.643 1.00 95.81 704 ASP A C 1
ATOM 5466 O O . ASP A 1 704 ? 0.012 -0.853 -22.729 1.00 95.81 704 ASP A O 1
ATOM 5470 N N . LEU A 1 705 ? 1.255 0.937 -22.189 1.00 96.06 705 LEU A N 1
ATOM 5471 C CA . LEU A 1 705 ? 2.493 0.206 -21.914 1.00 96.06 705 LEU A CA 1
ATOM 5472 C C . LEU A 1 705 ? 3.073 0.540 -20.538 1.00 96.06 705 LEU A C 1
ATOM 5474 O O . LEU A 1 705 ? 3.334 1.707 -20.222 1.00 96.06 705 LEU A O 1
ATOM 5478 N N . ARG A 1 706 ? 3.387 -0.503 -19.766 1.00 96.81 706 ARG A N 1
ATOM 5479 C CA . ARG A 1 706 ? 4.133 -0.394 -18.508 1.00 96.81 706 ARG A CA 1
ATOM 5480 C C . ARG A 1 706 ? 5.582 -0.835 -18.716 1.00 96.81 706 ARG A C 1
ATOM 5482 O O . ARG A 1 706 ? 5.850 -1.905 -19.252 1.00 96.81 706 ARG A O 1
ATOM 5489 N N . LEU A 1 707 ? 6.539 -0.003 -18.322 1.00 98.44 707 LEU A N 1
ATOM 5490 C CA . LEU A 1 707 ? 7.953 -0.367 -18.246 1.00 98.44 707 LEU A CA 1
ATOM 5491 C C . LEU A 1 707 ? 8.360 -0.424 -16.780 1.00 98.44 707 LEU A C 1
ATOM 5493 O O . LEU A 1 707 ? 8.435 0.609 -16.117 1.00 98.44 707 LEU A O 1
ATOM 5497 N N . GLU A 1 708 ? 8.640 -1.622 -16.289 1.00 97.62 708 GLU A N 1
ATOM 5498 C CA . GLU A 1 708 ? 8.867 -1.862 -14.868 1.00 97.62 708 GLU A CA 1
ATOM 5499 C C . GLU A 1 708 ? 10.326 -2.217 -14.608 1.00 97.62 708 GLU A C 1
ATOM 5501 O O . GLU A 1 708 ? 10.902 -3.079 -15.276 1.00 97.62 708 GLU A O 1
ATOM 5506 N N . ASN A 1 709 ? 10.933 -1.563 -13.617 1.00 97.31 709 ASN A N 1
ATOM 5507 C CA . ASN A 1 709 ? 12.308 -1.826 -13.188 1.00 97.31 709 ASN A CA 1
ATOM 5508 C C . ASN A 1 709 ? 13.337 -1.768 -14.334 1.00 97.31 709 ASN A C 1
ATOM 5510 O O . ASN A 1 709 ? 14.245 -2.598 -14.417 1.00 97.31 709 ASN A O 1
ATOM 5514 N N . VAL A 1 710 ? 13.217 -0.787 -15.235 1.00 98.56 710 VAL A N 1
ATOM 5515 C CA . VAL A 1 710 ? 14.182 -0.637 -16.333 1.00 98.56 710 VAL A CA 1
ATOM 5516 C C . VAL A 1 710 ? 15.544 -0.161 -15.828 1.00 98.56 710 VAL A C 1
ATOM 5518 O O . VAL A 1 710 ? 15.652 0.544 -14.829 1.00 98.56 710 VAL A O 1
ATOM 5521 N N . SER A 1 711 ? 16.609 -0.500 -16.547 1.00 98.62 711 SER A N 1
ATOM 5522 C CA . SER A 1 711 ? 17.953 0.040 -16.349 1.00 98.62 711 SER A CA 1
ATOM 5523 C C . SER A 1 711 ? 18.470 0.564 -17.682 1.00 98.62 711 SER A C 1
ATOM 5525 O O . SER A 1 711 ? 18.989 -0.184 -18.510 1.00 98.62 711 SER A O 1
ATOM 5527 N N . VAL A 1 712 ? 18.290 1.863 -17.915 1.00 98.88 712 VAL A N 1
ATOM 5528 C CA . VAL A 1 712 ? 18.652 2.522 -19.172 1.00 98.88 712 VAL A CA 1
ATOM 5529 C C . VAL A 1 712 ? 19.812 3.478 -18.931 1.00 98.88 712 VAL A C 1
ATOM 5531 O O . VAL A 1 712 ? 19.722 4.406 -18.132 1.00 98.88 712 VAL A O 1
ATOM 5534 N N . HIS A 1 713 ? 20.912 3.277 -19.649 1.00 98.56 713 HIS A N 1
ATOM 5535 C CA . HIS A 1 713 ? 22.114 4.095 -19.558 1.00 98.56 713 HIS A CA 1
ATOM 5536 C C . HIS A 1 713 ? 22.603 4.505 -20.951 1.00 98.56 713 HIS A C 1
ATOM 5538 O O . HIS A 1 713 ? 23.071 3.667 -21.723 1.00 98.56 713 HIS A O 1
ATOM 5544 N N . GLY A 1 714 ? 22.513 5.797 -21.276 1.00 97.44 714 GLY A N 1
ATOM 5545 C CA . GLY A 1 714 ? 22.900 6.354 -22.581 1.00 97.44 714 GLY A CA 1
ATOM 5546 C C . GLY A 1 714 ? 23.978 7.441 -22.517 1.00 97.44 714 GLY A C 1
ATOM 5547 O O . GLY A 1 714 ? 24.425 7.846 -21.446 1.00 97.44 714 GLY A O 1
ATOM 5548 N N . GLN A 1 715 ? 24.394 7.970 -23.669 1.00 93.38 715 GLN A N 1
ATOM 5549 C CA . GLN A 1 715 ? 25.302 9.123 -23.736 1.00 93.38 715 GLN A CA 1
ATOM 5550 C C . GLN A 1 715 ? 24.565 10.442 -23.474 1.00 93.38 715 GLN A C 1
ATOM 5552 O O . GLN A 1 715 ? 24.920 11.175 -22.553 1.00 93.38 715 GLN A O 1
ATOM 5557 N N . GLN A 1 716 ? 23.579 10.757 -24.321 1.00 88.75 716 GLN A N 1
ATOM 5558 C CA . GLN A 1 716 ? 22.663 11.906 -24.249 1.00 88.75 716 GLN A CA 1
ATOM 5559 C C . GLN A 1 716 ? 21.351 11.551 -24.953 1.00 88.75 716 GLN A C 1
ATOM 5561 O O . GLN A 1 716 ? 21.349 10.678 -25.824 1.00 88.75 716 GLN A O 1
ATOM 5566 N N . VAL A 1 717 ? 20.287 12.317 -24.696 1.00 92.69 717 VAL A N 1
ATOM 5567 C CA . VAL A 1 717 ? 18.954 12.064 -25.262 1.00 92.69 717 VAL A CA 1
ATOM 5568 C C . VAL A 1 717 ? 18.493 10.669 -24.854 1.00 92.69 717 VAL A C 1
ATOM 5570 O O . VAL A 1 717 ? 18.373 9.760 -25.679 1.00 92.69 717 VAL A O 1
ATOM 5573 N N . THR A 1 718 ? 18.338 10.496 -23.547 1.00 97.12 718 THR A N 1
ATOM 5574 C CA . THR A 1 718 ? 18.025 9.202 -22.944 1.00 97.12 718 THR A CA 1
ATOM 5575 C C . THR A 1 718 ? 16.667 9.261 -22.263 1.00 97.12 718 THR A C 1
ATOM 5577 O O . THR A 1 718 ? 16.442 10.136 -21.429 1.00 97.12 718 THR A O 1
ATOM 5580 N N . GLY A 1 719 ? 15.777 8.338 -22.608 1.00 98.12 719 GLY A N 1
ATOM 5581 C CA . GLY A 1 719 ? 14.513 8.121 -21.913 1.00 98.12 719 GLY A CA 1
ATOM 5582 C C . GLY A 1 719 ? 14.317 6.647 -21.598 1.00 98.12 719 GLY A C 1
ATOM 5583 O O . GLY A 1 719 ? 14.889 5.803 -22.281 1.00 98.12 719 GLY A O 1
ATOM 5584 N N . GLY A 1 720 ? 13.531 6.322 -20.572 1.00 98.19 720 GLY A N 1
ATOM 5585 C CA . GLY A 1 720 ? 13.212 4.927 -20.263 1.00 98.19 720 GLY A CA 1
ATOM 5586 C C . GLY A 1 720 ? 12.450 4.262 -21.410 1.00 98.19 720 GLY A C 1
ATOM 5587 O O . GLY A 1 720 ? 12.874 3.228 -21.926 1.00 98.19 720 GLY A O 1
ATOM 5588 N N . LEU A 1 721 ? 11.388 4.919 -21.889 1.00 98.62 721 LEU A N 1
ATOM 5589 C CA . LEU A 1 721 ? 10.642 4.470 -23.065 1.00 98.62 721 LEU A CA 1
ATOM 5590 C C . LEU A 1 721 ? 11.358 4.836 -24.362 1.00 98.62 721 LEU A C 1
ATOM 5592 O O . LEU A 1 721 ? 11.536 3.987 -25.234 1.00 98.62 721 LEU A O 1
ATOM 5596 N N . ILE A 1 722 ? 11.721 6.106 -24.531 1.00 97.81 722 ILE A N 1
ATOM 5597 C CA . ILE A 1 722 ? 12.192 6.596 -25.824 1.00 97.81 722 ILE A CA 1
ATOM 5598 C C . ILE A 1 722 ? 13.292 7.642 -25.695 1.00 97.81 722 ILE A C 1
ATOM 5600 O O . ILE A 1 722 ? 13.201 8.584 -24.909 1.00 97.81 722 ILE A O 1
ATOM 5604 N N . GLY A 1 723 ? 14.325 7.513 -26.526 1.00 95.56 723 GLY A N 1
ATOM 5605 C CA . GLY A 1 723 ? 15.373 8.521 -26.638 1.00 95.56 723 GLY A CA 1
ATOM 5606 C C . GLY A 1 723 ? 14.790 9.870 -27.064 1.00 95.56 723 GLY A C 1
ATOM 5607 O O . GLY A 1 723 ? 14.771 10.820 -26.278 1.00 95.56 723 GLY A O 1
ATOM 5608 N N . ALA A 1 724 ? 14.293 9.957 -28.303 1.00 91.75 724 ALA A N 1
ATOM 5609 C CA . ALA A 1 724 ? 13.582 11.140 -28.783 1.00 91.75 724 ALA A CA 1
ATOM 5610 C C . ALA A 1 724 ? 12.182 10.820 -29.323 1.00 91.75 724 ALA A C 1
ATOM 5612 O O . ALA A 1 724 ? 12.031 10.077 -30.293 1.00 91.75 724 ALA A O 1
ATOM 5613 N N . ALA A 1 725 ? 11.179 11.450 -28.717 1.00 91.81 725 ALA A N 1
ATOM 5614 C CA . ALA A 1 725 ? 9.770 11.309 -29.040 1.00 91.81 725 ALA A CA 1
ATOM 5615 C C . ALA A 1 725 ? 9.294 12.299 -30.116 1.00 91.81 725 ALA A C 1
ATOM 5617 O O . ALA A 1 725 ? 9.530 13.509 -30.028 1.00 91.81 725 ALA A O 1
ATOM 5618 N N . GLY A 1 726 ? 8.558 11.768 -31.084 1.00 86.12 726 GLY A N 1
ATOM 5619 C CA . GLY A 1 726 ? 7.546 12.439 -31.898 1.00 86.12 726 GLY A CA 1
ATOM 5620 C C . GLY A 1 726 ? 6.247 11.619 -31.887 1.00 86.12 726 GLY A C 1
ATOM 5621 O O . GLY A 1 726 ? 6.091 10.730 -31.050 1.00 86.12 726 GLY A O 1
ATOM 5622 N N . GLY A 1 727 ? 5.310 11.897 -32.791 1.00 89.56 727 GLY A N 1
ATOM 5623 C CA . GLY A 1 727 ? 4.037 11.171 -32.864 1.00 89.56 727 GLY A CA 1
ATOM 5624 C C . GLY A 1 727 ? 3.195 11.293 -31.587 1.00 89.56 727 GLY A C 1
ATOM 5625 O O . GLY A 1 727 ? 3.135 12.368 -30.994 1.00 89.56 727 GLY A O 1
ATOM 5626 N N . VAL A 1 728 ? 2.531 10.206 -31.183 1.00 93.44 728 VAL A N 1
ATOM 5627 C CA . VAL A 1 728 ? 1.677 10.130 -29.983 1.00 93.44 728 VAL A CA 1
ATOM 5628 C C . VAL A 1 728 ? 2.265 9.133 -28.985 1.00 93.44 728 VAL A C 1
ATOM 5630 O O . VAL A 1 728 ? 2.530 7.987 -29.351 1.00 93.44 728 VAL A O 1
ATOM 5633 N N . ILE A 1 729 ? 2.426 9.554 -27.730 1.00 96.44 729 ILE A N 1
ATOM 5634 C CA . ILE A 1 729 ? 2.741 8.667 -26.601 1.00 96.44 729 ILE A CA 1
ATOM 5635 C C . ILE A 1 729 ? 1.606 8.796 -25.597 1.00 96.44 729 ILE A C 1
ATOM 5637 O O . ILE A 1 729 ? 1.343 9.912 -25.164 1.00 96.44 729 ILE A O 1
ATOM 5641 N N . GLU A 1 730 ? 0.939 7.694 -25.255 1.00 96.56 730 GLU A N 1
ATOM 5642 C CA . GLU A 1 730 ? -0.302 7.686 -24.466 1.00 96.56 730 GLU A CA 1
ATOM 5643 C C . GLU A 1 730 ? -0.343 6.521 -23.476 1.00 96.56 730 GLU A C 1
ATOM 5645 O O . GLU A 1 730 ? 0.021 5.422 -23.851 1.00 96.56 730 GLU A O 1
ATOM 5650 N N . ASN A 1 731 ? -0.831 6.720 -22.249 1.00 96.88 731 ASN A N 1
ATOM 5651 C CA . ASN A 1 731 ? -0.996 5.653 -21.252 1.00 96.88 731 ASN A CA 1
ATOM 5652 C C . ASN A 1 731 ? 0.309 4.871 -21.034 1.00 96.88 731 ASN A C 1
ATOM 5654 O O . ASN A 1 731 ? 0.423 3.687 -21.350 1.00 96.88 731 ASN A O 1
ATOM 5658 N N . VAL A 1 732 ? 1.337 5.585 -20.573 1.00 98.19 732 VAL A N 1
ATOM 5659 C CA . VAL A 1 732 ? 2.669 5.016 -20.353 1.00 98.19 732 VAL A CA 1
ATOM 5660 C C . VAL A 1 732 ? 3.104 5.256 -18.924 1.00 98.19 732 VAL A C 1
ATOM 5662 O O . VAL A 1 732 ? 3.085 6.396 -18.454 1.00 98.19 732 VAL A O 1
ATOM 5665 N N . ARG A 1 733 ? 3.592 4.191 -18.288 1.00 97.94 733 ARG A N 1
ATOM 5666 C CA . ARG A 1 733 ? 4.228 4.225 -16.971 1.00 97.94 733 ARG A CA 1
ATOM 5667 C C . ARG A 1 733 ? 5.647 3.685 -17.059 1.00 97.94 733 ARG A C 1
ATOM 5669 O O . ARG A 1 733 ? 5.876 2.665 -17.703 1.00 97.94 733 ARG A O 1
ATOM 5676 N N . VAL A 1 734 ? 6.599 4.372 -16.429 1.00 98.62 734 VAL A N 1
ATOM 5677 C CA . VAL A 1 734 ? 8.005 3.944 -16.374 1.00 98.62 734 VAL A CA 1
ATOM 5678 C C . VAL A 1 734 ? 8.532 3.986 -14.941 1.00 98.62 734 VAL A C 1
ATOM 5680 O O . VAL A 1 734 ? 8.490 5.038 -14.303 1.00 98.62 734 VAL A O 1
ATOM 5683 N N . SER A 1 735 ? 9.101 2.875 -14.472 1.00 98.56 735 SER A N 1
ATOM 5684 C CA . SER A 1 735 ? 9.845 2.763 -13.211 1.00 98.56 735 SER A CA 1
ATOM 5685 C C . SER A 1 735 ? 11.236 2.154 -13.433 1.00 98.56 735 SER A C 1
ATOM 5687 O O . SER A 1 735 ? 11.503 1.523 -14.458 1.00 98.56 735 SER A O 1
ATOM 5689 N N . GLY A 1 736 ? 12.150 2.355 -12.481 1.00 98.38 736 GLY A N 1
ATOM 5690 C CA . GLY A 1 736 ? 13.544 1.900 -12.565 1.00 98.38 736 GLY A CA 1
ATOM 5691 C C . GLY A 1 736 ? 14.546 3.052 -12.661 1.00 98.38 736 GLY A C 1
ATOM 5692 O O . GLY A 1 736 ? 14.299 4.144 -12.164 1.00 98.38 736 GLY A O 1
ATOM 5693 N N . GLU A 1 737 ? 15.704 2.826 -13.278 1.00 98.62 737 GLU A N 1
ATOM 5694 C CA . GLU A 1 737 ? 16.792 3.802 -13.382 1.00 98.62 737 GLU A CA 1
ATOM 5695 C C . GLU A 1 737 ? 17.040 4.228 -14.841 1.00 98.62 737 GLU A C 1
ATOM 5697 O O . GLU A 1 737 ? 17.324 3.404 -15.713 1.00 98.62 737 GLU A O 1
ATOM 5702 N N . VAL A 1 738 ? 17.005 5.542 -15.095 1.00 98.81 738 VAL A N 1
ATOM 5703 C CA . VAL A 1 738 ? 17.309 6.153 -16.398 1.00 98.81 738 VAL A CA 1
ATOM 5704 C C . VAL A 1 738 ? 18.448 7.152 -16.239 1.00 98.81 738 VAL A C 1
ATOM 5706 O O . VAL A 1 738 ? 18.329 8.176 -15.569 1.00 98.81 738 VAL A O 1
ATOM 5709 N N . THR A 1 739 ? 19.587 6.873 -16.865 1.00 98.25 739 THR A N 1
ATOM 5710 C CA . THR A 1 739 ? 20.817 7.643 -16.668 1.00 98.25 739 THR A CA 1
ATOM 5711 C C . THR A 1 739 ? 21.498 8.011 -17.975 1.00 98.25 739 THR A C 1
ATOM 5713 O O . THR A 1 739 ? 21.430 7.291 -18.973 1.00 98.25 739 THR A O 1
ATOM 5716 N N . ALA A 1 740 ? 22.203 9.141 -17.978 1.00 96.50 740 ALA A N 1
ATOM 5717 C CA . ALA A 1 740 ? 23.052 9.503 -19.104 1.00 96.50 740 ALA A CA 1
ATOM 5718 C C . ALA A 1 740 ? 24.369 10.165 -18.696 1.00 96.50 740 ALA A C 1
ATOM 5720 O O . ALA A 1 740 ? 24.437 10.911 -17.716 1.00 96.50 740 ALA A O 1
ATOM 5721 N N . GLU A 1 741 ? 25.412 9.950 -19.501 1.00 93.56 741 GLU A N 1
ATOM 5722 C CA . GLU A 1 741 ? 26.731 10.580 -19.328 1.00 93.56 741 GLU A CA 1
ATOM 5723 C C . GLU A 1 741 ? 26.671 12.119 -19.398 1.00 93.56 741 GLU A C 1
ATOM 5725 O O . GLU A 1 741 ? 27.476 12.814 -18.763 1.00 93.56 741 GLU A O 1
ATOM 5730 N N . TYR A 1 742 ? 25.705 12.669 -20.142 1.00 90.12 742 TYR A N 1
ATOM 5731 C CA . TYR A 1 742 ? 25.452 14.105 -20.243 1.00 90.12 742 TYR A CA 1
ATOM 5732 C C . TYR A 1 742 ? 23.963 14.453 -20.113 1.00 90.12 742 TYR A C 1
ATOM 5734 O O . TYR A 1 742 ? 23.094 13.608 -20.285 1.00 90.12 742 TYR A O 1
ATOM 5742 N N . GLN A 1 743 ? 23.670 15.731 -19.850 1.00 87.62 743 GLN A N 1
ATOM 5743 C CA . GLN A 1 743 ? 22.293 16.236 -19.744 1.00 87.62 743 GLN A CA 1
ATOM 5744 C C . GLN A 1 743 ? 21.465 16.059 -21.033 1.00 87.62 743 GLN A C 1
ATOM 5746 O O . GLN A 1 743 ? 22.035 16.031 -22.127 1.00 87.62 743 GLN A O 1
ATOM 5751 N N . GLU A 1 744 ? 20.137 16.094 -20.858 1.00 91.38 744 GLU A N 1
ATOM 5752 C CA . GLU A 1 744 ? 19.053 15.678 -21.770 1.00 91.38 744 GLU A CA 1
ATOM 5753 C C . GLU A 1 744 ? 18.576 14.245 -21.499 1.00 91.38 744 GLU A C 1
ATOM 5755 O O . GLU A 1 744 ? 18.877 13.308 -22.242 1.00 91.38 744 GLU A O 1
ATOM 5760 N N . VAL A 1 745 ? 17.869 14.103 -20.371 1.00 96.88 745 VAL A N 1
ATOM 5761 C CA . VAL A 1 745 ? 17.372 12.825 -19.839 1.00 96.88 745 VAL A CA 1
ATOM 5762 C C . VAL A 1 745 ? 15.947 13.004 -19.324 1.00 96.88 745 VAL A C 1
ATOM 5764 O O . VAL A 1 745 ? 15.679 13.977 -18.622 1.00 96.88 745 VAL A O 1
ATOM 5767 N N . GLY A 1 746 ? 15.042 12.086 -19.646 1.00 97.81 746 GLY A N 1
ATOM 5768 C CA . GLY A 1 746 ? 13.702 12.042 -19.061 1.00 97.81 746 GLY A CA 1
ATOM 5769 C C . GLY A 1 746 ? 13.361 10.649 -18.559 1.00 97.81 746 GLY A C 1
ATOM 5770 O O . GLY A 1 746 ? 13.907 9.684 -19.079 1.00 97.81 746 GLY A O 1
ATOM 5771 N N . GLY A 1 747 ? 12.465 10.510 -17.584 1.00 98.12 747 GLY A N 1
ATOM 5772 C CA . GLY A 1 747 ? 12.023 9.175 -17.162 1.00 98.12 747 GLY A CA 1
ATOM 5773 C C . GLY A 1 747 ? 11.330 8.419 -18.296 1.00 98.12 747 GLY A C 1
ATOM 5774 O O . GLY A 1 747 ? 11.671 7.272 -18.563 1.00 98.12 747 GLY A O 1
ATOM 5775 N N . ILE A 1 748 ? 10.463 9.090 -19.062 1.00 98.50 748 ILE A N 1
ATOM 5776 C CA . ILE A 1 748 ? 9.806 8.499 -20.239 1.00 98.50 748 ILE A CA 1
ATOM 5777 C C . ILE A 1 748 ? 10.563 8.849 -21.520 1.00 98.50 748 ILE A C 1
ATOM 5779 O O . ILE A 1 748 ? 10.982 7.956 -22.257 1.00 98.50 748 ILE A O 1
ATOM 5783 N N . ALA A 1 749 ? 10.752 10.146 -21.782 1.00 97.44 749 ALA A N 1
ATOM 5784 C CA . ALA A 1 749 ? 11.335 10.636 -23.028 1.00 97.44 749 ALA A CA 1
ATOM 5785 C C . ALA A 1 749 ? 12.546 11.541 -22.778 1.00 97.44 749 ALA A C 1
ATOM 5787 O O . ALA A 1 749 ? 12.444 12.555 -22.085 1.00 97.44 749 ALA A O 1
ATOM 5788 N N . GLY A 1 750 ? 13.685 11.236 -23.405 1.00 95.69 750 GLY A N 1
ATOM 5789 C CA . GLY A 1 750 ? 14.878 12.086 -23.321 1.00 95.69 750 GLY A CA 1
ATOM 5790 C C . GLY A 1 750 ? 14.640 13.483 -23.897 1.00 95.69 750 GLY A C 1
ATOM 5791 O O . GLY A 1 750 ? 14.884 14.495 -23.236 1.00 95.69 750 GLY A O 1
ATOM 5792 N N . SER A 1 751 ? 14.100 13.545 -25.113 1.00 91.88 751 SER A N 1
ATOM 5793 C CA . SER A 1 751 ? 13.624 14.782 -25.741 1.00 91.88 751 SER A CA 1
ATOM 5794 C C . SER A 1 751 ? 12.319 14.551 -26.497 1.00 91.88 751 SER A C 1
ATOM 5796 O O . SER A 1 751 ? 12.111 13.469 -27.033 1.00 91.88 751 SER A O 1
ATOM 5798 N N . ALA A 1 752 ? 11.478 15.570 -26.635 1.00 90.56 752 ALA A N 1
ATOM 5799 C CA . ALA A 1 752 ? 10.217 15.484 -27.368 1.00 90.56 752 ALA A CA 1
ATOM 5800 C C . ALA A 1 752 ? 10.014 16.687 -28.298 1.00 90.56 752 ALA A C 1
ATOM 5802 O O . ALA A 1 752 ? 10.240 17.834 -27.909 1.00 90.56 752 ALA A O 1
ATOM 5803 N N . HIS A 1 753 ? 9.601 16.446 -29.543 1.00 85.44 753 HIS A N 1
ATOM 5804 C CA . HIS A 1 753 ? 9.506 17.485 -30.573 1.00 85.44 753 HIS A CA 1
ATOM 5805 C C . HIS A 1 753 ? 8.349 17.229 -31.540 1.00 85.44 753 HIS A C 1
ATOM 5807 O O . HIS A 1 753 ? 8.363 16.237 -32.259 1.00 85.44 753 HIS A O 1
ATOM 5813 N N . ASN A 1 754 ? 7.394 18.164 -31.612 1.00 84.56 754 ASN A N 1
ATOM 5814 C CA . ASN A 1 754 ? 6.094 17.943 -32.269 1.00 84.56 754 ASN A CA 1
ATOM 5815 C C . ASN A 1 754 ? 5.385 16.664 -31.782 1.00 84.56 754 ASN A C 1
ATOM 5817 O O . ASN A 1 754 ? 4.515 16.153 -32.480 1.00 84.56 754 ASN A O 1
ATOM 5821 N N . ALA A 1 755 ? 5.744 16.179 -30.592 1.00 88.44 755 ALA A N 1
ATOM 5822 C CA . ALA A 1 755 ? 5.106 15.032 -29.976 1.00 88.44 755 ALA A CA 1
ATOM 5823 C C . ALA A 1 755 ? 3.803 15.466 -29.303 1.00 88.44 755 ALA A C 1
ATOM 5825 O O . ALA A 1 755 ? 3.695 16.583 -28.790 1.00 88.44 755 ALA A O 1
ATOM 5826 N N . ASP A 1 756 ? 2.837 14.563 -29.297 1.00 90.94 756 ASP A N 1
ATOM 5827 C CA . ASP A 1 756 ? 1.619 14.644 -28.510 1.00 90.94 756 ASP A CA 1
ATOM 5828 C C . ASP A 1 756 ? 1.830 13.853 -27.214 1.00 90.94 756 ASP A C 1
ATOM 5830 O O . ASP A 1 756 ? 1.860 12.618 -27.225 1.00 90.94 756 ASP A O 1
ATOM 5834 N N . LEU A 1 757 ? 2.061 14.583 -26.119 1.00 89.69 757 LEU A N 1
ATOM 5835 C CA . LEU A 1 757 ? 2.321 14.044 -24.780 1.00 89.69 757 LEU A CA 1
ATOM 5836 C C . LEU A 1 757 ? 1.234 14.452 -23.769 1.00 89.69 757 LEU A C 1
ATOM 5838 O O . LEU A 1 757 ? 1.430 14.311 -22.563 1.00 89.69 757 LEU A O 1
ATOM 5842 N N . ASP A 1 758 ? 0.085 14.938 -24.240 1.00 86.25 758 ASP A N 1
ATOM 5843 C CA . ASP A 1 758 ? -1.077 15.251 -23.400 1.00 86.25 758 ASP A CA 1
ATOM 5844 C C . ASP A 1 758 ? -1.943 14.000 -23.150 1.00 86.25 758 ASP A C 1
ATOM 5846 O O . ASP A 1 758 ? -3.127 13.941 -23.477 1.00 86.25 758 ASP A O 1
ATOM 5850 N N . ASN A 1 759 ? -1.327 12.924 -22.653 1.00 90.38 759 ASN A N 1
ATOM 5851 C CA . ASN A 1 759 ? -1.924 11.593 -22.785 1.00 90.38 759 ASN A CA 1
ATOM 5852 C C . ASN A 1 759 ? -1.646 10.637 -21.610 1.00 90.38 759 ASN A C 1
ATOM 5854 O O . ASN A 1 759 ? -1.358 9.468 -21.838 1.00 90.38 759 ASN A O 1
ATOM 5858 N N . ARG A 1 760 ? -1.776 11.087 -20.357 1.00 96.44 760 ARG A N 1
ATOM 5859 C CA . ARG A 1 760 ? -1.718 10.232 -19.146 1.00 96.44 760 ARG A CA 1
ATOM 5860 C C . ARG A 1 760 ? -0.374 9.518 -18.979 1.00 96.44 760 ARG A C 1
ATOM 5862 O O . ARG A 1 760 ? -0.266 8.298 -19.076 1.00 96.44 760 ARG A O 1
ATOM 5869 N N . LEU A 1 761 ? 0.664 10.316 -18.753 1.00 97.94 761 LEU A N 1
ATOM 5870 C CA . LEU A 1 761 ? 2.041 9.848 -18.604 1.00 97.94 761 LEU A CA 1
ATOM 5871 C C . LEU A 1 761 ? 2.460 9.766 -17.134 1.00 97.94 761 LEU A C 1
ATOM 5873 O O . LEU A 1 761 ? 2.203 10.699 -16.373 1.00 97.94 761 LEU A O 1
ATOM 5877 N N . VAL A 1 762 ? 3.151 8.688 -16.765 1.00 98.06 762 VAL A N 1
ATOM 5878 C CA . VAL A 1 762 ? 3.574 8.408 -15.388 1.00 98.06 762 VAL A CA 1
ATOM 5879 C C . VAL A 1 762 ? 5.048 8.032 -15.329 1.00 98.06 762 VAL A C 1
ATOM 5881 O O . VAL A 1 762 ? 5.529 7.210 -16.110 1.00 98.06 762 VAL A O 1
ATOM 5884 N N . SER A 1 763 ? 5.778 8.617 -14.383 1.00 97.81 763 SER A N 1
ATOM 5885 C CA . SER A 1 763 ? 7.161 8.230 -14.108 1.00 97.81 763 SER A CA 1
ATOM 5886 C C . SER A 1 763 ? 7.424 8.124 -12.618 1.00 97.81 763 SER A C 1
ATOM 5888 O O . SER A 1 763 ? 7.181 9.063 -11.861 1.00 97.81 763 SER A O 1
ATOM 5890 N N . GLU A 1 764 ? 7.987 6.985 -12.244 1.00 97.44 764 GLU A N 1
ATOM 5891 C CA . GLU A 1 764 ? 8.507 6.647 -10.917 1.00 97.44 764 GLU A CA 1
ATOM 5892 C C . GLU A 1 764 ? 10.009 6.346 -11.003 1.00 97.44 764 GLU A C 1
ATOM 5894 O O . GLU A 1 764 ? 10.603 5.710 -10.136 1.00 97.44 764 GLU A O 1
ATOM 5899 N N . ALA A 1 765 ? 10.632 6.733 -12.117 1.00 97.12 765 ALA A N 1
ATOM 5900 C CA . ALA A 1 765 ? 12.016 6.413 -12.388 1.00 97.12 765 ALA A CA 1
ATOM 5901 C C . ALA A 1 765 ? 12.965 7.290 -11.562 1.00 97.12 765 ALA A C 1
ATOM 5903 O O . ALA A 1 765 ? 12.729 8.477 -11.349 1.00 97.12 765 ALA A O 1
ATOM 5904 N N . THR A 1 766 ? 14.122 6.744 -11.208 1.00 98.50 766 THR A N 1
ATOM 5905 C CA . THR A 1 766 ? 15.287 7.539 -10.831 1.00 98.50 766 THR A CA 1
ATOM 5906 C C . THR A 1 766 ? 15.984 8.040 -12.099 1.00 98.50 766 THR A C 1
ATOM 5908 O O . THR A 1 766 ? 16.611 7.272 -12.831 1.00 98.50 766 THR A O 1
ATOM 5911 N N . VAL A 1 767 ? 15.909 9.344 -12.356 1.00 98.62 767 VAL A N 1
ATOM 5912 C CA . VAL A 1 767 ? 16.420 10.007 -13.559 1.00 98.62 767 VAL A CA 1
ATOM 5913 C C . VAL A 1 767 ? 17.693 10.787 -13.237 1.00 98.62 767 VAL A C 1
ATOM 5915 O O . VAL A 1 767 ? 17.650 11.785 -12.520 1.00 98.62 767 VAL A O 1
ATOM 5918 N N . LYS A 1 768 ? 18.841 10.384 -13.801 1.00 97.81 768 LYS A N 1
ATOM 5919 C CA . LYS A 1 768 ? 20.132 11.056 -13.546 1.00 97.81 768 LYS A CA 1
ATOM 5920 C C . LYS A 1 768 ? 20.819 11.520 -14.823 1.00 97.81 768 LYS A C 1
ATOM 5922 O O . LYS A 1 768 ? 21.215 10.720 -15.671 1.00 97.81 768 LYS A O 1
ATOM 5927 N N . GLY A 1 769 ? 21.046 12.825 -14.936 1.00 93.31 769 GLY A N 1
ATOM 5928 C CA . GLY A 1 769 ? 21.844 13.403 -16.016 1.00 93.31 769 GLY A CA 1
ATOM 5929 C C . GLY A 1 769 ? 23.239 13.814 -15.555 1.00 93.31 769 GLY A C 1
ATOM 5930 O O . GLY A 1 769 ? 23.407 14.463 -14.523 1.00 93.31 769 GLY A O 1
ATOM 5931 N N . GLY A 1 770 ? 24.257 13.482 -16.349 1.00 89.38 770 GLY A N 1
ATOM 5932 C CA . GLY A 1 770 ? 25.624 13.952 -16.141 1.00 89.38 770 GLY A CA 1
ATOM 5933 C C . GLY A 1 770 ? 25.821 15.423 -16.519 1.00 89.38 770 GLY A C 1
ATOM 5934 O O . GLY A 1 770 ? 24.877 16.190 -16.663 1.00 89.38 770 GLY A O 1
ATOM 5935 N N . VAL A 1 771 ? 27.070 15.861 -16.695 1.00 84.38 771 VAL A N 1
ATOM 5936 C CA . VAL A 1 771 ? 27.363 17.270 -17.017 1.00 84.38 771 VAL A CA 1
ATOM 5937 C C . VAL A 1 771 ? 26.808 17.683 -18.389 1.00 84.38 771 VAL A C 1
ATOM 5939 O O . VAL A 1 771 ? 26.697 16.869 -19.295 1.00 84.38 771 VAL A O 1
ATOM 5942 N N . PRO A 1 772 ? 26.536 18.971 -18.625 1.00 79.12 772 PRO A N 1
ATOM 5943 C CA . PRO A 1 772 ? 26.349 19.520 -19.965 1.00 79.12 772 PRO A CA 1
ATOM 5944 C C . PRO A 1 772 ? 27.362 19.035 -21.019 1.00 79.12 772 PRO A C 1
ATOM 5946 O O . PRO A 1 772 ? 28.549 19.371 -20.919 1.00 79.12 772 PRO A O 1
ATOM 5949 N N . ALA A 1 773 ? 26.936 18.367 -22.099 1.00 76.69 773 ALA A N 1
ATOM 5950 C CA . ALA A 1 773 ? 27.873 17.999 -23.174 1.00 76.69 773 ALA A CA 1
ATOM 5951 C C . ALA A 1 773 ? 28.584 19.214 -23.770 1.00 76.69 773 ALA A C 1
ATOM 5953 O O . ALA A 1 773 ? 29.807 19.207 -23.941 1.00 76.69 773 ALA A O 1
ATOM 5954 N N . ALA A 1 774 ? 27.856 20.307 -23.990 1.00 68.25 774 ALA A N 1
ATOM 5955 C CA . ALA A 1 774 ? 28.448 21.527 -24.514 1.00 68.25 774 ALA A CA 1
ATOM 5956 C C . ALA A 1 774 ? 29.409 22.222 -23.518 1.00 68.25 774 ALA A C 1
ATOM 5958 O O . ALA A 1 774 ? 30.278 22.981 -23.959 1.00 68.25 774 ALA A O 1
ATOM 5959 N N . ALA A 1 775 ? 29.389 21.906 -22.212 1.00 69.56 775 ALA A N 1
ATOM 5960 C CA . ALA A 1 775 ? 30.434 22.371 -21.287 1.00 69.56 775 ALA A CA 1
ATOM 5961 C C . ALA A 1 775 ? 31.763 21.623 -21.475 1.00 69.56 775 ALA A C 1
ATOM 5963 O O . ALA A 1 775 ? 32.836 22.195 -21.248 1.00 69.56 775 ALA A O 1
ATOM 5964 N N . THR A 1 776 ? 31.734 20.376 -21.957 1.00 72.88 776 THR A N 1
ATOM 5965 C CA . THR A 1 776 ? 32.959 19.589 -22.174 1.00 72.88 776 THR A CA 1
ATOM 5966 C C . THR A 1 776 ? 33.763 20.047 -23.386 1.00 72.88 776 THR A C 1
ATOM 5968 O O . THR A 1 776 ? 34.975 19.853 -23.421 1.00 72.88 776 THR A O 1
ATOM 5971 N N . HIS A 1 777 ? 33.122 20.699 -24.365 1.00 68.00 777 HIS A N 1
ATOM 5972 C CA . HIS A 1 777 ? 33.702 21.051 -25.672 1.00 68.00 777 HIS A CA 1
ATOM 5973 C C . HIS A 1 777 ? 34.244 19.851 -26.481 1.00 68.00 777 HIS A C 1
ATOM 5975 O O . HIS A 1 777 ? 34.909 20.053 -27.505 1.00 68.00 777 HIS A O 1
ATOM 5981 N N . GLU A 1 778 ? 33.999 18.622 -26.024 1.00 72.62 778 GLU A N 1
ATOM 5982 C CA . GLU A 1 778 ? 34.496 17.380 -26.622 1.00 72.62 778 GLU A CA 1
ATOM 5983 C C . GLU A 1 778 ? 33.375 16.592 -27.309 1.0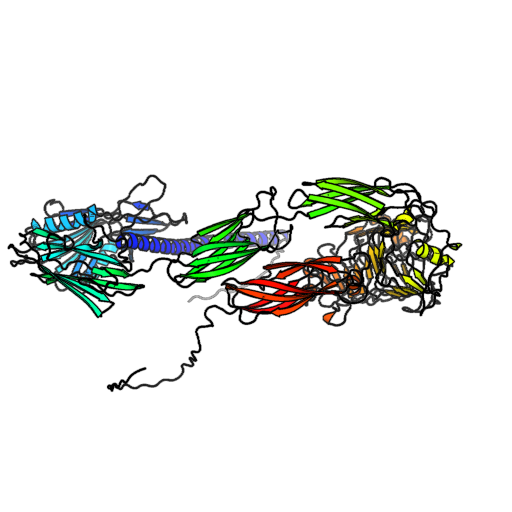0 72.62 778 GLU A C 1
ATOM 5985 O O . GLU A 1 778 ? 33.646 15.911 -28.302 1.00 72.62 778 GLU A O 1
ATOM 5990 N N . VAL A 1 779 ? 32.131 16.771 -26.855 1.00 75.69 779 VAL A N 1
ATOM 5991 C CA . VAL A 1 779 ? 30.924 16.132 -27.392 1.00 75.69 779 VAL A CA 1
ATOM 5992 C C . VAL A 1 779 ? 30.010 17.178 -28.032 1.00 75.69 779 VAL A C 1
ATOM 5994 O O . VAL A 1 779 ? 29.897 18.307 -27.552 1.00 75.69 779 VAL A O 1
ATOM 5997 N N . TYR A 1 780 ? 29.422 16.824 -29.175 1.00 74.50 780 TYR A N 1
ATOM 5998 C CA . TYR A 1 780 ? 28.443 17.652 -29.873 1.00 74.50 780 TYR A CA 1
ATOM 5999 C C . TYR A 1 780 ? 27.056 17.093 -29.616 1.00 74.50 780 TYR A C 1
ATOM 6001 O O . TYR A 1 780 ? 26.832 15.916 -29.876 1.00 74.50 780 TYR A O 1
ATOM 6009 N N . HIS A 1 781 ? 26.140 17.971 -29.223 1.00 76.88 781 HIS A N 1
ATOM 6010 C CA . HIS A 1 781 ? 24.732 17.637 -29.124 1.00 76.88 781 HIS A CA 1
ATOM 6011 C C . HIS A 1 781 ? 24.194 17.114 -30.466 1.00 76.88 781 HIS A C 1
ATOM 6013 O O . HIS A 1 781 ? 24.470 17.744 -31.503 1.00 76.88 781 HIS A O 1
ATOM 6019 N N . PRO A 1 782 ? 23.416 16.019 -30.487 1.00 75.88 782 PRO A N 1
ATOM 6020 C CA . PRO A 1 782 ? 22.970 15.401 -31.732 1.00 75.88 782 PRO A CA 1
ATOM 6021 C C . PRO A 1 782 ? 22.059 16.325 -32.561 1.00 75.88 782 PRO A C 1
ATOM 6023 O O . PRO A 1 782 ? 22.155 16.340 -33.791 1.00 75.88 782 PRO A O 1
ATOM 6026 N N . TRP A 1 783 ? 21.272 17.183 -31.900 1.00 72.50 783 TRP A N 1
ATOM 6027 C CA . TRP A 1 783 ? 20.409 18.190 -32.539 1.00 72.50 783 TRP A CA 1
ATOM 6028 C C . TRP A 1 783 ? 21.119 19.505 -32.915 1.00 72.50 783 TRP A C 1
ATOM 6030 O O . TRP A 1 783 ? 20.563 20.351 -33.615 1.00 72.50 783 TRP A O 1
ATOM 6040 N N . GLY A 1 784 ? 22.356 19.722 -32.456 1.00 64.50 784 GLY A N 1
ATOM 6041 C CA . GLY A 1 784 ? 23.091 20.980 -32.652 1.00 64.50 784 GLY A CA 1
ATOM 6042 C C . GLY A 1 784 ? 22.507 22.219 -31.947 1.00 64.50 784 GLY A C 1
ATOM 6043 O O . GLY A 1 784 ? 23.099 23.295 -32.070 1.00 64.50 784 GLY A O 1
ATOM 6044 N N . ALA A 1 785 ? 21.380 22.077 -31.245 1.00 61.97 785 ALA A N 1
ATOM 6045 C CA . ALA A 1 785 ? 20.844 23.003 -30.250 1.00 61.97 785 ALA A CA 1
ATOM 6046 C C . ALA A 1 785 ? 21.211 22.488 -28.852 1.00 61.97 785 ALA A C 1
ATOM 6048 O O . ALA A 1 785 ? 21.243 21.284 -28.661 1.00 61.97 785 ALA A O 1
ATOM 6049 N N . ASP A 1 786 ? 21.510 23.374 -27.906 1.00 64.69 786 ASP A N 1
ATOM 6050 C CA . ASP A 1 786 ? 21.974 23.000 -26.565 1.00 64.69 786 ASP A CA 1
ATOM 6051 C C . ASP A 1 786 ? 20.775 22.867 -25.599 1.00 64.69 786 ASP A C 1
ATOM 6053 O O . ASP A 1 786 ? 20.672 23.644 -24.646 1.00 64.69 786 ASP A O 1
ATOM 6057 N N . ASN A 1 787 ? 19.838 21.951 -25.883 1.00 70.38 787 ASN A N 1
ATOM 6058 C CA . ASN A 1 787 ? 18.779 21.572 -24.938 1.00 70.38 787 ASN A CA 1
ATOM 6059 C C . ASN A 1 787 ? 19.359 20.588 -23.922 1.00 70.38 787 ASN A C 1
ATOM 6061 O O . ASN A 1 787 ? 20.234 19.793 -24.237 1.00 70.38 787 ASN A O 1
ATOM 6065 N N . MET A 1 788 ? 19.004 20.744 -22.650 1.00 80.31 788 MET A N 1
ATOM 6066 C CA . MET A 1 788 ? 19.760 20.084 -21.578 1.00 80.31 788 MET A CA 1
ATOM 6067 C C . MET A 1 788 ? 18.904 19.770 -20.360 1.00 80.31 788 MET A C 1
ATOM 6069 O O . MET A 1 788 ? 19.434 19.637 -19.265 1.00 80.31 788 MET A O 1
ATOM 6073 N N . GLY A 1 789 ? 17.585 19.753 -20.501 1.00 90.25 789 GLY A N 1
ATOM 6074 C CA . GLY A 1 789 ? 16.730 19.512 -19.350 1.00 90.25 789 GLY A CA 1
ATOM 6075 C C . GLY A 1 789 ? 16.874 18.086 -18.828 1.00 90.25 789 GLY A C 1
ATOM 6076 O O . GLY A 1 789 ? 17.217 17.165 -19.572 1.00 90.25 789 GLY A O 1
ATOM 6077 N N . ILE A 1 790 ? 16.645 17.929 -17.533 1.00 95.31 790 ILE A N 1
ATOM 6078 C CA . ILE A 1 790 ? 16.463 16.631 -16.897 1.00 95.31 790 ILE A CA 1
ATOM 6079 C C . ILE A 1 790 ? 15.077 16.666 -16.268 1.00 95.31 790 ILE A C 1
ATOM 6081 O O . ILE A 1 790 ? 14.814 17.551 -15.455 1.00 95.31 790 ILE A O 1
ATOM 6085 N N . GLY A 1 791 ? 14.185 15.783 -16.705 1.00 96.50 791 GLY A N 1
ATOM 6086 C CA . GLY A 1 791 ? 12.784 15.782 -16.290 1.00 96.50 791 GLY A CA 1
ATOM 6087 C C . GLY A 1 791 ? 12.346 14.431 -15.755 1.00 96.50 791 GLY A C 1
ATOM 6088 O O . GLY A 1 791 ? 12.771 13.410 -16.284 1.00 96.50 791 GLY A O 1
ATOM 6089 N N . GLY A 1 792 ? 11.454 14.402 -14.767 1.00 97.56 792 GLY A N 1
ATOM 6090 C CA . GLY A 1 792 ? 10.854 13.135 -14.339 1.00 97.56 792 GLY A CA 1
ATOM 6091 C C . GLY A 1 792 ? 10.078 12.448 -15.467 1.00 97.56 792 GLY A C 1
ATOM 6092 O O . GLY A 1 792 ? 10.212 11.244 -15.635 1.00 97.56 792 GLY A O 1
ATOM 6093 N N . ILE A 1 793 ? 9.374 13.201 -16.324 1.00 97.75 793 ILE A N 1
ATOM 6094 C CA . ILE A 1 793 ? 8.667 12.669 -17.505 1.00 97.75 793 ILE A CA 1
ATOM 6095 C C . ILE A 1 793 ? 9.471 12.924 -18.783 1.00 97.75 793 ILE A C 1
ATOM 6097 O O . ILE A 1 793 ? 9.835 11.981 -19.491 1.00 97.75 793 ILE A O 1
ATOM 6101 N N . VAL A 1 794 ? 9.781 14.194 -19.072 1.00 96.50 794 VAL A N 1
ATOM 6102 C CA . VAL A 1 794 ? 10.457 14.605 -20.314 1.00 96.50 794 VAL A CA 1
ATOM 6103 C C . VAL A 1 794 ? 11.682 15.455 -20.014 1.00 96.50 794 VAL A C 1
ATOM 6105 O O . VAL A 1 794 ? 11.581 16.495 -19.359 1.00 96.50 794 VAL A O 1
ATOM 6108 N N . GLY A 1 795 ? 12.836 15.076 -20.561 1.00 95.25 795 GLY A N 1
ATOM 6109 C CA . GLY A 1 795 ? 14.060 15.864 -20.424 1.00 95.25 795 GLY A CA 1
ATOM 6110 C C . GLY A 1 795 ? 13.921 17.247 -21.054 1.00 95.25 795 GLY A C 1
ATOM 6111 O O . GLY A 1 795 ? 14.039 18.263 -20.365 1.00 95.25 795 GLY A O 1
ATOM 6112 N N . SER A 1 796 ? 13.629 17.314 -22.353 1.00 90.94 796 SER A N 1
ATOM 6113 C CA . SER A 1 796 ? 13.406 18.584 -23.054 1.00 90.94 796 SER A CA 1
ATOM 6114 C C . SER A 1 796 ? 12.220 18.543 -24.019 1.00 90.94 796 SER A C 1
ATOM 6116 O O . SER A 1 796 ? 11.982 17.529 -24.673 1.00 90.94 796 SER A O 1
ATOM 6118 N N . THR A 1 797 ? 11.491 19.655 -24.146 1.00 88.75 797 THR A N 1
ATOM 6119 C CA . THR A 1 797 ? 10.467 19.833 -25.184 1.00 88.75 797 THR A CA 1
ATOM 6120 C C . THR A 1 797 ? 10.932 20.812 -26.261 1.00 88.75 797 THR A C 1
ATOM 6122 O O . THR A 1 797 ? 11.691 21.758 -26.027 1.00 88.75 797 THR A O 1
ATOM 6125 N N . GLY A 1 798 ? 10.481 20.585 -27.492 1.00 82.50 798 GLY A N 1
ATOM 6126 C CA . GLY A 1 798 ? 10.775 21.417 -28.651 1.00 82.50 798 GLY A CA 1
ATOM 6127 C C . GLY A 1 798 ? 9.590 21.533 -29.608 1.00 82.50 798 GLY A C 1
ATOM 6128 O O . GLY A 1 798 ? 8.699 20.686 -29.633 1.00 82.50 798 GLY A O 1
ATOM 6129 N N . TYR A 1 799 ? 9.609 22.567 -30.453 1.00 79.56 799 TYR A N 1
ATOM 6130 C CA . TYR A 1 799 ? 8.533 22.869 -31.411 1.00 79.56 799 TYR A CA 1
ATOM 6131 C C . TYR A 1 799 ? 7.150 22.943 -30.735 1.00 79.56 799 TYR A C 1
ATOM 6133 O O . TYR A 1 799 ? 7.036 23.620 -29.726 1.00 79.56 799 TYR A O 1
ATOM 6141 N N . ASN A 1 800 ? 6.101 22.318 -31.281 1.00 80.38 800 ASN A N 1
ATOM 6142 C CA . ASN A 1 800 ? 4.738 22.423 -30.740 1.00 80.38 800 ASN A CA 1
ATOM 6143 C C . ASN A 1 800 ? 4.401 21.278 -29.760 1.00 80.38 800 ASN A C 1
ATOM 6145 O O . ASN A 1 800 ? 3.346 20.674 -29.891 1.00 80.38 800 ASN A O 1
ATOM 6149 N N . THR A 1 801 ? 5.309 20.931 -28.848 1.00 85.00 801 THR A N 1
ATOM 6150 C CA . THR A 1 801 ? 5.093 19.833 -27.883 1.00 85.00 801 THR A CA 1
ATOM 6151 C C . THR A 1 801 ? 4.515 20.376 -26.582 1.00 85.00 801 THR A C 1
ATOM 6153 O O . THR A 1 801 ? 5.081 21.317 -26.029 1.00 85.00 801 THR A O 1
ATOM 6156 N N . GLU A 1 802 ? 3.456 19.745 -26.084 1.00 83.69 802 GLU A N 1
ATOM 6157 C CA . GLU A 1 802 ? 2.755 20.091 -24.843 1.00 83.69 802 GLU A CA 1
ATOM 6158 C C . GLU A 1 802 ? 2.748 18.892 -23.881 1.00 83.69 802 GLU A C 1
ATOM 6160 O O . GLU A 1 802 ? 2.689 17.752 -24.338 1.00 83.69 802 GLU A O 1
ATOM 6165 N N . VAL A 1 803 ? 2.839 19.151 -22.570 1.00 88.81 803 VAL A N 1
ATOM 6166 C CA . VAL A 1 803 ? 2.722 18.138 -21.507 1.00 88.81 803 VAL A CA 1
ATOM 6167 C C . VAL A 1 803 ? 1.675 18.627 -20.508 1.00 88.81 803 VAL A C 1
ATOM 6169 O O . VAL A 1 803 ? 1.965 19.501 -19.692 1.00 88.81 803 VAL A O 1
ATOM 6172 N N . SER A 1 804 ? 0.465 18.080 -20.581 1.00 86.06 804 SER A N 1
ATOM 6173 C CA . SER A 1 804 ? -0.683 18.553 -19.798 1.00 86.06 804 SER A CA 1
ATOM 6174 C C . SER A 1 804 ? -1.253 17.459 -18.902 1.00 86.06 804 SER A C 1
ATOM 6176 O O . SER A 1 804 ? -1.379 17.720 -17.713 1.00 86.06 804 SER A O 1
ATOM 6178 N N . THR A 1 805 ? -1.513 16.247 -19.405 1.00 94.69 805 THR A N 1
ATOM 6179 C CA . THR A 1 805 ? -2.044 15.124 -18.604 1.00 94.69 805 THR A CA 1
ATOM 6180 C C . THR A 1 805 ? -0.956 14.143 -18.127 1.00 94.69 805 THR A C 1
ATOM 6182 O O . THR A 1 805 ? -0.604 13.216 -18.859 1.00 94.69 805 THR A O 1
ATOM 6185 N N . ALA A 1 806 ? -0.403 14.320 -16.918 1.00 97.25 806 ALA A N 1
ATOM 6186 C CA . ALA A 1 806 ? 0.701 13.488 -16.403 1.00 97.25 806 ALA A CA 1
ATOM 6187 C C . ALA A 1 806 ? 0.881 13.559 -14.875 1.00 97.25 806 ALA A C 1
ATOM 6189 O O . ALA A 1 806 ? 0.509 14.549 -14.256 1.00 97.25 806 ALA A O 1
ATOM 6190 N N . TYR A 1 807 ? 1.559 12.591 -14.262 1.00 97.81 807 TYR A N 1
ATOM 6191 C CA . TYR A 1 807 ? 2.146 12.801 -12.937 1.00 97.81 807 TYR A CA 1
ATOM 6192 C C . TYR A 1 807 ? 3.516 12.158 -12.777 1.00 97.81 807 TYR A C 1
ATOM 6194 O O . TYR A 1 807 ? 3.919 11.299 -13.556 1.00 97.81 807 TYR A O 1
ATOM 6202 N N . SER A 1 808 ? 4.259 12.615 -11.772 1.00 97.94 808 SER A N 1
ATOM 6203 C CA . SER A 1 808 ? 5.617 12.150 -11.506 1.00 97.94 808 SER A CA 1
ATOM 6204 C C . SER A 1 808 ? 5.850 11.939 -10.013 1.00 97.94 808 SER A C 1
ATOM 6206 O O . SER A 1 808 ? 5.516 12.810 -9.201 1.00 97.94 808 SER A O 1
ATOM 6208 N N . LEU A 1 809 ? 6.442 10.785 -9.704 1.00 97.00 809 LEU A N 1
ATOM 6209 C CA . LEU A 1 809 ? 7.010 10.376 -8.413 1.00 97.00 809 LEU A CA 1
ATOM 6210 C C . LEU A 1 809 ? 8.538 10.184 -8.537 1.00 97.00 809 LEU A C 1
ATOM 6212 O O . LEU A 1 809 ? 9.177 9.543 -7.710 1.00 97.00 809 LEU A O 1
ATOM 6216 N N . ALA A 1 810 ? 9.120 10.670 -9.636 1.00 97.06 810 ALA A N 1
ATOM 6217 C CA . ALA A 1 810 ? 10.500 10.417 -10.011 1.00 97.06 810 ALA A CA 1
ATOM 6218 C C . ALA A 1 810 ? 11.504 11.167 -9.121 1.00 97.06 810 ALA A C 1
ATOM 6220 O O . ALA A 1 810 ? 11.381 12.378 -8.910 1.00 97.06 810 ALA A O 1
ATOM 6221 N N . ASP A 1 811 ? 12.580 10.477 -8.737 1.00 97.81 811 ASP A N 1
ATOM 6222 C CA . ASP A 1 811 ? 13.803 11.110 -8.242 1.00 97.81 811 ASP A CA 1
ATOM 6223 C C . ASP A 1 811 ? 14.589 11.679 -9.425 1.00 97.81 811 ASP A C 1
ATOM 6225 O O . ASP A 1 811 ? 14.985 10.943 -10.329 1.00 97.81 811 ASP A O 1
ATOM 6229 N N . VAL A 1 812 ? 14.858 12.982 -9.437 1.00 98.12 812 VAL A N 1
ATOM 6230 C CA . VAL A 1 812 ? 15.511 13.663 -10.559 1.00 98.12 812 VAL A CA 1
ATOM 6231 C C . VAL A 1 812 ? 16.791 14.357 -10.100 1.00 98.12 812 VAL A C 1
ATOM 6233 O O . VAL A 1 812 ? 16.772 15.340 -9.359 1.00 98.12 812 VAL A O 1
ATOM 6236 N N . GLU A 1 813 ? 17.930 13.883 -10.605 1.00 95.81 813 GLU A N 1
ATOM 6237 C CA . GLU A 1 813 ? 19.264 14.354 -10.230 1.00 95.81 813 GLU A CA 1
ATOM 6238 C C . GLU A 1 813 ? 20.019 14.930 -11.438 1.00 95.81 813 GLU A C 1
ATOM 6240 O O . GLU A 1 813 ? 20.162 14.299 -12.492 1.00 95.81 813 GLU A O 1
ATOM 6245 N N . GLY A 1 814 ? 20.601 16.122 -11.276 1.00 92.44 814 GLY A N 1
ATOM 6246 C CA . GLY A 1 814 ? 21.578 16.605 -12.244 1.00 92.44 814 GLY A CA 1
ATOM 6247 C C . GLY A 1 814 ? 22.091 18.030 -12.055 1.00 92.44 814 GLY A C 1
ATOM 6248 O O . GLY A 1 814 ? 21.800 18.696 -11.072 1.00 92.44 814 GLY A O 1
ATOM 6249 N N . PRO A 1 815 ? 22.917 18.542 -12.979 1.00 85.69 815 PRO A N 1
ATOM 6250 C CA . PRO A 1 815 ? 23.692 19.763 -12.749 1.00 85.69 815 PRO A CA 1
ATOM 6251 C C . PRO A 1 815 ? 22.870 21.054 -12.861 1.00 85.69 815 PRO A C 1
ATOM 6253 O O . PRO A 1 815 ? 23.196 22.064 -12.231 1.00 85.69 815 PRO A O 1
ATOM 6256 N N . PHE A 1 816 ? 21.873 21.063 -13.747 1.00 84.50 816 PHE A N 1
ATOM 6257 C CA . PHE A 1 816 ? 21.147 22.255 -14.184 1.00 84.50 816 PHE A CA 1
ATOM 6258 C C . PHE A 1 816 ? 19.824 21.871 -14.865 1.00 84.50 816 PHE A C 1
ATOM 6260 O O . PHE A 1 816 ? 19.770 20.808 -15.472 1.00 84.50 816 PHE A O 1
ATOM 6267 N N . ALA A 1 817 ? 18.814 22.753 -14.850 1.00 88.12 817 ALA A N 1
ATOM 6268 C CA . ALA A 1 817 ? 17.510 22.546 -15.507 1.00 88.12 817 ALA A CA 1
ATOM 6269 C C . ALA A 1 817 ? 16.855 21.200 -15.138 1.00 88.12 817 ALA A C 1
ATOM 6271 O O . ALA A 1 817 ? 16.487 20.415 -16.010 1.00 88.12 817 ALA A O 1
ATOM 6272 N N . VAL A 1 818 ? 16.757 20.953 -13.829 1.00 93.44 818 VAL A N 1
ATOM 6273 C CA . VAL A 1 818 ? 16.163 19.744 -13.246 1.00 93.44 818 VAL A CA 1
ATOM 6274 C C . VAL A 1 818 ? 14.711 20.036 -12.871 1.00 93.44 818 VAL A C 1
ATOM 6276 O O . VAL A 1 818 ? 14.455 20.946 -12.076 1.00 93.44 818 VAL A O 1
ATOM 6279 N N . GLY A 1 819 ? 13.779 19.310 -13.485 1.00 94.50 819 GLY A N 1
ATOM 6280 C CA . GLY A 1 819 ? 12.339 19.437 -13.281 1.00 94.50 819 GLY A CA 1
ATOM 6281 C C . GLY A 1 819 ? 11.696 18.116 -12.869 1.00 94.50 819 GLY A C 1
ATOM 6282 O O . GLY A 1 819 ? 12.047 17.077 -13.416 1.00 94.50 819 GLY A O 1
ATOM 6283 N N . GLY A 1 820 ? 10.733 18.141 -11.952 1.00 95.88 820 GLY A N 1
ATOM 6284 C CA . GLY A 1 820 ? 10.014 16.930 -11.547 1.00 95.88 820 GLY A CA 1
ATOM 6285 C C . GLY A 1 820 ? 9.116 16.360 -12.650 1.00 95.88 820 GLY A C 1
ATOM 6286 O O . GLY A 1 820 ? 8.963 15.148 -12.725 1.00 95.88 820 GLY A O 1
ATOM 6287 N N . ILE A 1 821 ? 8.603 17.187 -13.573 1.00 95.69 821 ILE A N 1
ATOM 6288 C CA . ILE A 1 821 ? 7.858 16.729 -14.764 1.00 95.69 821 ILE A CA 1
ATOM 6289 C C . ILE A 1 821 ? 8.661 17.003 -16.041 1.00 95.69 821 ILE A C 1
ATOM 6291 O O . ILE A 1 821 ? 9.042 16.067 -16.748 1.00 95.69 821 ILE A O 1
ATOM 6295 N N . VAL A 1 822 ? 8.970 18.273 -16.329 1.00 94.38 822 VAL A N 1
ATOM 6296 C CA . VAL A 1 822 ? 9.717 18.675 -17.536 1.00 94.38 822 VAL A CA 1
ATOM 6297 C C . VAL A 1 822 ? 11.016 19.368 -17.155 1.00 94.38 822 VAL A C 1
ATOM 6299 O O . VAL A 1 822 ? 11.023 20.357 -16.422 1.00 94.38 822 VAL A O 1
ATOM 6302 N N . GLY A 1 823 ? 12.139 18.907 -17.699 1.00 93.19 823 GLY A N 1
ATOM 6303 C CA . GLY A 1 823 ? 13.430 19.539 -17.440 1.00 93.19 823 GLY A CA 1
ATOM 6304 C C . GLY A 1 823 ? 13.543 20.923 -18.079 1.00 93.19 823 GLY A C 1
ATOM 6305 O O . GLY A 1 823 ? 13.826 21.916 -17.404 1.00 93.19 823 GLY A O 1
ATOM 6306 N N . TRP A 1 824 ? 13.309 21.005 -19.389 1.00 88.75 824 TRP A N 1
ATOM 6307 C CA . TRP A 1 824 ? 13.457 22.238 -20.166 1.00 88.75 824 TRP A CA 1
ATOM 6308 C C . TRP A 1 824 ? 12.366 22.364 -21.239 1.00 88.75 824 TRP A C 1
ATOM 6310 O O . TRP A 1 824 ? 12.263 21.522 -22.124 1.00 88.75 824 TRP A O 1
ATOM 6320 N N . THR A 1 825 ? 11.590 23.448 -21.187 1.00 84.75 825 THR A N 1
ATOM 6321 C CA . THR A 1 825 ? 10.551 23.781 -22.179 1.00 84.75 825 THR A CA 1
ATOM 6322 C C . THR A 1 825 ? 11.065 24.441 -23.469 1.00 84.75 825 THR A C 1
ATOM 6324 O O . THR A 1 825 ? 12.148 25.025 -23.533 1.00 84.75 825 THR A O 1
ATOM 6327 N N . SER A 1 826 ? 10.261 24.393 -24.527 1.00 80.19 826 SER A N 1
ATOM 6328 C CA . SER A 1 826 ? 10.590 25.037 -25.800 1.00 80.19 826 SER A CA 1
ATOM 6329 C C . SER A 1 826 ? 10.387 26.570 -25.804 1.00 80.19 826 SER A C 1
ATOM 6331 O O . SER A 1 826 ? 9.832 27.153 -24.880 1.00 80.19 826 SER A O 1
ATOM 6333 N N . ASP A 1 827 ? 10.790 27.239 -26.895 1.00 76.12 827 ASP A N 1
ATOM 6334 C CA . ASP A 1 827 ? 10.478 28.659 -27.170 1.00 76.12 827 ASP A CA 1
ATOM 6335 C C . ASP A 1 827 ? 9.026 28.872 -27.695 1.00 76.12 827 ASP A C 1
ATOM 6337 O O . ASP A 1 827 ? 8.726 29.896 -28.320 1.00 76.12 827 ASP A O 1
ATOM 6341 N N . PHE A 1 828 ? 8.141 27.882 -27.563 1.00 77.31 828 PHE A N 1
ATOM 6342 C CA . PHE A 1 828 ? 6.738 27.951 -27.975 1.00 77.31 828 PHE A CA 1
ATOM 6343 C C . PHE A 1 828 ? 5.836 27.791 -26.755 1.00 77.31 828 PHE A C 1
ATOM 6345 O O . PHE A 1 828 ? 6.113 26.971 -25.889 1.00 77.31 828 PHE A O 1
ATOM 6352 N N . ALA A 1 829 ? 4.752 28.569 -26.723 1.00 77.56 829 ALA A N 1
ATOM 6353 C CA . ALA A 1 829 ? 3.772 28.516 -25.647 1.00 77.56 829 ALA A CA 1
ATOM 6354 C C . ALA A 1 829 ? 3.087 27.144 -25.592 1.00 77.56 829 ALA A C 1
ATOM 6356 O O . ALA A 1 829 ? 2.561 26.700 -26.617 1.00 77.56 829 ALA A O 1
ATOM 6357 N N . SER A 1 830 ? 3.070 26.554 -24.402 1.00 79.75 830 SER A N 1
ATOM 6358 C CA . SER A 1 830 ? 2.354 25.319 -24.067 1.00 79.75 830 SER A CA 1
ATOM 6359 C C . SER A 1 830 ? 1.237 25.635 -23.073 1.00 79.75 830 SER A C 1
ATOM 6361 O O . SER A 1 830 ? 1.439 26.468 -22.184 1.00 79.75 830 SER A O 1
ATOM 6363 N N . ASP A 1 831 ? 0.079 24.999 -23.214 1.00 84.00 831 ASP A N 1
ATOM 6364 C CA . ASP A 1 831 ? -0.948 24.993 -22.171 1.00 84.00 831 ASP A CA 1
ATOM 6365 C C . ASP A 1 831 ? -0.675 23.768 -21.267 1.00 84.00 831 ASP A C 1
ATOM 6367 O O . ASP A 1 831 ? -0.241 22.735 -21.742 1.00 84.00 831 ASP A O 1
ATOM 6371 N N . ASN A 1 832 ? -0.759 23.874 -19.942 1.00 87.69 832 ASN A N 1
ATOM 6372 C CA . ASN A 1 832 ? -0.414 22.752 -19.054 1.00 87.69 832 ASN A CA 1
ATOM 6373 C C . ASN A 1 832 ? -1.519 22.584 -18.018 1.00 87.69 832 ASN A C 1
ATOM 6375 O O . ASN A 1 832 ? -1.828 23.560 -17.326 1.00 87.69 832 ASN A O 1
ATOM 6379 N N . GLU A 1 833 ? -2.137 21.397 -17.933 1.00 92.56 833 GLU A N 1
ATOM 6380 C CA . GLU A 1 833 ? -3.490 21.357 -17.368 1.00 92.56 833 GLU A CA 1
ATOM 6381 C C . GLU A 1 833 ? -4.034 20.099 -16.691 1.00 92.56 833 GLU A C 1
ATOM 6383 O O . GLU A 1 833 ? -5.186 20.132 -16.347 1.00 92.56 833 GLU A O 1
ATOM 6388 N N . GLN A 1 834 ? -3.393 18.991 -16.424 1.00 94.75 834 GLN A N 1
ATOM 6389 C CA . GLN A 1 834 ? -4.040 17.885 -15.695 1.00 94.75 834 GLN A CA 1
ATOM 6390 C C . GLN A 1 834 ? -2.902 17.092 -15.098 1.00 94.75 834 GLN A C 1
ATOM 6392 O O . GLN A 1 834 ? -2.615 15.984 -15.535 1.00 94.75 834 GLN A O 1
ATOM 6397 N N . MET A 1 835 ? -2.145 17.720 -14.202 1.00 95.94 835 MET A N 1
ATOM 6398 C CA . MET A 1 835 ? -0.883 17.133 -13.787 1.00 95.94 835 MET A CA 1
ATOM 6399 C C . MET A 1 835 ? -0.451 17.512 -12.392 1.00 95.94 835 MET A C 1
ATOM 6401 O O . MET A 1 835 ? -0.751 18.600 -11.893 1.00 95.94 835 MET A O 1
ATOM 6405 N N . TYR A 1 836 ? 0.337 16.631 -11.790 1.00 96.75 836 TYR A N 1
ATOM 6406 C CA . TYR A 1 836 ? 1.000 16.951 -10.544 1.00 96.75 836 TYR A CA 1
ATOM 6407 C C . TYR A 1 836 ? 2.363 16.288 -10.383 1.00 96.75 836 TYR A C 1
ATOM 6409 O O . TYR A 1 836 ? 2.676 15.264 -10.983 1.00 96.75 836 TYR A O 1
ATOM 6417 N N . TRP A 1 837 ? 3.179 16.897 -9.531 1.00 97.50 837 TRP A N 1
ATOM 6418 C CA . TRP A 1 837 ? 4.367 16.266 -8.970 1.00 97.50 837 TRP A CA 1
ATOM 6419 C C . TRP A 1 837 ? 4.097 15.959 -7.499 1.00 97.50 837 TRP A C 1
ATOM 6421 O O . TRP A 1 837 ? 3.771 16.873 -6.735 1.00 97.50 837 TRP A O 1
ATOM 6431 N N . ALA A 1 838 ? 4.137 14.681 -7.137 1.00 92.69 838 ALA A N 1
ATOM 6432 C CA . ALA A 1 838 ? 3.607 14.201 -5.862 1.00 92.69 838 ALA A CA 1
ATOM 6433 C C . ALA A 1 838 ? 4.695 13.892 -4.837 1.00 92.69 838 ALA A C 1
ATOM 6435 O O . ALA A 1 838 ? 4.513 14.247 -3.674 1.00 92.69 838 ALA A O 1
ATOM 6436 N N . GLU A 1 839 ? 5.798 13.284 -5.267 1.00 91.50 839 GLU A N 1
ATOM 6437 C CA . GLU A 1 839 ? 6.950 12.968 -4.420 1.00 91.50 839 GLU A CA 1
ATOM 6438 C C . GLU A 1 839 ? 8.225 12.772 -5.264 1.00 91.50 839 GLU A C 1
ATOM 6440 O O . GLU A 1 839 ? 8.210 12.941 -6.489 1.00 91.50 839 GLU A O 1
ATOM 6445 N N . GLY A 1 840 ? 9.324 12.432 -4.589 1.00 89.12 840 GLY A N 1
ATOM 6446 C CA . GLY A 1 840 ? 10.653 12.235 -5.167 1.00 89.12 840 GLY A CA 1
ATOM 6447 C C . GLY A 1 840 ? 11.639 13.332 -4.761 1.00 89.12 840 GLY A C 1
ATOM 6448 O O . GLY A 1 840 ? 11.270 14.398 -4.260 1.00 89.12 840 GLY A O 1
ATOM 6449 N N . ASP A 1 841 ? 12.923 13.087 -4.983 1.00 93.94 841 ASP A N 1
ATOM 6450 C CA . ASP A 1 841 ? 13.985 14.049 -4.709 1.00 93.94 841 ASP A CA 1
ATOM 6451 C C . ASP A 1 841 ? 14.359 14.837 -5.971 1.00 93.94 841 ASP A C 1
ATOM 6453 O O . ASP A 1 841 ? 14.719 14.276 -7.003 1.00 93.94 841 ASP A O 1
ATOM 6457 N N . ILE A 1 842 ? 14.354 16.172 -5.889 1.00 94.94 842 ILE A N 1
ATOM 6458 C CA . ILE A 1 842 ? 14.885 17.047 -6.949 1.00 94.94 842 ILE A CA 1
ATOM 6459 C C . ILE A 1 842 ? 16.249 17.587 -6.518 1.00 94.94 842 ILE A C 1
ATOM 6461 O O . ILE A 1 842 ? 16.351 18.554 -5.754 1.00 94.94 842 ILE A O 1
ATOM 6465 N N . GLU A 1 843 ? 17.321 16.982 -7.037 1.00 93.19 843 GLU A N 1
ATOM 6466 C CA . GLU A 1 843 ? 18.695 17.284 -6.633 1.00 93.19 843 GLU A CA 1
ATOM 6467 C C . GLU A 1 843 ? 19.509 17.995 -7.725 1.00 93.19 843 GLU A C 1
ATOM 6469 O O . GLU A 1 843 ? 19.671 17.530 -8.856 1.00 93.19 843 GLU A O 1
ATOM 6474 N N . LEU A 1 844 ? 20.105 19.133 -7.343 1.00 90.12 844 LEU A N 1
ATOM 6475 C CA . LEU A 1 844 ? 21.097 19.836 -8.152 1.00 90.12 844 LEU A CA 1
ATOM 6476 C C . LEU A 1 844 ? 22.526 19.458 -7.742 1.00 90.12 844 LEU A C 1
ATOM 6478 O O . LEU A 1 844 ? 22.975 19.798 -6.647 1.00 90.12 844 LEU A O 1
ATOM 6482 N N . THR A 1 845 ? 23.284 18.846 -8.652 1.00 88.69 845 THR A N 1
ATOM 6483 C CA . THR A 1 845 ? 24.609 18.271 -8.350 1.00 88.69 845 THR A CA 1
ATOM 6484 C C . THR A 1 845 ? 25.791 19.198 -8.618 1.00 88.69 845 THR A C 1
ATOM 6486 O O . THR A 1 845 ? 26.886 18.976 -8.090 1.00 88.69 845 THR A O 1
ATOM 6489 N N . ALA A 1 846 ? 25.615 20.243 -9.432 1.00 77.94 846 ALA A N 1
ATOM 6490 C CA . ALA A 1 846 ? 26.703 21.153 -9.778 1.00 77.94 846 ALA A CA 1
ATOM 6491 C C . ALA A 1 846 ? 26.715 22.428 -8.937 1.00 77.94 846 ALA A C 1
ATOM 6493 O O . ALA A 1 846 ? 25.694 23.069 -8.687 1.00 77.94 846 ALA A O 1
ATOM 6494 N N . ASP A 1 847 ? 27.930 22.864 -8.593 1.00 72.19 847 ASP A N 1
ATOM 6495 C CA . ASP A 1 847 ? 28.158 24.190 -8.039 1.00 72.19 847 ASP A CA 1
ATOM 6496 C C . ASP A 1 847 ? 27.670 25.253 -9.053 1.00 72.19 847 ASP A C 1
ATOM 6498 O O . ASP A 1 847 ? 28.165 25.287 -10.187 1.00 72.19 847 ASP A O 1
ATOM 6502 N N . PRO A 1 848 ? 26.791 26.201 -8.665 1.00 66.62 848 PRO A N 1
ATOM 6503 C CA . PRO A 1 848 ? 26.248 27.212 -9.582 1.00 66.62 848 PRO A CA 1
ATOM 6504 C C . PRO A 1 848 ? 27.315 28.030 -10.333 1.00 66.62 848 PRO A C 1
ATOM 6506 O O . PRO A 1 848 ? 27.081 28.539 -11.426 1.00 66.62 848 PRO A O 1
ATOM 6509 N N . TRP A 1 849 ? 28.516 28.149 -9.759 1.00 69.12 849 TRP A N 1
ATOM 6510 C CA . TRP A 1 849 ? 29.656 28.847 -10.359 1.00 69.12 849 TRP A CA 1
ATOM 6511 C C . TRP A 1 849 ? 30.356 28.053 -11.470 1.00 69.12 849 TRP A C 1
ATOM 6513 O O . TRP A 1 849 ? 30.999 28.660 -12.326 1.00 69.12 849 TRP A O 1
ATOM 6523 N N . GLU A 1 850 ? 30.279 26.720 -11.451 1.00 69.69 850 GLU A N 1
ATOM 6524 C CA . GLU A 1 850 ? 30.880 25.860 -12.479 1.00 69.69 850 GLU A CA 1
ATOM 6525 C C . GLU A 1 850 ? 30.064 25.894 -13.776 1.00 69.69 850 GLU A C 1
ATOM 6527 O O . GLU A 1 850 ? 30.636 25.878 -14.867 1.00 69.69 850 GLU A O 1
ATOM 6532 N N . ILE A 1 851 ? 28.744 26.048 -13.657 1.00 71.25 851 ILE A N 1
ATOM 6533 C CA . ILE A 1 851 ? 27.824 26.151 -14.794 1.00 71.25 851 ILE A CA 1
ATOM 6534 C C . ILE A 1 851 ? 27.618 27.599 -15.281 1.00 71.25 851 ILE A C 1
ATOM 6536 O O . ILE A 1 851 ? 27.335 27.810 -16.458 1.00 71.25 851 ILE A O 1
ATOM 6540 N N . GLU A 1 852 ? 27.835 28.624 -14.443 1.00 72.75 852 GLU A N 1
ATOM 6541 C CA . GLU A 1 852 ? 27.634 30.040 -14.812 1.00 72.75 852 GLU A CA 1
ATOM 6542 C C . GLU A 1 852 ? 28.495 30.481 -16.012 1.00 72.75 852 GLU A C 1
ATOM 6544 O O . GLU A 1 852 ? 28.006 31.168 -16.915 1.00 72.75 852 GLU A O 1
ATOM 6549 N N . ASP A 1 853 ? 29.779 30.111 -16.053 1.00 71.19 853 ASP A N 1
ATOM 6550 C CA . ASP A 1 853 ? 30.675 30.467 -17.167 1.00 71.19 853 ASP A CA 1
ATOM 6551 C C . ASP A 1 853 ? 30.189 29.855 -18.497 1.00 71.19 853 ASP A C 1
ATOM 6553 O O . ASP A 1 853 ? 30.304 30.481 -19.558 1.00 71.19 853 ASP A O 1
ATOM 6557 N N . TYR A 1 854 ? 29.606 28.657 -18.430 1.00 70.19 854 TYR A N 1
ATOM 6558 C CA . TYR A 1 854 ? 29.041 27.937 -19.566 1.00 70.19 854 TYR A CA 1
ATOM 6559 C C . TYR A 1 854 ? 27.719 28.559 -20.044 1.00 70.19 854 TYR A C 1
ATOM 6561 O O . TYR A 1 854 ? 27.581 28.911 -21.218 1.00 70.19 854 TYR A O 1
ATOM 6569 N N . LEU A 1 855 ? 26.786 28.803 -19.125 1.00 70.62 855 LEU A N 1
ATOM 6570 C CA . LEU A 1 855 ? 25.490 29.423 -19.410 1.00 70.62 855 LEU A CA 1
ATOM 6571 C C . LEU A 1 855 ? 25.671 30.839 -19.997 1.00 70.62 855 LEU A C 1
ATOM 6573 O O . LEU A 1 855 ? 25.042 31.216 -20.991 1.00 70.62 855 LEU A O 1
ATOM 6577 N N . ASN A 1 856 ? 26.649 31.595 -19.486 1.00 73.50 856 ASN A N 1
ATOM 6578 C CA . ASN A 1 856 ? 27.063 32.878 -20.059 1.00 73.50 856 ASN A CA 1
ATOM 6579 C C . ASN A 1 856 ? 27.641 32.758 -21.478 1.00 73.50 856 ASN A C 1
ATOM 6581 O O . ASN A 1 856 ? 27.417 33.647 -22.308 1.00 73.50 856 ASN A O 1
ATOM 6585 N N . TRP A 1 857 ? 28.401 31.699 -21.774 1.00 70.19 857 TRP A N 1
ATOM 6586 C CA . TRP A 1 857 ? 28.946 31.455 -23.112 1.00 70.19 857 TRP A CA 1
ATOM 6587 C C . TRP A 1 857 ? 27.846 31.161 -24.141 1.00 70.19 857 TRP A C 1
ATOM 6589 O O . TRP A 1 857 ? 27.911 31.701 -25.249 1.00 70.19 857 TRP A O 1
ATOM 6599 N N . MET A 1 858 ? 26.807 30.417 -23.753 1.00 66.00 858 MET A N 1
ATOM 6600 C CA . MET A 1 858 ? 25.621 30.167 -24.586 1.00 66.00 858 MET A CA 1
ATOM 6601 C C . MET A 1 858 ? 24.723 31.399 -24.773 1.00 66.00 858 MET A C 1
ATOM 6603 O O . MET A 1 858 ? 23.770 31.374 -25.547 1.00 66.00 858 MET A O 1
ATOM 6607 N N . GLY A 1 859 ? 25.015 32.510 -24.089 1.00 68.81 859 GLY A N 1
ATOM 6608 C CA . GLY A 1 859 ? 24.176 33.707 -24.128 1.00 68.81 859 GLY A CA 1
ATOM 6609 C C . GLY A 1 859 ? 22.891 33.582 -23.306 1.00 68.81 859 GLY A C 1
ATOM 6610 O O . GLY A 1 859 ? 21.992 34.401 -23.487 1.00 68.81 859 GLY A O 1
ATOM 6611 N N . ARG A 1 860 ? 22.841 32.610 -22.388 1.00 70.06 860 ARG A N 1
ATOM 6612 C CA . ARG A 1 860 ? 21.761 32.349 -21.432 1.00 70.06 860 ARG A CA 1
ATOM 6613 C C . ARG A 1 860 ? 22.263 32.672 -20.010 1.00 70.06 860 ARG A C 1
ATOM 6615 O O . ARG A 1 860 ? 22.519 31.753 -19.243 1.00 70.06 860 ARG A O 1
ATOM 6622 N N . PRO A 1 861 ? 22.527 33.951 -19.668 1.00 62.62 861 PRO A N 1
ATOM 6623 C CA . PRO A 1 861 ? 23.178 34.312 -18.409 1.00 62.62 861 PRO A CA 1
ATOM 6624 C C . PRO A 1 861 ? 22.321 33.913 -17.204 1.00 62.62 861 PRO A C 1
ATOM 6626 O O . PRO A 1 861 ? 21.177 34.347 -17.101 1.00 62.62 861 PRO A O 1
ATOM 6629 N N . VAL A 1 862 ? 22.922 33.149 -16.296 1.00 60.53 862 VAL A N 1
ATOM 6630 C CA . VAL A 1 862 ? 22.329 32.687 -15.036 1.00 60.53 862 VAL A CA 1
ATOM 6631 C C . VAL A 1 862 ? 22.906 33.475 -13.869 1.00 60.53 862 VAL A C 1
ATOM 6633 O O . VAL A 1 862 ? 24.086 33.841 -13.871 1.00 60.53 862 VAL A O 1
ATOM 6636 N N . HIS A 1 863 ? 22.075 33.775 -12.874 1.00 58.78 863 HIS A N 1
ATOM 6637 C CA . HIS A 1 863 ? 22.549 34.305 -11.601 1.00 58.78 863 HIS A CA 1
ATOM 6638 C C . HIS A 1 863 ? 22.803 33.133 -10.652 1.00 58.78 863 HIS A C 1
ATOM 6640 O O . HIS A 1 863 ? 21.879 32.474 -10.205 1.00 58.78 863 HIS A O 1
ATOM 6646 N N . SER A 1 864 ? 24.070 32.903 -10.299 1.00 54.41 864 SER A N 1
ATOM 6647 C CA . SER A 1 864 ? 24.556 31.776 -9.479 1.00 54.41 864 SER A CA 1
ATOM 6648 C C . SER A 1 864 ? 23.893 31.589 -8.096 1.00 54.41 864 SER A C 1
ATOM 6650 O O . SER A 1 864 ? 24.283 30.693 -7.355 1.00 54.41 864 SER A O 1
ATOM 6652 N N . ALA A 1 865 ? 23.000 32.489 -7.676 1.00 53.00 865 ALA A N 1
ATOM 6653 C CA . ALA A 1 865 ? 22.247 32.409 -6.424 1.00 53.00 865 ALA A CA 1
ATOM 6654 C C . ALA A 1 865 ? 20.819 31.862 -6.616 1.00 53.00 865 ALA A C 1
ATOM 6656 O O . ALA A 1 865 ? 20.156 31.619 -5.614 1.00 53.00 865 ALA A O 1
ATOM 6657 N N . ASP A 1 866 ? 20.389 31.676 -7.870 1.00 58.72 866 ASP A N 1
ATOM 6658 C CA . ASP A 1 866 ? 19.010 31.379 -8.273 1.00 58.72 866 ASP A CA 1
ATOM 6659 C C . ASP A 1 866 ? 18.903 30.046 -9.059 1.00 58.72 866 ASP A C 1
ATOM 6661 O O . ASP A 1 866 ? 17.861 29.765 -9.638 1.00 58.72 866 ASP A O 1
ATOM 6665 N N . ASN A 1 867 ? 19.969 29.227 -9.102 1.00 71.50 867 ASN A N 1
ATOM 6666 C CA . ASN A 1 867 ? 19.908 27.878 -9.682 1.00 71.50 867 ASN A CA 1
ATOM 6667 C C . ASN A 1 867 ? 19.167 26.953 -8.706 1.00 71.50 867 ASN A C 1
ATOM 6669 O O . ASN A 1 867 ? 19.764 26.487 -7.733 1.00 71.50 867 ASN A O 1
ATOM 6673 N N . THR A 1 868 ? 17.878 26.740 -8.948 1.00 80.50 868 THR A N 1
ATOM 6674 C CA . THR A 1 868 ? 17.007 25.824 -8.201 1.00 80.50 868 THR A CA 1
ATOM 6675 C C . THR A 1 868 ? 16.336 24.864 -9.181 1.00 80.50 868 THR A C 1
ATOM 6677 O O . THR A 1 868 ? 16.021 25.261 -10.303 1.00 80.50 868 THR A O 1
ATOM 6680 N N . GLY A 1 869 ? 16.139 23.605 -8.781 1.00 88.81 869 GLY A N 1
ATOM 6681 C CA . GLY A 1 869 ? 15.242 22.698 -9.501 1.00 88.81 869 GLY A CA 1
ATOM 6682 C C . GLY A 1 869 ? 13.783 23.083 -9.248 1.00 88.81 869 GLY A C 1
ATOM 6683 O O . GLY A 1 869 ? 13.508 23.834 -8.308 1.00 88.81 869 GLY A O 1
ATOM 6684 N N . GLY A 1 870 ? 12.850 22.584 -10.055 1.00 92.25 870 GLY A N 1
ATOM 6685 C CA . GLY A 1 870 ? 11.415 22.856 -9.891 1.00 92.25 870 GLY A CA 1
ATOM 6686 C C . GLY A 1 870 ? 10.572 21.590 -9.932 1.00 92.25 870 GLY A C 1
ATOM 6687 O O . GLY A 1 870 ? 10.830 20.728 -10.758 1.00 92.25 870 GLY A O 1
ATOM 6688 N N . ALA A 1 871 ? 9.556 21.485 -9.076 1.00 94.19 871 ALA A N 1
ATOM 6689 C CA . ALA A 1 871 ? 8.672 20.315 -9.022 1.00 94.19 871 ALA A CA 1
ATOM 6690 C C . ALA A 1 871 ? 7.932 20.055 -10.347 1.00 94.19 871 ALA A C 1
ATOM 6692 O O . ALA A 1 871 ? 7.804 18.922 -10.784 1.00 94.19 871 ALA A O 1
ATOM 6693 N N . ILE A 1 872 ? 7.519 21.111 -11.045 1.00 93.06 872 ILE A N 1
ATOM 6694 C CA . ILE A 1 872 ? 6.901 21.019 -12.368 1.00 93.06 872 ILE A CA 1
ATOM 6695 C C . ILE A 1 872 ? 7.982 21.160 -13.435 1.00 93.06 872 ILE A C 1
ATOM 6697 O O . ILE A 1 872 ? 8.344 20.172 -14.076 1.00 93.06 872 ILE A O 1
ATOM 6701 N N . PHE A 1 873 ? 8.546 22.366 -13.595 1.00 91.06 873 PHE A N 1
ATOM 6702 C CA . PHE A 1 873 ? 9.544 22.648 -14.635 1.00 91.06 873 PHE A CA 1
ATOM 6703 C C . PHE A 1 873 ? 10.902 23.044 -14.074 1.00 91.06 873 PHE A C 1
ATOM 6705 O O . PHE A 1 873 ? 10.990 23.919 -13.214 1.00 91.06 873 PHE A O 1
ATOM 6712 N N . GLY A 1 874 ? 11.973 22.493 -14.648 1.00 89.94 874 GLY A N 1
ATOM 6713 C CA . GLY A 1 874 ? 13.346 22.875 -14.319 1.00 89.94 874 GLY A CA 1
ATOM 6714 C C . GLY A 1 874 ? 13.774 24.210 -14.932 1.00 89.94 874 GLY A C 1
ATOM 6715 O O . GLY A 1 874 ? 14.464 24.998 -14.282 1.00 89.94 874 GLY A O 1
ATOM 6716 N N . ARG A 1 875 ? 13.364 24.490 -16.175 1.00 86.06 875 ARG A N 1
ATOM 6717 C CA . ARG A 1 875 ? 13.642 25.749 -16.880 1.00 86.06 875 ARG A CA 1
ATOM 6718 C C . ARG A 1 875 ? 12.559 26.104 -17.901 1.00 86.06 875 ARG A C 1
ATOM 6720 O O . ARG A 1 875 ? 12.150 25.268 -18.705 1.00 86.06 875 ARG A O 1
ATOM 6727 N N . GLY A 1 876 ? 12.178 27.383 -17.908 1.00 76.75 876 GLY A N 1
ATOM 6728 C CA . GLY A 1 876 ? 11.330 28.009 -18.926 1.00 76.75 876 GLY A CA 1
ATOM 6729 C C . GLY A 1 876 ? 12.122 28.807 -19.956 1.00 76.75 876 GLY A C 1
ATOM 6730 O O . GLY A 1 876 ? 13.067 29.501 -19.579 1.00 76.75 876 GLY A O 1
ATOM 6731 N N . ASP A 1 877 ? 11.732 28.766 -21.228 1.00 70.56 877 ASP A N 1
ATOM 6732 C CA . ASP A 1 877 ? 12.314 29.636 -22.261 1.00 70.56 877 ASP A CA 1
ATOM 6733 C C . ASP A 1 877 ? 11.291 30.599 -22.915 1.00 70.56 877 ASP A C 1
ATOM 6735 O O . ASP A 1 877 ? 11.681 31.710 -23.302 1.00 70.56 877 ASP A O 1
ATOM 6739 N N . ASP A 1 878 ? 9.989 30.271 -22.954 1.00 66.69 878 ASP A N 1
ATOM 6740 C CA . ASP A 1 878 ? 8.924 31.194 -23.386 1.00 66.69 878 ASP A CA 1
ATOM 6741 C C . ASP A 1 878 ? 8.267 31.942 -22.203 1.00 66.69 878 ASP A C 1
ATOM 6743 O O . ASP A 1 878 ? 8.338 31.544 -21.044 1.00 66.69 878 ASP A O 1
ATOM 6747 N N . ALA A 1 879 ? 7.659 33.097 -22.497 1.00 60.59 879 ALA A N 1
ATOM 6748 C CA . ALA A 1 879 ? 6.969 33.943 -21.524 1.00 60.59 879 ALA A CA 1
ATOM 6749 C C . ALA A 1 879 ? 5.448 33.739 -21.453 1.00 60.59 879 ALA A C 1
ATOM 6751 O O . ALA A 1 879 ? 4.769 34.498 -20.752 1.00 60.59 879 ALA A O 1
ATOM 6752 N N . ASN A 1 880 ? 4.916 32.823 -22.262 1.00 69.00 880 ASN A N 1
ATOM 6753 C CA . ASN A 1 880 ? 3.490 32.634 -22.494 1.00 69.00 880 ASN A CA 1
ATOM 6754 C C . ASN A 1 880 ? 3.013 31.200 -22.221 1.00 69.00 880 ASN A C 1
ATOM 6756 O O . ASN A 1 880 ? 1.882 30.914 -22.603 1.00 69.00 880 ASN A O 1
ATOM 6760 N N . ASP A 1 881 ? 3.824 30.338 -21.598 1.00 78.12 881 ASP A N 1
ATOM 6761 C CA . ASP A 1 881 ? 3.328 29.046 -21.108 1.00 78.12 881 ASP A CA 1
ATOM 6762 C C . ASP A 1 881 ? 2.175 29.283 -20.126 1.00 78.12 881 ASP A C 1
ATOM 6764 O O . ASP A 1 881 ? 2.296 30.071 -19.176 1.00 78.12 881 ASP A O 1
ATOM 6768 N N . GLY A 1 882 ? 1.039 28.654 -20.416 1.00 80.88 882 GLY A N 1
ATOM 6769 C CA . GLY A 1 882 ? -0.166 28.677 -19.606 1.00 80.88 882 GLY A CA 1
ATOM 6770 C C . GLY A 1 882 ? -0.149 27.533 -18.604 1.00 80.88 882 GLY A C 1
ATOM 6771 O O . GLY A 1 882 ? 0.271 26.427 -18.925 1.00 80.88 882 GLY A O 1
ATOM 6772 N N . PHE A 1 883 ? -0.613 27.798 -17.390 1.00 87.12 883 PHE A N 1
ATOM 6773 C CA . PHE A 1 883 ? -0.884 26.766 -16.395 1.00 87.12 883 PHE A CA 1
ATOM 6774 C C . PHE A 1 883 ? -2.330 26.944 -15.973 1.00 87.12 883 PHE A C 1
ATOM 6776 O O . PHE A 1 883 ? -2.723 28.079 -15.701 1.00 87.12 883 PHE A O 1
ATOM 6783 N N . ASP A 1 884 ? -3.100 25.863 -15.971 1.00 88.31 884 ASP A N 1
ATOM 6784 C CA . ASP A 1 884 ? -4.457 25.857 -15.427 1.00 88.31 884 ASP A CA 1
ATOM 6785 C C . ASP A 1 884 ? -4.431 25.564 -13.910 1.00 88.31 884 ASP A C 1
ATOM 6787 O O . ASP A 1 884 ? -3.383 25.253 -13.335 1.00 88.31 884 ASP A O 1
ATOM 6791 N N . ASP A 1 885 ? -5.572 25.705 -13.236 1.00 88.88 885 ASP A N 1
ATOM 6792 C CA . ASP A 1 885 ? -5.722 25.519 -11.789 1.00 88.88 885 ASP A CA 1
ATOM 6793 C C . ASP A 1 885 ? -5.765 24.043 -11.345 1.00 88.88 885 ASP A C 1
ATOM 6795 O O . ASP A 1 885 ? -5.911 23.748 -10.154 1.00 88.88 885 ASP A O 1
ATOM 6799 N N . SER A 1 886 ? -5.601 23.136 -12.306 1.00 92.94 886 SER A N 1
ATOM 6800 C CA . SER A 1 886 ? -5.455 21.681 -12.210 1.00 92.94 886 SER A CA 1
ATOM 6801 C C . SER A 1 886 ? -3.992 21.209 -12.266 1.00 92.94 886 SER A C 1
ATOM 6803 O O . SER A 1 886 ? -3.722 20.024 -12.470 1.00 92.94 886 SER A O 1
ATOM 6805 N N . VAL A 1 887 ? -3.034 22.130 -12.093 1.00 95.00 887 VAL A N 1
ATOM 6806 C CA . VAL A 1 887 ? -1.600 21.827 -11.980 1.00 95.00 887 VAL A CA 1
ATOM 6807 C C . VAL A 1 887 ? -1.142 21.948 -10.528 1.00 95.00 887 VAL A C 1
ATOM 6809 O O . VAL A 1 887 ? -1.192 23.037 -9.942 1.00 95.00 887 VAL A O 1
ATOM 6812 N N . TYR A 1 888 ? -0.630 20.854 -9.960 1.00 96.19 888 TYR A N 1
ATOM 6813 C CA . TYR A 1 888 ? -0.293 20.777 -8.534 1.00 96.19 888 TYR A CA 1
ATOM 6814 C C . TYR A 1 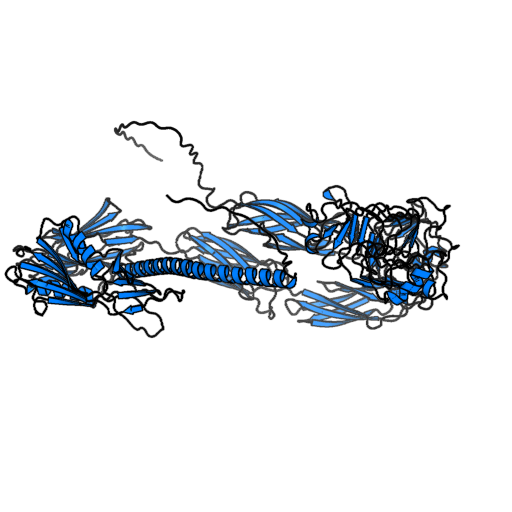888 ? 1.127 20.295 -8.247 1.00 96.19 888 TYR A C 1
ATOM 6816 O O . TYR A 1 888 ? 1.720 19.559 -9.024 1.00 96.19 888 TYR A O 1
ATOM 6824 N N . TYR A 1 889 ? 1.685 20.681 -7.103 1.00 96.25 889 TYR A N 1
ATOM 6825 C CA . TYR A 1 889 ? 2.947 20.113 -6.627 1.00 96.25 889 TYR A CA 1
ATOM 6826 C C . TYR A 1 889 ? 2.955 19.951 -5.112 1.00 96.25 889 TYR A C 1
ATOM 6828 O O . TYR A 1 889 ? 2.364 20.770 -4.397 1.00 96.25 889 TYR A O 1
ATOM 6836 N N . ASN A 1 890 ? 3.662 18.931 -4.637 1.00 96.88 890 ASN A N 1
ATOM 6837 C CA . ASN A 1 890 ? 3.818 18.696 -3.214 1.00 96.88 890 ASN A CA 1
ATOM 6838 C C . ASN A 1 890 ? 4.807 19.686 -2.576 1.00 96.88 890 ASN A C 1
ATOM 6840 O O . ASN A 1 890 ? 5.993 19.711 -2.907 1.00 96.88 890 ASN A O 1
ATOM 6844 N N . VAL A 1 891 ? 4.321 20.517 -1.651 1.00 95.06 891 VAL A N 1
ATOM 6845 C CA . VAL A 1 891 ? 5.143 21.518 -0.946 1.00 95.06 891 VAL A CA 1
ATOM 6846 C C . VAL A 1 891 ? 5.908 20.952 0.243 1.00 95.06 891 VAL A C 1
ATOM 6848 O O . VAL A 1 891 ? 6.796 21.637 0.757 1.00 95.06 891 VAL A O 1
ATOM 6851 N N . ASP A 1 892 ? 5.542 19.757 0.711 1.00 94.00 892 ASP A N 1
ATOM 6852 C CA . ASP A 1 892 ? 6.261 19.082 1.792 1.00 94.00 892 ASP A CA 1
ATOM 6853 C C . ASP A 1 892 ? 7.617 18.554 1.300 1.00 94.00 892 ASP A C 1
ATOM 6855 O O . ASP A 1 892 ? 8.599 18.638 2.043 1.00 94.00 892 ASP A O 1
ATOM 6859 N N . ASP A 1 893 ? 7.687 18.139 0.030 1.00 92.44 893 ASP A N 1
ATOM 6860 C CA . ASP A 1 893 ? 8.896 17.576 -0.581 1.00 92.44 893 ASP A CA 1
ATOM 6861 C C . ASP A 1 893 ? 9.720 18.620 -1.349 1.00 92.44 893 ASP A C 1
ATOM 6863 O O . ASP A 1 893 ? 10.952 18.608 -1.289 1.00 92.44 893 ASP A O 1
ATOM 6867 N N . HIS A 1 894 ? 9.080 19.593 -2.016 1.00 92.38 894 HIS A N 1
ATOM 6868 C CA . HIS A 1 894 ? 9.809 20.670 -2.696 1.00 92.38 894 HIS A CA 1
ATOM 6869 C C . HIS A 1 894 ? 9.131 22.039 -2.600 1.00 92.38 894 HIS A C 1
ATOM 6871 O O . HIS A 1 894 ? 7.951 22.224 -2.880 1.00 92.38 894 HIS A O 1
ATOM 6877 N N . GLU A 1 895 ? 9.909 23.071 -2.265 1.00 86.56 895 GLU A N 1
ATOM 6878 C CA . GLU A 1 895 ? 9.387 24.414 -1.989 1.00 86.56 895 GLU A CA 1
ATOM 6879 C C . GLU A 1 895 ? 8.887 25.158 -3.244 1.00 86.56 895 GLU A C 1
ATOM 6881 O O . GLU A 1 895 ? 8.168 26.155 -3.125 1.00 86.56 895 GLU A O 1
ATOM 6886 N N . SER A 1 896 ? 9.299 24.749 -4.451 1.00 88.88 896 SER A N 1
ATOM 6887 C CA . SER A 1 896 ? 9.075 25.519 -5.683 1.00 88.88 896 SER A CA 1
ATOM 6888 C C . SER A 1 896 ? 8.609 24.659 -6.856 1.00 88.88 896 SER A C 1
ATOM 6890 O O . SER A 1 896 ? 9.318 23.761 -7.299 1.00 88.88 896 SER A O 1
ATOM 6892 N N . ALA A 1 897 ? 7.474 25.034 -7.456 1.00 88.94 897 ALA A N 1
ATOM 6893 C CA . ALA A 1 897 ? 6.986 24.462 -8.715 1.00 88.94 897 ALA A CA 1
ATOM 6894 C C . ALA A 1 897 ? 7.963 24.643 -9.887 1.00 88.94 897 ALA A C 1
ATOM 6896 O O . ALA A 1 897 ? 7.993 23.850 -10.822 1.00 88.94 897 ALA A O 1
ATOM 6897 N N . PHE A 1 898 ? 8.758 25.707 -9.852 1.00 88.25 898 PHE A N 1
ATOM 6898 C CA . PHE A 1 898 ? 9.542 26.159 -10.987 1.00 88.25 898 PHE A CA 1
ATOM 6899 C C . PHE A 1 898 ? 11.000 26.370 -10.603 1.00 88.25 898 PHE A C 1
ATOM 6901 O O . PHE A 1 898 ? 11.302 26.997 -9.585 1.00 88.25 898 PHE A O 1
ATOM 6908 N N . GLY A 1 899 ? 11.889 25.876 -11.458 1.00 82.19 899 GLY A N 1
ATOM 6909 C CA . GLY A 1 899 ? 13.310 26.159 -11.425 1.00 82.19 899 GLY A CA 1
ATOM 6910 C C . GLY A 1 899 ? 13.648 27.499 -12.084 1.00 82.19 899 GLY A C 1
ATOM 6911 O O . GLY A 1 899 ? 12.845 28.437 -12.128 1.00 82.19 899 GLY A O 1
ATOM 6912 N N . GLU A 1 900 ? 14.873 27.634 -12.585 1.00 69.25 900 GLU A N 1
ATOM 6913 C CA . GLU A 1 900 ? 15.380 28.924 -13.050 1.00 69.25 900 GLU A CA 1
ATOM 6914 C C . GLU A 1 900 ? 14.733 29.403 -14.370 1.00 69.25 900 GLU A C 1
ATOM 6916 O O . GLU A 1 900 ? 14.622 28.675 -15.354 1.00 69.25 900 GLU A O 1
ATOM 6921 N N . HIS A 1 901 ? 14.440 30.708 -14.435 1.00 64.94 901 HIS A N 1
ATOM 6922 C CA . HIS A 1 901 ? 14.124 31.458 -15.658 1.00 64.94 901 HIS A CA 1
ATOM 6923 C C . HIS A 1 901 ? 12.779 31.158 -16.326 1.00 64.94 901 HIS A C 1
ATOM 6925 O O . HIS A 1 901 ? 12.645 31.380 -17.521 1.00 64.94 901 HIS A O 1
ATOM 6931 N N . VAL A 1 902 ? 11.748 30.769 -15.583 1.00 61.12 902 VAL A N 1
ATOM 6932 C CA . VAL A 1 902 ? 10.400 30.694 -16.165 1.00 61.12 902 VAL A CA 1
ATOM 6933 C C . VAL A 1 902 ? 9.830 32.113 -16.327 1.00 61.12 902 VAL A C 1
ATOM 6935 O O . VAL A 1 902 ? 9.790 32.906 -15.380 1.00 61.12 902 VAL A O 1
ATOM 6938 N N . ILE A 1 903 ? 9.531 32.514 -17.565 1.00 51.97 903 ILE A N 1
ATOM 6939 C CA . ILE A 1 903 ? 9.189 33.897 -17.922 1.00 51.97 903 ILE A CA 1
ATOM 6940 C C . ILE A 1 903 ? 7.648 34.011 -17.938 1.00 51.97 903 ILE A C 1
ATOM 6942 O O . ILE A 1 903 ? 6.982 33.123 -18.443 1.00 51.97 903 ILE A O 1
ATOM 6946 N N . GLY A 1 904 ? 7.042 35.081 -17.397 1.00 53.62 904 GLY A N 1
ATOM 6947 C CA . GLY A 1 904 ? 5.584 35.318 -17.523 1.00 53.62 904 GLY A CA 1
ATOM 6948 C C . GLY A 1 904 ? 4.838 35.645 -16.222 1.00 53.62 904 GLY A C 1
ATOM 6949 O O . GLY A 1 904 ? 5.438 35.740 -15.154 1.00 53.62 904 GLY A O 1
ATOM 6950 N N . GLU A 1 905 ? 3.528 35.903 -16.324 1.00 52.12 905 GLU A N 1
ATOM 6951 C CA . GLU A 1 905 ? 2.606 35.987 -15.178 1.00 52.12 905 GLU A CA 1
ATOM 6952 C C . GLU A 1 905 ? 2.010 34.582 -15.015 1.00 52.12 905 GLU A C 1
ATOM 6954 O O . GLU A 1 905 ? 1.100 34.216 -15.747 1.00 52.12 905 GLU A O 1
ATOM 6959 N N . GLN A 1 906 ? 2.605 33.777 -14.137 1.00 63.03 906 GLN A N 1
ATOM 6960 C CA . GLN A 1 906 ? 2.214 32.391 -13.863 1.00 63.03 906 GLN A CA 1
ATOM 6961 C C . GLN A 1 906 ? 1.328 32.398 -12.626 1.00 63.03 906 GLN A C 1
ATOM 6963 O O . GLN A 1 906 ? 1.802 32.792 -11.557 1.00 63.03 906 GLN A O 1
ATOM 6968 N N . ILE A 1 907 ? 0.036 32.112 -12.781 1.00 56.53 907 ILE A N 1
ATOM 6969 C CA . ILE A 1 907 ? -0.956 32.494 -11.764 1.00 56.53 907 ILE A CA 1
ATOM 6970 C C . ILE A 1 907 ? -1.628 31.281 -11.105 1.00 56.53 907 ILE A C 1
ATOM 6972 O O . ILE A 1 907 ? -2.151 31.448 -10.006 1.00 56.53 907 ILE A O 1
ATOM 6976 N N . ASP A 1 908 ? -1.525 30.077 -11.683 1.00 73.12 908 ASP A N 1
ATOM 6977 C CA . ASP A 1 908 ? -2.497 29.020 -11.361 1.00 73.12 908 ASP A CA 1
ATOM 6978 C C . ASP A 1 908 ? -1.900 27.660 -10.917 1.00 73.12 908 ASP A C 1
ATOM 6980 O O . ASP A 1 908 ? -2.645 26.806 -10.444 1.00 73.12 908 ASP A O 1
ATOM 6984 N N . VAL A 1 909 ? -0.566 27.481 -10.902 1.00 87.81 909 VAL A N 1
ATOM 6985 C CA . VAL A 1 909 ? 0.047 26.290 -10.265 1.00 87.81 909 VAL A CA 1
ATOM 6986 C C . VAL A 1 909 ? -0.109 26.351 -8.750 1.00 87.81 909 VAL A C 1
ATOM 6988 O O . VAL A 1 909 ? 0.295 27.328 -8.108 1.00 87.81 909 VAL A O 1
ATOM 6991 N N . THR A 1 910 ? -0.647 25.283 -8.167 1.00 91.94 910 THR A N 1
ATOM 6992 C CA . THR A 1 910 ? -1.046 25.259 -6.762 1.00 91.94 910 THR A CA 1
ATOM 6993 C C . THR A 1 910 ? -0.234 24.256 -5.945 1.00 91.94 910 THR A C 1
ATOM 6995 O O . THR A 1 910 ? -0.233 23.062 -6.213 1.00 91.94 910 THR A O 1
ATOM 6998 N N . GLY A 1 911 ? 0.440 24.744 -4.904 1.00 93.81 911 GLY A N 1
ATOM 6999 C CA . GLY A 1 911 ? 1.125 23.887 -3.936 1.00 93.81 911 GLY A CA 1
ATOM 7000 C C . GLY A 1 911 ? 0.147 23.240 -2.953 1.00 93.81 911 GLY A C 1
ATOM 7001 O O . GLY A 1 911 ? -0.751 23.925 -2.448 1.00 93.81 911 GLY A O 1
ATOM 7002 N N . ARG A 1 912 ? 0.334 21.950 -2.675 1.00 95.25 912 ARG A N 1
ATOM 7003 C CA . ARG A 1 912 ? -0.464 21.146 -1.738 1.00 95.25 912 ARG A CA 1
ATOM 7004 C C . ARG A 1 912 ? 0.442 20.346 -0.821 1.00 95.25 912 ARG A C 1
ATOM 7006 O O . ARG A 1 912 ? 1.536 19.974 -1.220 1.00 95.25 912 ARG A O 1
ATOM 7013 N N . HIS A 1 913 ? 0.010 20.129 0.411 1.00 94.88 913 HIS A N 1
ATOM 7014 C CA . HIS A 1 913 ? 0.687 19.212 1.324 1.00 94.88 913 HIS A CA 1
ATOM 7015 C C . HIS A 1 913 ? 0.356 17.755 0.965 1.00 94.88 913 HIS A C 1
ATOM 7017 O O . HIS A 1 913 ? -0.704 17.504 0.394 1.00 94.88 913 HIS A O 1
ATOM 7023 N N . THR A 1 914 ? 1.193 16.792 1.363 1.00 94.25 914 THR A N 1
ATOM 7024 C CA . THR A 1 914 ? 1.004 15.353 1.077 1.00 94.25 914 THR A CA 1
ATOM 7025 C C . THR A 1 914 ? -0.415 14.880 1.423 1.00 94.25 914 THR A C 1
ATOM 7027 O O . THR A 1 914 ? -1.129 14.346 0.582 1.00 94.25 914 THR A O 1
ATOM 7030 N N . HIS A 1 915 ? -0.890 15.196 2.633 1.00 90.62 915 HIS A N 1
ATOM 7031 C CA . HIS A 1 915 ? -2.233 14.830 3.109 1.00 90.62 915 HIS A CA 1
ATOM 7032 C C . HIS A 1 915 ? -3.398 15.523 2.371 1.00 90.62 915 HIS A C 1
ATOM 7034 O O . HIS A 1 915 ? -4.554 15.168 2.579 1.00 90.62 915 HIS A O 1
ATOM 7040 N N . GLU A 1 916 ? -3.125 16.559 1.572 1.00 94.50 916 GLU A N 1
ATOM 7041 C CA . GLU A 1 916 ? -4.110 17.209 0.696 1.00 94.50 916 GLU A CA 1
ATOM 7042 C C . GLU A 1 916 ? -4.107 16.603 -0.714 1.00 94.50 916 GLU A C 1
ATOM 7044 O O . GLU A 1 916 ? -4.998 16.910 -1.499 1.00 94.50 916 GLU A O 1
ATOM 7049 N N . MET A 1 917 ? -3.101 15.797 -1.054 1.00 95.31 917 MET A N 1
ATOM 7050 C CA . MET A 1 917 ? -2.931 15.178 -2.369 1.00 95.31 917 MET A CA 1
ATOM 7051 C C . MET A 1 917 ? -3.251 13.681 -2.381 1.00 95.31 917 MET A C 1
ATOM 7053 O O . MET A 1 917 ? -3.241 13.094 -3.454 1.00 95.31 917 MET A O 1
ATOM 7057 N N . GLN A 1 918 ? -3.515 13.077 -1.223 1.00 94.06 918 GLN A N 1
ATOM 7058 C CA . GLN A 1 918 ? -3.745 11.641 -1.067 1.00 94.06 918 GLN A CA 1
ATOM 7059 C C . GLN A 1 918 ? -5.158 11.337 -0.568 1.00 94.06 918 GLN A C 1
ATOM 7061 O O . GLN A 1 918 ? -5.808 12.185 0.051 1.00 94.06 918 GLN A O 1
ATOM 7066 N N . GLY A 1 919 ? -5.594 10.100 -0.790 1.00 87.06 919 GLY A N 1
ATOM 7067 C CA . GLY A 1 919 ? -6.883 9.594 -0.356 1.00 87.06 919 GLY A CA 1
ATOM 7068 C C . GLY A 1 919 ? -8.036 10.063 -1.238 1.00 87.06 919 GLY A C 1
ATOM 7069 O O . GLY A 1 919 ? -7.916 10.940 -2.094 1.00 87.06 919 GLY A O 1
ATOM 7070 N N . LEU A 1 920 ? -9.214 9.510 -0.980 1.00 83.19 920 LEU A N 1
ATOM 7071 C CA . LEU A 1 920 ? -10.402 9.741 -1.808 1.00 83.19 920 LEU A CA 1
ATOM 7072 C C . LEU A 1 920 ? -10.942 11.161 -1.721 1.00 83.19 920 LEU A C 1
ATOM 7074 O O . LEU A 1 920 ? -11.503 11.710 -2.669 1.00 83.19 920 LEU A O 1
ATOM 7078 N N . ASN A 1 921 ? -10.662 11.808 -0.598 1.00 83.94 921 ASN A N 1
ATOM 7079 C CA . ASN A 1 921 ? -10.984 13.202 -0.398 1.00 83.94 921 ASN A CA 1
ATOM 7080 C C . ASN A 1 921 ? -10.094 14.144 -1.239 1.00 83.94 921 ASN A C 1
ATOM 7082 O O . ASN A 1 921 ? -10.343 15.345 -1.215 1.00 83.94 921 ASN A O 1
ATOM 7086 N N . ALA A 1 922 ? -9.088 13.656 -1.985 1.00 89.75 922 ALA A N 1
ATOM 7087 C CA . ALA A 1 922 ? -8.287 14.456 -2.919 1.00 89.75 922 ALA A CA 1
ATOM 7088 C C . ALA A 1 922 ? -9.150 15.186 -3.966 1.00 89.75 922 ALA A C 1
ATOM 7090 O O . ALA A 1 922 ? -8.784 16.278 -4.413 1.00 89.75 922 ALA A O 1
ATOM 7091 N N . THR A 1 923 ? -10.327 14.634 -4.276 1.00 90.88 923 THR A N 1
ATOM 7092 C CA . THR A 1 923 ? -11.362 15.219 -5.144 1.00 90.88 923 THR A CA 1
ATOM 7093 C C . THR A 1 923 ? -11.987 16.506 -4.577 1.00 90.88 923 THR A C 1
ATOM 7095 O O . THR A 1 923 ? -12.627 17.264 -5.309 1.00 90.88 923 THR A O 1
ATOM 7098 N N . ASP A 1 924 ? -11.787 16.815 -3.288 1.00 91.81 924 ASP A N 1
ATOM 7099 C CA . ASP A 1 924 ? -12.405 17.967 -2.633 1.00 91.81 924 ASP A CA 1
ATOM 7100 C C . ASP A 1 924 ? -11.965 19.318 -3.238 1.00 91.81 924 ASP A C 1
ATOM 7102 O O . ASP A 1 924 ? -10.776 19.562 -3.509 1.00 91.81 924 ASP A O 1
ATOM 7106 N N . PRO A 1 925 ? -12.883 20.304 -3.314 1.00 87.75 925 PRO A N 1
ATOM 7107 C CA . PRO A 1 925 ? -12.529 21.679 -3.638 1.00 87.75 925 PRO A CA 1
ATOM 7108 C C . PRO A 1 925 ? -11.484 22.243 -2.665 1.00 87.75 925 PRO A C 1
ATOM 7110 O O . PRO A 1 925 ? -11.731 22.385 -1.467 1.00 87.75 925 PRO A O 1
ATOM 7113 N N . GLY A 1 926 ? -10.330 22.653 -3.195 1.00 84.81 926 GLY A N 1
ATOM 7114 C CA . GLY A 1 926 ? -9.214 23.158 -2.390 1.00 84.81 926 GLY A CA 1
ATOM 7115 C C . GLY A 1 926 ? -8.109 22.138 -2.115 1.00 84.81 926 GLY A C 1
ATOM 7116 O O . GLY A 1 926 ? -7.137 22.520 -1.468 1.00 84.81 926 GLY A O 1
ATOM 7117 N N . LYS A 1 927 ? -8.229 20.921 -2.656 1.00 94.00 927 LYS A N 1
ATOM 7118 C CA . LYS A 1 927 ? -7.179 19.900 -2.761 1.00 94.00 927 LYS A CA 1
ATOM 7119 C C . LYS A 1 927 ? -6.762 19.725 -4.227 1.00 94.00 927 LYS A C 1
ATOM 7121 O O . LYS A 1 927 ? -6.352 20.730 -4.823 1.00 94.00 927 LYS A O 1
ATOM 7126 N N . LEU A 1 928 ? -6.898 18.524 -4.792 1.00 95.75 928 LEU A N 1
ATOM 7127 C CA . LEU A 1 928 ? -6.692 18.187 -6.205 1.00 95.75 928 LEU A CA 1
ATOM 7128 C C . LEU A 1 928 ? -8.002 18.226 -7.020 1.00 95.75 928 LEU A C 1
ATOM 7130 O O . LEU A 1 928 ? -8.011 17.860 -8.186 1.00 95.75 928 LEU A O 1
ATOM 7134 N N . GLY A 1 929 ? -9.104 18.722 -6.448 1.00 93.06 929 GLY A N 1
ATOM 7135 C CA . GLY A 1 929 ? -10.443 18.686 -7.052 1.00 93.06 929 GLY A CA 1
ATOM 7136 C C . GLY A 1 929 ? -10.667 19.399 -8.397 1.00 93.06 929 GLY A C 1
ATOM 7137 O O . GLY A 1 929 ? -11.795 19.383 -8.877 1.00 93.06 929 GLY A O 1
ATOM 7138 N N . ASN A 1 930 ? -9.660 20.047 -9.004 1.00 94.31 930 ASN A N 1
ATOM 7139 C CA . ASN A 1 930 ? -9.754 20.517 -10.399 1.00 94.31 930 ASN A CA 1
ATOM 7140 C C . ASN A 1 930 ? -9.189 19.500 -11.411 1.00 94.31 930 ASN A C 1
ATOM 7142 O O . ASN A 1 930 ? -9.261 19.733 -12.620 1.00 94.31 930 ASN A O 1
ATOM 7146 N N . LEU A 1 931 ? -8.630 18.376 -10.950 1.00 95.12 931 LEU A N 1
ATOM 7147 C CA . LEU A 1 931 ? -8.404 17.223 -11.814 1.00 95.12 931 LEU A CA 1
ATOM 7148 C C . LEU A 1 931 ? -9.757 16.675 -12.297 1.00 95.12 931 LEU A C 1
ATOM 7150 O O . LEU A 1 931 ? -10.756 16.694 -11.579 1.00 95.12 931 LEU A O 1
ATOM 7154 N N . HIS A 1 932 ? -9.801 16.205 -13.538 1.00 94.50 932 HIS A N 1
ATOM 7155 C CA . HIS A 1 932 ? -10.977 15.587 -14.134 1.00 94.50 932 HIS A CA 1
ATOM 7156 C C . HIS A 1 932 ? -11.052 14.118 -13.707 1.00 94.50 932 HIS A C 1
ATOM 7158 O O . HIS A 1 932 ? -10.418 13.256 -14.316 1.00 94.50 932 HIS A O 1
ATOM 7164 N N . TYR A 1 933 ? -11.822 13.838 -12.660 1.00 93.44 933 TYR A N 1
ATOM 7165 C CA . TYR A 1 933 ? -12.002 12.483 -12.143 1.00 93.44 933 TYR A CA 1
ATOM 7166 C C . TYR A 1 933 ? -12.980 11.646 -12.984 1.00 93.44 933 TYR A C 1
ATOM 7168 O O . TYR A 1 933 ? -13.790 12.185 -13.743 1.00 93.44 933 TYR A O 1
ATOM 7176 N N . GLU A 1 934 ? -12.897 10.323 -12.855 1.00 86.81 934 GLU A N 1
ATOM 7177 C CA . GLU A 1 934 ? -13.694 9.329 -13.584 1.00 86.81 934 GLU A CA 1
ATOM 7178 C C . GLU A 1 934 ? -15.204 9.555 -13.424 1.00 86.81 934 GLU A C 1
ATOM 7180 O O . GLU A 1 934 ? -15.953 9.458 -14.399 1.00 86.81 934 GLU A O 1
ATOM 7185 N N . GLU A 1 935 ? -15.647 9.989 -12.241 1.00 80.38 935 GLU A N 1
ATOM 7186 C CA . GLU A 1 935 ? -17.040 10.369 -11.963 1.00 80.38 935 GLU A CA 1
ATOM 7187 C C . GLU A 1 935 ? -17.567 11.470 -12.906 1.00 80.38 935 GLU A C 1
ATOM 7189 O O . GLU A 1 935 ? -18.747 11.493 -13.272 1.00 80.38 935 GLU A O 1
ATOM 7194 N N . ASP A 1 936 ? -16.677 12.360 -13.355 1.00 83.62 936 ASP A N 1
ATOM 7195 C CA . ASP A 1 936 ? -16.955 13.434 -14.311 1.00 83.62 936 ASP A CA 1
ATOM 7196 C C . ASP A 1 936 ? -16.623 13.041 -15.768 1.00 83.62 936 ASP A C 1
ATOM 7198 O O . ASP A 1 936 ? -16.715 13.866 -16.688 1.00 83.62 936 ASP A O 1
ATOM 7202 N N . GLY A 1 937 ? -16.273 11.773 -16.005 1.00 85.00 937 GLY A N 1
ATOM 7203 C CA . GLY A 1 937 ? -15.831 11.230 -17.290 1.00 85.00 937 GLY A CA 1
ATOM 7204 C C . GLY A 1 937 ? -14.391 11.595 -17.656 1.00 85.00 937 GLY A C 1
ATOM 7205 O O . GLY A 1 937 ? -14.061 11.620 -18.846 1.00 85.00 937 GLY A O 1
ATOM 7206 N N . GLY A 1 938 ? -13.574 11.952 -16.664 1.00 90.56 938 GLY A N 1
ATOM 7207 C CA . GLY A 1 938 ? -12.149 12.224 -16.817 1.00 90.56 938 GLY A CA 1
ATOM 7208 C C . GLY A 1 938 ? -11.258 11.006 -16.535 1.00 90.56 938 GLY A C 1
ATOM 7209 O O . GLY A 1 938 ? -11.770 9.931 -16.240 1.00 90.56 938 GLY A O 1
ATOM 7210 N N . PRO A 1 939 ? -9.928 11.144 -16.677 1.00 92.81 939 PRO A N 1
ATOM 7211 C CA . PRO A 1 939 ? -9.006 10.012 -16.590 1.00 92.81 939 PRO A CA 1
ATOM 7212 C C . PRO A 1 939 ? -8.514 9.688 -15.173 1.00 92.81 939 PRO A C 1
ATOM 7214 O O . PRO A 1 939 ? -7.824 8.686 -15.010 1.00 92.81 939 PRO A O 1
ATOM 7217 N N . TRP A 1 940 ? -8.790 10.540 -14.182 1.00 94.94 940 TRP A N 1
ATOM 7218 C CA . TRP A 1 940 ? -8.253 10.402 -12.827 1.00 94.94 940 TRP A CA 1
ATOM 7219 C C . TRP A 1 940 ? -9.157 9.573 -11.923 1.00 94.94 940 TRP A C 1
ATOM 7221 O O . TRP A 1 940 ? -10.369 9.756 -11.905 1.00 94.94 940 TRP A O 1
ATOM 7231 N N . VAL A 1 941 ? -8.557 8.740 -11.089 1.00 92.19 941 VAL A N 1
ATOM 7232 C CA . VAL A 1 941 ? -9.228 7.971 -10.045 1.00 92.19 941 VAL A CA 1
ATOM 7233 C C . VAL A 1 941 ? -8.555 8.327 -8.730 1.00 92.19 941 VAL A C 1
ATOM 7235 O O . VAL A 1 941 ? -7.330 8.311 -8.630 1.00 92.19 941 VAL A O 1
ATOM 7238 N N . ALA A 1 942 ? -9.336 8.725 -7.731 1.00 91.00 942 ALA A N 1
ATOM 7239 C CA . ALA A 1 942 ? -8.799 8.884 -6.388 1.00 91.00 942 ALA A CA 1
ATOM 7240 C C . ALA A 1 942 ? -8.675 7.494 -5.751 1.00 91.00 942 ALA A C 1
ATOM 7242 O O . ALA A 1 942 ? -9.565 6.669 -5.927 1.00 91.00 942 ALA A O 1
ATOM 7243 N N . ILE A 1 943 ? -7.579 7.250 -5.036 1.00 87.81 943 ILE A N 1
ATOM 7244 C CA . ILE A 1 943 ? -7.260 5.947 -4.440 1.00 87.81 943 ILE A CA 1
ATOM 7245 C C . ILE A 1 943 ? -7.228 6.109 -2.919 1.00 87.81 943 ILE A C 1
ATOM 7247 O O . ILE A 1 943 ? -6.758 7.153 -2.442 1.00 87.81 943 ILE A O 1
ATOM 7251 N N . PRO A 1 944 ? -7.724 5.136 -2.136 1.00 81.75 944 PRO A N 1
ATOM 7252 C CA . PRO A 1 944 ? -7.591 5.181 -0.687 1.00 81.75 944 PRO A CA 1
ATOM 7253 C C . PRO A 1 944 ? -6.129 5.325 -0.252 1.00 81.75 944 PRO A C 1
ATOM 7255 O O . PRO A 1 944 ? -5.256 4.661 -0.789 1.00 81.75 944 PRO A O 1
ATOM 7258 N N . ASP A 1 945 ? -5.858 6.213 0.707 1.00 82.00 945 ASP A N 1
ATOM 7259 C CA . ASP A 1 945 ? -4.544 6.428 1.345 1.00 82.00 945 ASP A CA 1
ATOM 7260 C C . ASP A 1 945 ? -3.328 6.711 0.427 1.00 82.00 945 ASP A C 1
ATOM 7262 O O . ASP A 1 945 ? -2.224 6.930 0.929 1.00 82.00 945 ASP A O 1
ATOM 7266 N N . THR A 1 946 ? -3.504 6.799 -0.895 1.00 91.44 946 THR A N 1
ATOM 7267 C CA . THR A 1 946 ? -2.433 7.080 -1.866 1.00 91.44 946 THR A CA 1
ATOM 7268 C C . THR A 1 946 ? -2.785 8.261 -2.777 1.00 91.44 946 THR A C 1
ATOM 7270 O O . THR A 1 946 ? -3.852 8.868 -2.656 1.00 91.44 946 THR A O 1
ATOM 7273 N N . TYR A 1 947 ? -1.856 8.668 -3.645 1.00 94.44 947 TYR A N 1
ATOM 7274 C CA . TYR A 1 947 ? -2.118 9.716 -4.632 1.00 94.44 947 TYR A CA 1
ATOM 7275 C C . TYR A 1 947 ? -3.126 9.224 -5.687 1.00 94.44 947 TYR A C 1
ATOM 7277 O O . TYR A 1 947 ? -3.125 8.037 -6.008 1.00 94.44 947 TYR A O 1
ATOM 7285 N N . PRO A 1 948 ? -3.964 10.107 -6.267 1.00 95.62 948 PRO A N 1
ATOM 7286 C CA . PRO A 1 948 ? -4.787 9.752 -7.418 1.00 95.62 948 PRO A CA 1
ATOM 7287 C C . PRO A 1 948 ? -3.970 9.067 -8.515 1.00 95.62 948 PRO A C 1
ATOM 7289 O O . PRO A 1 948 ? -2.815 9.401 -8.710 1.00 95.62 948 PRO A O 1
ATOM 7292 N N . ARG A 1 949 ? -4.552 8.132 -9.254 1.00 94.56 949 ARG A N 1
ATOM 7293 C CA . ARG A 1 949 ? -3.896 7.455 -10.384 1.00 94.56 949 ARG A CA 1
ATOM 7294 C C . ARG A 1 949 ? -4.755 7.587 -11.629 1.00 94.56 949 ARG A C 1
ATOM 7296 O O . ARG A 1 949 ? -5.901 8.034 -11.548 1.00 94.56 949 ARG A O 1
ATOM 7303 N N . PHE A 1 950 ? -4.228 7.242 -12.794 1.00 94.44 950 PHE A N 1
ATOM 7304 C CA . PHE A 1 950 ? -5.062 7.159 -13.983 1.00 94.44 950 PHE A CA 1
ATOM 7305 C C . PHE A 1 950 ? -5.851 5.849 -14.009 1.00 94.44 950 PHE A C 1
ATOM 7307 O O . PHE A 1 950 ? -5.332 4.798 -13.646 1.00 94.44 950 PHE A O 1
ATOM 7314 N N . ALA A 1 951 ? -7.088 5.903 -14.509 1.00 89.56 951 ALA A N 1
ATOM 7315 C CA . ALA A 1 951 ? -7.958 4.730 -14.615 1.00 89.56 951 ALA A CA 1
ATOM 7316 C C . ALA A 1 951 ? -7.301 3.572 -15.385 1.00 89.56 951 ALA A C 1
ATOM 7318 O O . ALA A 1 951 ? -7.382 2.431 -14.949 1.00 89.56 951 ALA A O 1
ATOM 7319 N N . TRP A 1 952 ? -6.581 3.876 -16.473 1.00 89.38 952 TRP A N 1
ATOM 7320 C CA . TRP A 1 952 ? -5.919 2.862 -17.301 1.00 89.38 952 TRP A CA 1
ATOM 7321 C C . TRP A 1 952 ? -4.855 2.060 -16.540 1.00 89.38 952 TRP A C 1
ATOM 7323 O O . TRP A 1 952 ? -4.605 0.912 -16.884 1.00 89.38 952 TRP A O 1
ATOM 7333 N N . GLU A 1 953 ? -4.214 2.653 -15.527 1.00 88.88 953 GLU A N 1
ATOM 7334 C CA . GLU A 1 953 ? -3.193 1.960 -14.737 1.00 88.88 953 GLU A CA 1
ATOM 7335 C C . GLU A 1 953 ? -3.835 0.890 -13.864 1.00 88.88 953 GLU A C 1
ATOM 7337 O O . GLU A 1 953 ? -3.356 -0.234 -13.815 1.00 88.88 953 GLU A O 1
ATOM 7342 N N . LEU A 1 954 ? -4.956 1.241 -13.234 1.00 82.56 954 LEU A N 1
ATOM 7343 C CA . LEU A 1 954 ? -5.731 0.324 -12.408 1.00 82.56 954 LEU A CA 1
ATOM 7344 C C . LEU A 1 954 ? -6.350 -0.777 -13.278 1.00 82.56 954 LEU A C 1
ATOM 7346 O O . LEU A 1 954 ? -6.305 -1.945 -12.926 1.00 82.56 954 LEU A O 1
ATOM 7350 N N . GLU A 1 955 ? -6.881 -0.424 -14.452 1.00 78.12 955 GLU A N 1
ATOM 7351 C CA . GLU A 1 955 ? -7.397 -1.407 -15.414 1.00 78.12 955 GLU A CA 1
ATOM 7352 C C . GLU A 1 955 ? -6.313 -2.399 -15.867 1.00 78.12 955 GLU A C 1
ATOM 7354 O O . GLU A 1 955 ? -6.611 -3.576 -16.068 1.00 78.12 955 GLU A O 1
ATOM 7359 N N . ALA A 1 956 ? -5.070 -1.933 -16.029 1.00 77.19 956 ALA A N 1
ATOM 7360 C CA . ALA A 1 956 ? -3.939 -2.764 -16.429 1.00 77.19 956 ALA A CA 1
ATOM 7361 C C . ALA A 1 956 ? -3.411 -3.664 -15.298 1.00 77.19 956 ALA A C 1
ATOM 7363 O O . ALA A 1 956 ? -2.934 -4.753 -15.598 1.00 77.19 956 ALA A O 1
ATOM 7364 N N . GLU A 1 957 ? -3.491 -3.217 -14.041 1.00 74.69 957 GLU A N 1
ATOM 7365 C CA . GLU A 1 957 ? -3.074 -3.963 -12.836 1.00 74.69 957 GLU A CA 1
ATOM 7366 C C . GLU A 1 957 ? -4.202 -4.840 -12.249 1.00 74.69 957 GLU A C 1
ATOM 7368 O O . GLU A 1 957 ? -3.959 -5.690 -11.397 1.00 74.69 957 GLU A O 1
ATOM 7373 N N . GLY A 1 958 ? -5.439 -4.662 -12.728 1.00 69.56 958 GLY A N 1
ATOM 7374 C CA . GLY A 1 958 ? -6.645 -5.266 -12.164 1.00 69.56 958 GLY A CA 1
ATOM 7375 C C . GLY A 1 958 ? -7.229 -4.420 -11.029 1.00 69.56 958 GLY A C 1
ATOM 7376 O O . GLY A 1 958 ? -6.515 -3.981 -10.135 1.00 69.56 958 GLY A O 1
ATOM 7377 N N . VAL A 1 959 ? -8.546 -4.184 -11.061 1.00 71.38 959 VAL A N 1
ATOM 7378 C CA . VAL A 1 959 ? -9.250 -3.370 -10.047 1.00 71.38 959 VAL A CA 1
ATOM 7379 C C . VAL A 1 959 ? -10.199 -4.229 -9.239 1.00 71.38 959 VAL A C 1
ATOM 7381 O O . VAL A 1 959 ? -11.059 -4.895 -9.820 1.00 71.38 959 VAL A O 1
ATOM 7384 N N . PHE A 1 960 ? -10.120 -4.131 -7.914 1.00 76.00 960 PHE A N 1
ATOM 7385 C CA . PHE A 1 960 ? -11.166 -4.613 -7.022 1.00 76.00 960 PHE A CA 1
ATOM 7386 C C . PHE A 1 960 ? -12.168 -3.485 -6.784 1.00 76.00 960 PHE A C 1
ATOM 7388 O O . PHE A 1 960 ? -11.932 -2.530 -6.049 1.00 76.00 960 PHE A O 1
ATOM 7395 N N . GLU A 1 961 ? -13.306 -3.559 -7.463 1.00 81.81 961 GLU A N 1
ATOM 7396 C CA . GLU A 1 961 ? -14.439 -2.696 -7.165 1.00 81.81 961 GLU A CA 1
ATOM 7397 C C . GLU A 1 961 ? -15.240 -3.298 -6.011 1.00 81.81 961 GLU A C 1
ATOM 7399 O O . GLU A 1 961 ? -15.471 -4.505 -5.954 1.00 81.81 961 GLU A O 1
ATOM 7404 N N . VAL A 1 962 ? -15.686 -2.443 -5.098 1.00 87.81 962 VAL A N 1
ATOM 7405 C CA . VAL A 1 962 ? -16.620 -2.800 -4.031 1.00 87.81 962 VAL A CA 1
ATOM 7406 C C . VAL A 1 962 ? -17.884 -1.975 -4.229 1.00 87.81 962 VAL A C 1
ATOM 7408 O O . VAL A 1 962 ? -17.793 -0.768 -4.437 1.00 87.81 962 VAL A O 1
ATOM 7411 N N . GLU A 1 963 ? -19.047 -2.618 -4.207 1.00 91.25 963 GLU A N 1
ATOM 7412 C CA . GLU A 1 963 ? -20.360 -1.967 -4.280 1.00 91.25 963 GLU A CA 1
ATOM 7413 C C . GLU A 1 963 ? -21.200 -2.434 -3.093 1.00 91.25 963 GLU A C 1
ATOM 7415 O O . GLU A 1 963 ? -21.318 -3.634 -2.848 1.00 91.25 963 GLU A O 1
ATOM 7420 N N . ILE A 1 964 ? -21.770 -1.492 -2.342 1.00 91.75 964 ILE A N 1
ATOM 7421 C CA . ILE A 1 964 ? -22.734 -1.787 -1.284 1.00 91.75 964 ILE A CA 1
ATOM 7422 C C . ILE A 1 964 ? -24.092 -2.035 -1.947 1.00 91.75 964 ILE A C 1
ATOM 7424 O O . ILE A 1 964 ? -24.750 -1.107 -2.427 1.00 91.75 964 ILE A O 1
ATOM 7428 N N . ASP A 1 965 ? -24.529 -3.291 -1.950 1.00 91.00 965 ASP A N 1
ATOM 7429 C CA . ASP A 1 965 ? -25.776 -3.713 -2.588 1.00 91.00 965 ASP A CA 1
ATOM 7430 C C . ASP A 1 965 ? -27.008 -3.373 -1.750 1.00 91.00 965 ASP A C 1
ATOM 7432 O O . ASP A 1 965 ? -28.031 -2.910 -2.274 1.00 91.00 965 ASP A O 1
ATOM 7436 N N . ASP A 1 966 ? -26.926 -3.644 -0.446 1.00 90.19 966 ASP A N 1
ATOM 7437 C CA . ASP A 1 966 ? -28.009 -3.446 0.509 1.00 90.19 966 ASP A CA 1
ATOM 7438 C C . ASP A 1 966 ? -27.443 -3.155 1.903 1.00 90.19 966 ASP A C 1
ATOM 7440 O O . ASP A 1 966 ? -26.388 -3.655 2.296 1.00 90.19 966 ASP A O 1
ATOM 7444 N N . ILE A 1 967 ? -28.169 -2.338 2.661 1.00 88.19 967 ILE A N 1
ATOM 7445 C CA . ILE A 1 967 ? -27.896 -2.089 4.077 1.00 88.19 967 ILE A CA 1
ATOM 7446 C C . ILE A 1 967 ? -29.159 -2.452 4.839 1.00 88.19 967 ILE A C 1
ATOM 7448 O O . ILE A 1 967 ? -30.256 -2.027 4.469 1.00 88.19 967 ILE A O 1
ATOM 7452 N N . GLU A 1 968 ? -29.003 -3.206 5.922 1.00 85.00 968 GLU A N 1
ATOM 7453 C CA . GLU A 1 968 ? -30.109 -3.530 6.814 1.00 85.00 968 GLU A CA 1
ATOM 7454 C C . GLU A 1 968 ? -30.828 -2.257 7.314 1.00 85.00 968 GLU A C 1
ATOM 7456 O O . GLU A 1 968 ? -30.225 -1.353 7.892 1.00 85.00 968 GLU A O 1
ATOM 7461 N N . GLU A 1 969 ? -32.140 -2.169 7.060 1.00 81.31 969 GLU A N 1
ATOM 7462 C CA . GLU A 1 969 ? -32.997 -1.072 7.532 1.00 81.31 969 GLU A CA 1
ATOM 7463 C C . GLU A 1 969 ? -33.457 -1.313 8.989 1.00 81.31 969 GLU A C 1
ATOM 7465 O O . GLU A 1 969 ? -33.617 -2.455 9.419 1.00 81.31 969 GLU A O 1
ATOM 7470 N N . ASP A 1 970 ? -33.779 -0.235 9.718 1.00 80.38 970 ASP A N 1
ATOM 7471 C CA . ASP A 1 970 ? -34.329 -0.252 11.090 1.00 80.38 970 ASP A CA 1
ATOM 7472 C C . ASP A 1 970 ? -33.373 -0.790 12.189 1.00 80.38 970 ASP A C 1
ATOM 7474 O O . ASP A 1 970 ? -33.841 -1.334 13.201 1.00 80.38 970 ASP A O 1
ATOM 7478 N N . VAL A 1 971 ? -32.055 -0.623 12.018 1.00 77.12 971 VAL A N 1
ATOM 7479 C CA . VAL A 1 971 ? -31.036 -0.983 13.023 1.00 77.12 971 VAL A CA 1
ATOM 7480 C C . VAL A 1 971 ? -31.099 -0.004 14.197 1.00 77.12 971 VAL A C 1
ATOM 7482 O O . VAL A 1 971 ? -31.014 1.205 14.012 1.00 77.12 971 VAL A O 1
ATOM 7485 N N . THR A 1 972 ? -31.252 -0.501 15.423 1.00 81.56 972 THR A N 1
ATOM 7486 C CA . THR A 1 972 ? -31.223 0.324 16.644 1.00 81.56 972 THR A CA 1
ATOM 7487 C C . THR A 1 972 ? -29.817 0.330 17.238 1.00 81.56 972 THR A C 1
ATOM 7489 O O . THR A 1 972 ? -29.137 -0.689 17.203 1.00 81.56 972 THR A O 1
ATOM 7492 N N . ALA A 1 973 ? -29.389 1.438 17.845 1.00 73.19 973 ALA A N 1
ATOM 7493 C CA . ALA A 1 973 ? -28.099 1.511 18.534 1.00 73.19 973 ALA A CA 1
ATOM 7494 C C . ALA A 1 973 ? -27.967 0.392 19.586 1.00 73.19 973 ALA A C 1
ATOM 7496 O O . ALA A 1 973 ? -28.814 0.279 20.485 1.00 73.19 973 ALA A O 1
ATOM 7497 N N . GLY A 1 974 ? -26.923 -0.432 19.462 1.00 65.44 974 GLY A N 1
ATOM 7498 C CA . GLY A 1 974 ? -26.749 -1.679 20.216 1.00 65.44 974 GLY A CA 1
ATOM 7499 C C . GLY A 1 974 ? -27.080 -2.961 19.431 1.00 65.44 974 GLY A C 1
ATOM 7500 O O . GLY A 1 974 ? -26.958 -4.050 19.993 1.00 65.44 974 GLY A O 1
ATOM 7501 N N . GLU A 1 975 ? -27.546 -2.860 18.179 1.00 77.00 975 GLU A N 1
ATOM 7502 C CA . GLU A 1 975 ? -27.817 -3.984 17.266 1.00 77.00 975 GLU A CA 1
ATOM 7503 C C . GLU A 1 975 ? -26.732 -4.094 16.173 1.00 77.00 975 GLU A C 1
ATOM 7505 O O . GLU A 1 975 ? -25.984 -3.149 15.908 1.00 77.00 975 GLU A O 1
ATOM 7510 N N . THR A 1 976 ? -26.640 -5.260 15.531 1.00 81.06 976 THR A N 1
ATOM 7511 C CA . THR A 1 976 ? -25.756 -5.486 14.380 1.00 81.06 976 THR A CA 1
ATOM 7512 C C . THR A 1 976 ? -26.406 -4.938 13.113 1.00 81.06 976 THR A C 1
ATOM 7514 O O . THR A 1 976 ? -27.536 -5.308 12.805 1.00 81.06 976 THR A O 1
ATOM 7517 N N . ALA A 1 977 ? -25.694 -4.098 12.369 1.00 79.06 977 ALA A N 1
ATOM 7518 C CA . ALA A 1 977 ? -26.038 -3.752 10.997 1.00 79.06 977 ALA A CA 1
ATOM 7519 C C . ALA A 1 977 ? -25.320 -4.700 10.033 1.00 79.06 977 ALA A C 1
ATOM 7521 O O . ALA A 1 977 ? -24.098 -4.824 10.101 1.00 79.06 977 ALA A O 1
ATOM 7522 N N . THR A 1 978 ? -26.059 -5.322 9.117 1.00 86.56 978 THR A N 1
ATOM 7523 C CA . THR A 1 978 ? -25.474 -6.095 8.011 1.00 86.56 978 THR A CA 1
ATOM 7524 C C . THR A 1 978 ? -25.387 -5.230 6.755 1.00 86.56 978 THR A C 1
ATOM 7526 O O . THR A 1 978 ? -26.355 -4.552 6.396 1.00 86.56 978 THR A O 1
ATOM 7529 N N . ILE A 1 979 ? -24.229 -5.244 6.097 1.00 90.62 979 ILE A N 1
ATOM 7530 C CA . ILE A 1 979 ? -23.955 -4.551 4.841 1.00 90.62 979 ILE A CA 1
ATOM 7531 C C . ILE A 1 979 ? -23.601 -5.623 3.808 1.00 90.62 979 ILE A C 1
ATOM 7533 O O . ILE A 1 979 ? -22.551 -6.257 3.905 1.00 90.62 979 ILE A O 1
ATOM 7537 N N . ASP A 1 980 ? -24.477 -5.826 2.827 1.00 90.25 980 ASP A N 1
ATOM 7538 C CA . ASP A 1 980 ? -24.214 -6.737 1.713 1.00 90.25 980 ASP A CA 1
ATOM 7539 C C . ASP A 1 980 ? -23.372 -6.012 0.660 1.00 90.25 980 ASP A C 1
ATOM 7541 O O . ASP A 1 980 ? -23.678 -4.879 0.273 1.00 90.25 980 ASP A O 1
ATOM 7545 N N . VAL A 1 981 ? -22.295 -6.659 0.222 1.00 91.19 981 VAL A N 1
ATOM 7546 C CA . VAL A 1 981 ? -21.292 -6.075 -0.669 1.00 91.19 981 VAL A CA 1
ATOM 7547 C C . VAL A 1 981 ? -21.008 -7.023 -1.821 1.00 91.19 981 VAL A C 1
ATOM 7549 O O . VAL A 1 981 ? -20.674 -8.189 -1.609 1.00 91.19 981 VAL A O 1
ATOM 7552 N N . THR A 1 982 ? -21.023 -6.500 -3.039 1.00 90.00 982 THR A N 1
ATOM 7553 C CA . THR A 1 982 ? -20.465 -7.187 -4.200 1.00 90.00 982 THR A CA 1
ATOM 7554 C C . THR A 1 982 ? -19.044 -6.701 -4.420 1.00 90.00 982 THR A C 1
ATOM 7556 O O . THR A 1 982 ? -18.796 -5.519 -4.662 1.00 90.00 982 THR A O 1
ATOM 7559 N N . VAL A 1 983 ? -18.098 -7.632 -4.356 1.00 85.75 983 VAL A N 1
ATOM 7560 C CA . VAL A 1 983 ? -16.711 -7.406 -4.753 1.00 85.75 983 VAL A CA 1
ATOM 7561 C C . VAL A 1 983 ? -16.561 -7.886 -6.184 1.00 85.75 983 VAL A C 1
ATOM 7563 O O . VAL A 1 983 ? -16.758 -9.066 -6.472 1.00 85.75 983 VAL A O 1
ATOM 7566 N N . THR A 1 984 ? -16.234 -6.966 -7.083 1.00 80.12 984 THR A N 1
ATOM 7567 C CA . THR A 1 984 ? -16.033 -7.252 -8.502 1.00 80.12 984 THR A CA 1
ATOM 7568 C C . THR A 1 984 ? -14.569 -7.071 -8.840 1.00 80.12 984 THR A C 1
ATOM 7570 O O . THR A 1 984 ? -14.031 -5.975 -8.705 1.00 80.12 984 THR A O 1
ATOM 7573 N N . SER A 1 985 ? -13.932 -8.123 -9.336 1.00 71.94 985 SER A N 1
ATOM 7574 C CA . SER A 1 985 ? -12.619 -8.006 -9.953 1.00 71.94 985 SER A CA 1
ATOM 7575 C C . SER A 1 985 ? -12.803 -7.680 -11.430 1.00 71.94 985 SER A C 1
ATOM 7577 O O . SER A 1 985 ? -13.341 -8.479 -12.203 1.00 71.94 985 SER A O 1
ATOM 7579 N N . ARG A 1 986 ? -12.355 -6.491 -11.835 1.00 64.94 986 ARG A N 1
ATOM 7580 C CA . ARG A 1 986 ? -12.210 -6.130 -13.247 1.00 64.94 986 ARG A CA 1
ATOM 7581 C C . ARG A 1 986 ? -10.768 -6.362 -13.643 1.00 64.94 986 ARG A C 1
ATOM 7583 O O . ARG A 1 986 ? -9.929 -5.466 -13.584 1.00 64.94 986 ARG A O 1
ATOM 7590 N N . TYR A 1 987 ? -10.496 -7.610 -13.991 1.00 57.44 987 TYR A N 1
ATOM 7591 C CA . TYR A 1 987 ? -9.155 -8.097 -14.258 1.00 57.44 987 TYR A CA 1
ATOM 7592 C C . TYR A 1 987 ? -8.811 -8.020 -15.753 1.00 57.44 987 TYR A C 1
ATOM 7594 O O . TYR A 1 987 ? -9.567 -8.488 -16.610 1.00 57.44 987 TYR A O 1
ATOM 7602 N N . GLN A 1 988 ? -7.640 -7.466 -16.070 1.00 49.62 988 GLN A N 1
ATOM 7603 C CA . GLN A 1 988 ? -6.904 -7.779 -17.301 1.00 49.62 988 GLN A CA 1
ATOM 7604 C C . GLN A 1 988 ? -5.460 -8.212 -17.038 1.00 49.62 988 GLN A C 1
ATOM 7606 O O . GLN A 1 988 ? -4.789 -8.564 -18.010 1.00 49.62 988 GLN A O 1
ATOM 7611 N N . ASP A 1 989 ? -4.992 -8.236 -15.785 1.00 43.16 989 ASP A N 1
ATOM 7612 C CA . ASP A 1 989 ? -3.661 -8.759 -15.492 1.00 43.16 989 ASP A CA 1
ATOM 7613 C C . ASP A 1 989 ? -3.675 -10.291 -15.659 1.00 43.16 989 ASP A C 1
ATOM 7615 O O . ASP A 1 989 ? -4.627 -10.972 -15.280 1.00 43.16 989 ASP A O 1
ATOM 7619 N N . ARG A 1 990 ? -2.711 -10.841 -16.396 1.00 54.38 990 ARG A N 1
ATOM 7620 C CA . ARG A 1 990 ? -2.782 -12.225 -16.917 1.00 54.38 990 ARG A CA 1
ATOM 7621 C C . ARG A 1 990 ? -1.777 -13.174 -16.274 1.00 54.38 990 ARG A C 1
ATOM 7623 O O . ARG A 1 990 ? -1.762 -14.345 -16.654 1.00 54.38 990 ARG A O 1
ATOM 7630 N N . ASP A 1 991 ? -0.972 -12.670 -15.343 1.00 47.22 991 ASP A N 1
ATOM 7631 C CA . ASP A 1 991 ? 0.127 -13.414 -14.726 1.00 47.22 991 ASP A CA 1
ATOM 7632 C C . ASP A 1 991 ? -0.301 -14.160 -13.439 1.00 47.22 991 ASP A C 1
ATOM 7634 O O . ASP A 1 991 ? 0.274 -15.203 -13.142 1.00 47.22 991 ASP A O 1
ATOM 7638 N N . GLU A 1 992 ? -1.342 -13.713 -12.718 1.00 51.50 992 GLU A N 1
ATOM 7639 C CA . GLU A 1 992 ? -1.829 -14.364 -11.482 1.00 51.50 992 GLU A CA 1
ATOM 7640 C C . GLU A 1 992 ? -3.179 -15.084 -11.706 1.00 51.50 992 GLU A C 1
ATOM 7642 O O . GLU A 1 992 ? -4.150 -14.482 -12.171 1.00 51.50 992 GLU A O 1
ATOM 7647 N N . GLU A 1 993 ? -3.273 -16.389 -11.384 1.00 52.78 993 GLU A N 1
ATOM 7648 C CA . GLU A 1 993 ? -4.514 -17.190 -11.527 1.00 52.78 993 GLU A CA 1
ATOM 7649 C C . GLU A 1 993 ? -5.616 -16.767 -10.523 1.00 52.78 993 GLU A C 1
ATOM 7651 O O . GLU A 1 993 ? -6.801 -17.036 -10.742 1.00 52.78 993 GLU A O 1
ATOM 7656 N N . SER A 1 994 ? -5.257 -16.064 -9.443 1.00 58.09 994 SER A N 1
ATOM 7657 C CA . SER A 1 994 ? -6.191 -15.478 -8.475 1.00 58.09 994 SER A CA 1
ATOM 7658 C C . SER A 1 994 ? -5.524 -14.384 -7.647 1.00 58.09 994 SER A C 1
ATOM 7660 O O . SER A 1 994 ? -4.368 -14.547 -7.271 1.00 58.09 994 SER A O 1
ATOM 7662 N N . VAL A 1 995 ? -6.267 -13.339 -7.277 1.00 62.62 995 VAL A N 1
ATOM 7663 C CA . VAL A 1 995 ? -5.774 -12.272 -6.387 1.00 62.62 995 VAL A CA 1
ATOM 7664 C C . VAL A 1 995 ? -6.638 -12.161 -5.150 1.00 62.62 995 VAL A C 1
ATOM 7666 O O . VAL A 1 995 ? -7.864 -12.252 -5.229 1.00 62.62 995 VAL A O 1
ATOM 7669 N N . THR A 1 996 ? -5.985 -11.968 -4.003 1.00 68.38 996 THR A N 1
ATOM 7670 C CA . THR A 1 996 ? -6.635 -11.793 -2.702 1.00 68.38 996 THR A CA 1
ATOM 7671 C C . THR A 1 996 ? -6.439 -10.368 -2.205 1.00 68.38 996 THR A C 1
ATOM 7673 O O . THR A 1 996 ? -5.305 -9.931 -2.033 1.00 68.38 996 THR A O 1
ATOM 7676 N N . GLN A 1 997 ? -7.537 -9.665 -1.925 1.00 70.88 997 GLN A N 1
ATOM 7677 C CA . GLN A 1 997 ? -7.516 -8.362 -1.255 1.00 70.88 997 GLN A CA 1
ATOM 7678 C C . GLN A 1 997 ? -8.286 -8.395 0.064 1.00 70.88 997 GLN A C 1
ATOM 7680 O O . GLN A 1 997 ? -9.197 -9.201 0.255 1.00 70.88 997 GLN A O 1
ATOM 7685 N N . THR A 1 998 ? -7.927 -7.496 0.982 1.00 79.56 998 THR A N 1
ATOM 7686 C CA . THR A 1 998 ? -8.679 -7.293 2.227 1.00 79.56 998 THR A CA 1
ATOM 7687 C C . THR A 1 998 ? -9.734 -6.215 2.014 1.00 79.56 998 THR A C 1
ATOM 7689 O O . THR A 1 998 ? -9.410 -5.053 1.789 1.00 79.56 998 THR A O 1
ATOM 7692 N N . ILE A 1 999 ? -11.001 -6.588 2.129 1.00 83.94 999 ILE A N 1
ATOM 7693 C CA . ILE A 1 999 ? -12.137 -5.674 2.087 1.00 83.94 999 ILE A CA 1
ATOM 7694 C C . ILE A 1 999 ? -12.447 -5.228 3.509 1.00 83.94 999 ILE A C 1
ATOM 7696 O O . ILE A 1 999 ? -12.536 -6.045 4.416 1.00 83.94 999 ILE A O 1
ATOM 7700 N N . THR A 1 1000 ? -12.592 -3.928 3.725 1.00 83.69 1000 THR A N 1
ATOM 7701 C CA . THR A 1 1000 ? -12.754 -3.317 5.048 1.00 83.69 1000 THR A CA 1
ATOM 7702 C C . THR A 1 1000 ? -14.063 -2.539 5.124 1.00 83.69 1000 THR A C 1
ATOM 7704 O O . THR A 1 1000 ? -14.357 -1.748 4.234 1.00 83.69 1000 THR A O 1
ATOM 7707 N N . LEU A 1 1001 ? -14.845 -2.730 6.186 1.00 88.62 1001 LEU A N 1
ATOM 7708 C CA . LEU A 1 1001 ? -16.013 -1.915 6.518 1.00 88.62 1001 LEU A CA 1
ATOM 7709 C C . LEU A 1 1001 ? -15.627 -0.909 7.600 1.00 88.62 1001 LEU A C 1
ATOM 7711 O O . LEU A 1 1001 ? -15.088 -1.267 8.647 1.00 88.62 1001 LEU A O 1
ATOM 7715 N N . THR A 1 1002 ? -15.938 0.356 7.359 1.00 84.38 1002 THR A N 1
ATOM 7716 C CA . THR A 1 1002 ? -15.687 1.474 8.264 1.00 84.38 1002 THR A CA 1
ATOM 7717 C C . THR A 1 1002 ? -17.006 2.138 8.643 1.00 84.38 1002 THR A C 1
ATOM 7719 O O . THR A 1 1002 ? -17.858 2.385 7.788 1.00 84.38 1002 THR A O 1
ATOM 7722 N N . ASN A 1 1003 ? -17.180 2.439 9.927 1.00 83.62 1003 ASN A N 1
ATOM 7723 C CA . ASN A 1 1003 ? -18.369 3.113 10.441 1.00 83.62 1003 ASN A CA 1
ATOM 7724 C C . ASN A 1 1003 ? -18.323 4.648 10.228 1.00 83.62 1003 ASN A C 1
ATOM 7726 O O . ASN A 1 1003 ? -17.289 5.192 9.827 1.00 83.62 1003 ASN A O 1
ATOM 7730 N N . PRO A 1 1004 ? -19.406 5.389 10.540 1.00 86.12 1004 PRO A N 1
ATOM 7731 C CA . PRO A 1 1004 ? -19.464 6.844 10.361 1.00 86.12 1004 PRO A CA 1
ATOM 7732 C C . PRO A 1 1004 ? -18.417 7.657 11.135 1.00 86.12 1004 PRO A C 1
ATOM 7734 O O . PRO A 1 1004 ? -18.141 8.801 10.762 1.00 86.12 1004 PRO A O 1
ATOM 7737 N N . ASP A 1 1005 ? -17.833 7.090 12.192 1.00 77.88 1005 ASP A N 1
ATOM 7738 C CA . ASP A 1 1005 ? -16.759 7.710 12.973 1.00 77.88 1005 ASP A CA 1
ATOM 7739 C C . ASP A 1 1005 ? -15.358 7.443 12.393 1.00 77.88 1005 ASP A C 1
ATOM 7741 O O . ASP A 1 1005 ? -14.358 7.944 12.920 1.00 77.88 1005 ASP A O 1
ATOM 7745 N N . GLY A 1 1006 ? -15.269 6.693 11.290 1.00 67.50 1006 GLY A N 1
ATOM 7746 C CA . GLY A 1 1006 ? -14.016 6.353 10.624 1.00 67.50 1006 GLY A CA 1
ATOM 7747 C C . GLY A 1 1006 ? -13.269 5.185 11.274 1.00 67.50 1006 GLY A C 1
ATOM 7748 O O . GLY A 1 1006 ? -12.061 5.056 11.073 1.00 67.50 1006 GLY A O 1
ATOM 7749 N N . GLN A 1 1007 ? -13.943 4.366 12.088 1.00 70.94 1007 GLN A N 1
ATOM 7750 C CA . GLN A 1 1007 ? -13.364 3.162 12.687 1.00 70.94 1007 GLN A CA 1
ATOM 7751 C C . GLN A 1 1007 ? -13.643 1.948 11.805 1.00 70.94 1007 GLN A C 1
ATOM 7753 O O . GLN A 1 1007 ? -14.776 1.762 11.369 1.00 70.94 1007 GLN A O 1
ATOM 7758 N N . ILE A 1 1008 ? -12.622 1.121 11.565 1.00 74.19 1008 ILE A N 1
ATOM 7759 C CA . ILE A 1 1008 ? -12.801 -0.180 10.912 1.00 74.19 1008 ILE A CA 1
ATOM 7760 C C . ILE A 1 1008 ? -13.569 -1.073 11.885 1.00 74.19 1008 ILE A C 1
ATOM 7762 O O . ILE A 1 1008 ? -13.120 -1.276 13.015 1.00 74.19 1008 ILE A O 1
ATOM 7766 N N . VAL A 1 1009 ? -14.723 -1.559 11.447 1.00 76.81 1009 VAL A N 1
ATOM 7767 C CA . VAL A 1 1009 ? -15.642 -2.385 12.239 1.00 76.81 1009 VAL A CA 1
ATOM 7768 C C . VAL A 1 1009 ? -15.727 -3.817 11.727 1.00 76.81 1009 VAL A C 1
ATOM 7770 O O . VAL A 1 1009 ? -16.102 -4.686 12.503 1.00 76.81 1009 VAL A O 1
ATOM 7773 N N . ASP A 1 1010 ? -15.313 -4.064 10.480 1.00 74.06 1010 ASP A N 1
ATOM 7774 C CA . ASP A 1 1010 ? -15.175 -5.413 9.929 1.00 74.06 1010 ASP A CA 1
ATOM 7775 C C . ASP A 1 1010 ? -14.131 -5.472 8.811 1.00 74.06 1010 ASP A C 1
ATOM 7777 O O . ASP A 1 1010 ? -13.836 -4.457 8.169 1.00 74.06 1010 ASP A O 1
ATOM 7781 N N . THR A 1 1011 ? -13.577 -6.659 8.572 1.00 80.44 1011 THR A N 1
ATOM 7782 C CA . THR A 1 1011 ? -12.654 -6.934 7.469 1.00 80.44 1011 THR A CA 1
ATOM 7783 C C . THR A 1 1011 ? -12.824 -8.360 6.955 1.00 80.44 1011 THR A C 1
ATOM 7785 O O . THR A 1 1011 ? -12.781 -9.295 7.751 1.00 80.44 1011 THR A O 1
ATOM 7788 N N . GLU A 1 1012 ? -12.874 -8.547 5.638 1.00 79.00 1012 GLU A N 1
ATOM 7789 C CA . GLU A 1 1012 ? -12.921 -9.862 4.993 1.00 79.00 1012 GLU A CA 1
ATOM 7790 C C . GLU A 1 1012 ? -11.855 -9.981 3.897 1.00 79.00 1012 GLU A C 1
ATOM 7792 O O . GLU A 1 1012 ? -11.690 -9.079 3.079 1.00 79.00 1012 GLU A O 1
ATOM 7797 N N . GLN A 1 1013 ? -11.136 -11.106 3.845 1.00 78.56 1013 GLN A N 1
ATOM 7798 C CA . GLN A 1 1013 ? -10.260 -11.409 2.710 1.00 78.56 1013 GLN A CA 1
ATOM 7799 C C . GLN A 1 1013 ? -11.057 -12.030 1.564 1.00 78.56 1013 GLN A C 1
ATOM 7801 O O . GLN A 1 1013 ? -11.729 -13.054 1.712 1.00 78.56 1013 GLN A O 1
ATOM 7806 N N . VAL A 1 1014 ? -10.949 -11.418 0.392 1.00 73.44 1014 VAL A N 1
ATOM 7807 C CA . VAL A 1 1014 ? -11.646 -11.843 -0.813 1.00 73.44 1014 VAL A CA 1
ATOM 7808 C C . VAL A 1 1014 ? -10.638 -12.211 -1.883 1.00 73.44 1014 VAL A C 1
ATOM 7810 O O . VAL A 1 1014 ? -9.985 -11.350 -2.465 1.00 73.44 1014 VAL A O 1
ATOM 7813 N N . THR A 1 1015 ? -10.548 -13.513 -2.143 1.00 72.44 1015 THR A N 1
ATOM 7814 C CA . THR A 1 1015 ? -9.876 -14.075 -3.314 1.00 72.44 1015 THR A CA 1
ATOM 7815 C C . THR A 1 1015 ? -10.858 -14.161 -4.477 1.00 72.44 1015 THR A C 1
ATOM 7817 O O . THR A 1 1015 ? -11.933 -14.751 -4.328 1.00 72.44 1015 THR A O 1
ATOM 7820 N N . LEU A 1 1016 ? -10.486 -13.591 -5.620 1.00 64.00 1016 LEU A N 1
ATOM 7821 C CA . LEU A 1 1016 ? -11.207 -13.710 -6.889 1.00 64.00 1016 LEU A CA 1
ATOM 7822 C C . LEU A 1 1016 ? -10.295 -14.379 -7.922 1.00 64.00 1016 LEU A C 1
ATOM 7824 O O . LEU A 1 1016 ? -9.101 -14.076 -7.979 1.00 64.00 1016 LEU A O 1
ATOM 7828 N N . GLU A 1 1017 ? -10.838 -15.315 -8.705 1.00 60.69 1017 GLU A N 1
ATOM 7829 C CA . GLU A 1 1017 ? -10.074 -16.038 -9.729 1.00 60.69 1017 GLU A CA 1
ATOM 7830 C C . GLU A 1 1017 ? -10.016 -15.193 -11.011 1.00 60.69 1017 GLU A C 1
ATOM 7832 O O . GLU A 1 1017 ? -11.018 -14.616 -11.444 1.00 60.69 1017 GLU A O 1
ATOM 7837 N N . SER A 1 1018 ? -8.853 -15.120 -11.662 1.00 50.94 1018 SER A N 1
ATOM 7838 C CA . SER A 1 1018 ? -8.722 -14.361 -12.906 1.00 50.94 1018 SER A CA 1
ATOM 7839 C C . SER A 1 1018 ? -9.355 -15.144 -14.066 1.00 50.94 1018 SER A C 1
ATOM 7841 O O . SER A 1 1018 ? -8.899 -16.203 -14.505 1.00 50.94 1018 SER A O 1
ATOM 7843 N N . SER A 1 1019 ? -10.473 -14.639 -14.589 1.00 47.00 1019 SER A N 1
ATOM 7844 C CA . SER A 1 1019 ? -11.141 -15.208 -15.760 1.00 47.00 1019 SER A CA 1
ATOM 7845 C C . SER A 1 1019 ? -11.046 -14.223 -16.928 1.00 47.00 1019 SER A C 1
ATOM 7847 O O . SER A 1 1019 ? -11.671 -13.170 -16.936 1.00 47.00 1019 SER A O 1
ATOM 7849 N N . LEU A 1 1020 ? -10.270 -14.583 -17.959 1.00 44.09 1020 LEU A N 1
ATOM 7850 C CA . LEU A 1 1020 ? -9.976 -13.762 -19.152 1.00 44.09 1020 LEU A CA 1
ATOM 7851 C C . LEU A 1 1020 ? -11.204 -13.338 -19.996 1.00 44.09 1020 LEU A C 1
ATOM 7853 O O . LEU A 1 1020 ? -11.033 -12.709 -21.041 1.00 44.09 1020 LEU A O 1
ATOM 7857 N N . ASP A 1 1021 ? -12.427 -13.714 -19.613 1.00 44.41 1021 ASP A N 1
ATOM 7858 C CA . ASP A 1 1021 ? -13.626 -13.562 -20.445 1.00 44.41 1021 ASP A CA 1
ATOM 7859 C C . ASP A 1 1021 ? -14.872 -12.994 -19.715 1.00 44.41 1021 ASP A C 1
ATOM 7861 O O . ASP A 1 1021 ? -15.814 -12.600 -20.412 1.00 44.41 1021 ASP A O 1
ATOM 7865 N N . GLU A 1 1022 ? -14.919 -12.931 -18.375 1.00 54.31 1022 GLU A N 1
ATOM 7866 C CA . GLU A 1 1022 ? -16.044 -12.386 -17.579 1.00 54.31 1022 GLU A CA 1
ATOM 7867 C C . GLU A 1 1022 ? -15.517 -11.771 -16.261 1.00 54.31 1022 GLU A C 1
ATOM 7869 O O . GLU A 1 1022 ? -14.631 -12.369 -15.650 1.00 54.31 1022 GLU A O 1
ATOM 7874 N N . ASP A 1 1023 ? -16.055 -10.607 -15.853 1.00 61.91 1023 ASP A N 1
ATOM 7875 C CA . ASP A 1 1023 ? -15.828 -10.014 -14.521 1.00 61.91 1023 ASP A CA 1
ATOM 7876 C C . ASP A 1 1023 ? -16.180 -11.073 -13.456 1.00 61.91 1023 ASP A C 1
ATOM 7878 O O . ASP A 1 1023 ? -17.266 -11.663 -13.530 1.00 61.91 1023 ASP A O 1
ATOM 7882 N N . ASP A 1 1024 ? -15.266 -11.355 -12.520 1.00 69.00 1024 ASP A N 1
ATOM 7883 C CA . ASP A 1 1024 ? -15.541 -12.282 -11.416 1.00 69.00 1024 ASP A CA 1
ATOM 7884 C C . ASP A 1 1024 ? -16.114 -11.487 -10.241 1.00 69.00 1024 ASP A C 1
ATOM 7886 O O . ASP A 1 1024 ? -15.539 -10.491 -9.795 1.00 69.00 1024 ASP A O 1
ATOM 7890 N N . GLU A 1 1025 ? -17.289 -11.905 -9.783 1.00 79.56 1025 GLU A N 1
ATOM 7891 C CA . GLU A 1 1025 ? -18.067 -11.228 -8.748 1.00 79.56 1025 GLU A CA 1
ATOM 7892 C C . GLU A 1 1025 ? -18.222 -12.174 -7.555 1.00 79.56 1025 GLU A C 1
ATOM 7894 O O . GLU A 1 1025 ? -18.676 -13.317 -7.697 1.00 79.56 1025 GLU A O 1
ATOM 7899 N N . LYS A 1 1026 ? -17.903 -11.683 -6.356 1.00 83.25 1026 LYS A N 1
ATOM 7900 C CA . LYS A 1 1026 ? -18.176 -12.371 -5.093 1.00 83.25 1026 LYS A CA 1
ATOM 7901 C C . LYS A 1 1026 ? -19.035 -11.480 -4.211 1.00 83.25 1026 LYS A C 1
ATOM 7903 O O . LYS A 1 1026 ? -18.631 -10.387 -3.832 1.00 83.25 1026 LYS A O 1
ATOM 7908 N N . GLU A 1 1027 ? -20.211 -11.988 -3.867 1.00 88.19 1027 GLU A N 1
ATOM 7909 C CA . GLU A 1 1027 ? -21.065 -11.403 -2.834 1.00 88.19 1027 GLU A CA 1
ATOM 7910 C C . GLU A 1 1027 ? -20.507 -11.796 -1.458 1.00 88.19 1027 GLU A C 1
ATOM 7912 O O . GLU A 1 1027 ? -20.301 -12.985 -1.181 1.00 88.19 1027 GLU A O 1
ATOM 7917 N N . ILE A 1 1028 ? -20.272 -10.797 -0.614 1.00 87.69 1028 ILE A N 1
ATOM 7918 C CA . ILE A 1 1028 ? -19.881 -10.929 0.789 1.00 87.69 1028 ILE A CA 1
ATOM 7919 C C . ILE A 1 1028 ? -20.845 -10.126 1.672 1.00 87.69 1028 ILE A C 1
ATOM 7921 O O . ILE A 1 1028 ? -21.579 -9.268 1.181 1.00 87.69 1028 ILE A O 1
ATOM 7925 N N . SER A 1 1029 ? -20.840 -10.385 2.977 1.00 88.19 1029 SER A N 1
ATOM 7926 C CA . SER A 1 1029 ? -21.632 -9.618 3.941 1.00 88.19 1029 SER A CA 1
ATOM 7927 C C . SER A 1 1029 ? -20.714 -9.173 5.069 1.00 88.19 1029 SER A C 1
ATOM 7929 O O . SER A 1 1029 ? -20.163 -10.015 5.772 1.00 88.19 1029 SER A O 1
ATOM 7931 N N . LEU A 1 1030 ? -20.577 -7.861 5.243 1.00 82.12 1030 LEU A N 1
ATOM 7932 C CA . LEU A 1 1030 ? -19.794 -7.255 6.316 1.00 82.12 1030 LEU A CA 1
ATOM 7933 C C . LEU A 1 1030 ? -20.730 -6.776 7.428 1.00 82.12 1030 LEU A C 1
ATOM 7935 O O . LEU A 1 1030 ? -21.848 -6.324 7.162 1.00 82.12 1030 LEU A O 1
ATOM 7939 N N . VAL A 1 1031 ? -20.288 -6.857 8.678 1.00 84.94 1031 VAL A N 1
ATOM 7940 C CA . VAL A 1 1031 ? -21.127 -6.585 9.852 1.00 84.94 1031 VAL A CA 1
ATOM 7941 C C . VAL A 1 1031 ? -20.594 -5.434 10.695 1.00 84.94 1031 VAL A C 1
ATOM 7943 O O . VAL A 1 1031 ? -19.417 -5.346 11.009 1.00 84.94 1031 VAL A O 1
ATOM 7946 N N . TRP A 1 1032 ? -21.474 -4.541 11.139 1.00 84.62 1032 TRP A N 1
ATOM 7947 C CA . TRP A 1 1032 ? -21.132 -3.507 12.115 1.00 84.62 1032 TRP A CA 1
ATOM 7948 C C . TRP A 1 1032 ? -21.928 -3.708 13.404 1.00 84.62 1032 TRP A C 1
ATOM 7950 O O . TRP A 1 1032 ? -23.142 -3.515 13.434 1.00 84.62 1032 TRP A O 1
ATOM 7960 N N . GLN A 1 1033 ? -21.240 -4.061 14.493 1.00 83.00 1033 GLN A N 1
ATOM 7961 C CA . GLN A 1 1033 ? -21.814 -4.036 15.841 1.00 83.00 1033 GLN A CA 1
ATOM 7962 C C . GLN A 1 1033 ? -21.908 -2.589 16.340 1.00 83.00 1033 GLN A C 1
ATOM 7964 O O . GLN A 1 1033 ? -20.886 -1.977 16.653 1.00 83.00 1033 GLN A O 1
ATOM 7969 N N . THR A 1 1034 ? -23.118 -2.028 16.386 1.00 75.25 1034 THR A N 1
ATOM 7970 C CA . THR A 1 1034 ? -23.326 -0.638 16.822 1.00 75.25 1034 THR A CA 1
ATOM 7971 C C . THR A 1 1034 ? -23.351 -0.528 18.349 1.00 75.25 1034 THR A C 1
ATOM 7973 O O . THR A 1 1034 ? -23.927 -1.373 19.032 1.00 75.25 1034 THR A O 1
ATOM 7976 N N . ASP A 1 1035 ? -22.774 0.538 18.900 1.00 74.12 1035 ASP A N 1
ATOM 7977 C CA . ASP A 1 1035 ? -22.830 0.886 20.320 1.00 74.12 1035 ASP A CA 1
ATOM 7978 C C . ASP A 1 1035 ? -24.008 1.828 20.632 1.00 74.12 1035 ASP A C 1
ATOM 7980 O O . ASP A 1 1035 ? -24.524 2.540 19.774 1.00 74.12 1035 ASP A O 1
ATOM 7984 N N . PHE A 1 1036 ? -24.394 1.944 21.911 1.00 71.88 1036 PHE A N 1
ATOM 7985 C CA . PHE A 1 1036 ? -25.437 2.884 22.375 1.00 71.88 1036 PHE A CA 1
ATOM 7986 C C . PHE A 1 1036 ? -25.118 4.379 22.146 1.00 71.88 1036 PHE A C 1
ATOM 7988 O O . PHE A 1 1036 ? -25.913 5.233 22.540 1.00 71.88 1036 PHE A O 1
ATOM 7995 N N . GLY A 1 1037 ? -23.946 4.701 21.591 1.00 72.06 1037 GLY A N 1
ATOM 7996 C CA . GLY A 1 1037 ? -23.546 6.047 21.176 1.00 72.06 1037 GLY A CA 1
ATOM 7997 C C . GLY A 1 1037 ? -23.543 6.267 19.661 1.00 72.06 1037 GLY A C 1
ATOM 7998 O O . GLY A 1 1037 ? -23.261 7.388 19.242 1.00 72.06 1037 GLY A O 1
ATOM 7999 N N . ASP A 1 1038 ? -23.864 5.236 18.877 1.00 77.69 1038 ASP A N 1
ATOM 8000 C CA . ASP A 1 1038 ? -23.836 5.258 17.412 1.00 77.69 1038 ASP A CA 1
ATOM 8001 C C . ASP A 1 1038 ? -25.197 5.659 16.811 1.00 77.69 1038 ASP A C 1
ATOM 8003 O O . ASP A 1 1038 ? -25.376 5.624 15.593 1.00 77.69 1038 ASP A O 1
ATOM 8007 N N . ASP A 1 1039 ? -26.169 6.054 17.650 1.00 81.25 1039 ASP A N 1
ATOM 8008 C CA . ASP A 1 1039 ? -27.482 6.510 17.202 1.00 81.25 1039 ASP A CA 1
ATOM 8009 C C . ASP A 1 1039 ? -27.382 7.786 16.357 1.00 81.25 1039 ASP A C 1
ATOM 8011 O O . ASP A 1 1039 ? -26.750 8.784 16.718 1.00 81.25 1039 ASP A O 1
ATOM 8015 N N . GLY A 1 1040 ? -28.052 7.772 15.209 1.00 84.25 1040 GLY A N 1
ATOM 8016 C CA . GLY A 1 1040 ? -28.037 8.867 14.258 1.00 84.25 1040 GLY A CA 1
ATOM 8017 C C . GLY A 1 1040 ? -27.890 8.409 12.817 1.00 84.25 1040 GLY A C 1
ATOM 8018 O O . GLY A 1 1040 ? -28.045 7.246 12.467 1.00 84.25 1040 GLY A O 1
ATOM 8019 N N . VAL A 1 1041 ? -27.621 9.379 11.949 1.00 86.06 1041 VAL A N 1
ATOM 8020 C CA . VAL A 1 1041 ? -27.479 9.152 10.512 1.00 86.06 1041 VAL A CA 1
ATOM 8021 C C . VAL A 1 1041 ? -26.030 9.401 10.130 1.00 86.06 1041 VAL A C 1
ATOM 8023 O O . VAL A 1 1041 ? -25.525 10.514 10.315 1.00 86.06 1041 VAL A O 1
ATOM 8026 N N . GLY A 1 1042 ? -25.392 8.386 9.563 1.00 85.38 1042 GLY A N 1
ATOM 8027 C CA . GLY A 1 1042 ? -23.996 8.411 9.147 1.00 85.38 1042 GLY A CA 1
ATOM 8028 C C . GLY A 1 1042 ? -23.781 7.641 7.850 1.00 85.38 1042 GLY A C 1
ATOM 8029 O O . GLY A 1 1042 ? -24.717 7.055 7.318 1.00 85.38 1042 GLY A O 1
ATOM 8030 N N . ASN A 1 1043 ? -22.564 7.674 7.315 1.00 89.44 1043 ASN A N 1
ATOM 8031 C CA . ASN A 1 1043 ? -22.200 6.831 6.180 1.00 89.44 1043 ASN A CA 1
ATOM 8032 C C . ASN A 1 1043 ? -21.334 5.683 6.682 1.00 89.44 1043 ASN A C 1
ATOM 8034 O O . ASN A 1 1043 ? -20.374 5.930 7.406 1.00 89.44 1043 ASN A O 1
ATOM 8038 N N . VAL A 1 1044 ? -21.668 4.465 6.278 1.00 89.38 1044 VAL A N 1
ATOM 8039 C CA . VAL A 1 1044 ? -20.720 3.354 6.300 1.00 89.38 1044 VAL A CA 1
ATOM 8040 C C . VAL A 1 1044 ? -19.942 3.356 4.997 1.00 89.38 1044 VAL A C 1
ATOM 8042 O O . VAL A 1 1044 ? -20.473 3.758 3.959 1.00 89.38 1044 VAL A O 1
ATOM 8045 N N . THR A 1 1045 ? -18.694 2.919 5.067 1.00 88.06 1045 THR A N 1
ATOM 8046 C CA . THR A 1 1045 ? -17.780 2.884 3.931 1.00 88.06 1045 THR A CA 1
ATOM 8047 C C . THR A 1 1045 ? -17.181 1.496 3.826 1.00 88.06 1045 THR A C 1
ATOM 8049 O O . THR A 1 1045 ? -16.546 1.031 4.768 1.00 88.06 1045 THR A O 1
ATOM 8052 N N . VAL A 1 1046 ? -17.377 0.842 2.690 1.00 88.81 1046 VAL A N 1
ATOM 8053 C CA . VAL A 1 1046 ? -16.719 -0.418 2.349 1.00 88.81 1046 VAL A CA 1
ATOM 8054 C C . VAL A 1 1046 ? -15.568 -0.113 1.412 1.00 88.81 1046 VAL A C 1
ATOM 8056 O O . VAL A 1 1046 ? -15.732 0.657 0.473 1.00 88.81 1046 VAL A O 1
ATOM 8059 N N . ARG A 1 1047 ? -14.400 -0.696 1.666 1.00 83.50 1047 ARG A N 1
ATOM 8060 C CA . ARG A 1 1047 ? -13.149 -0.311 1.021 1.00 83.50 1047 ARG A CA 1
ATOM 8061 C C . ARG A 1 1047 ? -12.274 -1.516 0.697 1.00 83.50 1047 ARG A C 1
ATOM 8063 O O . ARG A 1 1047 ? -11.971 -2.303 1.586 1.00 83.50 1047 ARG A O 1
ATOM 8070 N N . SER A 1 1048 ? -11.838 -1.590 -0.552 1.00 87.00 1048 SER A N 1
ATOM 8071 C CA . SER A 1 1048 ? -10.712 -2.398 -1.038 1.00 87.00 1048 SER A CA 1
ATOM 8072 C C . SER A 1 1048 ? -9.440 -1.542 -1.108 1.00 87.00 1048 SER A C 1
ATOM 8074 O O . SER A 1 1048 ? -9.481 -0.347 -0.796 1.00 87.00 1048 SER A O 1
ATOM 8076 N N . ASP A 1 1049 ? -8.324 -2.112 -1.557 1.00 77.00 1049 ASP A N 1
ATOM 8077 C CA . ASP A 1 1049 ? -7.100 -1.331 -1.769 1.00 77.00 1049 ASP A CA 1
ATOM 8078 C C . ASP A 1 1049 ? -7.249 -0.328 -2.937 1.00 77.00 1049 ASP A C 1
ATOM 8080 O O . ASP A 1 1049 ? -6.601 0.723 -2.943 1.00 77.00 1049 ASP A O 1
ATOM 8084 N N . ASP A 1 1050 ? -8.168 -0.591 -3.876 1.00 75.81 1050 ASP A N 1
ATOM 8085 C CA . ASP A 1 1050 ? -8.335 0.193 -5.106 1.00 75.81 1050 ASP A CA 1
ATOM 8086 C C . ASP A 1 1050 ? -9.508 1.181 -5.061 1.00 75.81 1050 ASP A C 1
ATOM 8088 O O . ASP A 1 1050 ? -9.448 2.278 -5.630 1.00 75.81 1050 ASP A O 1
ATOM 8092 N N . ARG A 1 1051 ? -10.614 0.783 -4.424 1.00 82.00 1051 ARG A N 1
ATOM 8093 C CA . ARG A 1 1051 ? -11.905 1.488 -4.446 1.00 82.00 1051 ARG A CA 1
ATOM 8094 C C . ARG A 1 1051 ? -12.594 1.447 -3.094 1.00 82.00 1051 ARG A C 1
ATOM 8096 O O . ARG A 1 1051 ? -12.433 0.505 -2.323 1.00 82.00 1051 ARG A O 1
ATOM 8103 N N . GLU A 1 1052 ? -13.445 2.434 -2.854 1.00 87.25 1052 GLU A N 1
ATOM 8104 C CA . GLU A 1 1052 ? -14.412 2.389 -1.762 1.00 87.25 1052 GLU A CA 1
ATOM 8105 C C . GLU A 1 1052 ? -15.807 2.735 -2.279 1.00 87.25 1052 GLU A C 1
ATOM 8107 O O . GLU A 1 1052 ? -15.951 3.488 -3.244 1.00 87.25 1052 GLU A O 1
ATOM 8112 N N . ASP A 1 1053 ? -16.822 2.218 -1.603 1.00 88.88 1053 ASP A N 1
ATOM 8113 C CA . ASP A 1 1053 ? -18.203 2.650 -1.744 1.00 88.88 1053 ASP A CA 1
ATOM 8114 C C . ASP A 1 1053 ? -18.749 3.051 -0.377 1.00 88.88 1053 ASP A C 1
ATOM 8116 O O . ASP A 1 1053 ? -18.341 2.536 0.664 1.00 88.88 1053 ASP A O 1
ATOM 8120 N N . SER A 1 1054 ? -19.638 4.038 -0.360 1.00 89.31 1054 SER A N 1
ATOM 8121 C CA . SER A 1 1054 ? -20.214 4.567 0.869 1.00 89.31 1054 SER A CA 1
ATOM 8122 C C . SER A 1 1054 ? -21.708 4.759 0.733 1.00 89.31 1054 SER A C 1
ATOM 8124 O O . SER A 1 1054 ? -22.192 5.451 -0.165 1.00 89.31 1054 SER A O 1
ATOM 8126 N N . ALA A 1 1055 ? -22.441 4.258 1.715 1.00 89.94 1055 ALA A N 1
ATOM 8127 C CA . ALA A 1 1055 ? -23.883 4.388 1.762 1.00 89.94 1055 ALA A CA 1
ATOM 8128 C C . ALA A 1 1055 ? -24.345 4.865 3.141 1.00 89.94 1055 ALA A C 1
ATOM 8130 O O . ALA A 1 1055 ? -23.706 4.648 4.171 1.00 89.94 1055 ALA A O 1
ATOM 8131 N N . GLN A 1 1056 ? -25.446 5.616 3.136 1.00 91.19 1056 GLN A N 1
ATOM 8132 C CA . GLN A 1 1056 ? -26.007 6.184 4.352 1.00 91.19 1056 GLN A CA 1
ATOM 8133 C C . GLN A 1 1056 ? -26.762 5.106 5.122 1.00 91.19 1056 GLN A C 1
ATOM 8135 O O . GLN A 1 1056 ? -27.642 4.454 4.566 1.00 91.19 1056 GLN A O 1
ATOM 8140 N N . ILE A 1 1057 ? -26.467 5.008 6.410 1.00 89.56 1057 ILE A N 1
ATOM 8141 C CA . ILE A 1 1057 ? -27.168 4.169 7.370 1.00 89.56 1057 ILE A CA 1
ATOM 8142 C C . ILE A 1 1057 ? -27.805 5.060 8.444 1.00 89.56 1057 ILE A C 1
ATOM 8144 O O . ILE A 1 1057 ? -27.241 6.082 8.852 1.00 89.56 1057 ILE A O 1
ATOM 8148 N N . GLU A 1 1058 ? -29.018 4.706 8.856 1.00 89.81 1058 GLU A N 1
ATOM 8149 C CA . GLU A 1 1058 ? -29.737 5.342 9.961 1.00 89.81 1058 GLU A CA 1
ATOM 8150 C C . GLU A 1 1058 ? -29.821 4.334 11.104 1.00 89.81 1058 GLU A C 1
ATOM 8152 O O . GLU A 1 1058 ? -30.413 3.268 10.948 1.00 89.81 1058 GLU A O 1
ATOM 8157 N N . ILE A 1 1059 ? -29.189 4.680 12.224 1.00 86.25 1059 ILE A N 1
ATOM 8158 C CA . ILE A 1 1059 ? -29.217 3.914 13.462 1.00 86.25 1059 ILE A CA 1
ATOM 8159 C C . ILE A 1 1059 ? -30.204 4.591 14.411 1.00 86.25 1059 ILE A C 1
ATOM 8161 O O . ILE A 1 1059 ? -29.993 5.722 14.860 1.00 86.25 1059 ILE A O 1
ATOM 8165 N N . ASP A 1 1060 ? -31.299 3.907 14.716 1.00 83.19 1060 ASP A N 1
ATOM 8166 C CA . ASP A 1 1060 ? -32.357 4.420 15.576 1.00 83.19 1060 ASP A CA 1
ATOM 8167 C C . ASP A 1 1060 ? -31.882 4.525 17.032 1.00 83.19 1060 ASP A C 1
ATOM 8169 O O . ASP A 1 1060 ? -31.309 3.593 17.605 1.00 83.19 1060 ASP A O 1
ATOM 8173 N N . SER A 1 1061 ? -32.197 5.648 17.683 1.00 74.06 1061 SER A N 1
ATOM 8174 C CA . SER A 1 1061 ? -32.026 5.761 19.133 1.00 74.06 1061 SER A CA 1
ATOM 8175 C C . SER A 1 1061 ? -33.036 4.864 19.853 1.00 74.06 1061 SER A C 1
ATOM 8177 O O . SER A 1 1061 ? -34.198 4.738 19.452 1.00 74.06 1061 SER A O 1
ATOM 8179 N N . ILE A 1 1062 ? -32.634 4.296 20.989 1.00 60.41 1062 ILE A N 1
ATOM 8180 C CA . ILE A 1 1062 ? -33.496 3.402 21.779 1.00 60.41 1062 ILE A CA 1
ATOM 8181 C C . ILE A 1 1062 ? -34.798 4.082 22.271 1.00 60.41 1062 ILE A C 1
ATOM 8183 O O . ILE A 1 1062 ? -35.758 3.398 22.632 1.00 60.41 1062 ILE A O 1
ATOM 8187 N N . ASP A 1 1063 ? -34.861 5.421 22.265 1.00 55.59 1063 ASP A N 1
ATOM 8188 C CA . ASP A 1 1063 ? -36.000 6.216 22.752 1.00 55.59 1063 ASP A CA 1
ATOM 8189 C C . ASP A 1 1063 ? -37.096 6.428 21.676 1.00 55.59 1063 ASP A C 1
ATOM 8191 O O . ASP A 1 1063 ? -38.274 6.619 22.007 1.00 55.59 1063 ASP A O 1
ATOM 8195 N N . ASP A 1 1064 ? -36.765 6.310 20.380 1.00 43.09 1064 ASP A N 1
ATOM 8196 C CA . ASP A 1 1064 ? -37.689 6.626 19.272 1.00 43.09 1064 ASP A CA 1
ATOM 8197 C C . ASP A 1 1064 ? -38.790 5.566 19.051 1.00 43.09 1064 ASP A C 1
ATOM 8199 O O . ASP A 1 1064 ? -39.818 5.821 18.412 1.00 43.09 1064 ASP A O 1
ATOM 8203 N N . ARG A 1 1065 ? -38.686 4.400 19.704 1.00 39.66 1065 ARG A N 1
ATOM 8204 C CA . ARG A 1 1065 ? -39.783 3.413 19.767 1.00 39.66 1065 ARG A CA 1
ATOM 8205 C C . ARG A 1 1065 ? -40.840 3.731 20.838 1.00 39.66 1065 ARG A C 1
ATOM 8207 O O . ARG A 1 1065 ? -41.813 2.982 20.973 1.00 39.66 1065 ARG A O 1
ATOM 8214 N N . THR A 1 1066 ? -40.745 4.871 21.537 1.00 40.94 1066 THR A N 1
ATOM 8215 C CA . THR A 1 1066 ? -41.749 5.316 22.522 1.00 40.94 1066 THR A CA 1
ATOM 8216 C C . THR A 1 1066 ? -42.479 6.623 22.176 1.00 40.94 1066 THR A C 1
ATOM 8218 O O . THR A 1 1066 ? -42.642 7.496 23.024 1.00 40.94 1066 THR A O 1
ATOM 8221 N N . GLY A 1 1067 ? -43.071 6.779 20.979 1.00 34.44 1067 GLY A N 1
ATOM 8222 C CA . GLY A 1 1067 ? -43.962 7.941 20.824 1.00 34.44 1067 GLY A CA 1
ATOM 8223 C C . GLY A 1 1067 ? -44.740 8.192 19.537 1.00 34.44 1067 GLY A C 1
ATOM 8224 O O . GLY A 1 1067 ? -44.521 9.212 18.894 1.00 34.44 1067 GLY A O 1
ATOM 8225 N N . GLU A 1 1068 ? -45.853 7.483 19.308 1.00 32.78 1068 GLU A N 1
ATOM 8226 C CA . GLU A 1 1068 ? -47.052 8.197 18.824 1.00 32.78 1068 GLU A CA 1
ATOM 8227 C C . GLU A 1 1068 ? -47.645 9.006 19.997 1.00 32.78 1068 GLU A C 1
ATOM 8229 O O . GLU A 1 1068 ? -48.625 8.613 20.633 1.00 32.78 1068 GLU A O 1
ATOM 8234 N N . SER A 1 1069 ? -47.054 10.166 20.297 1.00 34.34 1069 SER A N 1
ATOM 8235 C CA . SER A 1 1069 ? -47.723 11.211 21.077 1.00 34.34 1069 SER A CA 1
ATOM 8236 C C . SER A 1 1069 ? -47.635 12.556 20.349 1.00 34.34 1069 SER A C 1
ATOM 8238 O O . SER A 1 1069 ? -46.682 13.321 20.435 1.00 34.34 1069 SER A O 1
ATOM 8240 N N . ASP A 1 1070 ? -48.681 12.834 19.572 1.00 31.64 1070 ASP A N 1
ATOM 8241 C CA . ASP A 1 1070 ? -48.917 14.122 18.924 1.00 31.64 1070 ASP A CA 1
ATOM 8242 C C . ASP A 1 1070 ? -49.228 15.178 20.001 1.00 31.64 1070 ASP A C 1
ATOM 8244 O O . ASP A 1 1070 ? -50.366 15.309 20.466 1.00 31.64 1070 ASP A O 1
ATOM 8248 N N . SER A 1 1071 ? -48.209 15.922 20.445 1.00 32.41 1071 SER A N 1
ATOM 8249 C CA . SER A 1 1071 ? -48.380 17.076 21.330 1.00 32.41 1071 SER A CA 1
ATOM 8250 C C . SER A 1 1071 ? -48.175 18.391 20.575 1.00 32.41 1071 SER A C 1
ATOM 8252 O O . SER A 1 1071 ? -47.099 18.988 20.580 1.00 32.41 1071 SER A O 1
ATOM 8254 N N . SER A 1 1072 ? -49.253 18.912 19.990 1.00 29.84 1072 SER A N 1
ATOM 8255 C CA . SER A 1 1072 ? -49.390 20.353 19.751 1.00 29.84 1072 SER A CA 1
ATOM 8256 C C . SER A 1 1072 ? -50.246 20.971 20.860 1.00 29.84 1072 SER A C 1
ATOM 8258 O O . SER A 1 1072 ? -51.476 20.946 20.832 1.00 29.84 1072 SER A O 1
ATOM 8260 N N . VAL A 1 1073 ? -49.584 21.525 21.881 1.00 31.88 1073 VAL A N 1
ATOM 8261 C CA . VAL A 1 1073 ? -50.234 22.324 22.928 1.00 31.88 1073 VAL A CA 1
ATOM 8262 C C . VAL A 1 1073 ? -50.190 23.791 22.522 1.00 31.88 1073 VAL A C 1
ATOM 8264 O O . VAL A 1 1073 ? -49.187 24.471 22.717 1.00 31.88 1073 VAL A O 1
ATOM 8267 N N . ASP A 1 1074 ? -51.310 24.290 22.005 1.00 31.33 1074 ASP A N 1
ATOM 8268 C CA . ASP A 1 1074 ? -51.642 25.710 22.073 1.00 31.33 1074 ASP A CA 1
ATOM 8269 C C . ASP A 1 1074 ? -53.161 25.887 22.278 1.00 31.33 1074 ASP A C 1
ATOM 8271 O O . ASP A 1 1074 ? -53.979 25.181 21.691 1.00 31.33 1074 ASP A O 1
ATOM 8275 N N . ASP A 1 1075 ? -53.507 26.867 23.116 1.00 28.25 1075 ASP A N 1
ATOM 8276 C CA . ASP A 1 1075 ? -54.844 27.400 23.442 1.00 28.25 1075 ASP A CA 1
ATOM 8277 C C . ASP A 1 1075 ? -55.746 26.710 24.506 1.00 28.25 1075 ASP A C 1
ATOM 8279 O O . ASP A 1 1075 ? -56.649 25.922 24.241 1.00 28.25 1075 ASP A O 1
ATOM 8283 N N . ILE A 1 1076 ? -55.568 27.180 25.751 1.00 28.81 1076 ILE A N 1
ATOM 8284 C CA . ILE A 1 1076 ? -56.568 27.784 26.667 1.00 28.81 1076 ILE A CA 1
ATOM 8285 C C . ILE A 1 1076 ? -58.067 27.414 26.454 1.00 28.81 1076 ILE A C 1
ATOM 8287 O O . ILE A 1 1076 ? -58.678 27.782 25.455 1.00 28.81 1076 ILE A O 1
ATOM 8291 N N . VAL A 1 1077 ? -58.725 26.890 27.505 1.00 27.30 1077 VAL A N 1
ATOM 8292 C CA . VAL A 1 1077 ? -59.880 27.481 28.253 1.00 27.30 1077 VAL A CA 1
ATOM 8293 C C . VAL A 1 1077 ? -60.659 26.381 29.007 1.00 27.30 1077 VAL A C 1
ATOM 8295 O O . VAL A 1 1077 ? -61.491 25.686 28.442 1.00 27.30 1077 VAL A O 1
ATOM 8298 N N . GLY A 1 1078 ? -60.427 26.325 30.324 1.00 26.09 1078 GLY A N 1
ATOM 8299 C CA . GLY A 1 1078 ? -61.415 26.385 31.413 1.00 26.09 1078 GLY A CA 1
ATOM 8300 C C . GLY A 1 1078 ? -62.663 25.488 31.438 1.00 26.09 1078 GLY A C 1
ATOM 8301 O O . GLY A 1 1078 ? -63.554 25.617 30.604 1.00 26.09 1078 GLY A O 1
ATOM 8302 N N . GLY A 1 1079 ? -62.850 24.824 32.585 1.00 24.97 1079 GLY A N 1
ATOM 8303 C CA . GLY A 1 1079 ? -64.162 24.734 33.234 1.00 24.97 1079 GLY A CA 1
ATOM 8304 C C . GLY A 1 1079 ? -64.487 23.389 33.876 1.00 24.97 1079 GLY A C 1
ATOM 8305 O O . GLY A 1 1079 ? -64.838 22.449 33.173 1.00 24.97 1079 GLY A O 1
ATOM 8306 N N . ASP A 1 1080 ? -64.463 23.369 35.211 1.00 28.12 1080 ASP A N 1
ATOM 8307 C CA . ASP A 1 1080 ? -65.019 22.338 36.097 1.00 28.12 1080 ASP A CA 1
ATOM 8308 C C . ASP A 1 1080 ? -66.353 21.742 35.618 1.00 28.12 1080 ASP A C 1
ATOM 8310 O O . ASP A 1 1080 ? -67.292 22.471 35.280 1.00 28.12 1080 ASP A O 1
ATOM 8314 N N . SER A 1 1081 ? -66.500 20.420 35.737 1.00 26.05 1081 SER A N 1
ATOM 8315 C CA . SER A 1 1081 ? -67.624 19.813 36.474 1.00 26.05 1081 SER A CA 1
ATOM 8316 C C . SER A 1 1081 ? -67.445 18.300 36.646 1.00 26.05 1081 SER A C 1
ATOM 8318 O O . SER A 1 1081 ? -67.453 17.546 35.678 1.00 26.05 1081 SER A O 1
ATOM 8320 N N . GLU A 1 1082 ? -67.349 17.875 37.908 1.00 25.30 1082 GLU A N 1
ATOM 8321 C CA . GLU A 1 1082 ? -67.645 16.517 38.379 1.00 25.30 1082 GLU A CA 1
ATOM 8322 C C . GLU A 1 1082 ? -69.070 16.072 37.980 1.00 25.30 1082 GLU A C 1
ATOM 8324 O O . GLU A 1 1082 ? -69.985 16.904 37.937 1.00 25.30 1082 GLU A O 1
ATOM 8329 N N . ILE A 1 1083 ? -69.273 14.758 37.778 1.00 23.12 1083 ILE A N 1
ATOM 8330 C CA . ILE A 1 1083 ? -70.210 13.888 38.538 1.00 23.12 1083 ILE A CA 1
ATOM 8331 C C . ILE A 1 1083 ? -70.446 12.533 37.823 1.00 23.12 1083 ILE A C 1
ATOM 8333 O O . ILE A 1 1083 ? -70.944 12.485 36.700 1.00 23.12 1083 ILE A O 1
ATOM 8337 N N . ASP A 1 1084 ? -70.128 11.474 38.578 1.00 21.81 1084 ASP A N 1
ATOM 8338 C CA . ASP A 1 1084 ? -70.720 10.131 38.761 1.00 21.81 1084 ASP A CA 1
ATOM 8339 C C . ASP A 1 1084 ? -71.153 9.191 37.605 1.00 21.81 1084 ASP A C 1
ATOM 8341 O O . ASP A 1 1084 ? -72.138 9.424 36.907 1.00 21.81 1084 ASP A O 1
ATOM 8345 N N . ILE A 1 1085 ? -70.476 8.025 37.604 1.00 26.36 1085 ILE A N 1
ATOM 8346 C CA . ILE A 1 1085 ? -70.966 6.625 37.729 1.00 26.36 1085 ILE A CA 1
ATOM 8347 C C . ILE A 1 1085 ? -72.113 6.151 36.803 1.00 26.36 1085 ILE A C 1
ATOM 8349 O O . ILE A 1 1085 ? -73.254 6.575 36.964 1.00 26.36 1085 ILE A O 1
ATOM 8353 N N . ASP A 1 1086 ? -71.860 5.111 35.986 1.00 22.44 1086 ASP A N 1
ATOM 8354 C CA . ASP A 1 1086 ? -72.545 3.809 36.158 1.00 22.44 1086 ASP A CA 1
ATOM 8355 C C . ASP A 1 1086 ? -71.817 2.628 35.491 1.00 22.44 1086 ASP A C 1
ATOM 8357 O O . ASP A 1 1086 ? -71.232 2.732 34.413 1.00 22.44 1086 ASP A O 1
ATOM 8361 N N . VAL A 1 1087 ? -71.898 1.510 36.202 1.00 29.41 1087 VAL A N 1
ATOM 8362 C CA . VAL A 1 1087 ? -71.310 0.187 35.998 1.00 29.41 1087 VAL A CA 1
ATOM 8363 C C . VAL A 1 1087 ? -72.222 -0.629 35.076 1.00 29.41 1087 VAL A C 1
ATOM 8365 O O . VAL A 1 1087 ? -73.437 -0.544 35.209 1.00 29.41 1087 VAL A O 1
ATOM 8368 N N . ASP A 1 1088 ? -71.673 -1.486 34.210 1.00 24.64 1088 ASP A N 1
ATOM 8369 C CA . ASP A 1 1088 ? -72.242 -2.832 34.043 1.00 24.64 1088 ASP A CA 1
ATOM 8370 C C . ASP A 1 1088 ? -71.280 -3.797 33.334 1.00 24.64 1088 ASP A C 1
ATOM 8372 O O . ASP A 1 1088 ? -70.749 -3.544 32.253 1.00 24.64 1088 ASP A O 1
ATOM 8376 N N . ALA A 1 1089 ? -71.100 -4.931 34.005 1.00 25.31 1089 ALA A N 1
ATOM 8377 C CA . ALA A 1 1089 ? -70.418 -6.136 33.574 1.00 25.31 1089 ALA A CA 1
ATOM 8378 C C . ALA A 1 1089 ? -71.116 -6.827 32.382 1.00 25.31 1089 ALA A C 1
ATOM 8380 O O . ALA A 1 1089 ? -72.257 -6.512 32.044 1.00 25.31 1089 ALA A O 1
ATOM 8381 N N . VAL A 1 1090 ? -70.463 -7.850 31.811 1.00 25.34 1090 VAL A N 1
ATOM 8382 C CA . VAL A 1 1090 ? -70.957 -9.250 31.741 1.00 25.34 1090 VAL A CA 1
ATOM 8383 C C . VAL A 1 1090 ? -70.165 -10.052 30.691 1.00 25.34 1090 VAL A C 1
ATOM 8385 O O . VAL A 1 1090 ? -70.344 -9.909 29.487 1.00 25.34 1090 VAL A O 1
ATOM 8388 N N . GLU A 1 1091 ? -69.312 -10.918 31.238 1.00 24.86 1091 GLU A N 1
ATOM 8389 C CA . GLU A 1 1091 ? -69.153 -12.361 30.999 1.00 24.86 1091 GLU A CA 1
ATOM 8390 C C . GLU A 1 1091 ? -68.855 -12.992 29.615 1.00 24.86 1091 GLU A C 1
ATOM 8392 O O . GLU A 1 1091 ? -69.701 -13.065 28.726 1.00 24.86 1091 GLU A O 1
ATOM 8397 N N . VAL A 1 1092 ? -67.698 -13.680 29.621 1.00 27.00 1092 VAL A N 1
ATOM 8398 C CA . VAL A 1 1092 ? -67.480 -15.148 29.502 1.00 27.00 1092 VAL A CA 1
ATOM 8399 C C . VAL A 1 1092 ? -67.600 -15.813 28.123 1.00 27.00 1092 VAL A C 1
ATOM 8401 O O . VAL A 1 1092 ? -68.692 -16.063 27.608 1.00 27.00 1092 VAL A O 1
ATOM 8404 N N . SER A 1 1093 ? -66.455 -16.344 27.674 1.00 33.09 1093 SER A N 1
ATOM 8405 C CA . SER A 1 1093 ? -66.233 -17.802 27.597 1.00 33.09 1093 SER A CA 1
ATOM 8406 C C . SER A 1 1093 ? -64.794 -18.158 27.917 1.00 33.09 1093 SER A C 1
ATOM 8408 O O . SER A 1 1093 ? -63.933 -17.537 27.258 1.00 33.09 1093 SER A O 1
#